Protein 7UNB (pdb70)

Secondary structure (DSSP, 8-state):
---EEEE-SEEEEETT--EEEEEEESS-BTB-EEEEEE-TTS--EEEEETTTEEPTT--TTEEEE--TTEEEEEESS--GGG-SEEEEEE-SSSSPEE---EEEEEE---BPPEEEEEPPPHHHHHTTEEEEEEEEEEEBSS-EEEEEEETTEE--SSEEEEEPPPPTTT--EEEEEEEEEEHHHHTT--EEEEEEEETTSSS-EEEEEETT--/--EEEEE--SEE-TTS-EEEEEEEESS-STT--SEEEEEEE-TTS--EEEEEE-TTS-EEE-GGGTT-EEEEEETTTTEEEEEE-S--GGG-EEEEEEEE---BTBSEEEE----SB---EEEEE-SSPPBPPEEEEE---GGGEETTEEEEEEEEEEEBSS--EEEEGGGTB-TTEEEPPPEE-TTS-EEEEEEEEEEGGGTTTS--EEEEEEGGGTEEEEEE------/--EEEEPPPEEE-TT--EEEEEEEESS-GGGSEEEEEEE-TT---EEEEEEETTT--EEE-GGGBTTEEEEEEGGGTEEEEEE-S--GGG-EEEEEEEE-SSSS-EEEEE---EEEEE-S---BPPEEEEE---GGGEETTEEEEEEEEEEEBSS--EEEEGGGT--TTEEEPPPEE-TTS-EEEEEEEEEEGGGTTT---EEEEEEGGGTEEEEEE----/---EEEE-SEEEE-TTS-EEEEEEESSPPGGG-EEEEEE-TTS--EEEEETTTEEPTT--TTEEEEEETTEEEEEESS--GGG-EEEEEEE-SSSSPEE---EEEEE----BPPEEEEEPPPHHHHTTTEEEEEEEEEEEBSS--EEEEEETTEE--SSEEEEEPPPPTTT--EEEEEEEEEEHHHHHH--EEEEEEE-TT-SS-EEEEEETT-/-EEEEEEE-SSS--SSEEEEEE--GGGS-TT-EEEEEEEE--SSEEEEEEEEESSEEESSTTTEEEPP-SS---GGGEEEHHHHHT-S--EEEEEEETTEEEEEEEEEE--SS-EEEEEEEEETTEEEEEEEEE----

Radius of gyration: 36.9 Å; Cα contacts (8 Å, |Δi|>4): 2786; chains: 5; bounding box: 65×94×110 Å

Sequence (1017 aa):
EIVLTQSPGTLSLSPGERVTLSCRASQSVRSMYLAWYQQKPGQAPRLLIHGASIRATGIPDRFSGSGSGTDFTLTISRLEREDFAVYYCHQYGSSPLTFGGGTKVESKRTVAAPSVFIFPPSDEQLKSGTASVVCLLNNFYPREAKVQWKVDNALQSGNSQESVTEQDSKDSTYSLSSTLTLSKADYEKHKVYACEVTHQGLSSPVTKSFNRGEKKVIHGCNFSSNVSSKYTFTDSLDISLVDDSAHISCNVHLSEPKYNHLVGLNCPGDIIPDCFFQVYQPESEELEPSNIVYLDSQINIGDIEYYEDAEGDDKIKLFLIVGSVPKTTSFTCICKKDKKSAYMTVTIDSAGDIQMTQSPATLSASVGDRVTITCRASQSISIWLAWYQQKPGEAPKLLIYKASSLQSGVPSRFSGSASGTKFSLTISSLQPDDFATFYCQQYHSYPYTFGQGTKLEIKRTVAAPSVFIFPPSDEQLKSGTASVVCLLNNFYPREAKVQWKVDNALQSGNSQESVTEQDSKDSTYSLSSTLTLSKADYEKHKVYACEVTHQGLSSPVTKSFNRGECQVQLVQSGAEVKKPGASVKLSCTASGYTFTNFGITWVRQAPGQGLEWMAWISVYSGDTDYAQRFQGRVTMTTDTSTRTAYMEMRSLSFDDTAVYYCVRGGRDSPILGGYWGQGTLVTVSSASTKGPSVFPLAPSSKSTSGGTAALGCLVKDYFPEPVTVSWNSGALTSGVHTFPAVLQSSGLYSLSSVVTVPSSSLGTQTYICNVNHKPSNTKVDKKVEPKQLQLQESGPGLVKPSETLSLTCTVSGGSISRSPYYWGWIRQPPGKGLEWFGSVYNNGSTYYNPSLKSRVTISVDTSKNQFSLKLSSVTAADTALYYCARHGGSTGMKVVVIAPPDYWGQGTLVTVSSASTKGPSVFPLAPSSKSTSGGTAALGCLVKDYFPEPVTVSWNSGALTSGVHTFPAVLQSSGLYSLSSVVTVPSSSLGTQTYICNVNHKPSNTKVDKKVEPKSC

B-factor: mean 33.19, std 12.35, range [6.15, 102.08]

CATH classification: 2.60.40.10 (+1 more: 2.60.40.10)

Structure (mmCIF, N/CA/C/O backbone):
data_7UNB
#
_entry.id   7UNB
#
_cell.length_a   73.669
_cell.length_b   127.160
_cell.length_c   132.706
_cell.angle_alpha   90.000
_cell.angle_beta   90.000
_cell.angle_gamma   90.000
#
_symmetry.space_group_name_H-M   'P 21 21 21'
#
loop_
_entity.id
_entity.type
_entity.pdbx_description
1 polymer 'RUPA-47 Fab kappa chain'
2 polymer 'Gametocyte surface protein P45/48'
3 polymer 'RUPA-117 Fab kappa chain'
4 polymer 'RUPA-47 Fab heavy chain'
5 polymer 'RUPA-117 Fab heavy chain'
6 non-polymer 2-acetamido-2-deoxy-beta-D-glucopyranose
7 water water
#
loop_
_atom_site.group_PDB
_atom_site.id
_atom_site.type_symbol
_atom_site.label_atom_id
_atom_site.label_alt_id
_atom_site.label_comp_id
_atom_site.label_asym_id
_atom_site.label_entity_id
_atom_site.label_seq_id
_atom_site.pdbx_PDB_ins_code
_atom_site.Cartn_x
_atom_site.Cartn_y
_atom_site.Cartn_z
_atom_site.occupancy
_atom_site.B_iso_or_equiv
_atom_site.auth_seq_id
_atom_site.auth_comp_id
_atom_site.auth_asym_id
_atom_site.auth_atom_id
_atom_site.pdbx_PDB_model_num
ATOM 1 N N . GLU A 1 1 ? 3.285 -0.201 29.374 1.00 39.31 1 GLU L N 1
ATOM 2 C CA . GLU A 1 1 ? 3.077 0.838 28.374 1.00 30.74 1 GLU L CA 1
ATOM 3 C C . GLU A 1 1 ? 4.307 0.973 27.481 1.00 33.59 1 GLU L C 1
ATOM 4 O O . GLU A 1 1 ? 5.438 0.968 27.965 1.00 33.45 1 GLU L O 1
ATOM 10 N N . ILE A 1 2 ? 4.091 1.091 26.175 1.00 23.32 2 ILE L N 1
ATOM 11 C CA . ILE A 1 2 ? 5.190 1.181 25.222 1.00 24.32 2 ILE L CA 1
ATOM 12 C C . ILE A 1 2 ? 5.545 2.651 25.046 1.00 24.11 2 ILE L C 1
ATOM 13 O O . ILE A 1 2 ? 4.818 3.406 24.396 1.00 27.15 2 ILE L O 1
ATOM 18 N N . VAL A 1 3 ? 6.659 3.058 25.639 1.00 22.62 3 VAL L N 1
ATOM 19 C CA . VAL A 1 3 ? 7.132 4.429 25.512 1.00 24.08 3 VAL L CA 1
ATOM 20 C C . VAL A 1 3 ? 7.902 4.562 24.205 1.00 24.23 3 VAL L C 1
ATOM 21 O O . VAL A 1 3 ? 8.794 3.758 23.909 1.00 21.85 3 VAL L O 1
ATOM 25 N N . LEU A 1 4 ? 7.543 5.566 23.413 1.00 21.05 4 LEU L N 1
ATOM 26 C CA . LEU A 1 4 ? 8.193 5.852 22.141 1.00 24.77 4 LEU L CA 1
ATOM 27 C C . LEU A 1 4 ? 9.070 7.086 22.315 1.00 28.94 4 LEU L C 1
ATOM 28 O O . LEU A 1 4 ? 8.579 8.149 22.713 1.00 27.61 4 LEU L O 1
ATOM 33 N N . THR A 1 5 ? 10.359 6.949 22.022 1.00 26.38 5 THR L N 1
ATOM 34 C CA . THR A 1 5 ? 11.312 8.043 22.154 1.00 21.24 5 THR L CA 1
ATOM 35 C C . THR A 1 5 ? 11.809 8.449 20.773 1.00 20.15 5 THR L C 1
ATOM 36 O O . THR A 1 5 ? 12.418 7.642 20.065 1.00 23.84 5 THR L O 1
ATOM 40 N N . GLN A 1 6 ? 11.552 9.694 20.395 1.00 23.49 6 GLN L N 1
ATOM 41 C CA . GLN A 1 6 ? 12.038 10.244 19.140 1.00 23.65 6 GLN L CA 1
ATOM 42 C C . GLN A 1 6 ? 13.243 11.133 19.411 1.00 27.68 6 GLN L C 1
ATOM 43 O O . GLN A 1 6 ? 13.166 12.057 20.226 1.00 28.31 6 GLN L O 1
ATOM 49 N N . SER A 1 7 ? 14.350 10.853 18.726 1.00 37.46 7 SER L N 1
ATOM 50 C CA . SER A 1 7 ? 15.572 11.627 18.865 1.00 42.76 7 SER L CA 1
ATOM 51 C C . SER A 1 7 ? 16.156 11.885 17.483 1.00 47.17 7 SER L C 1
ATOM 52 O O . SER A 1 7 ? 16.128 10.992 16.622 1.00 52.84 7 SER L O 1
ATOM 55 N N . PRO A 1 8 ? 16.671 13.099 17.232 1.00 47.26 8 PRO L N 1
ATOM 56 C CA . PRO A 1 8 ? 16.661 14.186 18.212 1.00 37.34 8 PRO L CA 1
ATOM 57 C C . PRO A 1 8 ? 15.350 14.955 18.179 1.00 33.24 8 PRO L C 1
ATOM 58 O O . PRO A 1 8 ? 14.491 14.661 17.344 1.00 27.95 8 PRO L O 1
ATOM 62 N N . GLY A 1 9 ? 15.198 15.923 19.086 1.00 28.11 9 GLY L N 1
ATOM 63 C CA . GLY A 1 9 ? 13.981 16.713 19.111 1.00 24.00 9 GLY L CA 1
ATOM 64 C C . GLY A 1 9 ? 13.857 17.654 17.930 1.00 26.83 9 GLY L C 1
ATOM 65 O O . GLY A 1 9 ? 12.744 17.995 17.520 1.00 23.55 9 GLY L O 1
ATOM 66 N N . THR A 1 10 ? 14.986 18.079 17.365 1.00 23.96 10 THR L N 1
ATOM 67 C CA . THR A 1 10 ? 14.989 19.024 16.256 1.00 24.62 10 THR L CA 1
ATOM 68 C C . THR A 1 10 ? 16.031 18.596 15.236 1.00 20.42 10 THR L C 1
ATOM 69 O O . THR A 1 10 ? 17.169 18.289 15.600 1.00 22.49 10 THR L O 1
ATOM 73 N N . LEU A 1 11 ? 15.637 18.571 13.967 1.00 21.98 11 LEU L N 1
ATOM 74 C CA . LEU A 1 11 ? 16.548 18.336 12.859 1.00 22.70 11 LEU L CA 1
ATOM 75 C C . LEU A 1 11 ? 16.503 19.539 11.933 1.00 28.98 11 LEU L C 1
ATOM 76 O O . LEU A 1 11 ? 15.427 20.085 11.667 1.00 23.33 11 LEU L O 1
ATOM 81 N N . SER A 1 12 ? 17.670 19.943 11.439 1.00 20.92 12 SER L N 1
ATOM 82 C CA . SER A 1 12 ? 17.802 21.140 10.619 1.00 30.17 12 SER L CA 1
ATOM 83 C C . SER A 1 12 ? 18.514 20.781 9.326 1.00 26.61 12 SER L C 1
ATOM 84 O O . SER A 1 12 ? 19.626 20.243 9.357 1.00 28.30 12 SER L O 1
ATOM 87 N N . LEU A 1 13 ? 17.886 21.090 8.195 1.00 26.71 13 LEU L N 1
ATOM 88 C CA . LEU A 1 13 ? 18.492 20.842 6.893 1.00 28.33 13 LEU L CA 1
ATOM 89 C C . LEU A 1 13 ? 17.839 21.755 5.862 1.00 31.85 13 LEU L C 1
ATOM 90 O O . LEU A 1 13 ? 16.899 22.497 6.160 1.00 24.06 13 LEU L O 1
ATOM 95 N N . SER A 1 14 ? 18.347 21.682 4.639 1.00 31.21 14 SER L N 1
ATOM 96 C CA . SER A 1 14 ? 17.903 22.489 3.519 1.00 30.16 14 SER L CA 1
ATOM 97 C C . SER A 1 14 ? 17.180 21.637 2.481 1.00 33.26 14 SER L C 1
ATOM 98 O O . SER A 1 14 ? 17.364 20.416 2.421 1.00 26.17 14 SER L O 1
ATOM 101 N N . PRO A 1 15 ? 16.342 22.255 1.647 1.00 32.75 15 PRO L N 1
ATOM 102 C CA . PRO A 1 15 ? 15.666 21.504 0.582 1.00 26.21 15 PRO L CA 1
ATOM 103 C C . PRO A 1 15 ? 16.650 20.719 -0.271 1.00 28.95 15 PRO L C 1
ATOM 104 O O . PRO A 1 15 ? 17.725 21.208 -0.629 1.00 28.03 15 PRO L O 1
ATOM 108 N N . GLY A 1 16 ? 16.273 19.483 -0.593 1.00 25.91 16 GLY L N 1
ATOM 109 C CA . GLY A 1 16 ? 17.106 18.601 -1.377 1.00 26.31 16 GLY L CA 1
ATOM 110 C C . GLY A 1 16 ? 17.926 17.622 -0.568 1.00 29.22 16 GLY L C 1
ATOM 111 O O . GLY A 1 16 ? 18.458 16.665 -1.144 1.00 27.59 16 GLY L O 1
ATOM 112 N N . GLU A 1 17 ? 18.036 17.825 0.742 1.00 30.38 17 GLU L N 1
ATOM 113 C CA . GLU A 1 17 ? 18.810 16.949 1.609 1.00 33.49 17 GLU L CA 1
ATOM 114 C C . GLU A 1 17 ? 17.954 15.798 2.127 1.00 30.40 17 GLU L C 1
ATOM 115 O O . GLU A 1 17 ? 16.723 15.864 2.157 1.00 30.04 17 GLU L O 1
ATOM 121 N N . ARG A 1 18 ? 18.633 14.737 2.555 1.00 29.34 18 ARG L N 1
ATOM 122 C CA . ARG A 1 18 ? 17.972 13.541 3.054 1.00 26.87 18 ARG L CA 1
ATOM 123 C C . ARG A 1 18 ? 17.679 13.684 4.543 1.00 29.81 18 ARG L C 1
ATOM 124 O O . ARG A 1 18 ? 18.528 14.140 5.316 1.00 29.06 18 ARG L O 1
ATOM 132 N N . VAL A 1 19 ? 16.463 13.308 4.931 1.00 30.26 19 VAL L N 1
ATOM 133 C CA . VAL A 1 19 ? 16.005 13.353 6.315 1.00 35.96 19 VAL L CA 1
ATOM 134 C C . VAL A 1 19 ? 15.864 11.922 6.814 1.00 31.24 19 VAL L C 1
ATOM 135 O O . VAL A 1 19 ? 15.318 11.062 6.114 1.00 25.67 19 VAL L O 1
ATOM 139 N N . THR A 1 20 ? 16.343 11.672 8.029 1.00 26.69 20 THR L N 1
ATOM 140 C CA . THR A 1 20 ? 16.195 10.376 8.685 1.00 27.82 20 THR L CA 1
ATOM 141 C C . THR A 1 20 ? 15.750 10.630 10.119 1.00 27.06 20 THR L C 1
ATOM 142 O O . THR A 1 20 ? 16.504 11.203 10.912 1.00 27.96 20 THR L O 1
ATOM 146 N N . LEU A 1 21 ? 14.522 10.230 10.446 1.00 22.94 21 LEU L N 1
ATOM 147 C CA . LEU A 1 21 ? 13.972 10.392 11.786 1.00 25.72 21 LEU L CA 1
ATOM 148 C C . LEU A 1 21 ? 13.901 9.041 12.485 1.00 30.53 21 LEU L C 1
ATOM 149 O O . LEU A 1 21 ? 13.596 8.022 11.859 1.00 35.83 21 LEU L O 1
ATOM 154 N N . SER A 1 22 ? 14.158 9.046 13.788 1.00 26.20 22 SER L N 1
ATOM 155 C CA . SER A 1 22 ? 14.247 7.831 14.578 1.00 24.13 22 SER L CA 1
ATOM 156 C C . SER A 1 22 ? 13.117 7.770 15.599 1.00 31.45 22 SER L C 1
ATOM 157 O O . SER A 1 22 ? 12.682 8.795 16.133 1.00 29.98 22 SER L O 1
ATOM 160 N N . CYS A 1 23 ? 12.639 6.551 15.853 1.00 26.08 23 CYS L N 1
ATOM 161 C CA . CYS A 1 23 ? 11.625 6.284 16.868 1.00 25.19 23 CYS L CA 1
ATOM 162 C C . CYS A 1 23 ? 11.989 4.969 17.538 1.00 30.51 23 CYS L C 1
ATOM 163 O O . CYS A 1 23 ? 11.999 3.925 16.878 1.00 28.47 23 CYS L O 1
ATOM 166 N N . ARG A 1 24 ? 12.311 5.018 18.829 1.00 26.82 24 ARG L N 1
ATOM 167 C CA . ARG A 1 24 ? 12.703 3.836 19.587 1.00 25.60 24 ARG L CA 1
ATOM 168 C C . ARG A 1 24 ? 11.659 3.532 20.653 1.00 26.44 24 ARG L C 1
ATOM 169 O O . ARG A 1 24 ? 11.255 4.424 21.407 1.00 24.68 24 ARG L O 1
ATOM 177 N N . ALA A 1 25 ? 11.240 2.274 20.722 1.00 22.26 25 ALA L N 1
ATOM 178 C CA . ALA A 1 25 ? 10.225 1.834 21.665 1.00 24.03 25 ALA L CA 1
ATOM 179 C C . ALA A 1 25 ? 10.871 1.137 22.855 1.00 26.49 25 ALA L C 1
ATOM 180 O O . ALA A 1 25 ? 11.940 0.535 22.739 1.00 28.87 25 ALA L O 1
ATOM 182 N N . SER A 1 26 ? 10.208 1.236 24.012 1.00 23.22 26 SER L N 1
ATOM 183 C CA . SER A 1 26 ? 10.696 0.586 25.224 1.00 24.40 26 SER L CA 1
ATOM 184 C C . SER A 1 26 ? 10.640 -0.934 25.124 1.00 31.00 26 SER L C 1
ATOM 185 O O . SER A 1 26 ? 11.335 -1.627 25.876 1.00 30.30 26 SER L O 1
ATOM 188 N N . GLN A 1 27 ? 9.828 -1.462 24.215 1.00 30.66 27 GLN L N 1
ATOM 189 C CA . GLN A 1 27 ? 9.775 -2.886 23.925 1.00 34.71 27 GLN L CA 1
ATOM 190 C C . GLN A 1 27 ? 9.260 -3.018 22.503 1.00 33.26 27 GLN L C 1
ATOM 191 O O . GLN A 1 27 ? 8.742 -2.060 21.929 1.00 26.13 27 GLN L O 1
ATOM 197 N N . SER A 1 28 A 9.402 -4.215 21.939 1.00 28.03 27 SER L N 1
ATOM 198 C CA . SER A 1 28 A 9.066 -4.402 20.534 1.00 25.48 27 SER L CA 1
ATOM 199 C C . SER A 1 28 A 7.601 -4.068 20.271 1.00 22.68 27 SER L C 1
ATOM 200 O O . SER A 1 28 A 6.716 -4.402 21.063 1.00 23.79 27 SER L O 1
ATOM 203 N N . VAL A 1 29 ? 7.351 -3.384 19.160 1.00 21.84 28 VAL L N 1
ATOM 204 C CA . VAL A 1 29 ? 5.989 -3.093 18.731 1.00 21.27 28 VAL L CA 1
ATOM 205 C C . VAL A 1 29 ? 5.450 -4.308 17.992 1.00 21.42 28 VAL L C 1
ATOM 206 O O . VAL A 1 29 ? 6.088 -4.811 17.060 1.00 22.51 28 VAL L O 1
ATOM 210 N N . ARG A 1 30 ? 4.277 -4.785 18.407 1.00 21.63 29 ARG L N 1
ATOM 211 C CA . ARG A 1 30 ? 3.713 -6.003 17.838 1.00 27.49 29 ARG L CA 1
ATOM 212 C C . ARG A 1 30 ? 3.438 -5.831 16.351 1.00 30.31 29 ARG L C 1
ATOM 213 O O . ARG A 1 30 ? 2.738 -4.896 15.946 1.00 26.11 29 ARG L O 1
ATOM 221 N N . SER A 1 31 ? 4.013 -6.725 15.541 1.00 21.57 30 SER L N 1
ATOM 222 C CA . SER A 1 31 ? 3.636 -6.879 14.135 1.00 25.88 30 SER L CA 1
ATOM 223 C C . SER A 1 31 ? 3.776 -5.574 13.348 1.00 20.59 30 SER L C 1
ATOM 224 O O . SER A 1 31 ? 2.980 -5.281 12.453 1.00 23.12 30 SER L O 1
ATOM 227 N N . MET A 1 32 ? 4.793 -4.780 13.688 1.00 25.61 31 MET L N 1
ATOM 228 C CA . MET A 1 32 ? 5.094 -3.526 12.990 1.00 19.86 31 MET L CA 1
ATOM 229 C C . MET A 1 32 ? 3.899 -2.575 12.977 1.00 22.30 31 MET L C 1
ATOM 230 O O . MET A 1 32 ? 3.715 -1.807 12.029 1.00 19.05 31 MET L O 1
ATOM 235 N N . TYR A 1 33 ? 3.071 -2.622 14.020 1.00 19.53 32 TYR L N 1
ATOM 236 C CA . TYR A 1 33 ? 1.940 -1.709 14.141 1.00 19.24 32 TYR L CA 1
ATOM 237 C C . TYR A 1 33 ? 2.428 -0.311 14.496 1.00 21.54 32 TYR L C 1
ATOM 238 O O . TYR A 1 33 ? 2.183 0.177 15.604 1.00 18.93 32 TYR L O 1
ATOM 247 N N . LEU A 1 34 ? 3.129 0.337 13.575 1.00 20.65 33 LEU L N 1
ATOM 248 C CA . LEU A 1 34 ? 3.712 1.643 13.832 1.00 20.59 33 LEU L CA 1
ATOM 249 C C . LEU A 1 34 ? 3.332 2.605 12.717 1.00 24.29 33 LEU L C 1
ATOM 250 O O . LEU A 1 34 ? 3.391 2.251 11.535 1.00 22.72 33 LEU L O 1
ATOM 255 N N . ALA A 1 35 ? 2.939 3.821 13.100 1.00 21.21 34 ALA L N 1
ATOM 256 C CA . ALA A 1 35 ? 2.523 4.843 12.152 1.00 24.28 34 ALA L CA 1
ATOM 257 C C . ALA A 1 35 ? 3.336 6.116 12.354 1.00 23.86 34 ALA L C 1
ATOM 258 O O . ALA A 1 35 ? 3.839 6.389 13.447 1.00 28.76 34 ALA L O 1
ATOM 260 N N . TRP A 1 36 ? 3.461 6.892 11.283 1.00 25.19 35 TRP L N 1
ATOM 261 C CA . TRP A 1 36 ? 4.144 8.177 11.312 1.00 23.40 35 TRP L CA 1
ATOM 262 C C . TRP A 1 36 ? 3.168 9.270 10.907 1.00 20.91 35 TRP L C 1
ATOM 263 O O . TRP A 1 36 ? 2.410 9.108 9.944 1.00 19.87 35 TRP L O 1
ATOM 274 N N . TYR A 1 37 ? 3.194 10.385 11.639 1.00 18.20 36 TYR L N 1
ATOM 275 C CA . TYR A 1 37 ? 2.318 11.518 11.378 1.00 16.95 36 TYR L CA 1
ATOM 276 C C . TYR A 1 37 ? 3.129 12.787 11.166 1.00 21.24 36 TYR L C 1
ATOM 277 O O . TYR A 1 37 ? 4.177 12.990 11.786 1.00 16.83 36 TYR L O 1
ATOM 286 N N . GLN A 1 38 ? 2.614 13.643 10.294 1.00 21.59 37 GLN L N 1
ATOM 287 C CA . GLN A 1 38 ? 3.149 14.974 10.061 1.00 23.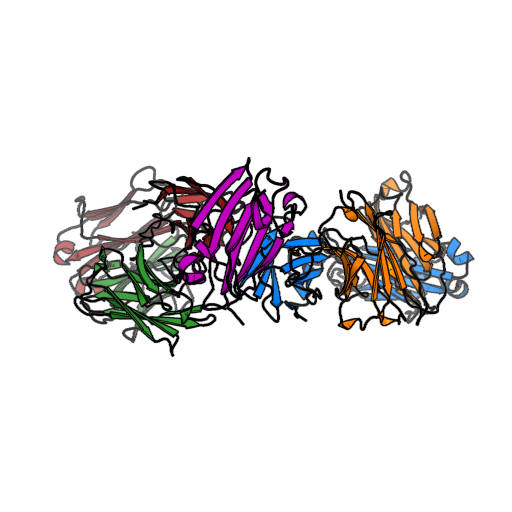02 37 GLN L CA 1
ATOM 288 C C . GLN A 1 38 ? 2.140 15.993 10.569 1.00 19.43 37 GLN L C 1
ATOM 289 O O . GLN A 1 38 ? 0.936 15.843 10.348 1.00 21.15 37 GLN L O 1
ATOM 295 N N . GLN A 1 39 ? 2.619 17.019 11.269 1.00 21.61 38 GLN L N 1
ATOM 296 C CA . GLN A 1 39 ? 1.727 18.078 11.729 1.00 24.25 38 GLN L CA 1
ATOM 297 C C . GLN A 1 39 ? 2.376 19.434 11.520 1.00 25.12 38 GLN L C 1
ATOM 298 O O . GLN A 1 39 ? 3.527 19.647 11.911 1.00 20.75 38 GLN L O 1
ATOM 304 N N . LYS A 1 40 ? 1.631 20.338 10.905 1.00 25.75 39 LYS L N 1
ATOM 305 C CA . LYS A 1 40 ? 2.001 21.730 10.757 1.00 28.77 39 LYS L CA 1
ATOM 306 C C . LYS A 1 40 ? 1.154 22.594 11.688 1.00 32.02 39 LYS L C 1
ATOM 307 O O . LYS A 1 40 ? 0.042 22.203 12.059 1.00 30.03 39 LYS L O 1
ATOM 313 N N . PRO A 1 41 ? 1.656 23.755 12.108 1.00 32.84 40 PRO L N 1
ATOM 314 C CA . PRO A 1 41 ? 0.934 24.549 13.114 1.00 29.36 40 PRO L CA 1
ATOM 315 C C . PRO A 1 41 ? -0.482 24.883 12.665 1.00 28.58 40 PRO L C 1
ATOM 316 O O . PRO A 1 41 ? -0.715 25.297 11.528 1.00 32.83 40 PRO L O 1
ATOM 320 N N . GLY A 1 42 ? -1.436 24.664 13.567 1.00 24.05 41 GLY L N 1
ATOM 321 C CA . GLY A 1 42 ? -2.827 24.947 13.287 1.00 29.76 41 GLY L CA 1
ATOM 322 C C . GLY A 1 42 ? -3.559 23.915 12.458 1.00 31.04 41 GLY L C 1
ATOM 323 O O . GLY A 1 42 ? -4.704 24.166 12.068 1.00 33.04 41 GLY L O 1
ATOM 324 N N . GLN A 1 43 ? -2.949 22.762 12.179 1.00 28.77 42 GLN L N 1
ATOM 325 C CA . GLN A 1 43 ? -3.577 21.728 11.370 1.00 24.67 42 GLN L CA 1
ATOM 326 C C . GLN A 1 43 ? -3.613 20.407 12.127 1.00 28.37 42 GLN L C 1
ATOM 327 O O . GLN A 1 43 ? -2.804 20.155 13.024 1.00 38.48 42 GLN L O 1
ATOM 333 N N . ALA A 1 44 ? -4.565 19.559 11.751 1.00 25.66 43 ALA L N 1
ATOM 334 C CA . ALA A 1 44 ? -4.617 18.215 12.296 1.00 28.90 43 ALA L CA 1
ATOM 335 C C . ALA A 1 44 ? -3.441 17.389 11.774 1.00 26.78 43 ALA L C 1
ATOM 336 O O . ALA A 1 44 ? -2.933 17.643 10.680 1.00 26.34 43 ALA L O 1
ATOM 338 N N . PRO A 1 45 ? -2.986 16.400 12.542 1.00 27.94 44 PRO L N 1
ATOM 339 C CA . PRO A 1 45 ? -1.930 15.513 12.044 1.00 23.31 44 PRO L CA 1
ATOM 340 C C . PRO A 1 45 ? -2.352 14.808 10.763 1.00 23.31 44 PRO L C 1
ATOM 341 O O . PRO A 1 45 ? -3.536 14.555 10.526 1.00 23.04 44 PRO L O 1
ATOM 345 N N . ARG A 1 46 ? -1.357 14.498 9.931 1.00 19.18 45 ARG L N 1
ATOM 346 C CA . ARG A 1 46 ? -1.557 13.847 8.640 1.00 24.41 45 ARG L CA 1
ATOM 347 C C . ARG A 1 46 ? -0.799 12.525 8.635 1.00 20.58 45 ARG L C 1
ATOM 348 O O . ARG A 1 46 ? 0.409 12.497 8.893 1.00 20.66 45 ARG L O 1
ATOM 356 N N . LEU A 1 47 ? -1.502 11.439 8.338 1.00 25.40 46 LEU L N 1
ATOM 357 C CA . LEU A 1 47 ? -0.875 10.122 8.317 1.00 23.78 46 LEU L CA 1
ATOM 358 C C . LEU A 1 47 ? 0.040 9.999 7.105 1.00 21.63 46 LEU L C 1
ATOM 359 O O . LEU A 1 47 ? -0.390 10.218 5.967 1.00 23.02 46 LEU L O 1
ATOM 364 N N . LEU A 1 48 ? 1.304 9.657 7.353 1.00 18.35 47 LEU L N 1
ATOM 365 C CA . LEU A 1 48 ? 2.287 9.434 6.300 1.00 17.79 47 LEU L CA 1
ATOM 366 C C . LEU A 1 48 ? 2.551 7.956 6.056 1.00 21.22 47 LEU L C 1
ATOM 367 O O . LEU A 1 48 ? 2.606 7.516 4.903 1.00 21.58 47 LEU L O 1
ATOM 372 N N . ILE A 1 49 ? 2.744 7.192 7.129 1.00 22.01 48 ILE L N 1
ATOM 373 C CA . ILE A 1 49 ? 3.128 5.787 7.067 1.00 21.39 48 ILE L CA 1
ATOM 374 C C . ILE A 1 49 ? 2.294 5.024 8.084 1.00 20.71 48 ILE L C 1
ATOM 375 O O . ILE A 1 49 ? 2.026 5.528 9.178 1.00 23.58 48 ILE L O 1
ATOM 380 N N . HIS A 1 50 ? 1.878 3.810 7.726 1.00 21.26 49 HIS L N 1
ATOM 381 C CA . HIS A 1 50 ? 1.332 2.876 8.702 1.00 25.89 49 HIS L CA 1
ATOM 382 C C . HIS A 1 50 ? 1.879 1.487 8.400 1.00 24.56 49 HIS L C 1
ATOM 383 O O . HIS A 1 50 ? 2.443 1.238 7.332 1.00 25.79 49 HIS L O 1
ATOM 390 N N . GLY A 1 51 ? 1.725 0.579 9.359 1.00 18.75 50 GLY L N 1
ATOM 391 C CA . GLY A 1 51 ? 2.371 -0.716 9.233 1.00 19.42 50 GLY L CA 1
ATOM 392 C C . GLY A 1 51 ? 3.869 -0.620 9.045 1.00 26.10 50 GLY L C 1
ATOM 393 O O . GLY A 1 51 ? 4.451 -1.446 8.333 1.00 26.57 50 GLY L O 1
ATOM 394 N N . ALA A 1 52 ? 4.501 0.402 9.635 1.00 26.13 51 ALA L N 1
ATOM 395 C CA . ALA A 1 52 ? 5.943 0.641 9.597 1.00 21.39 51 ALA L CA 1
ATOM 396 C C . ALA A 1 52 ? 6.444 1.090 8.226 1.00 21.59 51 ALA L C 1
ATOM 397 O O . ALA A 1 52 ? 7.316 1.960 8.147 1.00 26.18 51 ALA L O 1
ATOM 399 N N . SER A 1 53 ? 5.916 0.518 7.141 1.00 23.27 52 SER L N 1
ATOM 400 C CA . SER A 1 53 ? 6.470 0.793 5.821 1.00 20.14 52 SER L CA 1
ATOM 401 C C . SER A 1 53 ? 5.438 1.058 4.734 1.00 24.17 52 SER L C 1
ATOM 402 O O . SER A 1 53 ? 5.837 1.290 3.588 1.00 24.65 52 SER L O 1
ATOM 405 N N . ILE A 1 54 ? 4.143 1.031 5.035 1.00 26.06 53 ILE L N 1
ATOM 406 C CA . ILE A 1 54 ? 3.113 1.267 4.028 1.00 28.55 53 ILE L CA 1
ATOM 407 C C . ILE A 1 54 ? 2.844 2.763 3.934 1.00 27.31 53 ILE L C 1
ATOM 408 O O . ILE A 1 54 ? 2.363 3.378 4.893 1.00 23.67 53 ILE L O 1
ATOM 413 N N . ARG A 1 55 ? 3.142 3.345 2.775 1.00 29.18 54 ARG L N 1
ATOM 414 C CA . ARG A 1 55 ? 2.837 4.748 2.539 1.00 23.02 54 ARG L CA 1
ATOM 415 C C . ARG A 1 55 ? 1.329 4.956 2.504 1.00 23.52 54 ARG L C 1
ATOM 416 O O . ARG A 1 55 ? 0.609 4.245 1.795 1.00 23.31 54 ARG L O 1
ATOM 424 N N . ALA A 1 56 ? 0.853 5.936 3.268 1.00 24.49 55 ALA L N 1
ATOM 425 C CA . ALA A 1 56 ? -0.562 6.266 3.270 1.00 23.83 55 ALA L CA 1
ATOM 426 C C . ALA A 1 56 ? -0.981 6.842 1.920 1.00 26.41 55 ALA L C 1
ATOM 427 O O . ALA A 1 56 ? -0.155 7.284 1.117 1.00 35.56 55 ALA L O 1
ATOM 429 N N . THR A 1 57 ? -2.291 6.836 1.683 1.00 28.89 56 THR L N 1
ATOM 430 C CA . THR A 1 57 ? -2.840 7.312 0.419 1.00 37.66 56 THR L CA 1
ATOM 431 C C . THR A 1 57 ? -2.536 8.792 0.211 1.00 43.28 56 THR L C 1
ATOM 432 O O . THR A 1 57 ? -2.670 9.609 1.127 1.00 36.12 56 THR L O 1
ATOM 436 N N . GLY A 1 58 ? -2.119 9.131 -1.008 1.00 52.91 57 GLY L N 1
ATOM 437 C CA . GLY A 1 58 ? -1.873 10.517 -1.354 1.00 53.00 57 GLY L CA 1
ATOM 438 C C . GLY A 1 58 ? -0.610 11.116 -0.782 1.00 48.45 57 GLY L C 1
ATOM 439 O O . GLY A 1 58 ? -0.477 12.344 -0.754 1.00 51.53 57 GLY L O 1
ATOM 440 N N . ILE A 1 59 ? 0.319 10.292 -0.320 1.00 34.29 58 ILE L N 1
ATOM 441 C CA . ILE A 1 59 ? 1.585 10.757 0.241 1.00 27.78 58 ILE L CA 1
ATOM 442 C C . ILE A 1 59 ? 2.671 10.548 -0.807 1.00 27.72 58 ILE L C 1
ATOM 443 O O . ILE A 1 59 ? 2.766 9.446 -1.366 1.00 22.59 58 ILE L O 1
ATOM 448 N N . PRO A 1 60 ? 3.488 11.558 -1.105 1.00 34.20 59 PRO L N 1
ATOM 449 C CA . PRO A 1 60 ? 4.450 11.430 -2.204 1.00 30.55 59 PRO L CA 1
ATOM 450 C C . PRO A 1 60 ? 5.533 10.401 -1.921 1.00 28.60 59 PRO L C 1
ATOM 451 O O . PRO A 1 60 ? 5.866 10.111 -0.770 1.00 26.97 59 PRO L O 1
ATOM 455 N N . ASP A 1 61 ? 6.095 9.879 -3.016 1.00 39.42 60 ASP L N 1
ATOM 456 C CA . ASP A 1 61 ? 7.106 8.822 -2.990 1.00 39.75 60 ASP L CA 1
ATOM 457 C C . ASP A 1 61 ? 8.258 9.102 -2.033 1.00 35.33 60 ASP L C 1
ATOM 458 O O . ASP A 1 61 ? 8.831 8.164 -1.466 1.00 27.76 60 ASP L O 1
ATOM 463 N N . ARG A 1 62 ? 8.633 10.373 -1.859 1.00 29.22 61 ARG L N 1
ATOM 464 C CA . ARG A 1 62 ? 9.855 10.696 -1.126 1.00 32.17 61 ARG L CA 1
ATOM 465 C C . ARG A 1 62 ? 9.783 10.335 0.354 1.00 30.17 61 ARG L C 1
ATOM 466 O O . ARG A 1 62 ? 10.824 10.334 1.023 1.00 27.73 61 ARG L O 1
ATOM 474 N N . PHE A 1 63 ? 8.597 10.024 0.875 1.00 24.66 62 PHE L N 1
ATOM 475 C CA . PHE A 1 63 ? 8.445 9.529 2.237 1.00 25.45 62 PHE L CA 1
ATOM 476 C C . PHE A 1 63 ? 8.468 8.005 2.227 1.00 27.22 62 PHE L C 1
ATOM 477 O O . PHE A 1 63 ? 7.755 7.377 1.438 1.00 23.98 62 PHE L O 1
ATOM 485 N N . SER A 1 64 ? 9.279 7.417 3.105 1.00 22.36 63 SER L N 1
ATOM 486 C CA . SER A 1 64 ? 9.288 5.974 3.292 1.00 26.62 63 SER L CA 1
ATOM 487 C C . SER A 1 64 ? 9.538 5.668 4.762 1.00 26.07 63 SER L C 1
ATOM 488 O O . SER A 1 64 ? 10.190 6.442 5.470 1.00 24.03 63 SER L O 1
ATOM 491 N N . GLY A 1 65 ? 9.005 4.536 5.214 1.00 19.92 64 GLY L N 1
ATOM 492 C CA . GLY A 1 65 ? 9.210 4.073 6.573 1.00 21.43 64 GLY L CA 1
ATOM 493 C C . GLY A 1 65 ? 9.840 2.693 6.590 1.00 25.32 64 GLY L C 1
ATOM 494 O O . GLY A 1 65 ? 9.654 1.897 5.669 1.00 27.61 64 GLY L O 1
ATOM 495 N N . SER A 1 66 ? 10.588 2.411 7.656 1.00 26.25 65 SER L N 1
ATOM 496 C CA . SER A 1 66 ? 11.274 1.134 7.807 1.00 27.67 65 SER L CA 1
ATOM 497 C C . SER A 1 66 ? 11.401 0.799 9.288 1.00 27.19 65 SER L C 1
ATOM 498 O O . SER A 1 66 ? 11.070 1.604 10.163 1.00 25.69 65 SER L O 1
ATOM 501 N N . GLY A 1 67 ? 11.874 -0.409 9.558 1.00 24.77 66 GLY L N 1
ATOM 502 C CA . GLY A 1 67 ? 12.214 -0.834 10.901 1.00 20.74 66 GLY L CA 1
ATOM 503 C C . GLY A 1 67 ? 11.278 -1.910 11.424 1.00 24.90 66 GLY L C 1
ATOM 504 O O . GLY A 1 67 ? 10.246 -2.234 10.835 1.00 29.41 66 GLY L O 1
ATOM 505 N N . SER A 1 68 ? 11.672 -2.463 12.569 1.00 25.75 67 SER L N 1
ATOM 506 C CA . SER A 1 68 ? 10.888 -3.482 13.253 1.00 30.23 67 SER L CA 1
ATOM 507 C C . SER A 1 68 ? 11.353 -3.559 14.701 1.00 28.82 67 SER L C 1
ATOM 508 O O . SER A 1 68 ? 12.391 -3.007 15.070 1.00 32.00 67 SER L O 1
ATOM 511 N N . GLY A 1 69 ? 10.574 -4.267 15.515 1.00 25.09 68 GLY L N 1
ATOM 512 C CA . GLY A 1 69 ? 10.920 -4.452 16.911 1.00 23.89 68 GLY L CA 1
ATOM 513 C C . GLY A 1 69 ? 10.852 -3.173 17.719 1.00 28.46 68 GLY L C 1
ATOM 514 O O . GLY A 1 69 ? 9.763 -2.646 17.964 1.00 28.30 68 GLY L O 1
ATOM 515 N N . THR A 1 70 ? 12.009 -2.659 18.133 1.00 22.75 69 THR L N 1
ATOM 516 C CA . THR A 1 70 ? 12.083 -1.437 18.923 1.00 26.17 69 THR L CA 1
ATOM 517 C C . THR A 1 70 ? 12.615 -0.235 18.152 1.00 28.61 69 THR L C 1
ATOM 518 O O . THR A 1 70 ? 12.715 0.850 18.732 1.00 26.40 69 THR L O 1
ATOM 522 N N . ASP A 1 71 ? 12.976 -0.387 16.878 1.00 27.12 70 ASP L N 1
ATOM 523 C CA . ASP A 1 71 ? 13.662 0.670 16.140 1.00 29.33 70 ASP L CA 1
ATOM 524 C C . ASP A 1 71 ? 12.979 0.893 14.801 1.00 26.19 70 ASP L C 1
ATOM 525 O O . ASP A 1 71 ? 12.923 -0.019 13.969 1.00 30.46 70 ASP L O 1
ATOM 530 N N . PHE A 1 72 ? 12.486 2.108 14.585 1.00 20.27 71 PHE L N 1
ATOM 531 C CA . PHE A 1 72 ? 11.787 2.460 13.360 1.00 21.60 71 PHE L CA 1
ATOM 532 C C . PHE A 1 72 ? 12.336 3.777 12.830 1.00 21.31 71 PHE L C 1
ATOM 533 O O . PHE A 1 72 ? 12.887 4.590 13.576 1.00 23.83 71 PHE L O 1
ATOM 541 N N . THR A 1 73 ? 12.186 3.975 11.524 1.00 25.20 72 THR L N 1
ATOM 542 C CA . THR A 1 73 ? 12.801 5.106 10.847 1.00 22.11 72 THR L CA 1
ATOM 543 C C . THR A 1 73 ? 11.849 5.652 9.795 1.00 24.54 72 THR L C 1
ATOM 544 O O . THR A 1 73 ? 11.257 4.885 9.030 1.00 27.04 72 THR L O 1
ATOM 548 N N . LEU A 1 74 ? 11.696 6.972 9.770 1.00 23.14 73 LEU L N 1
ATOM 549 C CA . LEU A 1 74 ? 11.012 7.668 8.690 1.00 23.32 73 LEU L CA 1
ATOM 550 C C . LEU A 1 74 ? 12.067 8.405 7.878 1.00 26.05 73 LEU L C 1
ATOM 551 O O . LEU A 1 74 ? 12.842 9.192 8.430 1.00 23.87 73 LEU L O 1
ATOM 556 N N . THR A 1 75 ? 12.110 8.135 6.579 1.00 23.96 74 THR L N 1
ATOM 557 C CA . THR A 1 75 ? 13.080 8.754 5.691 1.00 24.19 74 THR L CA 1
ATOM 558 C C . THR A 1 75 ? 12.368 9.657 4.694 1.00 25.88 74 THR L C 1
ATOM 559 O O . THR A 1 75 ? 11.315 9.299 4.156 1.00 21.37 74 THR L O 1
ATOM 563 N N . ILE A 1 76 ? 12.929 10.844 4.491 1.00 26.31 75 ILE L N 1
ATOM 564 C CA . ILE A 1 76 ? 12.571 11.725 3.387 1.00 24.49 75 ILE L CA 1
ATOM 565 C C . ILE A 1 76 ? 13.797 11.805 2.492 1.00 22.38 75 ILE L C 1
ATOM 566 O O . ILE A 1 76 ? 14.823 12.373 2.885 1.00 26.33 75 ILE L O 1
ATOM 571 N N . SER A 1 77 ? 13.697 11.228 1.292 1.00 21.48 76 SER L N 1
ATOM 572 C CA . SER A 1 77 ? 14.871 11.077 0.437 1.00 28.08 76 SER L CA 1
ATOM 573 C C . SER A 1 77 ? 15.414 12.428 -0.011 1.00 28.04 76 SER L C 1
ATOM 574 O O . SER A 1 77 ? 16.629 12.654 0.010 1.00 36.56 76 SER L O 1
ATOM 577 N N . ARG A 1 78 ? 14.533 13.334 -0.440 1.00 28.33 77 ARG L N 1
ATOM 578 C CA . ARG A 1 78 ? 14.921 14.695 -0.828 1.00 23.25 77 ARG L CA 1
ATOM 579 C C . ARG A 1 78 ? 13.862 15.638 -0.264 1.00 25.78 77 ARG L C 1
ATOM 580 O O . ARG A 1 78 ? 12.749 15.720 -0.792 1.00 30.63 77 ARG L O 1
ATOM 588 N N . LEU A 1 79 ? 14.207 16.341 0.809 1.00 22.18 78 LEU L N 1
ATOM 589 C CA . LEU A 1 79 ? 13.230 17.175 1.489 1.00 26.49 78 LEU L CA 1
ATOM 590 C C . LEU A 1 79 ? 12.814 18.347 0.608 1.00 30.91 78 LEU L C 1
ATOM 591 O O . LEU A 1 79 ? 13.642 18.957 -0.074 1.00 28.60 78 LEU L O 1
ATOM 596 N N . GLU A 1 80 ? 11.520 18.653 0.625 1.00 23.29 79 GLU L N 1
ATOM 597 C CA . GLU A 1 80 ? 10.973 19.836 -0.019 1.00 30.76 79 GLU L CA 1
ATOM 598 C C . GLU A 1 80 ? 10.453 20.795 1.046 1.00 26.81 79 GLU L C 1
ATOM 599 O O . GLU A 1 80 ? 10.172 20.398 2.180 1.00 27.19 79 GLU L O 1
ATOM 605 N N . ARG A 1 81 ? 10.331 22.072 0.670 1.00 26.89 80 ARG L N 1
ATOM 606 C CA . ARG A 1 81 ? 10.044 23.112 1.658 1.00 26.86 80 ARG L CA 1
ATOM 607 C C . ARG A 1 81 ? 8.736 22.842 2.397 1.00 27.73 80 ARG L C 1
ATOM 608 O O . ARG A 1 81 ? 8.627 23.107 3.601 1.00 31.05 80 ARG L O 1
ATOM 616 N N . GLU A 1 82 ? 7.740 22.287 1.705 1.00 23.04 81 GLU L N 1
ATOM 617 C CA . GLU A 1 82 ? 6.488 21.929 2.364 1.00 24.61 81 GLU L CA 1
ATOM 618 C C . GLU A 1 82 ? 6.644 20.803 3.388 1.00 27.19 81 GLU L C 1
ATOM 619 O O . GLU A 1 82 ? 5.669 20.493 4.080 1.00 26.05 81 GLU L O 1
ATOM 625 N N . ASP A 1 83 ? 7.824 20.194 3.520 1.00 24.89 82 ASP L N 1
ATOM 626 C CA . ASP A 1 83 ? 8.017 19.098 4.464 1.00 24.66 82 ASP L CA 1
ATOM 627 C C . ASP A 1 83 ? 8.462 19.557 5.847 1.00 26.14 82 ASP L C 1
ATOM 628 O O . ASP A 1 83 ? 8.439 18.750 6.783 1.00 27.62 82 ASP L O 1
ATOM 633 N N . PHE A 1 84 ? 8.868 20.815 6.003 1.00 25.68 83 PHE L N 1
ATOM 634 C CA . PHE A 1 84 ? 9.221 21.328 7.321 1.00 18.89 83 PHE L CA 1
ATOM 635 C C . PHE A 1 84 ? 8.003 21.283 8.235 1.00 23.14 83 PHE L C 1
ATOM 636 O O . PHE A 1 84 ? 6.983 21.924 7.958 1.00 23.20 83 PHE L O 1
ATOM 644 N N . ALA A 1 85 ? 8.106 20.515 9.315 1.00 18.78 84 ALA L N 1
ATOM 645 C CA . ALA A 1 85 ? 6.956 20.215 10.163 1.00 22.51 84 ALA L CA 1
ATOM 646 C C . ALA A 1 85 ? 7.445 19.448 11.383 1.00 20.67 84 ALA L C 1
ATOM 647 O O . ALA A 1 85 ? 8.641 19.188 11.544 1.00 23.00 84 ALA L O 1
ATOM 649 N N . VAL A 1 86 ? 6.502 19.091 12.243 1.00 17.88 85 VAL L N 1
ATOM 650 C CA . VAL A 1 86 ? 6.747 18.179 13.352 1.00 22.20 85 VAL L CA 1
ATOM 651 C C . VAL A 1 86 ? 6.288 16.792 12.926 1.00 22.27 85 VAL L C 1
ATOM 652 O O . VAL A 1 86 ? 5.255 16.643 12.258 1.00 23.16 85 VAL L O 1
ATOM 656 N N . TYR A 1 87 ? 7.055 15.773 13.300 1.00 23.14 86 TYR L N 1
ATOM 657 C CA . TYR A 1 87 ? 6.752 14.397 12.931 1.00 24.38 86 TYR L CA 1
ATOM 658 C C . TYR A 1 87 ? 6.630 13.547 14.187 1.00 28.97 86 TYR L C 1
ATOM 659 O O . TYR A 1 87 ? 7.516 13.567 15.049 1.00 25.27 86 TYR L O 1
ATOM 668 N N . TYR A 1 88 ? 5.521 12.820 14.291 1.00 16.87 87 TYR L N 1
ATOM 669 C CA . TYR A 1 88 ? 5.240 11.948 15.421 1.00 16.98 87 TYR L CA 1
ATOM 670 C C . TYR A 1 88 ? 5.217 10.501 14.959 1.00 21.36 87 TYR L C 1
ATOM 671 O O . TYR A 1 88 ? 4.641 10.180 13.915 1.00 21.27 87 TYR L O 1
ATOM 680 N N . CYS A 1 89 ? 5.833 9.631 15.743 1.00 18.52 88 CYS L N 1
ATOM 681 C CA . CYS A 1 89 ? 5.603 8.209 15.570 1.00 20.72 88 CYS L CA 1
ATOM 682 C C . CYS A 1 89 ? 4.504 7.755 16.529 1.00 24.15 88 CYS L C 1
ATOM 683 O O . CYS A 1 89 ? 4.121 8.470 17.459 1.00 20.75 88 CYS L O 1
ATOM 686 N N . HIS A 1 90 ? 3.972 6.564 16.266 1.00 21.67 89 HIS L N 1
ATOM 687 C CA . HIS A 1 90 ? 2.767 6.112 16.950 1.00 20.47 89 HIS L CA 1
ATOM 688 C C . HIS A 1 90 ? 2.684 4.598 16.835 1.00 19.01 89 HIS L C 1
ATOM 689 O O . HIS A 1 90 ? 2.871 4.054 15.744 1.00 17.97 89 HIS L O 1
ATOM 696 N N . GLN A 1 91 ? 2.413 3.925 17.950 1.00 20.60 90 GLN L N 1
ATOM 697 C CA . GLN A 1 91 ? 2.225 2.480 17.953 1.00 24.33 90 GLN L CA 1
ATOM 698 C C . GLN A 1 91 ? 0.793 2.141 18.346 1.00 28.83 90 GLN L C 1
ATOM 699 O O . GLN A 1 91 ? 0.208 2.780 19.228 1.00 21.28 90 GLN L O 1
ATOM 705 N N . TYR A 1 92 ? 0.233 1.133 17.676 1.00 24.68 91 TYR L N 1
ATOM 706 C CA . TYR A 1 92 ? -1.114 0.653 17.959 1.00 22.59 91 TYR L CA 1
ATOM 707 C C . TYR A 1 92 ? -1.126 -0.864 18.103 1.00 22.54 91 TYR L C 1
ATOM 708 O O . TYR A 1 92 ? -2.117 -1.519 17.772 1.00 25.97 91 TYR L O 1
ATOM 717 N N . GLY A 1 93 ? -0.027 -1.432 18.595 1.00 25.99 92 GLY L N 1
ATOM 718 C CA . GLY A 1 93 ? 0.060 -2.860 18.824 1.00 27.36 92 GLY L CA 1
ATOM 719 C C . GLY A 1 93 ? -0.326 -3.259 20.234 1.00 28.57 92 GLY L C 1
ATOM 720 O O . GLY A 1 93 ? -0.830 -4.363 20.453 1.00 33.29 92 GLY L O 1
ATOM 721 N N . SER A 1 94 ? -0.103 -2.370 21.201 1.00 32.23 93 SER L N 1
ATOM 722 C CA . SER A 1 94 ? -0.427 -2.638 22.595 1.00 32.42 93 SER L CA 1
ATOM 723 C C . SER A 1 94 ? -1.212 -1.475 23.181 1.00 33.86 93 SER L C 1
ATOM 724 O O . SER A 1 94 ? -0.922 -0.309 22.895 1.00 26.63 93 SER L O 1
ATOM 727 N N . SER A 1 95 ? -2.205 -1.802 24.005 1.00 34.97 94 SER L N 1
ATOM 728 C CA . SER A 1 95 ? -2.882 -0.728 24.721 1.00 35.78 94 SER L CA 1
ATOM 729 C C . SER A 1 95 ? -2.126 -0.403 26.008 1.00 35.61 94 SER L C 1
ATOM 730 O O . SER A 1 95 ? -1.603 -1.310 26.664 1.00 29.10 94 SER L O 1
ATOM 733 N N . PRO A 1 96 ? -2.054 0.879 26.401 1.00 28.02 95 PRO L N 1
ATOM 734 C CA . PRO A 1 96 ? -2.705 2.002 25.713 1.00 23.33 95 PRO L CA 1
ATOM 735 C C . PRO A 1 96 ? -1.977 2.462 24.454 1.00 26.05 95 PRO L C 1
ATOM 736 O O . PRO A 1 96 ? -0.762 2.281 24.345 1.00 26.82 95 PRO L O 1
ATOM 740 N N . LEU A 1 97 ? -2.727 3.027 23.507 1.00 28.68 96 LEU L N 1
ATOM 741 C CA . LEU A 1 97 ? -2.109 3.695 22.368 1.00 26.56 96 LEU L CA 1
ATOM 742 C C . LEU A 1 97 ? -1.154 4.774 22.862 1.00 20.84 96 LEU L C 1
ATOM 743 O O . LEU A 1 97 ? -1.444 5.481 23.832 1.00 21.08 96 LEU L O 1
ATOM 748 N N . THR A 1 98 ? -0.004 4.893 22.201 1.00 20.13 97 THR L N 1
ATOM 749 C CA . THR A 1 98 ? 1.002 5.861 22.610 1.00 24.39 97 THR L CA 1
ATOM 750 C C . THR A 1 98 ? 1.542 6.593 21.390 1.00 30.24 97 THR L C 1
ATOM 751 O O . THR A 1 98 ? 1.435 6.125 20.252 1.00 22.38 97 THR L O 1
ATOM 755 N N . PHE A 1 99 ? 2.121 7.763 21.647 1.00 28.98 98 PHE L N 1
ATOM 756 C CA . PHE A 1 99 ? 2.767 8.568 20.623 1.00 28.93 98 PHE L CA 1
ATOM 757 C C . PHE A 1 99 ? 4.179 8.914 21.068 1.00 26.26 98 PHE L C 1
ATOM 758 O O . PHE A 1 99 ? 4.465 9.017 22.265 1.00 20.26 98 PHE L O 1
ATOM 766 N N . GLY A 1 100 ? 5.062 9.095 20.093 1.00 20.81 99 GLY L N 1
ATOM 767 C CA . GLY A 1 100 ? 6.346 9.691 20.378 1.00 28.77 99 GLY L CA 1
ATOM 768 C C . GLY A 1 100 ? 6.217 11.167 20.706 1.00 27.17 99 GLY L C 1
ATOM 769 O O . GLY A 1 100 ? 5.197 11.808 20.452 1.00 23.74 99 GLY L O 1
ATOM 770 N N . GLY A 1 101 ? 7.281 11.719 21.291 1.00 25.54 100 GLY L N 1
ATOM 771 C CA . GLY A 1 101 ? 7.266 13.119 21.682 1.00 24.81 100 GLY L CA 1
ATOM 772 C C . GLY A 1 101 ? 7.402 14.101 20.536 1.00 32.04 100 GLY L C 1
ATOM 773 O O . GLY A 1 101 ? 7.231 15.305 20.756 1.00 27.97 100 GLY L O 1
ATOM 774 N N . GLY A 1 102 ? 7.707 13.628 19.337 1.00 31.02 101 GLY L N 1
ATOM 775 C CA . GLY A 1 102 ? 7.795 14.493 18.178 1.00 18.55 101 GLY L CA 1
ATOM 776 C C . GLY A 1 102 ? 9.220 14.909 17.863 1.00 26.28 101 GLY L C 1
ATOM 777 O O . GLY A 1 102 ? 10.066 15.072 18.752 1.00 21.98 101 GLY L O 1
ATOM 778 N N . THR A 1 103 ? 9.496 15.070 16.570 1.00 22.56 102 THR L N 1
ATOM 779 C CA . THR A 1 103 ? 10.737 15.659 16.086 1.00 26.45 102 THR L CA 1
ATOM 780 C C . THR A 1 103 ? 10.381 16.797 15.143 1.00 24.64 102 THR L C 1
ATOM 781 O O . THR A 1 103 ? 9.625 16.600 14.186 1.00 21.54 102 THR L O 1
ATOM 785 N N . LYS A 1 104 ? 10.912 17.982 15.415 1.00 23.06 103 LYS L N 1
ATOM 786 C CA . LYS A 1 104 ? 10.713 19.131 14.542 1.00 22.41 103 LYS L CA 1
ATOM 787 C C . LYS A 1 104 ? 11.763 19.101 13.440 1.00 21.23 103 LYS L C 1
ATOM 788 O O . LYS A 1 104 ? 12.967 19.116 13.724 1.00 27.11 103 LYS L O 1
ATOM 794 N N . VAL A 1 105 ? 11.314 19.041 12.191 1.00 22.71 104 VAL L N 1
ATOM 795 C CA . VAL A 1 105 ? 12.198 19.170 11.038 1.00 19.97 104 VAL L CA 1
ATOM 796 C C . VAL A 1 105 ? 12.117 20.616 10.571 1.00 24.70 104 VAL L C 1
ATOM 797 O O . VAL A 1 105 ? 11.039 21.107 10.213 1.00 29.72 104 VAL L O 1
ATOM 801 N N . GLU A 1 106 ? 13.262 21.293 10.580 1.00 26.03 105 GLU L N 1
ATOM 802 C CA . GLU A 1 106 ? 13.341 22.743 10.517 1.00 29.26 105 GLU L CA 1
ATOM 803 C C . GLU A 1 106 ? 14.347 23.159 9.450 1.00 25.45 105 GLU L C 1
ATOM 804 O O . GLU A 1 106 ? 15.264 22.406 9.115 1.00 23.06 105 GLU L O 1
ATOM 810 N N . SER A 1 107 ? 14.163 24.364 8.912 1.00 26.70 106 SER L N 1
ATOM 811 C CA . SER A 1 107 ? 15.017 24.868 7.843 1.00 28.51 106 SER L CA 1
ATOM 812 C C . SER A 1 107 ? 16.337 25.394 8.399 1.00 30.37 106 SER L C 1
ATOM 813 O O . SER A 1 107 ? 16.349 26.246 9.293 1.00 32.08 106 SER L O 1
ATOM 816 N N . LYS A 1 108 ? 17.448 24.903 7.854 1.00 30.04 107 LYS L N 1
ATOM 817 C CA . LYS A 1 108 ? 18.772 25.299 8.315 1.00 28.52 107 LYS L CA 1
ATOM 818 C C . LYS A 1 108 ? 19.313 26.466 7.496 1.00 28.00 107 LYS L C 1
ATOM 819 O O . LYS A 1 108 ? 19.191 26.491 6.269 1.00 27.49 107 LYS L O 1
ATOM 825 N N . ARG A 1 109 ? 19.924 27.428 8.190 1.00 27.76 108 ARG L N 1
ATOM 826 C CA . ARG A 1 109 ? 20.581 28.572 7.567 1.00 28.13 108 ARG L CA 1
ATOM 827 C C . ARG A 1 109 ? 21.813 28.932 8.391 1.00 29.24 108 ARG L C 1
ATOM 828 O O . ARG A 1 109 ? 22.092 28.321 9.427 1.00 35.74 108 ARG L O 1
ATOM 836 N N . THR A 1 110 ? 22.556 29.939 7.932 1.00 29.94 109 THR L N 1
ATOM 837 C CA . THR A 1 110 ? 23.720 30.397 8.678 1.00 29.49 109 THR L CA 1
ATOM 838 C C . THR A 1 110 ? 23.291 31.051 9.985 1.00 30.55 109 THR L C 1
ATOM 839 O O . THR A 1 110 ? 22.195 31.608 10.097 1.00 35.20 109 THR L O 1
ATOM 843 N N . VAL A 1 111 ? 24.172 30.972 10.984 1.00 32.90 110 VAL L N 1
ATOM 844 C CA . VAL A 1 111 ? 23.869 31.537 12.294 1.00 33.24 110 VAL L CA 1
ATOM 845 C C . VAL A 1 111 ? 23.645 33.037 12.160 1.00 29.62 110 VAL L C 1
ATOM 846 O O . VAL A 1 111 ? 24.414 33.741 11.494 1.00 28.76 110 VAL L O 1
ATOM 850 N N . ALA A 1 112 ? 22.572 33.530 12.778 1.00 27.10 111 ALA L N 1
ATOM 851 C CA . ALA A 1 112 ? 22.218 34.943 12.742 1.00 30.10 111 ALA L CA 1
ATOM 852 C C . ALA A 1 112 ? 21.938 35.417 14.159 1.00 27.26 111 ALA L C 1
ATOM 853 O O . ALA A 1 112 ? 21.001 34.935 14.802 1.00 27.08 111 ALA L O 1
ATOM 855 N N . ALA A 1 113 ? 22.751 36.350 14.642 1.00 28.18 112 ALA L N 1
ATOM 856 C CA . ALA A 1 113 ? 22.523 36.938 15.950 1.00 34.53 112 ALA L CA 1
ATOM 857 C C . ALA A 1 113 ? 21.252 37.788 15.934 1.00 34.20 112 ALA L C 1
ATOM 858 O O . ALA A 1 113 ? 20.921 38.408 14.920 1.00 27.88 112 ALA L O 1
ATOM 860 N N . PRO A 1 114 ? 20.521 37.833 17.046 1.00 31.86 113 PRO L N 1
ATOM 861 C CA . PRO A 1 114 ? 19.288 38.627 17.074 1.00 35.08 113 PRO L CA 1
ATOM 862 C C . PRO A 1 114 ? 19.584 40.116 17.116 1.00 35.52 113 PRO L C 1
ATOM 863 O O . PRO A 1 114 ? 20.554 40.561 17.733 1.00 36.45 113 PRO L O 1
ATOM 867 N N . SER A 1 115 ? 18.739 40.883 16.437 1.00 30.60 114 SER L N 1
ATOM 868 C CA . SER A 1 115 ? 18.656 42.320 16.662 1.00 30.86 114 SER L CA 1
ATOM 869 C C . SER A 1 115 ? 17.808 42.559 17.906 1.00 35.74 114 SER L C 1
ATOM 870 O O . SER A 1 115 ? 16.650 42.128 17.961 1.00 36.11 114 SER L O 1
ATOM 873 N N . VAL A 1 116 ? 18.373 43.233 18.903 1.00 34.76 115 VAL L N 1
ATOM 874 C CA . VAL A 1 116 ? 17.739 43.376 20.210 1.00 32.90 115 VAL L CA 1
ATOM 875 C C . VAL A 1 116 ? 17.258 44.812 20.374 1.00 35.21 115 VAL L C 1
ATOM 876 O O . VAL A 1 116 ? 18.048 45.759 20.268 1.00 38.01 115 VAL L O 1
ATOM 880 N N . PHE A 1 117 ? 15.963 44.966 20.651 1.00 31.31 116 PHE L N 1
ATOM 881 C CA . PHE A 1 117 ? 15.334 46.259 20.883 1.00 30.44 116 PHE L CA 1
ATOM 882 C C . PHE A 1 117 ? 14.576 46.206 22.202 1.00 29.89 116 PHE L C 1
ATOM 883 O O . PHE A 1 117 ? 13.997 45.172 22.550 1.00 29.15 116 PHE L O 1
ATOM 891 N N . ILE A 1 118 ? 14.577 47.315 22.939 1.00 33.09 117 ILE L N 1
ATOM 892 C CA . ILE A 1 118 ? 13.860 47.404 24.205 1.00 34.18 117 ILE L CA 1
ATOM 893 C C . ILE A 1 118 ? 12.894 48.581 24.149 1.00 37.16 117 ILE L C 1
ATOM 894 O O . ILE A 1 118 ? 13.219 49.643 23.606 1.00 33.02 117 ILE L O 1
ATOM 899 N N . PHE A 1 119 ? 11.694 48.376 24.693 1.00 38.05 118 PHE L N 1
ATOM 900 C CA . PHE A 1 119 ? 10.660 49.405 24.752 1.00 37.82 118 PHE L CA 1
ATOM 901 C C . PHE A 1 119 ? 10.254 49.626 26.201 1.00 44.88 118 PHE L C 1
ATOM 902 O O . PHE A 1 119 ? 9.784 48.679 26.856 1.00 43.29 118 PHE L O 1
ATOM 910 N N . PRO A 1 120 ? 10.405 50.830 26.744 1.00 41.24 119 PRO L N 1
ATOM 911 C CA . PRO A 1 120 ? 9.849 51.124 28.066 1.00 39.96 119 PRO L CA 1
ATOM 912 C C . PRO A 1 120 ? 8.333 51.163 28.006 1.00 41.86 119 PRO L C 1
ATOM 913 O O . PRO A 1 120 ? 7.754 51.265 26.914 1.00 39.92 119 PRO L O 1
ATOM 917 N N . PRO A 1 121 ? 7.651 51.075 29.150 1.00 41.78 120 PRO L N 1
ATOM 918 C CA . PRO A 1 121 ? 6.185 51.139 29.132 1.00 45.70 120 PRO L CA 1
ATOM 919 C C . PRO A 1 121 ? 5.696 52.484 28.616 1.00 42.99 120 PRO L C 1
ATOM 920 O O . PRO A 1 121 ? 6.391 53.498 28.700 1.00 46.10 120 PRO L O 1
ATOM 924 N N . SER A 1 122 ? 4.487 52.478 28.063 1.00 41.01 121 SER L N 1
ATOM 925 C CA . SER A 1 122 ? 3.915 53.688 27.501 1.00 45.58 121 SER L CA 1
ATOM 926 C C . SER A 1 122 ? 3.312 54.552 28.603 1.00 46.30 121 SER L C 1
ATOM 927 O O . SER A 1 122 ? 2.932 54.068 29.673 1.00 45.83 121 SER L O 1
ATOM 930 N N . ASP A 1 123 ? 3.228 55.856 28.329 1.00 43.93 122 ASP L N 1
ATOM 931 C CA . ASP A 1 123 ? 2.593 56.755 29.284 1.00 46.05 122 ASP L CA 1
ATOM 932 C C . ASP A 1 123 ? 1.135 56.381 29.516 1.00 50.31 122 ASP L C 1
ATOM 933 O O . ASP A 1 123 ? 0.637 56.505 30.641 1.00 47.39 122 ASP L O 1
ATOM 938 N N . GLU A 1 124 ? 0.442 55.902 28.481 1.00 50.56 123 GLU L N 1
ATOM 939 C CA . GLU A 1 124 ? -0.968 55.562 28.643 1.00 57.27 123 GLU L CA 1
ATOM 940 C C . GLU A 1 124 ? -1.151 54.346 29.546 1.00 56.35 123 GLU L C 1
ATOM 941 O O . GLU A 1 124 ? -2.103 54.293 30.333 1.00 60.54 123 GLU L O 1
ATOM 947 N N . GLN A 1 125 ? -0.253 53.360 29.453 1.00 49.68 124 GLN L N 1
ATOM 948 C CA . GLN A 1 125 ? -0.364 52.196 30.329 1.00 49.78 124 GLN L CA 1
ATOM 949 C C . GLN A 1 125 ? -0.042 52.556 31.773 1.00 49.69 124 GLN L C 1
ATOM 950 O O . GLN A 1 125 ? -0.709 52.080 32.699 1.00 53.89 124 GLN L O 1
ATOM 956 N N . LEU A 1 126 ? 0.981 53.388 31.986 1.00 50.11 125 LEU L N 1
ATOM 957 C CA . LEU A 1 126 ? 1.368 53.749 33.346 1.00 55.61 125 LEU L CA 1
ATOM 958 C C . LEU A 1 126 ? 0.227 54.426 34.093 1.00 59.60 125 LEU L C 1
ATOM 959 O O . LEU A 1 126 ? 0.068 54.213 35.301 1.00 62.84 125 LEU L O 1
ATOM 964 N N . LYS A 1 127 ? -0.589 55.222 33.394 1.00 57.84 126 LYS L N 1
ATOM 965 C CA . LYS A 1 127 ? -1.762 55.820 34.023 1.00 62.05 126 LYS L CA 1
ATOM 966 C C . LYS A 1 127 ? -2.711 54.773 34.592 1.00 60.37 126 LYS L C 1
ATOM 967 O O . LYS A 1 127 ? -3.472 55.079 35.516 1.00 60.68 126 LYS L O 1
ATOM 973 N N . SER A 1 128 ? -2.681 53.548 34.072 1.00 57.22 127 SER L N 1
ATOM 974 C CA . SER A 1 128 ? -3.569 52.494 34.542 1.00 60.90 127 SER L CA 1
ATOM 975 C C . SER A 1 128 ? -3.027 51.741 35.751 1.00 61.68 127 SER L C 1
ATOM 976 O O . SER A 1 128 ? -3.768 50.957 36.352 1.00 65.23 127 SER L O 1
ATOM 979 N N . GLY A 1 129 ? -1.764 51.950 36.119 1.00 54.90 128 GLY L N 1
ATOM 980 C CA . GLY A 1 129 ? -1.201 51.331 37.301 1.00 52.01 128 GLY L CA 1
ATOM 981 C C . GLY A 1 129 ? -0.300 50.139 37.056 1.00 56.22 128 GLY L C 1
ATOM 982 O O . GLY A 1 129 ? 0.245 49.591 38.022 1.00 56.64 128 GLY L O 1
ATOM 983 N N . THR A 1 130 ? -0.130 49.714 35.807 1.00 56.18 129 THR L N 1
ATOM 984 C CA . THR A 1 130 ? 0.769 48.622 35.473 1.00 54.76 129 THR L CA 1
ATOM 985 C C . THR A 1 130 ? 1.831 49.106 34.493 1.00 47.05 129 THR L C 1
ATOM 986 O O . THR A 1 130 ? 1.615 50.055 33.732 1.00 40.38 129 THR L O 1
ATOM 990 N N . ALA A 1 131 ? 2.988 48.446 34.529 1.00 46.21 130 ALA L N 1
ATOM 991 C CA . ALA A 1 131 ? 4.097 48.739 33.630 1.00 43.33 130 ALA L CA 1
ATOM 992 C C . ALA A 1 131 ? 4.535 47.448 32.963 1.00 43.29 130 ALA L C 1
ATOM 993 O O . ALA A 1 131 ? 4.903 46.486 33.647 1.00 49.04 130 ALA L O 1
ATOM 995 N N . SER A 1 132 ? 4.484 47.425 31.637 1.00 39.52 131 SER L N 1
ATOM 996 C CA . SER A 1 132 ? 4.992 46.313 30.843 1.00 39.58 131 SER L CA 1
ATOM 997 C C . SER A 1 132 ? 6.192 46.799 30.041 1.00 40.90 131 SER L C 1
ATOM 998 O O . SER A 1 132 ? 6.073 47.743 29.249 1.00 37.70 131 SER L O 1
ATOM 1001 N N . VAL A 1 133 ? 7.345 46.174 30.268 1.00 38.00 132 VAL L N 1
ATOM 1002 C CA . VAL A 1 133 ? 8.571 46.468 29.532 1.00 37.24 132 VAL L CA 1
ATOM 1003 C C . VAL A 1 133 ? 8.786 45.354 28.522 1.00 35.16 132 VAL L C 1
ATOM 1004 O O . VAL A 1 133 ? 8.754 44.169 28.875 1.00 32.02 132 VAL L O 1
ATOM 1008 N N . VAL A 1 134 ? 8.996 45.728 27.264 1.00 31.77 133 VAL L N 1
ATOM 1009 C CA . VAL A 1 134 ? 9.058 44.773 26.168 1.00 32.73 133 VAL L CA 1
ATOM 1010 C C . VAL A 1 134 ? 10.461 44.782 25.582 1.00 36.59 133 VAL L C 1
ATOM 1011 O O . VAL A 1 134 ? 11.038 45.850 25.342 1.00 42.41 133 VAL L O 1
ATOM 1015 N N . CYS A 1 135 ? 11.008 43.589 25.368 1.00 33.38 134 CYS L N 1
ATOM 1016 C CA . CYS A 1 135 ? 12.312 43.404 24.754 1.00 38.95 134 CYS L CA 1
ATOM 1017 C C . CYS A 1 135 ? 12.142 42.467 23.568 1.00 37.78 134 CYS L C 1
ATOM 1018 O O . CYS A 1 135 ? 11.548 41.392 23.705 1.00 30.78 134 CYS L O 1
ATOM 1021 N N . LEU A 1 136 ? 12.659 42.872 22.412 1.00 32.21 135 LEU L N 1
ATOM 1022 C CA . LEU A 1 136 ? 12.431 42.167 21.160 1.00 28.24 135 LEU L CA 1
ATOM 1023 C C . LEU A 1 136 ? 13.745 41.618 20.623 1.00 34.67 135 LEU L C 1
ATOM 1024 O O . LEU A 1 136 ? 14.720 42.362 20.480 1.00 36.94 135 LEU L O 1
ATOM 1029 N N . LEU A 1 137 ? 13.765 40.316 20.342 1.00 33.32 136 LEU L N 1
ATOM 1030 C CA . LEU A 1 137 ? 14.865 39.652 19.653 1.00 36.14 136 LEU L CA 1
ATOM 1031 C C . LEU A 1 137 ? 14.373 39.316 18.254 1.00 36.16 136 LEU L C 1
ATOM 1032 O O . LEU A 1 137 ? 13.434 38.529 18.103 1.00 32.02 136 LEU L O 1
ATOM 1037 N N . ASN A 1 138 ? 14.988 39.915 17.238 1.00 35.00 137 ASN L N 1
ATOM 1038 C CA . ASN A 1 138 ? 14.426 39.906 15.894 1.00 32.99 137 ASN L CA 1
ATOM 1039 C C . ASN A 1 138 ? 15.324 39.161 14.917 1.00 25.59 137 ASN L C 1
ATOM 1040 O O . ASN A 1 138 ? 16.528 39.430 14.841 1.00 27.67 137 ASN L O 1
ATOM 1045 N N . ASN A 1 139 ? 14.724 38.228 14.173 1.00 27.97 138 ASN L N 1
ATOM 1046 C CA . ASN A 1 139 ? 15.331 37.592 12.999 1.00 25.00 138 ASN L CA 1
ATOM 1047 C C . ASN A 1 139 ? 16.667 36.923 13.332 1.00 29.49 138 ASN L C 1
ATOM 1048 O O . ASN A 1 139 ? 17.719 37.261 12.786 1.00 27.46 138 ASN L O 1
ATOM 1053 N N . PHE A 1 140 ? 16.606 35.940 14.223 1.00 28.76 139 PHE L N 1
ATOM 1054 C CA . PHE A 1 140 ? 17.795 35.202 14.613 1.00 29.41 139 PHE L CA 1
ATOM 1055 C C . PHE A 1 140 ? 17.653 33.730 14.247 1.00 30.45 139 PHE L C 1
ATOM 1056 O O . PHE A 1 140 ? 16.557 33.229 13.979 1.00 26.41 139 PHE L O 1
ATOM 1064 N N . TYR A 1 141 ? 18.798 33.044 14.227 1.00 32.83 140 TYR L N 1
ATOM 1065 C CA . TYR A 1 141 ? 18.870 31.610 14.001 1.00 23.96 140 TYR L CA 1
ATOM 1066 C C . TYR A 1 141 ? 20.153 31.111 14.643 1.00 32.85 140 TYR L C 1
ATOM 1067 O O . TYR A 1 141 ? 21.200 31.751 14.469 1.00 33.57 140 TYR L O 1
ATOM 1076 N N . PRO A 1 142 ? 20.128 29.976 15.366 1.00 27.26 141 PRO L N 1
ATOM 1077 C CA . PRO A 1 142 ? 18.940 29.135 15.532 1.00 31.69 141 PRO L CA 1
ATOM 1078 C C . PRO A 1 142 ? 17.972 29.619 16.612 1.00 33.46 141 PRO L C 1
ATOM 1079 O O . PRO A 1 142 ? 18.179 30.662 17.237 1.00 27.50 141 PRO L O 1
ATOM 1083 N N . ARG A 1 143 ? 16.915 28.831 16.812 1.00 29.78 142 ARG L N 1
ATOM 1084 C CA . ARG A 1 143 ? 15.801 29.239 17.659 1.00 29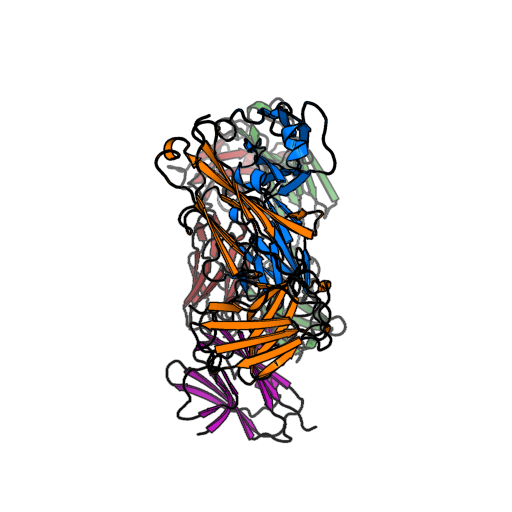.71 142 ARG L CA 1
ATOM 1085 C C . ARG A 1 143 ? 16.197 29.331 19.127 1.00 25.58 142 ARG L C 1
ATOM 1086 O O . ARG A 1 143 ? 15.595 30.104 19.879 1.00 24.98 142 ARG L O 1
ATOM 1094 N N . GLU A 1 144 ? 17.192 28.557 19.553 1.00 32.05 143 GLU L N 1
ATOM 1095 C CA . GLU A 1 144 ? 17.563 28.523 20.962 1.00 32.28 143 GLU L CA 1
ATOM 1096 C C . GLU A 1 144 ? 18.092 29.882 21.397 1.00 33.88 143 GLU L C 1
ATOM 1097 O O . GLU A 1 144 ? 19.076 30.382 20.845 1.00 35.79 143 GLU L O 1
ATOM 1103 N N . ALA A 1 145 ? 17.425 30.484 22.381 1.00 34.41 144 ALA L N 1
ATOM 1104 C CA . ALA A 1 145 ? 17.784 31.808 22.865 1.00 30.14 144 ALA L CA 1
ATOM 1105 C C . ALA A 1 145 ? 17.302 31.959 24.299 1.00 33.16 144 ALA L C 1
ATOM 1106 O O . ALA A 1 145 ? 16.268 31.405 24.682 1.00 34.54 144 ALA L O 1
ATOM 1108 N N . LYS A 1 146 ? 18.055 32.723 25.087 1.00 29.05 145 LYS L N 1
ATOM 1109 C CA . LYS A 1 146 ? 17.750 32.927 26.496 1.00 39.45 145 LYS L CA 1
ATOM 1110 C C . LYS A 1 146 ? 17.697 34.420 26.787 1.00 40.20 145 LYS L C 1
ATOM 1111 O O . LYS A 1 146 ? 18.588 35.170 26.375 1.00 38.31 145 LYS L O 1
ATOM 1117 N N . VAL A 1 147 ? 16.650 34.845 27.488 1.00 37.50 146 VAL L N 1
ATOM 1118 C CA . VAL A 1 147 ? 16.425 36.246 27.822 1.00 40.96 146 VAL L CA 1
ATOM 1119 C C . VAL A 1 147 ? 16.363 36.368 29.338 1.00 45.90 146 VAL L C 1
ATOM 1120 O O . VAL A 1 147 ? 15.643 35.609 29.997 1.00 45.08 146 VAL L O 1
ATOM 1124 N N . GLN A 1 148 ? 17.124 37.315 29.886 1.00 43.19 147 GLN L N 1
ATOM 1125 C CA . GLN A 1 148 ? 17.128 37.599 31.315 1.00 48.35 147 GLN L CA 1
ATOM 1126 C C . GLN A 1 148 ? 16.827 39.073 31.532 1.00 48.22 147 GLN L C 1
ATOM 1127 O O . GLN A 1 148 ? 17.398 39.933 30.853 1.00 51.32 147 GLN L O 1
ATOM 1133 N N . TRP A 1 149 ? 15.940 39.363 32.478 1.00 43.08 148 TRP L N 1
ATOM 1134 C CA . TRP A 1 149 ? 15.617 40.732 32.855 1.00 41.84 148 TRP L CA 1
ATOM 1135 C C . TRP A 1 149 ? 16.393 41.110 34.110 1.00 46.44 148 TRP L C 1
ATOM 1136 O O . TRP A 1 149 ? 16.417 40.350 35.084 1.00 50.06 148 TRP L O 1
ATOM 1147 N N . LYS A 1 150 ? 17.028 42.280 34.083 1.00 42.62 149 LYS L N 1
ATOM 1148 C CA . LYS A 1 150 ? 17.757 42.804 35.231 1.00 44.62 149 LYS L CA 1
ATOM 1149 C C . LYS A 1 150 ? 17.249 44.205 35.523 1.00 52.24 149 LYS L C 1
ATOM 1150 O O . LYS A 1 150 ? 17.317 45.085 34.659 1.00 57.16 149 LYS L O 1
ATOM 1156 N N . VAL A 1 151 ? 16.734 44.404 36.731 1.00 49.72 150 VAL L N 1
ATOM 1157 C CA . VAL A 1 151 ? 16.268 45.702 37.201 1.00 51.20 150 VAL L CA 1
ATOM 1158 C C . VAL A 1 151 ? 17.286 46.197 38.219 1.00 48.66 150 VAL L C 1
ATOM 1159 O O . VAL A 1 151 ? 17.450 45.593 39.287 1.00 46.75 150 VAL L O 1
ATOM 1163 N N . ASP A 1 152 ? 17.978 47.288 37.887 1.00 53.35 151 ASP L N 1
ATOM 1164 C CA . ASP A 1 152 ? 19.081 47.798 38.706 1.00 56.75 151 ASP L CA 1
ATOM 1165 C C . ASP A 1 152 ? 20.121 46.706 38.953 1.00 58.47 151 ASP L C 1
ATOM 1166 O O . ASP A 1 152 ? 20.651 46.558 40.056 1.00 62.37 151 ASP L O 1
ATOM 1171 N N . ASN A 1 153 ? 20.400 45.925 37.906 1.00 53.25 152 ASN L N 1
ATOM 1172 C CA . ASN A 1 153 ? 21.337 44.801 37.959 1.00 60.26 152 ASN L CA 1
ATOM 1173 C C . ASN A 1 153 ? 20.897 43.733 38.962 1.00 64.17 152 ASN L C 1
ATOM 1174 O O . ASN A 1 153 ? 21.722 42.992 39.501 1.00 64.49 152 ASN L O 1
ATOM 1179 N N . ALA A 1 154 ? 19.595 43.635 39.216 1.00 68.88 153 ALA L N 1
ATOM 1180 C CA . ALA A 1 154 ? 19.027 42.565 40.029 1.00 63.41 153 ALA L CA 1
ATOM 1181 C C . ALA A 1 154 ? 18.219 41.651 39.118 1.00 60.00 153 ALA L C 1
ATOM 1182 O O . ALA A 1 154 ? 17.217 42.081 38.537 1.00 62.67 153 ALA L O 1
ATOM 1184 N N . LEU A 1 155 ? 18.657 40.400 38.994 1.00 56.45 154 LEU L N 1
ATOM 1185 C CA . LEU A 1 155 ? 18.015 39.468 38.075 1.00 56.46 154 LEU L CA 1
ATOM 1186 C C . LEU A 1 155 ? 16.566 39.222 38.480 1.00 54.82 154 LEU L C 1
ATOM 1187 O O . LEU A 1 155 ? 16.275 38.904 39.636 1.00 47.80 154 LEU L O 1
ATOM 1192 N N . GLN A 1 156 ? 15.658 39.375 37.520 1.00 56.93 155 GLN L N 1
ATOM 1193 C CA . GLN A 1 156 ? 14.235 39.184 37.755 1.00 52.52 155 GLN L CA 1
ATOM 1194 C C . GLN A 1 156 ? 13.844 37.729 37.527 1.00 49.42 155 GLN L C 1
ATOM 1195 O O . GLN A 1 156 ? 14.497 36.988 36.790 1.00 47.66 155 GLN L O 1
ATOM 1201 N N . SER A 1 157 ? 12.748 37.331 38.168 1.00 47.34 156 SER L N 1
ATOM 1202 C CA . SER A 1 157 ? 12.293 35.949 38.107 1.00 43.21 156 SER L CA 1
ATOM 1203 C C . SER A 1 157 ? 10.797 35.914 38.374 1.00 44.05 156 SER L C 1
ATOM 1204 O O . SER A 1 157 ? 10.320 36.547 39.320 1.00 47.42 156 SER L O 1
ATOM 1207 N N . GLY A 1 158 ? 10.064 35.188 37.531 1.00 41.10 157 GLY L N 1
ATOM 1208 C CA . GLY A 1 158 ? 8.648 34.966 37.731 1.00 47.28 157 GLY L CA 1
ATOM 1209 C C . GLY A 1 158 ? 7.733 36.107 37.339 1.00 50.38 157 GLY L C 1
ATOM 1210 O O . GLY A 1 158 ? 6.517 35.994 37.545 1.00 46.92 157 GLY L O 1
ATOM 1211 N N . ASN A 1 159 ? 8.263 37.201 36.785 1.00 45.47 158 ASN L N 1
ATOM 1212 C CA . ASN A 1 159 ? 7.442 38.343 36.395 1.00 37.31 158 ASN L CA 1
ATOM 1213 C C . ASN A 1 159 ? 7.569 38.671 34.910 1.00 37.74 158 ASN L C 1
ATOM 1214 O O . ASN A 1 159 ? 7.253 39.792 34.496 1.00 37.14 158 ASN L O 1
ATOM 1219 N N . SER A 1 160 ? 8.014 37.717 34.096 1.00 37.29 159 SER L N 1
ATOM 1220 C CA . SER A 1 160 ? 8.129 37.932 32.662 1.00 40.50 159 SER L CA 1
ATOM 1221 C C . SER A 1 160 ? 7.597 36.718 31.916 1.00 42.86 159 SER L C 1
ATOM 1222 O O . SER A 1 160 ? 7.598 35.598 32.434 1.00 43.34 159 SER L O 1
ATOM 1225 N N . GLN A 1 161 ? 7.128 36.960 30.694 1.00 41.95 160 GLN L N 1
ATOM 1226 C CA . GLN A 1 161 ? 6.667 35.912 29.797 1.00 38.09 160 GLN L CA 1
ATOM 1227 C C . GLN A 1 161 ? 7.217 36.192 28.408 1.00 38.56 160 GLN L C 1
ATOM 1228 O O . GLN A 1 161 ? 7.503 37.342 28.062 1.00 32.77 160 GLN L O 1
ATOM 1234 N N . GLU A 1 162 ? 7.365 35.136 27.612 1.00 24.92 161 GLU L N 1
ATOM 1235 C CA . GLU A 1 162 ? 7.904 35.287 26.271 1.00 28.34 161 GLU L CA 1
ATOM 1236 C C . GLU A 1 162 ? 7.098 34.452 25.286 1.00 30.34 161 GLU L C 1
ATOM 1237 O O . GLU A 1 162 ? 6.337 33.559 25.664 1.00 33.09 161 GLU L O 1
ATOM 1243 N N . SER A 1 163 ? 7.279 34.769 24.007 1.00 28.67 162 SER L N 1
ATOM 1244 C CA . SER A 1 163 ? 6.585 34.098 22.919 1.00 28.74 162 SER L CA 1
ATOM 1245 C C . SER A 1 163 ? 7.464 34.182 21.680 1.00 29.33 162 SER L C 1
ATOM 1246 O O . SER A 1 163 ? 8.174 35.170 21.479 1.00 39.05 162 SER L O 1
ATOM 1249 N N . VAL A 1 164 ? 7.426 33.136 20.859 1.00 25.94 163 VAL L N 1
ATOM 1250 C CA . VAL A 1 164 ? 8.323 32.998 19.716 1.00 23.30 163 VAL L CA 1
ATOM 1251 C C . VAL A 1 164 ? 7.493 32.778 18.460 1.00 26.69 163 VAL L C 1
ATOM 1252 O O . VAL A 1 164 ? 6.509 32.033 18.479 1.00 25.72 163 VAL L O 1
ATOM 1256 N N . THR A 1 165 ? 7.891 33.425 17.368 1.00 28.44 164 THR L N 1
ATOM 1257 C CA . THR A 1 165 ? 7.213 33.227 16.097 1.00 28.62 164 THR L CA 1
ATOM 1258 C C . THR A 1 165 ? 7.605 31.886 15.484 1.00 24.94 164 THR L C 1
ATOM 1259 O O . THR A 1 165 ? 8.634 31.295 15.820 1.00 30.07 164 THR L O 1
ATOM 1263 N N . GLU A 1 166 ? 6.767 31.406 14.571 1.00 25.33 165 GLU L N 1
ATOM 1264 C CA . GLU A 1 166 ? 7.174 30.282 13.745 1.00 26.71 165 GLU L CA 1
ATOM 1265 C C . GLU A 1 166 ? 8.284 30.720 12.795 1.00 34.42 165 GLU L C 1
ATOM 1266 O O . GLU A 1 166 ? 8.459 31.909 12.507 1.00 37.62 165 GLU L O 1
ATOM 1272 N N . GLN A 1 167 ? 9.049 29.744 12.315 1.00 31.33 166 GLN L N 1
ATOM 1273 C CA . GLN A 1 167 ? 10.169 30.054 11.437 1.00 27.00 166 GLN L CA 1
ATOM 1274 C C . GLN A 1 167 ? 9.683 30.788 10.194 1.00 29.90 166 GLN L C 1
ATOM 1275 O O . GLN A 1 167 ? 8.714 30.375 9.552 1.00 34.01 166 GLN L O 1
ATOM 1281 N N . ASP A 1 168 ? 10.348 31.896 9.872 1.00 30.10 167 ASP L N 1
ATOM 1282 C CA . ASP A 1 168 ? 9.967 32.682 8.706 1.00 29.39 167 ASP L CA 1
ATOM 1283 C C . ASP A 1 168 ? 10.219 31.882 7.434 1.00 33.73 167 ASP L C 1
ATOM 1284 O O . ASP A 1 168 ? 11.281 31.275 7.268 1.00 35.26 167 ASP L O 1
ATOM 1289 N N . SER A 1 169 ? 9.232 31.875 6.536 1.00 31.41 168 SER L N 1
ATOM 1290 C CA . SER A 1 169 ? 9.336 31.075 5.323 1.00 36.79 168 SER L CA 1
ATOM 1291 C C . SER A 1 169 ? 10.345 31.640 4.335 1.00 39.84 168 SER L C 1
ATOM 1292 O O . SER A 1 169 ? 10.805 30.905 3.456 1.00 41.86 168 SER L O 1
ATOM 1295 N N . LYS A 1 170 ? 10.701 32.919 4.459 1.00 41.39 169 LYS L N 1
ATOM 1296 C CA . LYS A 1 170 ? 11.579 33.567 3.491 1.00 46.06 169 LYS L CA 1
ATOM 1297 C C . LYS A 1 170 ? 13.049 33.515 3.905 1.00 42.45 169 LYS L C 1
ATOM 1298 O O . LYS A 1 170 ? 13.908 33.178 3.085 1.00 39.99 169 LYS L O 1
ATOM 1304 N N . ASP A 1 171 ? 13.361 33.844 5.161 1.00 38.27 170 ASP L N 1
ATOM 1305 C CA . ASP A 1 171 ? 14.745 33.888 5.619 1.00 38.17 170 ASP L CA 1
ATOM 1306 C C . ASP A 1 171 ? 15.072 32.863 6.701 1.00 35.41 170 ASP L C 1
ATOM 1307 O O . ASP A 1 171 ? 16.198 32.866 7.208 1.00 29.42 170 ASP L O 1
ATOM 1312 N N . SER A 1 172 ? 14.120 32.002 7.074 1.00 30.14 171 SER L N 1
ATOM 1313 C CA . SER A 1 172 ? 14.340 30.901 8.023 1.00 26.70 171 SER L CA 1
ATOM 1314 C C . SER A 1 172 ? 14.810 31.376 9.397 1.00 30.77 171 SER L C 1
ATOM 1315 O O . SER A 1 172 ? 15.455 30.620 10.130 1.00 23.87 171 SER L O 1
ATOM 1318 N N . THR A 1 173 ? 14.483 32.607 9.780 1.00 23.06 172 THR L N 1
ATOM 1319 C CA . THR A 1 173 ? 14.835 33.112 11.099 1.00 25.69 172 THR L CA 1
ATOM 1320 C C . THR A 1 173 ? 13.637 33.045 12.043 1.00 27.93 172 THR L C 1
ATOM 1321 O O . THR A 1 173 ? 12.498 32.789 11.643 1.00 24.80 172 THR L O 1
ATOM 1325 N N . TYR A 1 174 ? 13.918 33.299 13.319 1.00 26.86 173 TYR L N 1
ATOM 1326 C CA . TYR A 1 174 ? 12.922 33.382 14.372 1.00 22.36 173 TYR L CA 1
ATOM 1327 C C . TYR A 1 174 ? 12.981 34.755 15.027 1.00 22.74 173 TYR L C 1
ATOM 1328 O O . TYR A 1 174 ? 13.988 35.464 14.942 1.00 27.26 173 TYR L O 1
ATOM 1337 N N . SER A 1 175 ? 11.890 35.118 15.697 1.00 22.62 174 SER L N 1
ATOM 1338 C CA . SER A 1 175 ? 11.853 36.317 16.522 1.00 28.26 174 SER L CA 1
ATOM 1339 C C . SER A 1 175 ? 11.159 36.000 17.838 1.00 25.99 174 SER L C 1
ATOM 1340 O O . SER A 1 175 ? 10.283 35.134 17.902 1.00 27.13 174 SER L O 1
ATOM 1343 N N . LEU A 1 176 ? 11.567 36.716 18.889 1.00 26.72 175 LEU L N 1
ATOM 1344 C CA . LEU A 1 176 ? 11.119 36.472 20.253 1.00 29.33 175 LEU L CA 1
ATOM 1345 C C . LEU A 1 176 ? 10.721 37.788 20.911 1.00 32.54 175 LEU L C 1
ATOM 1346 O O . LEU A 1 176 ? 11.421 38.798 20.776 1.00 29.91 175 LEU L O 1
ATOM 1351 N N . SER A 1 177 ? 9.604 37.765 21.634 1.00 29.15 176 SER L N 1
ATOM 1352 C CA . SER A 1 177 ? 9.111 38.915 22.380 1.00 33.39 176 SER L CA 1
ATOM 1353 C C . SER A 1 177 ? 8.968 38.527 23.843 1.00 35.82 176 SER L C 1
ATOM 1354 O O . SER A 1 177 ? 8.328 37.520 24.157 1.00 35.06 176 SER L O 1
ATOM 1357 N N . SER A 1 178 ? 9.553 39.327 24.733 1.00 37.18 177 SER L N 1
ATOM 1358 C CA . SER A 1 178 ? 9.544 39.045 26.165 1.00 35.12 177 SER L CA 1
ATOM 1359 C C . SER A 1 178 ? 9.066 40.281 26.912 1.00 37.42 177 SER L C 1
ATOM 1360 O O . SER A 1 178 ? 9.708 41.335 26.849 1.00 37.48 177 SER L O 1
ATOM 1363 N N . THR A 1 179 ? 7.946 40.150 27.620 1.00 41.92 178 THR L N 1
ATOM 1364 C CA . THR A 1 179 ? 7.340 41.249 28.362 1.00 38.22 178 THR L CA 1
ATOM 1365 C C . THR A 1 179 ? 7.623 41.092 29.851 1.00 35.36 178 THR L C 1
ATOM 1366 O O . THR A 1 179 ? 7.386 40.023 30.422 1.00 34.53 178 THR L O 1
ATOM 1370 N N . LEU A 1 180 ? 8.124 42.157 30.472 1.00 34.90 179 LEU L N 1
ATOM 1371 C CA . LEU A 1 180 ? 8.302 42.218 31.919 1.00 37.67 179 LEU L CA 1
ATOM 1372 C C . LEU A 1 180 ? 7.212 43.106 32.505 1.00 39.03 179 LEU L C 1
ATOM 1373 O O . LEU A 1 180 ? 7.125 44.292 32.169 1.00 37.01 179 LEU L O 1
ATOM 1378 N N . THR A 1 181 ? 6.389 42.539 33.381 1.00 40.21 180 THR L N 1
ATOM 1379 C CA . THR A 1 181 ? 5.221 43.225 33.919 1.00 41.29 180 THR L CA 1
ATOM 1380 C C . THR A 1 181 ? 5.440 43.518 35.397 1.00 41.13 180 THR L C 1
ATOM 1381 O O . THR A 1 181 ? 5.604 42.595 36.202 1.00 39.63 180 THR L O 1
ATOM 1385 N N . LEU A 1 182 ? 5.438 44.801 35.747 1.00 45.41 181 LEU L N 1
ATOM 1386 C CA . LEU A 1 182 ? 5.611 45.244 37.121 1.00 43.91 181 LEU L CA 1
ATOM 1387 C C . LEU A 1 182 ? 4.460 46.160 37.506 1.00 43.12 181 LEU L C 1
ATOM 1388 O O . LEU A 1 182 ? 3.780 46.732 36.650 1.00 43.70 181 LEU L O 1
ATOM 1393 N N . SER A 1 183 ? 4.247 46.291 38.811 1.00 48.35 182 SER L N 1
ATOM 1394 C CA . SER A 1 183 ? 3.415 47.370 39.306 1.00 39.71 182 SER L CA 1
ATOM 1395 C C . SER A 1 183 ? 4.062 48.708 38.963 1.00 51.54 182 SER L C 1
ATOM 1396 O O . SER A 1 183 ? 5.270 48.801 38.728 1.00 46.99 182 SER L O 1
ATOM 1399 N N . LYS A 1 184 ? 3.241 49.758 38.928 1.00 51.95 183 LYS L N 1
ATOM 1400 C CA . LYS A 1 184 ? 3.788 51.077 38.627 1.00 52.63 183 LYS L CA 1
ATOM 1401 C C . LYS A 1 184 ? 4.657 51.585 39.768 1.00 58.50 183 LYS L C 1
ATOM 1402 O O . LYS A 1 184 ? 5.712 52.186 39.531 1.00 58.50 183 LYS L O 1
ATOM 1408 N N . ALA A 1 185 ? 4.232 51.348 41.011 1.00 56.96 184 ALA L N 1
ATOM 1409 C CA . ALA A 1 185 ? 5.043 51.741 42.158 1.00 51.71 184 ALA L CA 1
ATOM 1410 C C . ALA A 1 185 ? 6.412 51.071 42.114 1.00 54.93 184 ALA L C 1
ATOM 1411 O O . ALA A 1 185 ? 7.443 51.718 42.337 1.00 48.73 184 ALA L O 1
ATOM 1413 N N . ASP A 1 186 ? 6.441 49.769 41.814 1.00 58.59 185 ASP L N 1
ATOM 1414 C CA . ASP A 1 186 ? 7.716 49.074 41.674 1.00 65.81 185 ASP L CA 1
ATOM 1415 C C . ASP A 1 186 ? 8.517 49.606 40.493 1.00 66.56 185 ASP L C 1
ATOM 1416 O O . ASP A 1 186 ? 9.752 49.556 40.509 1.00 69.94 185 ASP L O 1
ATOM 1421 N N . TYR A 1 187 ? 7.838 50.124 39.465 1.00 59.90 186 TYR L N 1
ATOM 1422 C CA . TYR A 1 187 ? 8.550 50.657 38.308 1.00 54.24 186 TYR L CA 1
ATOM 1423 C C . TYR A 1 187 ? 9.206 51.996 38.628 1.00 58.08 186 TYR L C 1
ATOM 1424 O O . TYR A 1 187 ? 10.319 52.271 38.165 1.00 60.86 186 TYR L O 1
ATOM 1433 N N . GLU A 1 188 ? 8.539 52.842 39.418 1.00 63.90 187 GLU L N 1
ATOM 1434 C CA . GLU A 1 188 ? 9.139 54.112 39.813 1.00 67.29 187 GLU L CA 1
ATOM 1435 C C . GLU A 1 188 ? 10.270 53.939 40.811 1.00 64.54 187 GLU L C 1
ATOM 1436 O O . GLU A 1 188 ? 11.127 54.822 40.915 1.00 65.68 187 GLU L O 1
ATOM 1442 N N . LYS A 1 189 ? 10.278 52.836 41.557 1.00 64.20 188 LYS L N 1
ATOM 1443 C CA . LYS A 1 189 ? 11.308 52.633 42.567 1.00 66.79 188 LYS L CA 1
ATOM 1444 C C . LYS A 1 189 ? 12.688 52.476 41.946 1.00 68.97 188 LYS L C 1
ATOM 1445 O O . LYS A 1 189 ? 13.692 52.821 42.577 1.00 67.01 188 LYS L O 1
ATOM 1451 N N . HIS A 1 190 ? 12.759 51.965 40.722 1.00 71.26 189 HIS L N 1
ATOM 1452 C CA . HIS A 1 190 ? 14.019 51.562 40.122 1.00 67.37 189 HIS L CA 1
ATOM 1453 C C . HIS A 1 190 ? 14.315 52.390 38.879 1.00 63.13 189 HIS L C 1
ATOM 1454 O O . HIS A 1 190 ? 13.476 53.148 38.385 1.00 60.15 189 HIS L O 1
ATOM 1461 N N . LYS A 1 191 ? 15.538 52.226 38.373 1.00 60.61 190 LYS L N 1
ATOM 1462 C CA . LYS A 1 191 ? 16.083 53.104 37.345 1.00 57.52 190 LYS L CA 1
ATOM 1463 C C . LYS A 1 191 ? 16.477 52.351 36.081 1.00 52.29 190 LYS L C 1
ATOM 1464 O O . LYS A 1 191 ? 15.976 52.676 35.000 1.00 51.19 190 LYS L O 1
ATOM 1470 N N . VAL A 1 192 ? 17.354 51.355 36.179 1.00 50.66 191 VAL L N 1
ATOM 1471 C CA . VAL A 1 192 ? 17.925 50.682 35.015 1.00 52.37 191 VAL L CA 1
ATOM 1472 C C . VAL A 1 192 ? 17.115 49.427 34.721 1.00 50.30 191 VAL L C 1
ATOM 1473 O O . VAL A 1 192 ? 17.021 48.525 35.564 1.00 54.59 191 VAL L O 1
ATOM 1477 N N . TYR A 1 193 ? 16.542 49.360 33.522 1.00 41.40 192 TYR L N 1
ATOM 1478 C CA . TYR A 1 193 ? 15.803 48.189 33.062 1.00 45.72 192 TYR L CA 1
ATOM 1479 C C . TYR A 1 193 ? 16.570 47.579 31.898 1.00 42.19 192 TYR L C 1
ATOM 1480 O O . TYR A 1 193 ? 16.716 48.205 30.843 1.00 44.48 192 TYR L O 1
ATOM 1489 N N . ALA A 1 194 ? 17.069 46.365 32.101 1.00 37.94 193 ALA L N 1
ATOM 1490 C CA . ALA A 1 194 ? 18.010 45.741 31.186 1.00 41.10 193 ALA L CA 1
ATOM 1491 C C . ALA A 1 194 ? 17.475 44.402 30.705 1.00 42.52 193 ALA L C 1
ATOM 1492 O O . ALA A 1 194 ? 16.900 43.632 31.482 1.00 45.82 193 ALA L O 1
ATOM 1494 N N . CYS A 1 195 ? 17.673 44.141 29.419 1.00 42.70 194 CYS L N 1
ATOM 1495 C CA . CYS A 1 195 ? 17.316 42.879 28.784 1.00 40.85 194 CYS L CA 1
ATOM 1496 C C . CYS A 1 195 ? 18.616 42.216 28.343 1.00 40.79 194 CYS L C 1
ATOM 1497 O O . CYS A 1 195 ? 19.299 42.717 27.442 1.00 43.92 194 CYS L O 1
ATOM 1500 N N . GLU A 1 196 ? 18.964 41.103 28.983 1.00 40.84 195 GLU L N 1
ATOM 1501 C CA . GLU A 1 196 ? 20.207 40.391 28.708 1.00 41.38 195 GLU L CA 1
ATOM 1502 C C . GLU A 1 196 ? 19.910 39.187 27.821 1.00 38.32 195 GLU L C 1
ATOM 1503 O O . GLU A 1 196 ? 19.084 38.339 28.173 1.00 44.00 195 GLU L O 1
ATOM 1509 N N . VAL A 1 197 ? 20.594 39.110 26.682 1.00 34.14 196 VAL L N 1
ATOM 1510 C CA . VAL A 1 197 ? 20.316 38.118 25.651 1.00 31.49 196 VAL L CA 1
ATOM 1511 C C . VAL A 1 197 ? 21.556 37.263 25.439 1.00 34.52 196 VAL L C 1
ATOM 1512 O O . VAL A 1 197 ? 22.658 37.791 25.249 1.00 40.14 196 VAL L O 1
ATOM 1516 N N . THR A 1 198 ? 21.377 35.946 25.464 1.00 29.04 197 THR L N 1
ATOM 1517 C CA . THR A 1 198 ? 22.439 35.009 25.128 1.00 40.33 197 THR L CA 1
ATOM 1518 C C . THR A 1 198 ? 22.015 34.227 23.894 1.00 36.85 197 THR L C 1
ATOM 1519 O O . THR A 1 198 ? 20.907 33.683 23.849 1.00 42.99 197 THR L O 1
ATOM 1523 N N . HIS A 1 199 ? 22.891 34.184 22.892 1.00 37.24 198 HIS L N 1
ATOM 1524 C CA . HIS A 1 199 ? 22.601 33.501 21.641 1.00 33.59 198 HIS L CA 1
ATOM 1525 C C . HIS A 1 199 ? 23.908 33.025 21.023 1.00 30.47 198 HIS L C 1
ATOM 1526 O O . HIS A 1 199 ? 24.965 33.621 21.239 1.00 36.41 198 HIS L O 1
ATOM 1533 N N . GLN A 1 200 ? 23.818 31.938 20.249 1.00 27.92 199 GLN L N 1
ATOM 1534 C CA . GLN A 1 200 ? 25.000 31.370 19.606 1.00 34.65 199 GLN L CA 1
ATOM 1535 C C . GLN A 1 200 ? 25.683 32.378 18.691 1.00 37.03 199 GLN L C 1
ATOM 1536 O O . GLN A 1 200 ? 26.913 32.370 18.567 1.00 41.39 199 GLN L O 1
ATOM 1542 N N . GLY A 1 201 ? 24.908 33.254 18.048 1.00 33.85 200 GLY L N 1
ATOM 1543 C CA . GLY A 1 201 ? 25.486 34.272 17.192 1.00 33.87 200 GLY L CA 1
ATOM 1544 C C . GLY A 1 201 ? 26.261 35.334 17.938 1.00 36.79 200 GLY L C 1
ATOM 1545 O O . GLY A 1 201 ? 27.088 36.023 17.332 1.00 33.41 200 GLY L O 1
ATOM 1546 N N . LEU A 1 202 ? 26.013 35.483 19.235 1.00 37.76 201 LEU L N 1
ATOM 1547 C CA . LEU A 1 202 ? 26.676 36.488 20.052 1.00 39.62 201 LEU L CA 1
ATOM 1548 C C . LEU A 1 202 ? 27.838 35.856 20.804 1.00 44.49 201 LEU L C 1
ATOM 1549 O O . LEU A 1 202 ? 27.662 34.853 21.504 1.00 48.12 201 LEU L O 1
ATOM 1554 N N . SER A 1 203 ? 29.021 36.450 20.650 1.00 50.19 202 SER L N 1
ATOM 1555 C CA . SER A 1 203 ? 30.209 35.968 21.345 1.00 58.06 202 SER L CA 1
ATOM 1556 C C . SER A 1 203 ? 30.018 36.045 22.852 1.00 61.44 202 SER L C 1
ATOM 1557 O O . SER A 1 203 ? 30.426 35.140 23.592 1.00 55.29 202 SER L O 1
ATOM 1560 N N . SER A 1 204 ? 29.408 37.128 23.319 1.00 65.14 203 SER L N 1
ATOM 1561 C CA . SER A 1 204 ? 29.137 37.427 24.712 1.00 65.52 203 SER L CA 1
ATOM 1562 C C . SER A 1 204 ? 27.663 37.756 24.883 1.00 62.12 203 SER L C 1
ATOM 1563 O O . SER A 1 204 ? 27.027 38.267 23.954 1.00 60.53 203 SER L O 1
ATOM 1566 N N . PRO A 1 205 ? 27.088 37.459 26.047 1.00 60.85 204 PRO L N 1
ATOM 1567 C CA . PRO A 1 205 ? 25.727 37.930 26.329 1.00 57.34 204 PRO L CA 1
ATOM 1568 C C . PRO A 1 205 ? 25.632 39.443 26.184 1.00 49.49 204 PRO L C 1
ATOM 1569 O O . PRO A 1 205 ? 26.472 40.189 26.691 1.00 51.79 204 PRO L O 1
ATOM 1573 N N . VAL A 1 206 ? 24.606 39.889 25.466 1.00 44.39 205 VAL L N 1
ATOM 1574 C CA . VAL A 1 206 ? 24.421 41.293 25.120 1.00 46.76 205 VAL L CA 1
ATOM 1575 C C . VAL A 1 206 ? 23.288 41.859 25.964 1.00 45.78 205 VAL L C 1
ATOM 1576 O O . VAL A 1 206 ? 22.256 41.205 26.154 1.00 50.65 205 VAL L O 1
ATOM 1580 N N . THR A 1 207 ? 23.486 43.071 26.476 1.00 45.48 206 THR L N 1
ATOM 1581 C CA . THR A 1 207 ? 22.508 43.753 27.312 1.00 38.60 206 THR L CA 1
ATOM 1582 C C . THR A 1 207 ? 22.028 45.014 26.608 1.00 37.89 206 THR L C 1
ATOM 1583 O O . THR A 1 207 ? 22.841 45.852 26.205 1.00 41.06 206 THR L O 1
ATOM 1587 N N . LYS A 1 208 ? 20.713 45.139 26.449 1.00 38.34 207 LYS L N 1
ATOM 1588 C CA . LYS A 1 208 ? 20.083 46.379 26.014 1.00 38.96 207 LYS L CA 1
ATOM 1589 C C . LYS A 1 208 ? 19.313 46.963 27.190 1.00 42.13 207 LYS L C 1
ATOM 1590 O O . LYS A 1 208 ? 18.466 46.285 27.780 1.00 47.16 207 LYS L O 1
ATOM 1596 N N . SER A 1 209 ? 19.610 48.212 27.531 1.00 46.12 208 SER L N 1
ATOM 1597 C CA . SER A 1 209 ? 19.083 48.811 28.746 1.00 41.42 208 SER L CA 1
ATOM 1598 C C . SER A 1 209 ? 18.594 50.221 28.463 1.00 42.27 208 SER L C 1
ATOM 1599 O O . SER A 1 209 ? 18.976 50.852 27.475 1.00 48.68 208 SER L O 1
ATOM 1602 N N . PHE A 1 210 ? 17.732 50.707 29.352 1.00 47.47 209 PHE L N 1
ATOM 1603 C CA . PHE A 1 210 ? 17.325 52.103 29.359 1.00 47.40 209 PHE L CA 1
ATOM 1604 C C . PHE A 1 210 ? 17.186 52.564 30.802 1.00 47.08 209 PHE L C 1
ATOM 1605 O O . PHE A 1 210 ? 17.009 51.759 31.721 1.00 44.53 209 PHE L O 1
ATOM 1613 N N . ASN A 1 211 ? 17.276 53.874 30.990 1.00 43.13 210 ASN L N 1
ATOM 1614 C CA . ASN A 1 211 ? 17.005 54.501 32.276 1.00 54.04 210 ASN L CA 1
ATOM 1615 C C . ASN A 1 211 ? 15.597 55.077 32.253 1.00 53.82 210 ASN L C 1
ATOM 1616 O O . ASN A 1 211 ? 15.238 55.810 31.324 1.00 49.23 210 ASN L O 1
ATOM 1621 N N . ARG A 1 212 ? 14.802 54.730 33.265 1.00 50.68 211 ARG L N 1
ATOM 1622 C CA . ARG A 1 212 ? 13.420 55.191 33.339 1.00 51.45 211 ARG L CA 1
ATOM 1623 C C . ARG A 1 212 ? 13.362 56.712 33.309 1.00 51.41 211 ARG L C 1
ATOM 1624 O O . ARG A 1 212 ? 13.915 57.382 34.186 1.00 52.82 211 ARG L O 1
ATOM 1632 N N . GLY A 1 213 ? 12.695 57.256 32.292 1.00 55.90 212 GLY L N 1
ATOM 1633 C CA . GLY A 1 213 ? 12.580 58.688 32.125 1.00 58.19 212 GLY L CA 1
ATOM 1634 C C . GLY A 1 213 ? 13.611 59.312 31.210 1.00 65.23 212 GLY L C 1
ATOM 1635 O O . GLY A 1 213 ? 13.463 60.486 30.847 1.00 66.61 212 GLY L O 1
ATOM 1636 N N . GLU A 1 214 ? 14.651 58.576 30.831 1.00 66.71 213 GLU L N 1
ATOM 1637 C CA . GLU A 1 214 ? 15.631 59.093 29.891 1.00 69.49 213 GLU L CA 1
ATOM 1638 C C . GLU A 1 214 ? 15.267 58.699 28.468 1.00 66.71 213 GLU L C 1
ATOM 1639 O O . GLU A 1 214 ? 14.114 58.821 28.063 1.00 67.58 213 GLU L O 1
ATOM 1645 N N . LYS B 2 2 ? 0.318 -33.792 2.699 1.00 47.89 292 LYS R N 1
ATOM 1646 C CA . LYS B 2 2 ? 0.331 -32.332 2.770 1.00 49.18 292 LYS R CA 1
ATOM 1647 C C . LYS B 2 2 ? -1.024 -31.779 3.198 1.00 47.02 292 LYS R C 1
ATOM 1648 O O . LYS B 2 2 ? -2.064 -32.191 2.679 1.00 49.13 292 LYS R O 1
ATOM 1654 N N . LYS B 2 3 ? -1.007 -30.844 4.144 1.00 33.46 293 LYS R N 1
ATOM 1655 C CA . LYS B 2 3 ? -2.231 -30.164 4.539 1.00 38.39 293 LYS R CA 1
ATOM 1656 C C . LYS B 2 3 ? -2.658 -29.185 3.451 1.00 28.76 293 LYS R C 1
ATOM 1657 O O . LYS B 2 3 ? -1.832 -28.467 2.882 1.00 28.39 293 LYS R O 1
ATOM 1663 N N . VAL B 2 4 ? -3.954 -29.167 3.162 1.00 26.11 294 VAL R N 1
ATOM 1664 C CA . VAL B 2 4 ? -4.518 -28.294 2.139 1.00 27.21 294 VAL R CA 1
ATOM 1665 C C . VAL B 2 4 ? -4.893 -26.970 2.790 1.00 28.70 294 VAL R C 1
ATOM 1666 O O . VAL B 2 4 ? -5.680 -26.940 3.742 1.00 24.97 294 VAL R O 1
ATOM 1670 N N . ILE B 2 5 ? -4.334 -25.876 2.278 1.00 25.28 295 ILE R N 1
ATOM 1671 C CA . ILE B 2 5 ? -4.634 -24.532 2.764 1.00 23.06 295 ILE R CA 1
ATOM 1672 C C . ILE B 2 5 ? -5.456 -23.813 1.703 1.00 31.40 295 ILE R C 1
ATOM 1673 O O . ILE B 2 5 ? -4.995 -23.626 0.569 1.00 23.91 295 ILE R O 1
ATOM 1678 N N . HIS B 2 6 ? -6.666 -23.402 2.074 1.00 23.26 296 HIS R N 1
ATOM 1679 C CA . HIS B 2 6 ? -7.510 -22.607 1.190 1.00 21.02 296 HIS R CA 1
ATOM 1680 C C . HIS B 2 6 ? -7.066 -21.160 1.335 1.00 24.89 296 HIS R C 1
ATOM 1681 O O . HIS B 2 6 ? -7.408 -20.479 2.305 1.00 21.03 296 HIS R O 1
ATOM 1688 N N . GLY B 2 7 ? -6.274 -20.696 0.377 1.00 19.08 297 GLY R N 1
ATOM 1689 C CA . GLY B 2 7 ? -5.635 -19.406 0.518 1.00 20.05 297 GLY R CA 1
ATOM 1690 C C . GLY B 2 7 ? -4.596 -19.216 -0.563 1.00 23.02 297 GLY R C 1
ATOM 1691 O O . GLY B 2 7 ? -4.574 -19.943 -1.558 1.00 23.77 297 GLY R O 1
ATOM 1692 N N . CYS B 2 8 ? -3.722 -18.246 -0.336 1.00 20.03 298 CYS R N 1
ATOM 1693 C CA . CYS B 2 8 ? -2.860 -17.721 -1.381 1.00 23.20 298 CYS R CA 1
ATOM 1694 C C . CYS B 2 8 ? -1.403 -17.951 -1.018 1.00 24.87 298 CYS R C 1
ATOM 1695 O O . CYS B 2 8 ? -0.978 -17.634 0.099 1.00 21.37 298 CYS R O 1
ATOM 1698 N N . ASN B 2 9 ? -0.649 -18.498 -1.967 1.00 22.80 299 ASN R N 1
ATOM 1699 C CA . ASN B 2 9 ? 0.779 -18.743 -1.823 1.00 25.40 299 ASN R CA 1
ATOM 1700 C C . ASN B 2 9 ? 1.506 -17.787 -2.760 1.00 29.30 299 ASN R C 1
ATOM 1701 O O . ASN B 2 9 ? 1.443 -17.943 -3.984 1.00 27.08 299 ASN R O 1
ATOM 1706 N N . PHE B 2 10 ? 2.191 -16.800 -2.186 1.00 22.65 300 PHE R N 1
ATOM 1707 C CA . PHE B 2 10 ? 2.878 -15.773 -2.954 1.00 23.51 300 PHE R CA 1
ATOM 1708 C C . PHE B 2 10 ? 4.375 -16.010 -3.042 1.00 24.74 300 PHE R C 1
ATOM 1709 O O . PHE B 2 10 ? 5.093 -15.173 -3.601 1.00 31.53 300 PHE R O 1
ATOM 1717 N N . SER B 2 11 ? 4.860 -17.123 -2.505 1.00 22.51 301 SER R N 1
ATOM 1718 C CA . SER B 2 11 ? 6.282 -17.418 -2.476 1.00 27.88 301 SER R CA 1
ATOM 1719 C C . SER B 2 11 ? 6.698 -18.194 -3.722 1.00 33.97 301 SER R C 1
ATOM 1720 O O . SER B 2 11 ? 5.868 -18.617 -4.531 1.00 31.16 301 SER R O 1
ATOM 1723 N N . SER B 2 12 ? 8.017 -18.375 -3.867 1.00 40.14 302 SER R N 1
ATOM 1724 C CA . SER B 2 12 ? 8.577 -19.100 -5.003 1.00 46.22 302 SER R CA 1
ATOM 1725 C C . SER B 2 12 ? 8.680 -20.595 -4.771 1.00 46.65 302 SER R C 1
ATOM 1726 O O . SER B 2 12 ? 8.917 -21.333 -5.728 1.00 50.33 302 SER R O 1
ATOM 1729 N N . ASN B 2 13 ? 8.527 -21.054 -3.544 1.00 47.21 303 ASN R N 1
ATOM 1730 C CA . ASN B 2 13 ? 8.676 -22.462 -3.226 1.00 60.30 303 ASN R CA 1
ATOM 1731 C C . ASN B 2 13 ? 7.359 -23.043 -2.734 1.00 68.32 303 ASN R C 1
ATOM 1732 O O . ASN B 2 13 ? 6.613 -22.390 -1.993 1.00 62.22 303 ASN R O 1
ATOM 1737 N N . VAL B 2 14 ? 7.074 -24.270 -3.163 1.00 73.76 304 VAL R N 1
ATOM 1738 C CA . VAL B 2 14 ? 5.960 -25.033 -2.617 1.00 72.66 304 VAL R CA 1
ATOM 1739 C C . VAL B 2 14 ? 6.410 -25.685 -1.317 1.00 71.97 304 VAL R C 1
ATOM 1740 O O . VAL B 2 14 ? 7.514 -26.239 -1.224 1.00 76.65 304 VAL R O 1
ATOM 1744 N N . SER B 2 15 ? 5.558 -25.603 -0.303 1.00 66.09 305 SER R N 1
ATOM 1745 C CA . SER B 2 15 ? 5.917 -26.085 1.020 1.00 55.43 305 SER R CA 1
ATOM 1746 C C . SER B 2 15 ? 5.977 -27.607 1.050 1.00 66.62 305 SER R C 1
ATOM 1747 O O . SER B 2 15 ? 5.207 -28.299 0.379 1.00 63.91 305 SER R O 1
ATOM 1750 N N . SER B 2 16 ? 6.911 -28.129 1.843 1.00 78.20 306 SER R N 1
ATOM 1751 C CA . SER B 2 16 ? 6.931 -29.562 2.095 1.00 91.51 306 SER R CA 1
ATOM 1752 C C . SER B 2 16 ? 5.770 -30.006 2.971 1.00 85.49 306 SER R C 1
ATOM 1753 O O . SER B 2 16 ? 5.489 -31.208 3.036 1.00 93.11 306 SER R O 1
ATOM 1756 N N . LYS B 2 17 ? 5.087 -29.070 3.630 1.00 65.02 307 LYS R N 1
ATOM 1757 C CA . LYS B 2 17 ? 3.990 -29.387 4.533 1.00 51.64 307 LYS R CA 1
ATOM 1758 C C . LYS B 2 17 ? 2.619 -29.011 3.996 1.00 46.66 307 LYS R C 1
ATOM 1759 O O . LYS B 2 17 ? 1.646 -29.705 4.297 1.00 52.75 307 LYS R O 1
ATOM 1765 N N . TYR B 2 18 ? 2.512 -27.939 3.214 1.00 34.29 308 TYR R N 1
ATOM 1766 C CA . TYR B 2 18 ? 1.224 -27.407 2.795 1.00 29.35 308 TYR R CA 1
ATOM 1767 C C . TYR B 2 18 ? 1.120 -27.347 1.277 1.00 31.22 308 TYR R C 1
ATOM 1768 O O . TYR B 2 18 ? 2.124 -27.219 0.568 1.00 25.52 308 TYR R O 1
ATOM 1777 N N . THR B 2 19 ? -0.113 -27.439 0.788 1.00 22.78 309 THR R N 1
ATOM 1778 C CA . THR B 2 19 ? -0.442 -27.122 -0.593 1.00 22.42 309 THR R CA 1
ATOM 1779 C C . THR B 2 19 ? -1.541 -26.068 -0.579 1.00 26.19 309 THR R C 1
ATOM 1780 O O . THR B 2 19 ? -2.537 -26.212 0.139 1.00 29.31 309 THR R O 1
ATOM 1784 N N . PHE B 2 20 ? -1.341 -24.996 -1.338 1.00 21.40 310 PHE R N 1
ATOM 1785 C CA . PHE B 2 20 ? -2.267 -23.874 -1.362 1.00 20.86 310 PHE R CA 1
ATOM 1786 C C . PHE B 2 20 ? -3.152 -23.950 -2.597 1.00 25.38 310 PHE R C 1
ATOM 1787 O O . PHE B 2 20 ? -2.706 -24.366 -3.670 1.00 25.75 310 PHE R O 1
ATOM 1795 N N . THR B 2 21 ? -4.415 -23.543 -2.440 1.00 25.98 311 THR R N 1
ATOM 1796 C CA . THR B 2 21 ? -5.345 -23.591 -3.563 1.00 24.21 311 THR R CA 1
ATOM 1797 C C . THR B 2 21 ? -5.003 -22.561 -4.636 1.00 21.81 311 THR R C 1
ATOM 1798 O O . THR B 2 21 ? -5.182 -22.833 -5.828 1.00 23.24 311 THR R O 1
ATOM 1802 N N . ASP B 2 22 ? -4.507 -21.386 -4.244 1.00 20.82 312 ASP R N 1
ATOM 1803 C CA . ASP B 2 22 ? -4.241 -20.297 -5.178 1.00 21.20 312 ASP R CA 1
ATOM 1804 C C . ASP B 2 22 ? -2.809 -19.811 -5.011 1.00 22.62 312 ASP R C 1
ATOM 1805 O O . ASP B 2 22 ? -2.334 -19.628 -3.886 1.00 26.44 312 ASP R O 1
ATOM 1810 N N . SER B 2 23 ? -2.132 -19.580 -6.136 1.00 25.24 313 SER R N 1
ATOM 1811 C CA . SER B 2 23 ? -0.698 -19.313 -6.147 1.00 22.38 313 SER R CA 1
ATOM 1812 C C . SER B 2 23 ? -0.362 -18.235 -7.165 1.00 23.39 313 SER R C 1
ATOM 1813 O O . SER B 2 23 ? -0.822 -18.296 -8.309 1.00 23.65 313 SER R O 1
ATOM 1816 N N . LEU B 2 24 ? 0.452 -17.262 -6.755 1.00 28.21 314 LEU R N 1
ATOM 1817 C CA . LEU B 2 24 ? 1.077 -16.338 -7.702 1.00 25.95 314 LEU R CA 1
ATOM 1818 C C . LEU B 2 24 ? 2.420 -15.916 -7.123 1.00 24.88 314 LEU R C 1
ATOM 1819 O O . LEU B 2 24 ? 2.467 -15.175 -6.137 1.00 32.02 314 LEU R O 1
ATOM 1824 N N . ASP B 2 25 ? 3.504 -16.384 -7.740 1.00 26.28 315 ASP R N 1
ATOM 1825 C CA . ASP B 2 25 ? 4.860 -16.035 -7.337 1.00 27.49 315 ASP R CA 1
ATOM 1826 C C . ASP B 2 25 ? 5.096 -14.531 -7.468 1.00 29.08 315 ASP R C 1
ATOM 1827 O O . ASP B 2 25 ? 5.193 -14.005 -8.582 1.00 26.74 315 ASP R O 1
ATOM 1832 N N . ILE B 2 26 ? 5.199 -13.828 -6.336 1.00 21.01 316 ILE R N 1
ATOM 1833 C CA . ILE B 2 26 ? 5.373 -12.381 -6.383 1.00 26.45 316 ILE R CA 1
ATOM 1834 C C . ILE B 2 26 ? 6.743 -11.995 -6.930 1.00 28.10 316 ILE R C 1
ATOM 1835 O O . ILE B 2 26 ? 6.928 -10.858 -7.381 1.00 23.55 316 ILE R O 1
ATOM 1840 N N . SER B 2 27 ? 7.709 -12.916 -6.924 1.00 24.27 317 SER R N 1
ATOM 1841 C CA . SER B 2 27 ? 8.992 -12.639 -7.556 1.00 26.33 317 SER R CA 1
ATOM 1842 C C . SER B 2 27 ? 8.891 -12.534 -9.074 1.00 27.79 317 SER R C 1
ATOM 1843 O O . SER B 2 27 ? 9.852 -12.091 -9.710 1.00 24.59 317 SER R O 1
ATOM 1846 N N . LEU B 2 28 ? 7.762 -12.919 -9.667 1.00 27.72 318 LEU R N 1
ATOM 1847 C CA . LEU B 2 28 ? 7.607 -12.886 -11.115 1.00 30.95 318 LEU R CA 1
ATOM 1848 C C . LEU B 2 28 ? 7.080 -11.557 -11.640 1.00 28.05 318 LEU R C 1
ATOM 1849 O O . LEU B 2 28 ? 7.006 -11.380 -12.861 1.00 30.91 318 LEU R O 1
ATOM 1854 N N . VAL B 2 29 ? 6.717 -10.625 -10.763 1.00 26.78 319 VAL R N 1
ATOM 1855 C CA . VAL B 2 29 ? 6.176 -9.339 -11.177 1.00 23.13 319 VAL R CA 1
ATOM 1856 C C . VAL B 2 29 ? 7.134 -8.236 -10.747 1.00 29.26 319 VAL R C 1
ATOM 1857 O O . VAL B 2 29 ? 7.928 -8.394 -9.815 1.00 22.98 319 VAL R O 1
ATOM 1861 N N . ASP B 2 30 ? 7.050 -7.106 -11.449 1.00 24.40 320 ASP R N 1
ATOM 1862 C CA . ASP B 2 30 ? 7.907 -5.960 -11.193 1.00 24.47 320 ASP R CA 1
ATOM 1863 C C . ASP B 2 30 ? 7.292 -5.067 -10.120 1.00 23.60 320 ASP R C 1
ATOM 1864 O O . ASP B 2 30 ? 6.177 -5.299 -9.643 1.00 23.59 320 ASP R O 1
ATOM 1869 N N . ASP B 2 31 ? 8.033 -4.021 -9.742 1.00 24.50 321 ASP R N 1
ATOM 1870 C CA . ASP B 2 31 ? 7.605 -3.159 -8.641 1.00 31.97 321 ASP R CA 1
ATOM 1871 C C . ASP B 2 31 ? 6.295 -2.441 -8.948 1.00 28.14 321 ASP R C 1
ATOM 1872 O O . ASP B 2 31 ? 5.512 -2.166 -8.032 1.00 27.31 321 ASP R O 1
ATOM 1877 N N . SER B 2 32 ? 6.041 -2.120 -10.218 1.00 25.70 322 SER R N 1
ATOM 1878 C CA . SER B 2 32 ? 4.803 -1.443 -10.585 1.00 28.53 322 SER R CA 1
ATOM 1879 C C . SER B 2 32 ? 3.585 -2.351 -10.521 1.00 27.93 322 SER R C 1
ATOM 1880 O O . SER B 2 32 ? 2.468 -1.873 -10.752 1.00 28.16 322 SER R O 1
ATOM 1883 N N . ALA B 2 33 ? 3.765 -3.630 -10.214 1.00 27.48 323 ALA R N 1
ATOM 1884 C CA . ALA B 2 33 ? 2.680 -4.596 -10.225 1.00 27.22 323 ALA R CA 1
ATOM 1885 C C . ALA B 2 33 ? 2.133 -4.833 -8.822 1.00 28.64 323 ALA R C 1
ATOM 1886 O O . ALA B 2 33 ? 2.832 -4.670 -7.817 1.00 26.51 323 ALA R O 1
ATOM 1888 N N . HIS B 2 34 ? 0.866 -5.227 -8.776 1.00 26.69 324 HIS R N 1
ATOM 1889 C CA . HIS B 2 34 ? 0.166 -5.579 -7.552 1.00 29.78 324 HIS R CA 1
ATOM 1890 C C . HIS B 2 34 ? -0.577 -6.885 -7.804 1.00 22.13 324 HIS R C 1
ATOM 1891 O O . HIS B 2 34 ? -1.039 -7.130 -8.922 1.00 24.89 324 HIS R O 1
ATOM 1898 N N . ILE B 2 35 ? -0.664 -7.734 -6.781 1.00 23.22 325 ILE R N 1
ATOM 1899 C CA . ILE B 2 35 ? -1.334 -9.030 -6.879 1.00 30.21 325 ILE R CA 1
ATOM 1900 C C . ILE B 2 35 ? -2.646 -8.965 -6.112 1.00 25.45 325 ILE R C 1
ATOM 1901 O O . ILE B 2 35 ? -2.683 -8.498 -4.967 1.00 28.02 325 ILE R O 1
ATOM 1906 N N . SER B 2 36 ? -3.718 -9.444 -6.738 1.00 20.73 326 SER R N 1
ATOM 1907 C CA . SER B 2 36 ? -5.000 -9.637 -6.070 1.00 19.56 326 SER R CA 1
ATOM 1908 C C . SER B 2 36 ? -5.360 -11.114 -6.147 1.00 20.43 326 SER R C 1
ATOM 1909 O O . SER B 2 36 ? -5.475 -11.676 -7.244 1.00 17.00 326 SER R O 1
ATOM 1912 N N . CYS B 2 37 ? -5.537 -11.736 -4.987 1.00 25.31 327 CYS R N 1
ATOM 1913 C CA . CYS B 2 37 ? -5.797 -13.166 -4.880 1.00 27.08 327 CYS R CA 1
ATOM 1914 C C . CYS B 2 37 ? -7.038 -13.359 -4.022 1.00 22.24 327 CYS R C 1
ATOM 1915 O O . CYS B 2 37 ? -7.046 -12.983 -2.846 1.00 23.59 327 CYS R O 1
ATOM 1918 N N . ASN B 2 38 ? -8.079 -13.944 -4.605 1.00 15.29 328 ASN R N 1
ATOM 1919 C CA . ASN B 2 38 ? -9.403 -13.974 -3.998 1.00 20.32 328 ASN R CA 1
ATOM 1920 C C . ASN B 2 38 ? -9.881 -15.407 -3.819 1.00 25.19 328 ASN R C 1
ATOM 1921 O O . ASN B 2 38 ? -9.872 -16.195 -4.770 1.00 24.54 328 ASN R O 1
ATOM 1926 N N . VAL B 2 39 ? -10.308 -15.732 -2.602 1.00 26.50 329 VAL R N 1
ATOM 1927 C CA . VAL B 2 39 ? -10.734 -17.074 -2.228 1.00 26.57 329 VAL R CA 1
ATOM 1928 C C . VAL B 2 39 ? -12.176 -17.001 -1.752 1.00 27.34 329 VAL R C 1
ATOM 1929 O O . VAL B 2 39 ? -12.553 -16.080 -1.019 1.00 29.46 329 VAL R O 1
ATOM 1933 N N . HIS B 2 40 ? -12.986 -17.964 -2.181 1.00 29.29 330 HIS R N 1
ATOM 1934 C CA . HIS B 2 40 ? -14.407 -17.992 -1.855 1.00 29.07 330 HIS R CA 1
ATOM 1935 C C . HIS B 2 40 ? -14.745 -19.359 -1.281 1.00 31.48 330 HIS R C 1
ATOM 1936 O O . HIS B 2 40 ? -14.662 -20.369 -1.988 1.00 31.61 330 HIS R O 1
ATOM 1943 N N . LEU B 2 41 ? -15.116 -19.389 -0.003 1.00 30.59 331 LEU R N 1
ATOM 1944 C CA . LEU B 2 41 ? -15.615 -20.592 0.650 1.00 31.30 331 LEU R CA 1
ATOM 1945 C C . LEU B 2 41 ? -17.136 -20.524 0.704 1.00 32.91 331 LEU R C 1
ATOM 1946 O O . LEU B 2 41 ? -17.698 -19.506 1.124 1.00 37.68 331 LEU R O 1
ATOM 1951 N N . SER B 2 42 ? -17.803 -21.603 0.280 1.00 32.26 332 SER R N 1
ATOM 1952 C CA . SER B 2 42 ? -19.269 -21.632 0.204 1.00 30.44 332 SER R CA 1
ATOM 1953 C C . SER B 2 42 ? -19.761 -23.038 0.548 1.00 31.45 332 SER R C 1
ATOM 1954 O O . SER B 2 42 ? -19.880 -23.896 -0.329 1.00 26.99 332 SER R O 1
ATOM 1957 N N . GLU B 2 43 ? -20.058 -23.260 1.821 1.00 32.60 333 GLU R N 1
ATOM 1958 C CA . GLU B 2 43 ? -20.558 -24.534 2.311 1.00 35.63 333 GLU R CA 1
ATOM 1959 C C . GLU B 2 43 ? -21.570 -24.269 3.419 1.00 38.81 333 GLU R C 1
ATOM 1960 O O . GLU B 2 43 ? -21.567 -23.195 4.022 1.00 38.60 333 GLU R O 1
ATOM 1966 N N . PRO B 2 44 ? -22.452 -25.234 3.692 1.00 34.19 334 PRO R N 1
ATOM 1967 C CA . PRO B 2 44 ? -23.314 -25.094 4.883 1.00 36.15 334 PRO R CA 1
ATOM 1968 C C . PRO B 2 44 ? -22.523 -25.099 6.179 1.00 37.68 334 PRO R C 1
ATOM 1969 O O . PRO B 2 44 ? -22.748 -24.250 7.051 1.00 43.27 334 PRO R O 1
ATOM 1973 N N . LYS B 2 45 ? -21.606 -26.050 6.334 1.00 44.05 335 LYS R N 1
ATOM 1974 C CA . LYS B 2 45 ? -20.685 -26.095 7.458 1.00 39.30 335 LYS R CA 1
ATOM 1975 C C . LYS B 2 45 ? -19.272 -26.261 6.921 1.00 40.01 335 LYS R C 1
ATOM 1976 O O . LYS B 2 45 ? -19.054 -26.913 5.897 1.00 41.76 335 LYS R O 1
ATOM 1982 N N . TYR B 2 46 ? -18.315 -25.662 7.618 1.00 32.93 336 TYR R N 1
ATOM 1983 C CA . TYR B 2 46 ? -16.928 -25.678 7.189 1.00 31.66 336 TYR R CA 1
ATOM 1984 C C . TYR B 2 46 ? -16.092 -26.588 8.078 1.00 34.80 336 TYR R C 1
ATOM 1985 O O . TYR B 2 46 ? -16.465 -26.925 9.207 1.00 34.29 336 TYR R O 1
ATOM 1994 N N . ASN B 2 47 ? -14.958 -26.999 7.523 1.00 28.04 337 ASN R N 1
ATOM 1995 C CA . ASN B 2 47 ? -13.909 -27.719 8.229 1.00 33.81 337 ASN R CA 1
ATOM 1996 C C . ASN B 2 47 ? -12.629 -27.450 7.454 1.00 26.06 337 ASN R C 1
ATOM 1997 O O . ASN B 2 47 ? -12.009 -28.368 6.909 1.00 27.52 337 ASN R O 1
ATOM 2002 N N . HIS B 2 48 ? -12.253 -26.177 7.375 1.00 26.71 338 HIS R N 1
ATOM 2003 C CA . HIS B 2 48 ? -11.301 -25.699 6.386 1.00 21.49 338 HIS R CA 1
ATOM 2004 C C . HIS B 2 48 ? -10.118 -25.023 7.058 1.00 24.50 338 HIS R C 1
ATOM 2005 O O . HIS B 2 48 ? -10.277 -24.319 8.060 1.00 26.92 338 HIS R O 1
ATOM 2012 N N . LEU B 2 49 ? -8.936 -25.245 6.494 1.00 20.36 339 LEU R N 1
ATOM 2013 C CA . LEU B 2 49 ? -7.758 -24.457 6.819 1.00 22.61 339 LEU R CA 1
ATOM 2014 C C . LEU B 2 49 ? -7.663 -23.298 5.834 1.00 18.37 339 LEU R C 1
ATOM 2015 O O . LEU B 2 49 ? -7.680 -23.506 4.618 1.00 20.26 339 LEU R O 1
ATOM 2020 N N . VAL B 2 50 ? -7.585 -22.082 6.363 1.00 21.86 340 VAL R N 1
ATOM 2021 C CA . VAL B 2 50 ? -7.484 -20.869 5.561 1.00 22.25 340 VAL R CA 1
ATOM 2022 C C . VAL B 2 50 ? -6.208 -20.155 5.969 1.00 24.86 340 VAL R C 1
ATOM 2023 O O . VAL B 2 50 ? -5.941 -19.995 7.165 1.00 28.02 340 VAL R O 1
ATOM 2027 N N . GLY B 2 51 ? -5.421 -19.731 4.992 1.00 25.95 341 GLY R N 1
ATOM 2028 C CA . GLY B 2 51 ? -4.164 -19.120 5.356 1.00 28.48 341 GLY R CA 1
ATOM 2029 C C . GLY B 2 51 ? -3.426 -18.534 4.178 1.00 26.93 341 GLY R C 1
ATOM 2030 O O . GLY B 2 51 ? -3.932 -18.480 3.055 1.00 24.81 341 GLY R O 1
ATOM 2031 N N . LEU B 2 52 ? -2.193 -18.125 4.462 1.00 30.34 342 LEU R N 1
ATOM 2032 C CA . LEU B 2 52 ? -1.386 -17.323 3.560 1.00 30.32 342 LEU R CA 1
ATOM 2033 C C . LEU B 2 52 ? 0.070 -17.748 3.685 1.00 22.62 342 LEU R C 1
ATOM 2034 O O . LEU B 2 52 ? 0.527 -18.094 4.777 1.00 20.89 342 LEU R O 1
ATOM 2039 N N . ASN B 2 53 ? 0.787 -17.741 2.559 1.00 22.43 343 ASN R N 1
ATOM 2040 C CA . ASN B 2 53 ? 2.226 -17.990 2.513 1.00 21.00 343 ASN R CA 1
ATOM 2041 C C . ASN B 2 53 ? 2.886 -16.768 1.885 1.00 23.08 343 ASN R C 1
ATOM 2042 O O . ASN B 2 53 ? 2.734 -16.519 0.684 1.00 19.56 343 ASN R O 1
ATOM 2047 N N . CYS B 2 54 ? 3.620 -16.010 2.694 1.00 26.46 344 CYS R N 1
ATOM 2048 C CA . CYS B 2 54 ? 4.142 -14.714 2.279 1.00 23.02 344 CYS R CA 1
ATOM 2049 C C . CYS B 2 54 ? 5.655 -14.685 2.438 1.00 22.66 344 CYS R C 1
ATOM 2050 O O . CYS B 2 54 ? 6.160 -14.929 3.550 1.00 23.07 344 CYS R O 1
ATOM 2053 N N . PRO B 2 55 ? 6.416 -14.383 1.389 1.00 23.11 345 PRO R N 1
ATOM 2054 C CA . PRO B 2 55 ? 7.869 -14.261 1.530 1.00 24.11 345 PRO R CA 1
ATOM 2055 C C . PRO B 2 55 ? 8.331 -12.926 2.094 1.00 30.86 345 PRO R C 1
ATOM 2056 O O . PRO B 2 55 ? 9.536 -12.660 2.092 1.00 36.66 345 PRO R O 1
ATOM 2060 N N . GLY B 2 56 ? 7.413 -12.091 2.575 1.00 25.10 346 GLY R N 1
ATOM 2061 C CA . GLY B 2 56 ? 7.775 -10.807 3.138 1.00 28.08 346 GLY R CA 1
ATOM 2062 C C . GLY B 2 56 ? 7.059 -10.503 4.436 1.00 25.84 346 GLY R C 1
ATOM 2063 O O . GLY B 2 56 ? 6.984 -11.352 5.327 1.00 29.60 346 GLY R O 1
ATOM 2064 N N . ASP B 2 57 ? 6.531 -9.291 4.556 1.00 25.61 347 ASP R N 1
ATOM 2065 C CA . ASP B 2 57 ? 5.819 -8.864 5.750 1.00 22.92 347 ASP R CA 1
ATOM 2066 C C . ASP B 2 57 ? 4.320 -9.051 5.556 1.00 26.62 347 ASP R C 1
ATOM 2067 O O . ASP B 2 57 ? 3.791 -8.884 4.454 1.00 26.25 347 ASP R O 1
ATOM 2072 N N . ILE B 2 58 ? 3.638 -9.392 6.645 1.00 25.47 348 ILE R N 1
ATOM 2073 C CA . ILE B 2 58 ? 2.208 -9.666 6.629 1.00 25.54 348 ILE R CA 1
ATOM 2074 C C . ILE B 2 58 ? 1.488 -8.550 7.376 1.00 25.98 348 ILE R C 1
ATOM 2075 O O . ILE B 2 58 ? 1.839 -8.230 8.519 1.00 23.70 348 ILE R O 1
ATOM 2080 N N . ILE B 2 59 ? 0.494 -7.952 6.723 1.00 22.89 349 ILE R N 1
ATOM 2081 C CA . ILE B 2 59 ? -0.254 -6.828 7.284 1.00 22.94 349 ILE R CA 1
ATOM 2082 C C . ILE B 2 59 ? -1.745 -7.116 7.162 1.00 21.49 349 ILE R C 1
ATOM 2083 O O . ILE B 2 59 ? -2.215 -7.476 6.074 1.00 23.04 349 ILE R O 1
ATOM 2088 N N . PRO B 2 60 ? -2.527 -6.991 8.246 1.00 20.47 350 PRO R N 1
ATOM 2089 C CA . PRO B 2 60 ? -2.021 -6.723 9.595 1.00 17.03 350 PRO R CA 1
ATOM 2090 C C . PRO B 2 60 ? -1.544 -8.006 10.276 1.00 22.45 350 PRO R C 1
ATOM 2091 O O . PRO B 2 60 ? -0.978 -8.869 9.608 1.00 23.54 350 PRO R O 1
ATOM 2095 N N . ASP B 2 61 ? -1.779 -8.135 11.581 1.00 22.65 351 ASP R N 1
ATOM 2096 C CA . ASP B 2 61 ? -1.332 -9.306 12.328 1.00 23.78 351 ASP R CA 1
ATOM 2097 C C . ASP B 2 61 ? -2.233 -10.512 12.065 1.00 26.50 351 ASP R C 1
ATOM 2098 O O . ASP B 2 61 ? -2.916 -10.998 12.976 1.00 26.32 351 ASP R O 1
ATOM 2103 N N . CYS B 2 62 ? -2.224 -11.007 10.827 1.00 24.70 352 CYS R N 1
ATOM 2104 C CA . CYS B 2 62 ? -3.087 -12.119 10.444 1.00 27.58 352 CYS R CA 1
ATOM 2105 C C . CYS B 2 62 ? -2.615 -13.435 11.059 1.00 25.92 352 CYS R C 1
ATOM 2106 O O . CYS B 2 62 ? -1.412 -13.673 11.201 1.00 24.65 352 CYS R O 1
ATOM 2109 N N . PHE B 2 63 ? -3.567 -14.301 11.411 1.00 23.93 353 PHE R N 1
ATOM 2110 C CA . PHE B 2 63 ? -4.993 -14.035 11.215 1.00 20.78 353 PHE R CA 1
ATOM 2111 C C . PHE B 2 63 ? -5.705 -13.678 12.520 1.00 25.66 353 PHE R C 1
ATOM 2112 O O . PHE B 2 63 ? -6.933 -13.673 12.582 1.00 32.15 353 PHE R O 1
ATOM 2120 N N . PHE B 2 64 ? -4.922 -13.392 13.563 1.00 23.65 354 PHE R N 1
ATOM 2121 C CA . PHE B 2 64 ? -5.473 -12.765 14.761 1.00 28.47 354 PHE R CA 1
ATOM 2122 C C . PHE B 2 64 ? -6.292 -11.533 14.387 1.00 30.26 354 PHE R C 1
ATOM 2123 O O . PHE B 2 64 ? -7.446 -11.383 14.808 1.00 25.40 354 PHE R O 1
ATOM 2131 N N . GLN B 2 65 ? -5.717 -10.658 13.563 1.00 23.11 355 GLN R N 1
ATOM 2132 C CA . GLN B 2 65 ? -6.412 -9.496 13.032 1.00 26.99 355 GLN R CA 1
ATOM 2133 C C . GLN B 2 65 ? -6.313 -9.493 11.513 1.00 25.22 355 GLN R C 1
ATOM 2134 O O . GLN B 2 65 ? -5.332 -9.972 10.937 1.00 27.40 355 GLN R O 1
ATOM 2140 N N . VAL B 2 66 ? -7.355 -8.968 10.869 1.00 19.94 356 VAL R N 1
ATOM 2141 C CA . VAL B 2 66 ? -7.422 -8.815 9.422 1.00 19.61 356 VAL R CA 1
ATOM 2142 C C . VAL B 2 66 ? -8.034 -7.453 9.114 1.00 17.10 356 VAL R C 1
ATOM 2143 O O . VAL B 2 66 ? -8.438 -6.714 10.013 1.00 22.16 356 VAL R O 1
ATOM 2147 N N . TYR B 2 67 ? -8.104 -7.126 7.825 1.00 16.87 357 TYR R N 1
ATOM 2148 C CA . TYR B 2 67 ? -8.769 -5.919 7.351 1.00 18.04 357 TYR R CA 1
ATOM 2149 C C . TYR B 2 67 ? -10.228 -6.221 7.020 1.00 23.70 357 TYR R C 1
ATOM 2150 O O . TYR B 2 67 ? -10.522 -7.206 6.333 1.00 20.90 357 TYR R O 1
ATOM 2159 N N . GLN B 2 68 ? -11.135 -5.366 7.481 1.00 23.30 358 GLN R N 1
ATOM 2160 C CA . GLN B 2 68 ? -12.484 -5.419 6.927 1.00 21.35 358 GLN R CA 1
ATOM 2161 C C . GLN B 2 68 ? -12.507 -4.673 5.595 1.00 21.77 358 GLN R C 1
ATOM 2162 O O . GLN B 2 68 ? -12.050 -3.527 5.524 1.00 25.01 358 GLN R O 1
ATOM 2168 N N . PRO B 2 69 ? -12.974 -5.301 4.520 1.00 29.83 359 PRO R N 1
ATOM 2169 C CA . PRO B 2 69 ? -12.906 -4.660 3.203 1.00 24.82 359 PRO R CA 1
ATOM 2170 C C . PRO B 2 69 ? -13.825 -3.453 3.107 1.00 22.91 359 PRO R C 1
ATOM 2171 O O . PRO B 2 69 ? -14.832 -3.334 3.807 1.00 23.37 359 PRO R O 1
ATOM 2175 N N . GLU B 2 70 ? -13.459 -2.552 2.200 1.00 23.41 360 GLU R N 1
ATOM 2176 C CA . GLU B 2 70 ? -14.149 -1.279 2.057 1.00 29.03 360 GLU R CA 1
ATOM 2177 C C . GLU B 2 70 ? -13.790 -0.693 0.699 1.00 27.21 360 GLU R C 1
ATOM 2178 O O . GLU B 2 70 ? -12.742 -1.003 0.130 1.00 28.12 360 GLU R O 1
ATOM 2184 N N . SER B 2 71 ? -14.675 0.165 0.190 1.00 32.00 361 SER R N 1
ATOM 2185 C CA . SER B 2 71 ? -14.437 0.903 -1.050 1.00 36.43 361 SER R CA 1
ATOM 2186 C C . SER B 2 71 ? -13.372 1.978 -0.905 1.00 41.04 361 SER R C 1
ATOM 2187 O O . SER B 2 71 ? -13.224 2.807 -1.811 1.00 52.98 361 SER R O 1
ATOM 2190 N N . GLU B 2 72 ? -12.644 1.988 0.206 1.00 41.74 362 GLU R N 1
ATOM 2191 C CA . GLU B 2 72 ? -11.555 2.919 0.456 1.00 38.23 362 GLU R CA 1
ATOM 2192 C C . GLU B 2 72 ? -10.252 2.143 0.611 1.00 37.52 362 GLU R C 1
ATOM 2193 O O . GLU B 2 72 ? -10.245 0.921 0.784 1.00 36.49 362 GLU R O 1
ATOM 2199 N N . GLU B 2 73 ? -9.138 2.870 0.543 1.00 30.84 363 GLU R N 1
ATOM 2200 C CA . GLU B 2 73 ? -7.832 2.249 0.730 1.00 31.54 363 GLU R CA 1
ATOM 2201 C C . GLU B 2 73 ? -7.691 1.719 2.151 1.00 30.22 363 GLU R C 1
ATOM 2202 O O . GLU B 2 73 ? -7.984 2.425 3.121 1.00 36.71 363 GLU R O 1
ATOM 2208 N N . LEU B 2 74 ? -7.245 0.470 2.271 1.00 23.39 364 LEU R N 1
ATOM 2209 C CA . LEU B 2 74 ? -7.158 -0.169 3.578 1.00 26.68 364 LEU R CA 1
ATOM 2210 C C . LEU B 2 74 ? -6.154 0.557 4.469 1.00 31.62 364 LEU R C 1
ATOM 2211 O O . LEU B 2 74 ? -5.022 0.837 4.064 1.00 33.02 364 LEU R O 1
ATOM 2216 N N . GLU B 2 75 ? -6.582 0.839 5.691 1.00 25.74 365 GLU R N 1
ATOM 2217 C CA . GLU B 2 75 ? -5.991 1.799 6.608 1.00 24.45 365 GLU R CA 1
ATOM 2218 C C . GLU B 2 75 ? -6.043 1.181 7.995 1.00 25.25 365 GLU R C 1
ATOM 2219 O O . GLU B 2 75 ? -6.772 0.204 8.210 1.00 24.67 365 GLU R O 1
ATOM 2225 N N . PRO B 2 76 ? -5.254 1.689 8.957 1.00 25.61 366 PRO R N 1
ATOM 2226 C CA . PRO B 2 76 ? -5.321 1.125 10.316 1.00 21.78 366 PRO R CA 1
ATOM 2227 C C . PRO B 2 76 ? -6.728 0.961 10.880 1.00 30.51 366 PRO R C 1
ATOM 2228 O O . PRO B 2 76 ? -6.991 -0.055 11.535 1.00 22.36 366 PRO R O 1
ATOM 2232 N N . SER B 2 77 ? -7.6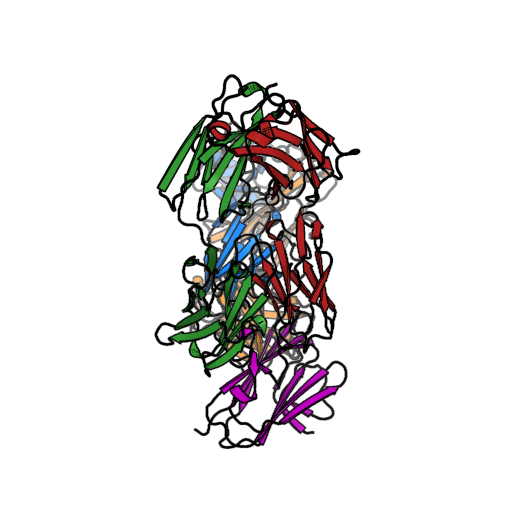44 1.907 10.643 1.00 22.79 367 SER R N 1
ATOM 2233 C CA . SER B 2 77 ? -8.985 1.755 11.206 1.00 23.21 367 SER R CA 1
ATOM 2234 C C . SER B 2 77 ? -9.782 0.638 10.538 1.00 24.10 367 SER R C 1
ATOM 2235 O O . SER B 2 77 ? -10.869 0.304 11.022 1.00 23.49 367 SER R O 1
ATOM 2238 N N . ASN B 2 78 ? -9.268 0.047 9.459 1.00 20.81 368 ASN R N 1
ATOM 2239 C CA . ASN B 2 78 ? -9.892 -1.127 8.861 1.00 27.99 368 ASN R CA 1
ATOM 2240 C C . ASN B 2 78 ? -9.502 -2.425 9.555 1.00 23.78 368 ASN R C 1
ATOM 2241 O O . ASN B 2 78 ? -10.041 -3.479 9.202 1.00 23.28 368 ASN R O 1
ATOM 2246 N N . ILE B 2 79 ? -8.584 -2.377 10.520 1.00 21.19 369 ILE R N 1
ATOM 2247 C CA . ILE B 2 79 ? -8.177 -3.582 11.230 1.00 21.98 369 ILE R CA 1
ATOM 2248 C C . ILE B 2 79 ? -9.315 -4.041 12.131 1.00 27.06 369 ILE R C 1
ATOM 2249 O O . ILE B 2 79 ? -9.928 -3.237 12.846 1.00 23.72 369 ILE R O 1
ATOM 2254 N N . VAL B 2 80 ? -9.614 -5.340 12.086 1.00 26.05 370 VAL R N 1
ATOM 2255 C CA . VAL B 2 80 ? -10.612 -5.958 12.947 1.00 26.68 370 VAL R CA 1
ATOM 2256 C C . VAL B 2 80 ? -10.032 -7.256 13.486 1.00 25.33 370 VAL R C 1
ATOM 2257 O O . VAL B 2 80 ? -9.058 -7.792 12.957 1.00 19.66 370 VAL R O 1
ATOM 2261 N N . TYR B 2 81 ? -10.646 -7.758 14.555 1.00 21.27 371 TYR R N 1
ATOM 2262 C CA . TYR B 2 81 ? -10.370 -9.112 15.016 1.00 19.83 371 TYR R CA 1
ATOM 2263 C C . TYR B 2 81 ? -11.081 -10.099 14.100 1.00 23.95 371 TYR R C 1
ATOM 2264 O O . TYR B 2 81 ? -12.255 -9.904 13.766 1.00 23.88 371 TYR R O 1
ATOM 2273 N N . LEU B 2 82 ? -10.382 -11.163 13.696 1.00 23.22 372 LEU R N 1
ATOM 2274 C CA . LEU B 2 82 ? -11.028 -12.169 12.857 1.00 20.11 372 LEU R CA 1
ATOM 2275 C C . LEU B 2 82 ? -12.197 -12.821 13.587 1.00 23.23 372 LEU R C 1
ATOM 2276 O O . LEU B 2 82 ? -13.235 -13.110 12.977 1.00 24.29 372 LEU R O 1
ATOM 2281 N N . ASP B 2 83 ? -12.042 -13.058 14.894 1.00 26.71 373 ASP R N 1
ATOM 2282 C CA . ASP B 2 83 ? -13.135 -13.540 15.735 1.00 28.54 373 ASP R CA 1
ATOM 2283 C C . ASP B 2 83 ? -14.417 -12.757 15.485 1.00 27.60 373 ASP R C 1
ATOM 2284 O O . ASP B 2 83 ? -15.473 -13.329 15.192 1.00 29.46 373 ASP R O 1
ATOM 2289 N N . SER B 2 84 ? -14.336 -11.433 15.623 1.00 22.78 374 SER R N 1
ATOM 2290 C CA . SER B 2 84 ? -15.517 -10.594 15.479 1.00 22.88 374 SER R CA 1
ATOM 2291 C C . SER B 2 84 ? -16.007 -10.553 14.039 1.00 23.66 374 SER R C 1
ATOM 2292 O O . SER B 2 84 ? -17.207 -10.383 13.801 1.00 32.92 374 SER R O 1
ATOM 2295 N N . GLN B 2 85 ? -15.101 -10.705 13.071 1.00 22.59 375 GLN R N 1
ATOM 2296 C CA . GLN B 2 85 ? -15.494 -10.584 11.670 1.00 26.75 375 GLN R CA 1
ATOM 2297 C C . GLN B 2 85 ? -16.302 -11.794 11.210 1.00 30.31 375 GLN R C 1
ATOM 2298 O O . GLN B 2 85 ? -17.311 -11.641 10.513 1.00 28.58 375 GLN R O 1
ATOM 2304 N N . ILE B 2 86 ? -15.868 -13.001 11.578 1.00 28.77 376 ILE R N 1
ATOM 2305 C CA . ILE B 2 86 ? -16.607 -14.207 11.215 1.00 31.87 376 ILE R CA 1
ATOM 2306 C C . ILE B 2 86 ? -17.736 -14.465 12.206 1.00 33.54 376 ILE R C 1
ATOM 2307 O O . ILE B 2 86 ? -18.737 -15.104 11.862 1.00 35.14 376 ILE R O 1
ATOM 2312 N N . ASN B 2 87 ? -17.590 -13.974 13.437 1.00 34.72 377 ASN R N 1
ATOM 2313 C CA . ASN B 2 87 ? -18.599 -14.104 14.490 1.00 32.96 377 ASN R CA 1
ATOM 2314 C C . ASN B 2 87 ? -18.861 -15.569 14.842 1.00 32.30 377 ASN R C 1
ATOM 2315 O O . ASN B 2 87 ? -20.004 -16.025 14.917 1.00 26.03 377 ASN R O 1
ATOM 2320 N N . ILE B 2 88 ? -17.776 -16.310 15.048 1.00 34.98 378 ILE R N 1
ATOM 2321 C CA . ILE B 2 88 ? -17.791 -17.592 15.741 1.00 42.69 378 ILE R CA 1
ATOM 2322 C C . ILE B 2 88 ? -16.642 -17.565 16.739 1.00 50.42 378 ILE R C 1
ATOM 2323 O O . ILE B 2 88 ? -15.589 -16.974 16.470 1.00 57.36 378 ILE R O 1
ATOM 2328 N N . GLY B 2 89 ? -16.846 -18.182 17.897 1.00 48.09 379 GLY R N 1
ATOM 2329 C CA . GLY B 2 89 ? -15.890 -18.040 18.979 1.00 57.51 379 GLY R CA 1
ATOM 2330 C C . GLY B 2 89 ? -14.735 -19.020 18.966 1.00 66.37 379 GLY R C 1
ATOM 2331 O O . GLY B 2 89 ? -13.726 -18.801 19.644 1.00 59.36 379 GLY R O 1
ATOM 2332 N N . ASP B 2 90 ? -14.859 -20.100 18.193 1.00 73.32 380 ASP R N 1
ATOM 2333 C CA . ASP B 2 90 ? -13.889 -21.188 18.253 1.00 80.33 380 ASP R CA 1
ATOM 2334 C C . ASP B 2 90 ? -12.956 -21.215 17.047 1.00 75.00 380 ASP R C 1
ATOM 2335 O O . ASP B 2 90 ? -12.967 -22.178 16.273 1.00 82.72 380 ASP R O 1
ATOM 2340 N N . ILE B 2 91 ? -12.131 -20.186 16.882 1.00 58.99 381 ILE R N 1
ATOM 2341 C CA . ILE B 2 91 ? -11.172 -20.134 15.783 1.00 46.95 381 ILE R CA 1
ATOM 2342 C C . ILE B 2 91 ? -9.788 -20.464 16.327 1.00 41.17 381 ILE R C 1
ATOM 2343 O O . ILE B 2 91 ? -9.296 -19.798 17.247 1.00 44.21 381 ILE R O 1
ATOM 2348 N N . GLU B 2 92 ? -9.166 -21.494 15.760 1.00 32.85 382 GLU R N 1
ATOM 2349 C CA . GLU B 2 92 ? -7.801 -21.869 16.095 1.00 28.95 382 GLU R CA 1
ATOM 2350 C C . GLU B 2 92 ? -6.843 -21.215 15.107 1.00 30.42 382 GLU R C 1
ATOM 2351 O O . GLU B 2 92 ? -7.077 -21.248 13.895 1.00 33.61 382 GLU R O 1
ATOM 2357 N N . TYR B 2 93 ? -5.765 -20.633 15.624 1.00 28.15 383 TYR R N 1
ATOM 2358 C CA . TYR B 2 93 ? -4.765 -19.962 14.807 1.00 30.29 383 TYR R CA 1
ATOM 2359 C C . TYR B 2 93 ? -3.464 -20.753 14.811 1.00 27.88 383 TYR R C 1
ATOM 2360 O O . TYR B 2 93 ? -3.091 -21.364 15.816 1.00 26.57 383 TYR R O 1
ATOM 2369 N N . TYR B 2 94 ? -2.772 -20.726 13.674 1.00 25.85 384 TYR R N 1
ATOM 2370 C CA . TYR B 2 94 ? -1.527 -21.458 13.493 1.00 26.44 384 TYR R CA 1
ATOM 2371 C C . TYR B 2 94 ? -0.544 -20.602 12.708 1.00 27.47 384 TYR R C 1
ATOM 2372 O O . TYR B 2 94 ? -0.940 -19.858 11.805 1.00 25.95 384 TYR R O 1
ATOM 2381 N N . GLU B 2 95 ? 0.737 -20.716 13.048 1.00 31.43 385 GLU R N 1
ATOM 2382 C CA . GLU B 2 95 ? 1.796 -20.010 12.344 1.00 37.18 385 GLU R CA 1
ATOM 2383 C C . GLU B 2 95 ? 2.947 -20.968 12.077 1.00 34.45 385 GLU R C 1
ATOM 2384 O O . GLU B 2 95 ? 3.202 -21.891 12.856 1.00 38.58 385 GLU R O 1
ATOM 2390 N N . ASP B 2 96 ? 3.633 -20.742 10.960 1.00 29.56 386 ASP R N 1
ATOM 2391 C CA . ASP B 2 96 ? 4.772 -21.558 10.568 1.00 31.64 386 ASP R CA 1
ATOM 2392 C C . ASP B 2 96 ? 5.741 -20.690 9.779 1.00 28.95 386 ASP R C 1
ATOM 2393 O O . ASP B 2 96 ? 5.411 -19.579 9.356 1.00 30.24 386 ASP R O 1
ATOM 2398 N N . ALA B 2 97 ? 6.947 -21.213 9.580 1.00 30.06 387 ALA R N 1
ATOM 2399 C CA . ALA B 2 97 ? 7.973 -20.502 8.831 1.00 36.97 387 ALA R CA 1
ATOM 2400 C C . ALA B 2 97 ? 8.847 -21.516 8.114 1.00 37.55 387 ALA R C 1
ATOM 2401 O O . ALA B 2 97 ? 9.269 -22.507 8.717 1.00 40.54 387 ALA R O 1
ATOM 2403 N N . GLU B 2 98 ? 9.106 -21.268 6.831 1.00 33.55 388 GLU R N 1
ATOM 2404 C CA . GLU B 2 98 ? 9.961 -22.119 6.002 1.00 36.72 388 GLU R CA 1
ATOM 2405 C C . GLU B 2 98 ? 10.888 -21.191 5.224 1.00 37.00 388 GLU R C 1
ATOM 2406 O O . GLU B 2 98 ? 10.537 -20.720 4.140 1.00 40.30 388 GLU R O 1
ATOM 2412 N N . GLY B 2 99 ? 12.071 -20.935 5.776 1.00 43.46 389 GLY R N 1
ATOM 2413 C CA . GLY B 2 99 ? 12.938 -19.934 5.179 1.00 45.45 389 GLY R CA 1
ATOM 2414 C C . GLY B 2 99 ? 12.410 -18.541 5.461 1.00 49.97 389 GLY R C 1
ATOM 2415 O O . GLY B 2 99 ? 11.901 -18.251 6.549 1.00 48.29 389 GLY R O 1
ATOM 2416 N N . ASP B 2 100 ? 12.519 -17.660 4.470 1.00 60.98 390 ASP R N 1
ATOM 2417 C CA . ASP B 2 100 ? 11.921 -16.337 4.596 1.00 67.56 390 ASP R CA 1
ATOM 2418 C C . ASP B 2 100 ? 10.437 -16.331 4.238 1.00 52.66 390 ASP R C 1
ATOM 2419 O O . ASP B 2 100 ? 9.831 -15.256 4.177 1.00 54.42 390 ASP R O 1
ATOM 2424 N N . ASP B 2 101 ? 9.844 -17.502 4.009 1.00 41.61 391 ASP R N 1
ATOM 2425 C CA . ASP B 2 101 ? 8.402 -17.604 3.834 1.00 36.71 391 ASP R CA 1
ATOM 2426 C C . ASP B 2 101 ? 7.724 -17.679 5.195 1.00 31.71 391 ASP R C 1
ATOM 2427 O O . ASP B 2 101 ? 8.093 -18.503 6.039 1.00 36.02 391 ASP R O 1
ATOM 2432 N N . LYS B 2 102 ? 6.739 -16.814 5.407 1.00 28.74 392 LYS R N 1
ATOM 2433 C CA . LYS B 2 102 ? 5.950 -16.789 6.630 1.00 33.37 392 LYS R CA 1
ATOM 2434 C C . LYS B 2 102 ? 4.556 -17.320 6.326 1.00 30.80 392 LYS R C 1
ATOM 2435 O O . LYS B 2 102 ? 3.891 -16.840 5.400 1.00 26.12 392 LYS R O 1
ATOM 2441 N N . ILE B 2 103 ? 4.119 -18.308 7.100 1.00 30.60 393 ILE R N 1
ATOM 2442 C CA . ILE B 2 103 ? 2.839 -18.971 6.884 1.00 26.36 393 ILE R CA 1
ATOM 2443 C C . ILE B 2 103 ? 1.944 -18.680 8.079 1.00 25.62 393 ILE R C 1
ATOM 2444 O O . ILE B 2 103 ? 2.316 -18.959 9.226 1.00 28.52 393 ILE R O 1
ATOM 2449 N N . LYS B 2 104 ? 0.772 -18.113 7.813 1.00 19.17 394 LYS R N 1
ATOM 2450 C CA . LYS B 2 104 ? -0.244 -17.881 8.830 1.00 23.73 394 LYS R CA 1
ATOM 2451 C C . LYS B 2 104 ? -1.521 -18.585 8.406 1.00 22.14 394 LYS R C 1
ATOM 2452 O O . LYS B 2 104 ? -1.914 -18.512 7.240 1.00 20.08 394 LYS R O 1
ATOM 2458 N N . LEU B 2 105 ? -2.157 -19.278 9.352 1.00 24.61 395 LEU R N 1
ATOM 2459 C CA . LEU B 2 105 ? -3.352 -20.065 9.076 1.00 27.44 395 LEU R CA 1
ATOM 2460 C C . LEU B 2 105 ? -4.353 -19.908 10.209 1.00 30.81 395 LEU R C 1
ATOM 2461 O O . LEU B 2 105 ? -3.997 -19.563 11.339 1.00 26.16 395 LEU R O 1
ATOM 2466 N N . PHE B 2 106 ? -5.614 -20.199 9.896 1.00 25.93 396 PHE R N 1
ATOM 2467 C CA . PHE B 2 106 ? -6.616 -20.462 10.916 1.00 31.84 396 PHE R CA 1
ATOM 2468 C C . PHE B 2 106 ? -7.507 -21.604 10.449 1.00 21.22 396 PHE R C 1
ATOM 2469 O O . PHE B 2 106 ? -7.561 -21.937 9.263 1.00 22.83 396 PHE R O 1
ATOM 2477 N N . LEU B 2 107 ? -8.184 -22.223 11.407 1.00 23.59 397 LEU R N 1
ATOM 2478 C CA . LEU B 2 107 ? -9.111 -23.314 11.147 1.00 29.87 397 LEU R CA 1
ATOM 2479 C C . LEU B 2 107 ? -10.521 -22.853 11.485 1.00 24.26 397 LEU R C 1
ATOM 2480 O O . LEU B 2 107 ? -10.756 -22.309 12.569 1.00 26.08 397 LEU R O 1
ATOM 2485 N N . ILE B 2 108 ? -11.452 -23.064 10.558 1.00 22.56 398 ILE R N 1
ATOM 2486 C CA . ILE B 2 108 ? -12.855 -22.718 10.757 1.00 28.01 398 ILE R CA 1
ATOM 2487 C C . ILE B 2 108 ? -13.683 -23.993 10.645 1.00 27.35 398 ILE R C 1
ATOM 2488 O O . ILE B 2 108 ? -13.627 -24.694 9.626 1.00 27.27 398 ILE R O 1
ATOM 2493 N N . VAL B 2 109 ? -14.441 -24.295 11.698 1.00 33.21 399 VAL R N 1
ATOM 2494 C CA . VAL B 2 109 ? -15.284 -25.482 11.768 1.00 30.44 399 VAL R CA 1
ATOM 2495 C C . VAL B 2 109 ? -16.700 -25.044 12.113 1.00 36.43 399 VAL R C 1
ATOM 2496 O O . VAL B 2 109 ? -16.899 -24.191 12.985 1.00 35.53 399 VAL R O 1
ATOM 2500 N N . GLY B 2 110 ? -17.682 -25.623 11.427 1.00 33.84 400 GLY R N 1
ATOM 2501 C CA . GLY B 2 110 ? -19.066 -25.257 11.642 1.00 29.56 400 GLY R CA 1
ATOM 2502 C C . GLY B 2 110 ? -19.538 -24.194 10.672 1.00 31.02 400 GLY R C 1
ATOM 2503 O O . GLY B 2 110 ? -18.848 -23.802 9.725 1.00 33.60 400 GLY R O 1
ATOM 2504 N N . SER B 2 111 ? -20.748 -23.711 10.929 1.00 34.70 401 SER R N 1
ATOM 2505 C CA . SER B 2 111 ? -21.398 -22.762 10.040 1.00 28.14 401 SER R CA 1
ATOM 2506 C C . SER B 2 111 ? -21.061 -21.323 10.420 1.00 42.11 401 SER R C 1
ATOM 2507 O O . SER B 2 111 ? -20.626 -21.026 11.536 1.00 45.35 401 SER R O 1
ATOM 2510 N N . VAL B 2 112 ? -21.280 -20.431 9.469 1.00 35.67 402 VAL R N 1
ATOM 2511 C CA . VAL B 2 112 ? -21.052 -18.999 9.632 1.00 34.49 402 VAL R CA 1
ATOM 2512 C C . VAL B 2 112 ? -22.410 -18.310 9.641 1.00 36.51 402 VAL R C 1
ATOM 2513 O O . VAL B 2 112 ? -23.222 -18.560 8.743 1.00 37.29 402 VAL R O 1
ATOM 2517 N N . PRO B 2 113 ? -22.705 -17.455 10.626 1.00 40.89 403 PRO R N 1
ATOM 2518 C CA . PRO B 2 113 ? -24.055 -16.870 10.694 1.00 41.60 403 PRO R CA 1
ATOM 2519 C C . PRO B 2 113 ? -24.357 -15.904 9.562 1.00 37.21 403 PRO R C 1
ATOM 2520 O O . PRO B 2 113 ? -25.508 -15.845 9.110 1.00 35.17 403 PRO R O 1
ATOM 2524 N N . LYS B 2 114 ? -23.369 -15.149 9.086 1.00 28.51 404 LYS R N 1
ATOM 2525 C CA . LYS B 2 114 ? -23.598 -14.157 8.043 1.00 29.84 404 LYS R CA 1
ATOM 2526 C C . LYS B 2 114 ? -22.390 -14.118 7.123 1.00 34.09 404 LYS R C 1
ATOM 2527 O O . LYS B 2 114 ? -21.249 -14.119 7.595 1.00 29.50 404 LYS R O 1
ATOM 2533 N N . THR B 2 115 ? -22.647 -14.074 5.817 1.00 25.33 405 THR R N 1
ATOM 2534 C CA . THR B 2 115 ? -21.577 -14.007 4.832 1.00 23.88 405 THR R CA 1
ATOM 2535 C C . THR B 2 115 ? -20.663 -12.820 5.108 1.00 30.84 405 THR R C 1
ATOM 2536 O O . THR B 2 115 ? -21.124 -11.694 5.310 1.00 27.23 405 THR R O 1
ATOM 2540 N N . THR B 2 116 ? -19.360 -13.083 5.127 1.00 27.54 406 THR R N 1
ATOM 2541 C CA . THR B 2 116 ? -18.384 -12.067 5.485 1.00 26.73 406 THR R CA 1
ATOM 2542 C C . THR B 2 116 ? -17.135 -12.240 4.637 1.00 30.25 406 THR R C 1
ATOM 2543 O O . THR B 2 116 ? -16.868 -13.314 4.091 1.00 31.62 406 THR R O 1
ATOM 2547 N N . SER B 2 117 ? -16.370 -11.159 4.531 1.00 25.95 407 SER R N 1
ATOM 2548 C CA . SER B 2 117 ? -15.110 -11.181 3.810 1.00 29.18 407 SER R CA 1
ATOM 2549 C C . SER B 2 117 ? -14.068 -10.420 4.613 1.00 27.27 407 SER R C 1
ATOM 2550 O O . SER B 2 117 ? -14.392 -9.613 5.487 1.00 29.71 407 SER R O 1
ATOM 2553 N N . PHE B 2 118 ? -12.803 -10.701 4.316 1.00 21.98 408 PHE R N 1
ATOM 2554 C CA . PHE B 2 118 ? -11.700 -10.051 5.002 1.00 18.16 408 PHE R CA 1
ATOM 2555 C C . PHE B 2 118 ? -10.463 -10.158 4.127 1.00 22.71 408 PHE R C 1
ATOM 2556 O O . PHE B 2 118 ? -10.363 -11.034 3.262 1.00 16.67 408 PHE R O 1
ATOM 2564 N N . THR B 2 119 ? -9.527 -9.240 4.357 1.00 18.27 409 THR R N 1
ATOM 2565 C CA . THR B 2 119 ? -8.332 -9.133 3.539 1.00 18.40 409 THR R CA 1
ATOM 2566 C C . THR B 2 119 ? -7.093 -9.162 4.423 1.00 23.87 409 THR R C 1
ATOM 2567 O O . THR B 2 119 ? -7.107 -8.671 5.556 1.00 26.18 409 THR R O 1
ATOM 2571 N N . CYS B 2 120 ? -6.037 -9.782 3.910 1.00 22.29 410 CYS R N 1
ATOM 2572 C CA . CYS B 2 120 ? -4.718 -9.749 4.515 1.00 23.65 410 CYS R CA 1
ATOM 2573 C C . CYS B 2 120 ? -3.714 -9.417 3.421 1.00 23.20 410 CYS R C 1
ATOM 2574 O O . CYS B 2 120 ? -3.911 -9.777 2.256 1.00 25.21 410 CYS R O 1
ATOM 2577 N N . ILE B 2 121 ? -2.649 -8.706 3.786 1.00 18.34 411 ILE R N 1
ATOM 2578 C CA . ILE B 2 121 ? -1.695 -8.181 2.814 1.00 23.83 411 ILE R CA 1
ATOM 2579 C C . ILE B 2 121 ? -0.348 -8.862 2.993 1.00 22.14 411 ILE R C 1
ATOM 2580 O O . ILE B 2 121 ? 0.119 -9.058 4.122 1.00 25.89 411 ILE R O 1
ATOM 2585 N N . CYS B 2 122 ? 0.273 -9.216 1.871 1.00 21.94 412 CYS R N 1
ATOM 2586 C CA . CYS B 2 122 ? 1.654 -9.682 1.822 1.00 20.42 412 CYS R CA 1
ATOM 2587 C C . CYS B 2 122 ? 2.483 -8.623 1.101 1.00 24.00 412 CYS R C 1
ATOM 2588 O O . CYS B 2 122 ? 2.322 -8.419 -0.107 1.00 24.21 412 CYS R O 1
ATOM 2591 N N . LYS B 2 123 ? 3.368 -7.956 1.833 1.00 25.52 413 LYS R N 1
ATOM 2592 C CA . LYS B 2 123 ? 4.218 -6.910 1.276 1.00 26.99 413 LYS R CA 1
ATOM 2593 C C . LYS B 2 123 ? 5.646 -7.427 1.173 1.00 30.62 413 LYS R C 1
ATOM 2594 O O . LYS B 2 123 ? 6.267 -7.751 2.191 1.00 32.08 413 LYS R O 1
ATOM 2600 N N . LYS B 2 124 ? 6.165 -7.493 -0.050 1.00 25.28 414 LYS R N 1
ATOM 2601 C CA . LYS B 2 124 ? 7.540 -7.919 -0.302 1.00 29.70 414 LYS R CA 1
ATOM 2602 C C . LYS B 2 124 ? 8.280 -6.738 -0.921 1.00 34.12 414 LYS R C 1
ATOM 2603 O O . LYS B 2 124 ? 8.112 -6.444 -2.109 1.00 26.96 414 LYS R O 1
ATOM 2609 N N . ASP B 2 125 ? 9.095 -6.066 -0.107 1.00 39.05 415 ASP R N 1
ATOM 2610 C CA . ASP B 2 125 ? 9.807 -4.863 -0.524 1.00 40.41 415 ASP R CA 1
ATOM 2611 C C . ASP B 2 125 ? 8.831 -3.818 -1.055 1.00 34.14 415 ASP R C 1
ATOM 2612 O O . ASP B 2 125 ? 8.009 -3.294 -0.297 1.00 40.84 415 ASP R O 1
ATOM 2617 N N . LYS B 2 126 ? 8.899 -3.515 -2.349 1.00 34.47 416 LYS R N 1
ATOM 2618 C CA . LYS B 2 126 ? 8.018 -2.515 -2.941 1.00 33.91 416 LYS R CA 1
ATOM 2619 C C . LYS B 2 126 ? 6.715 -3.097 -3.480 1.00 37.15 416 LYS R C 1
ATOM 2620 O O . LYS B 2 126 ? 5.816 -2.330 -3.842 1.00 40.03 416 LYS R O 1
ATOM 2626 N N . LYS B 2 127 ? 6.584 -4.419 -3.535 1.00 29.81 417 LYS R N 1
ATOM 2627 C CA . LYS B 2 127 ? 5.416 -5.070 -4.108 1.00 24.90 417 LYS R CA 1
ATOM 2628 C C . LYS B 2 127 ? 4.462 -5.527 -3.011 1.00 24.93 417 LYS R C 1
ATOM 2629 O O . LYS B 2 127 ? 4.882 -5.887 -1.910 1.00 30.73 417 LYS R O 1
ATOM 2635 N N . SER B 2 128 ? 3.166 -5.516 -3.326 1.00 25.02 418 SER R N 1
ATOM 2636 C CA . SER B 2 128 ? 2.132 -5.936 -2.390 1.00 27.12 418 SER R CA 1
ATOM 2637 C C . SER B 2 128 ? 1.180 -6.916 -3.062 1.00 26.65 418 SER R C 1
ATOM 2638 O O . SER B 2 128 ? 0.876 -6.786 -4.251 1.00 26.47 418 SER R O 1
ATOM 2641 N N . ALA B 2 129 ? 0.718 -7.901 -2.292 1.00 23.13 419 ALA R N 1
ATOM 2642 C CA . ALA B 2 129 ? -0.250 -8.890 -2.747 1.00 21.75 419 ALA R CA 1
ATOM 2643 C C . ALA B 2 129 ? -1.384 -8.960 -1.736 1.00 28.29 419 ALA R C 1
ATOM 2644 O O . ALA B 2 129 ? -1.138 -9.144 -0.539 1.00 25.75 419 ALA R O 1
ATOM 2646 N N . TYR B 2 130 ? -2.615 -8.798 -2.211 1.00 23.83 420 TYR R N 1
ATOM 2647 C CA . TYR B 2 130 ? -3.793 -8.840 -1.353 1.00 29.30 420 TYR R CA 1
ATOM 2648 C C . TYR B 2 130 ? -4.430 -10.221 -1.435 1.00 28.77 420 TYR R C 1
ATOM 2649 O O . TYR B 2 130 ? -4.684 -10.731 -2.532 1.00 26.90 420 TYR R O 1
ATOM 2658 N N . MET B 2 131 ? -4.677 -10.823 -0.278 1.00 20.34 421 MET R N 1
ATOM 2659 C CA . MET B 2 131 ? -5.496 -12.020 -0.177 1.00 15.41 421 MET R CA 1
ATOM 2660 C C . MET B 2 131 ? -6.829 -11.621 0.438 1.00 23.81 421 MET R C 1
ATOM 2661 O O . MET B 2 131 ? -6.861 -11.069 1.544 1.00 20.68 421 MET R O 1
ATOM 2666 N N . THR B 2 132 ? -7.918 -11.881 -0.283 1.00 19.95 422 THR R N 1
ATOM 2667 C CA . THR B 2 132 ? -9.266 -11.597 0.191 1.00 17.79 422 THR R CA 1
ATOM 2668 C C . THR B 2 132 ? -10.058 -12.897 0.218 1.00 25.54 422 THR R C 1
ATOM 2669 O O . THR B 2 132 ? -10.162 -13.587 -0.801 1.00 21.83 422 THR R O 1
ATOM 2673 N N . VAL B 2 133 ? -10.606 -13.232 1.383 1.00 25.41 423 VAL R N 1
ATOM 2674 C CA . VAL B 2 133 ? -11.403 -14.437 1.573 1.00 20.78 423 VAL R CA 1
ATOM 2675 C C . VAL B 2 133 ? -12.844 -14.023 1.812 1.00 23.44 423 VAL R C 1
ATOM 2676 O O . VAL B 2 133 ? -13.108 -13.112 2.604 1.00 27.29 423 VAL R O 1
ATOM 2680 N N . THR B 2 134 ? -13.771 -14.688 1.129 1.00 18.15 424 THR R N 1
ATOM 2681 C CA . THR B 2 134 ? -15.196 -14.553 1.390 1.00 24.40 424 THR R CA 1
ATOM 2682 C C . THR B 2 134 ? -15.724 -15.895 1.876 1.00 23.57 424 THR R C 1
ATOM 2683 O O . THR B 2 134 ? -15.435 -16.935 1.274 1.00 24.44 424 THR R O 1
ATOM 2687 N N . ILE B 2 135 ? -16.478 -15.876 2.972 1.00 24.22 425 ILE R N 1
ATOM 2688 C CA . ILE B 2 135 ? -17.042 -17.084 3.565 1.00 21.51 425 ILE R CA 1
ATOM 2689 C C . ILE B 2 135 ? -18.551 -16.909 3.641 1.00 21.02 425 ILE R C 1
ATOM 2690 O O . ILE B 2 135 ? -19.041 -15.957 4.261 1.00 27.37 425 ILE R O 1
ATOM 2695 N N . ASP B 2 136 ? -19.281 -17.830 3.017 1.00 23.31 426 ASP R N 1
ATOM 2696 C CA . ASP B 2 136 ? -20.727 -17.750 2.880 1.00 28.22 426 ASP R CA 1
ATOM 2697 C C . ASP B 2 136 ? -21.442 -18.338 4.089 1.00 37.31 426 ASP R C 1
ATOM 2698 O O . ASP B 2 136 ? -20.994 -19.318 4.692 1.00 30.01 426 ASP R O 1
ATOM 2703 N N . SER B 2 137 ? -22.576 -17.734 4.426 1.00 32.63 427 SER R N 1
ATOM 2704 C CA . SER B 2 137 ? -23.537 -18.393 5.289 1.00 32.18 427 SER R CA 1
ATOM 2705 C C . SER B 2 137 ? -24.332 -19.412 4.477 1.00 40.13 427 SER R C 1
ATOM 2706 O O . SER B 2 137 ? -24.340 -19.389 3.242 1.00 36.37 427 SER R O 1
ATOM 2709 N N . ALA B 2 138 ? -25.002 -20.317 5.185 1.00 38.40 428 ALA R N 1
ATOM 2710 C CA . ALA B 2 138 ? -25.820 -21.326 4.524 1.00 43.42 428 ALA R CA 1
ATOM 2711 C C . ALA B 2 138 ? -26.946 -20.660 3.741 1.00 59.60 428 ALA R C 1
ATOM 2712 O O . ALA B 2 138 ? -27.824 -20.015 4.323 1.00 61.39 428 ALA R O 1
ATOM 2714 N N . GLY B 2 139 ? -26.911 -20.807 2.420 1.00 69.92 429 GLY R N 1
ATOM 2715 C CA . GLY B 2 139 ? -27.897 -20.185 1.554 1.00 78.32 429 GLY R CA 1
ATOM 2716 C C . GLY B 2 139 ? -27.334 -19.046 0.725 1.00 79.71 429 GLY R C 1
ATOM 2717 O O . GLY B 2 139 ? -26.235 -19.146 0.176 1.00 78.47 429 GLY R O 1
ATOM 2718 N N . ASP C 3 1 ? -18.067 1.435 -17.960 1.00 52.46 1 ASP E N 1
ATOM 2719 C CA . ASP C 3 1 ? -16.667 1.839 -18.026 1.00 48.51 1 ASP E CA 1
ATOM 2720 C C . ASP C 3 1 ? -16.364 2.941 -17.016 1.00 37.22 1 ASP E C 1
ATOM 2721 O O . ASP C 3 1 ? -17.246 3.706 -16.629 1.00 30.68 1 ASP E O 1
ATOM 2726 N N . ILE C 3 2 ? -15.111 3.017 -16.585 1.00 33.57 2 ILE E N 1
ATOM 2727 C CA . ILE C 3 2 ? -14.668 4.061 -15.672 1.00 30.89 2 ILE E CA 1
ATOM 2728 C C . ILE C 3 2 ? -14.097 5.201 -16.502 1.00 38.01 2 ILE E C 1
ATOM 2729 O O . ILE C 3 2 ? -13.151 5.008 -17.271 1.00 37.29 2 ILE E O 1
ATOM 2734 N N . GLN C 3 3 ? -14.667 6.389 -16.356 1.00 26.68 3 GLN E N 1
ATOM 2735 C CA . GLN C 3 3 ? -14.201 7.530 -17.127 1.00 40.57 3 GLN E CA 1
ATOM 2736 C C . GLN C 3 3 ? -13.177 8.328 -16.328 1.00 25.81 3 GLN E C 1
ATOM 2737 O O . GLN C 3 3 ? -13.310 8.500 -15.112 1.00 28.34 3 GLN E O 1
ATOM 2743 N N . MET C 3 4 ? -12.142 8.796 -17.020 1.00 25.17 4 MET E N 1
ATOM 2744 C CA . MET C 3 4 ? -11.061 9.571 -16.426 1.00 30.00 4 MET E CA 1
ATOM 2745 C C . MET C 3 4 ? -11.137 10.995 -16.953 1.00 28.75 4 MET E C 1
ATOM 2746 O O . MET C 3 4 ? -11.017 11.220 -18.163 1.00 27.31 4 MET E O 1
ATOM 2751 N N . THR C 3 5 ? -11.335 11.948 -16.049 1.00 28.37 5 THR E N 1
ATOM 2752 C CA . THR C 3 5 ? -11.388 13.365 -16.395 1.00 29.05 5 THR E CA 1
ATOM 2753 C C . THR C 3 5 ? -10.057 14.006 -16.022 1.00 28.68 5 THR E C 1
ATOM 2754 O O . THR C 3 5 ? -9.774 14.217 -14.838 1.00 27.10 5 THR E O 1
ATOM 2758 N N . GLN C 3 6 ? -9.247 14.315 -17.029 1.00 28.01 6 GLN E N 1
ATOM 2759 C CA . GLN C 3 6 ? -7.940 14.924 -16.831 1.00 27.16 6 GLN E CA 1
ATOM 2760 C C . GLN C 3 6 ? -8.011 16.419 -17.114 1.00 34.05 6 GLN E C 1
ATOM 2761 O O . GLN C 3 6 ? -8.683 16.856 -18.054 1.00 31.59 6 GLN E O 1
ATOM 2767 N N . SER C 3 7 ? -7.305 17.200 -16.298 1.00 35.87 7 SER E N 1
ATOM 2768 C CA . SER C 3 7 ? -7.316 18.650 -16.378 1.00 34.61 7 SER E CA 1
ATOM 2769 C C . SER C 3 7 ? -5.918 19.180 -16.083 1.00 31.04 7 SER E C 1
ATOM 2770 O O . SER C 3 7 ? -5.222 18.635 -15.213 1.00 25.11 7 SER E O 1
ATOM 2773 N N . PRO C 3 8 ? -5.466 20.223 -16.799 1.00 28.08 8 PRO E N 1
ATOM 2774 C CA . PRO C 3 8 ? -6.152 20.885 -17.913 1.00 29.71 8 PRO E CA 1
ATOM 2775 C C . PRO C 3 8 ? -5.777 20.277 -19.264 1.00 26.68 8 PRO E C 1
ATOM 2776 O O . PRO C 3 8 ? -4.840 19.480 -19.328 1.00 28.97 8 PRO E O 1
ATOM 2780 N N . ALA C 3 9 ? -6.489 20.654 -20.330 1.00 27.99 9 ALA E N 1
ATOM 2781 C CA . ALA C 3 9 ? -6.179 20.105 -21.648 1.00 30.64 9 ALA E CA 1
ATOM 2782 C C . ALA C 3 9 ? -4.821 20.589 -22.141 1.00 33.17 9 ALA E C 1
ATOM 2783 O O . ALA C 3 9 ? -4.041 19.808 -22.702 1.00 30.56 9 ALA E O 1
ATOM 2785 N N . THR C 3 10 ? -4.524 21.872 -21.954 1.00 32.28 10 THR E N 1
ATOM 2786 C CA . THR C 3 10 ? -3.212 22.414 -22.259 1.00 34.47 10 THR E CA 1
ATOM 2787 C C . THR C 3 10 ? -2.691 23.170 -21.046 1.00 38.27 10 THR E C 1
ATOM 2788 O O . THR C 3 10 ? -3.462 23.700 -20.239 1.00 30.00 10 THR E O 1
ATOM 2792 N N . LEU C 3 11 ? -1.368 23.202 -20.927 1.00 35.43 11 LEU E N 1
ATOM 2793 C CA . LEU C 3 11 ? -0.694 23.832 -19.801 1.00 29.99 11 LEU E CA 1
ATOM 2794 C C . LEU C 3 11 ? 0.496 24.603 -20.345 1.00 29.22 11 LEU E C 1
ATOM 2795 O O . LEU C 3 11 ? 1.357 24.023 -21.011 1.00 38.21 11 LEU E O 1
ATOM 2800 N N . SER C 3 12 ? 0.537 25.902 -20.074 1.00 31.56 12 SER E N 1
ATOM 2801 C CA . SER C 3 12 ? 1.649 26.756 -20.467 1.00 30.64 12 SER E CA 1
ATOM 2802 C C . SER C 3 12 ? 2.376 27.220 -19.215 1.00 30.64 12 SER E C 1
ATOM 2803 O O . SER C 3 12 ? 1.747 27.731 -18.284 1.00 34.05 12 SER E O 1
ATOM 2806 N N . ALA C 3 13 ? 3.693 27.033 -19.192 1.00 26.96 13 ALA E N 1
ATOM 2807 C CA . ALA C 3 13 ? 4.480 27.383 -18.019 1.00 31.20 13 ALA E CA 1
ATOM 2808 C C . ALA C 3 13 ? 5.927 27.599 -18.433 1.00 37.59 13 ALA E C 1
ATOM 2809 O O . ALA C 3 13 ? 6.378 27.111 -19.473 1.00 37.58 13 ALA E O 1
ATOM 2811 N N . SER C 3 14 ? 6.646 28.340 -17.600 1.00 28.57 14 SER E N 1
ATOM 2812 C CA . SER C 3 14 ? 8.044 28.656 -17.842 1.00 36.28 14 SER E CA 1
ATOM 2813 C C . SER C 3 14 ? 8.948 27.682 -17.094 1.00 35.30 14 SER E C 1
ATOM 2814 O O . SER C 3 14 ? 8.518 26.949 -16.200 1.00 35.46 14 SER E O 1
ATOM 2817 N N . VAL C 3 15 ? 10.225 27.687 -17.476 1.00 32.60 15 VAL E N 1
ATOM 2818 C CA . VAL C 3 15 ? 11.201 26.835 -16.813 1.00 28.32 15 VAL E CA 1
ATOM 2819 C C . VAL C 3 15 ? 11.316 27.242 -15.351 1.00 30.40 15 VAL E C 1
ATOM 2820 O O . VAL C 3 15 ? 11.360 28.433 -15.016 1.00 33.15 15 VAL E O 1
ATOM 2824 N N . GLY C 3 16 ? 11.337 26.247 -14.466 1.00 34.19 16 GLY E N 1
ATOM 2825 C CA . GLY C 3 16 ? 11.397 26.490 -13.042 1.00 30.36 16 GLY E CA 1
ATOM 2826 C C . GLY C 3 16 ? 10.055 26.646 -12.365 1.00 31.99 16 GLY E C 1
ATOM 2827 O O . GLY C 3 16 ? 10.015 26.808 -11.139 1.00 31.50 16 GLY E O 1
ATOM 2828 N N . ASP C 3 17 ? 8.959 26.607 -13.120 1.00 31.77 17 ASP E N 1
ATOM 2829 C CA . ASP C 3 17 ? 7.625 26.706 -12.552 1.00 39.07 17 ASP E CA 1
ATOM 2830 C C . ASP C 3 17 ? 7.193 25.372 -11.948 1.00 41.88 17 ASP E C 1
ATOM 2831 O O . ASP C 3 17 ? 7.666 24.299 -12.330 1.00 28.27 17 ASP E O 1
ATOM 2836 N N . ARG C 3 18 ? 6.266 25.453 -11.001 1.00 41.61 18 ARG E N 1
ATOM 2837 C CA . ARG C 3 18 ? 5.595 24.277 -10.467 1.00 38.45 18 ARG E CA 1
ATOM 2838 C C . ARG C 3 18 ? 4.301 24.057 -11.241 1.00 32.30 18 ARG E C 1
ATOM 2839 O O . ARG C 3 18 ? 3.485 24.975 -11.365 1.00 41.54 18 ARG E O 1
ATOM 2847 N N . VAL C 3 19 ? 4.121 22.855 -11.778 1.00 27.80 19 VAL E N 1
ATOM 2848 C CA . VAL C 3 19 ? 2.929 22.538 -12.556 1.00 34.23 19 VAL E CA 1
ATOM 2849 C C . VAL C 3 19 ? 2.240 21.321 -11.956 1.00 33.08 19 VAL E C 1
ATOM 2850 O O . VAL C 3 19 ? 2.884 20.403 -11.439 1.00 27.34 19 VAL E O 1
ATOM 2854 N N . THR C 3 20 ? 0.912 21.323 -12.031 1.00 29.44 20 THR E N 1
ATOM 2855 C CA . THR C 3 20 ? 0.089 20.260 -11.473 1.00 29.78 20 THR E CA 1
ATOM 2856 C C . THR C 3 20 ? -0.961 19.851 -12.494 1.00 26.09 20 THR E C 1
ATOM 2857 O O . THR C 3 20 ? -1.655 20.705 -13.056 1.00 34.15 20 THR E O 1
ATOM 2861 N N . ILE C 3 21 ? -1.065 18.549 -12.734 1.00 24.56 21 ILE E N 1
ATOM 2862 C CA . ILE C 3 21 ? -2.062 17.966 -13.619 1.00 27.76 21 ILE E CA 1
ATOM 2863 C C . ILE C 3 21 ? -2.950 17.066 -12.773 1.00 30.21 21 ILE E C 1
ATOM 2864 O O . ILE C 3 21 ? -2.447 16.251 -11.991 1.00 29.46 21 ILE E O 1
ATOM 2869 N N . THR C 3 22 ? -4.261 17.223 -12.906 1.00 29.22 22 THR E N 1
ATOM 2870 C CA . THR C 3 22 ? -5.190 16.431 -12.118 1.00 27.14 22 THR E CA 1
ATOM 2871 C C . THR C 3 22 ? -5.961 15.460 -12.998 1.00 24.39 22 THR E C 1
ATOM 2872 O O . THR C 3 22 ? -6.138 15.663 -14.204 1.00 24.26 22 THR E O 1
ATOM 2876 N N . CYS C 3 23 ? -6.423 14.393 -12.359 1.00 25.79 23 CYS E N 1
ATOM 2877 C CA . CYS C 3 23 ? -7.223 13.368 -13.005 1.00 27.12 23 CYS E CA 1
ATOM 2878 C C . CYS C 3 23 ? -8.252 12.895 -11.990 1.00 30.98 23 CYS E C 1
ATOM 2879 O O . CYS C 3 23 ? -7.891 12.574 -10.855 1.00 35.52 23 CYS E O 1
ATOM 2882 N N . ARG C 3 24 ? -9.519 12.848 -12.393 1.00 27.86 24 ARG E N 1
ATOM 2883 C CA . ARG C 3 24 ? -10.603 12.379 -11.542 1.00 30.42 24 ARG E CA 1
ATOM 2884 C C . ARG C 3 24 ? -11.316 11.223 -12.230 1.00 37.22 24 ARG E C 1
ATOM 2885 O O . ARG C 3 24 ? -11.560 11.265 -13.441 1.00 29.92 24 ARG E O 1
ATOM 2893 N N . ALA C 3 25 ? -11.641 10.190 -11.458 1.00 30.94 25 ALA E N 1
ATOM 2894 C CA . ALA C 3 25 ? -12.283 8.995 -11.985 1.00 29.65 25 ALA E CA 1
ATOM 2895 C C . ALA C 3 25 ? -13.768 8.991 -11.646 1.00 35.31 25 ALA E C 1
ATOM 2896 O O . ALA C 3 25 ? -14.196 9.559 -10.637 1.00 37.49 25 ALA E O 1
ATOM 2898 N N . SER C 3 26 ? -14.553 8.337 -12.503 1.00 33.26 26 SER E N 1
ATOM 2899 C CA . SER C 3 26 ? -15.997 8.285 -12.314 1.00 32.14 26 SER E CA 1
ATOM 2900 C C . SER C 3 26 ? -16.420 7.286 -11.247 1.00 33.29 26 SER E C 1
ATOM 2901 O O . SER C 3 26 ? -17.598 7.252 -10.886 1.00 33.03 26 SER E O 1
ATOM 2904 N N . GLN C 3 27 ? -15.500 6.477 -10.736 1.00 30.47 27 GLN E N 1
ATOM 2905 C CA . GLN C 3 27 ? -15.797 5.598 -9.614 1.00 34.89 27 GLN E CA 1
ATOM 2906 C C . GLN C 3 27 ? -14.476 5.178 -8.991 1.00 33.02 27 GLN E C 1
ATOM 2907 O O . GLN C 3 27 ? -13.398 5.559 -9.457 1.00 36.27 27 GLN E O 1
ATOM 2913 N N . SER C 3 28 ? -14.571 4.391 -7.926 1.00 33.11 28 SER E N 1
ATOM 2914 C CA . SER C 3 28 ? -13.377 3.935 -7.230 1.00 30.35 28 SER E CA 1
ATOM 2915 C C . SER C 3 28 ? -12.481 3.145 -8.175 1.00 31.12 28 SER E C 1
ATOM 2916 O O . SER C 3 28 ? -12.918 2.174 -8.805 1.00 28.21 28 SER E O 1
ATOM 2919 N N . ILE C 3 29 ? -11.236 3.588 -8.296 1.00 25.23 29 ILE E N 1
ATOM 2920 C CA . ILE C 3 29 ? -10.196 2.833 -8.972 1.00 26.39 29 ILE E CA 1
ATOM 2921 C C . ILE C 3 29 ? -9.101 2.433 -7.991 1.00 28.20 29 ILE E C 1
ATOM 2922 O O . ILE C 3 29 ? -8.005 2.060 -8.400 1.00 23.17 29 ILE E O 1
ATOM 2927 N N . SER C 3 30 ? -9.405 2.506 -6.695 1.00 28.90 30 SER E N 1
ATOM 2928 C CA . SER C 3 30 ? -8.403 2.362 -5.652 1.00 32.50 30 SER E CA 1
ATOM 2929 C C . SER C 3 30 ? -7.283 3.352 -5.945 1.00 34.25 30 SER E C 1
ATOM 2930 O O . SER C 3 30 ? -7.553 4.499 -6.317 1.00 29.79 30 SER E O 1
ATOM 2933 N N . ILE C 3 31 ? -6.033 2.923 -5.816 1.00 23.12 31 ILE E N 1
ATOM 2934 C CA . ILE C 3 31 ? -4.902 3.763 -6.169 1.00 26.58 31 ILE E CA 1
ATOM 2935 C C . ILE C 3 31 ? -4.267 3.322 -7.486 1.00 24.34 31 ILE E C 1
ATOM 2936 O O . ILE C 3 31 ? -3.162 3.743 -7.805 1.00 28.20 31 ILE E O 1
ATOM 2941 N N . TRP C 3 32 ? -4.952 2.488 -8.268 1.00 23.49 32 TRP E N 1
ATOM 2942 C CA . TRP C 3 32 ? -4.371 1.956 -9.503 1.00 22.69 32 TRP E CA 1
ATOM 2943 C C . TRP C 3 32 ? -4.515 2.990 -10.619 1.00 23.36 32 TRP E C 1
ATOM 2944 O O . TRP C 3 32 ? -5.281 2.843 -11.572 1.00 25.90 32 TRP E O 1
ATOM 2955 N N . LEU C 3 33 ? -3.738 4.058 -10.482 1.00 25.21 33 LEU E N 1
ATOM 2956 C CA . LEU C 3 33 ? -3.672 5.119 -11.472 1.00 21.47 33 LEU E CA 1
ATOM 2957 C C . LEU C 3 33 ? -2.227 5.310 -11.899 1.00 22.32 33 LEU E C 1
ATOM 2958 O O . LEU C 3 33 ? -1.336 5.431 -11.052 1.00 24.22 33 LEU E O 1
ATOM 2963 N N . ALA C 3 34 ? -2.001 5.336 -13.208 1.00 29.14 34 ALA E N 1
ATOM 2964 C CA . ALA C 3 34 ? -0.680 5.556 -13.770 1.00 22.23 34 ALA E CA 1
ATOM 2965 C C . ALA C 3 34 ? -0.630 6.906 -14.470 1.00 28.23 34 ALA E C 1
ATOM 2966 O O . ALA C 3 34 ? -1.642 7.406 -14.971 1.00 20.60 34 ALA E O 1
ATOM 2968 N N . TRP C 3 35 ? 0.562 7.497 -14.487 1.00 23.08 35 TRP E N 1
ATOM 2969 C CA . TRP C 3 35 ? 0.829 8.717 -15.234 1.00 27.35 35 TRP E CA 1
ATOM 2970 C C . TRP C 3 35 ? 1.855 8.399 -16.310 1.00 23.43 35 TRP E C 1
ATOM 2971 O O . TRP C 3 35 ? 2.885 7.778 -16.028 1.00 23.71 35 TRP E O 1
ATOM 2982 N N . TYR C 3 36 ? 1.563 8.808 -17.537 1.00 25.97 36 TYR E N 1
ATOM 2983 C CA . TYR C 3 36 ? 2.453 8.601 -18.665 1.00 24.95 36 TYR E CA 1
ATOM 2984 C C . TYR C 3 36 ? 2.898 9.942 -19.227 1.00 25.61 36 TYR E C 1
ATOM 2985 O O . TYR C 3 36 ? 2.144 10.919 -19.217 1.00 23.60 36 TYR E O 1
ATOM 2994 N N . GLN C 3 37 ? 4.137 9.973 -19.710 1.00 20.42 37 GLN E N 1
ATOM 2995 C CA . GLN C 3 37 ? 4.691 11.106 -20.437 1.00 22.35 37 GLN E CA 1
ATOM 2996 C C . GLN C 3 37 ? 4.978 10.649 -21.860 1.00 21.88 37 GLN E C 1
ATOM 2997 O O . GLN C 3 37 ? 5.718 9.681 -22.062 1.00 21.43 37 GLN E O 1
ATOM 3003 N N . GLN C 3 38 ? 4.386 11.326 -22.842 1.00 23.67 38 GLN E N 1
ATOM 3004 C CA . GLN C 3 38 ? 4.596 10.993 -24.249 1.00 21.72 38 GLN E CA 1
ATOM 3005 C C . GLN C 3 38 ? 5.317 12.146 -24.940 1.00 23.01 38 GLN E C 1
ATOM 3006 O O . GLN C 3 38 ? 4.711 13.174 -25.255 1.00 28.57 38 GLN E O 1
ATOM 3012 N N . LYS C 3 39 ? 6.607 11.966 -25.181 1.00 26.90 39 LYS E N 1
ATOM 3013 C CA . LYS C 3 39 ? 7.385 12.914 -25.955 1.00 28.77 39 LYS E CA 1
ATOM 3014 C C . LYS C 3 39 ? 7.166 12.665 -27.446 1.00 30.42 39 LYS E C 1
ATOM 3015 O O . LYS C 3 39 ? 6.723 11.584 -27.842 1.00 25.82 39 LYS E O 1
ATOM 3021 N N . PRO C 3 40 ? 7.453 13.656 -28.296 1.00 35.53 40 PRO E N 1
ATOM 3022 C CA . PRO C 3 40 ? 7.148 13.507 -29.727 1.00 36.95 40 PRO E CA 1
ATOM 3023 C C . PRO C 3 40 ? 7.855 12.309 -30.346 1.00 33.80 40 PRO E C 1
ATOM 3024 O O . PRO C 3 40 ? 9.016 12.020 -30.048 1.00 38.42 40 PRO E O 1
ATOM 3028 N N . GLY C 3 41 ? 7.132 11.608 -31.217 1.00 25.37 41 GLY E N 1
ATOM 3029 C CA . GLY C 3 41 ? 7.670 10.441 -31.888 1.00 28.30 41 GLY E CA 1
ATOM 3030 C C . GLY C 3 41 ? 7.978 9.258 -30.998 1.00 32.52 41 GLY E C 1
ATOM 3031 O O . GLY C 3 41 ? 8.679 8.343 -31.438 1.00 33.05 41 GLY E O 1
ATOM 3032 N N . GLU C 3 42 ? 7.479 9.240 -29.764 1.00 30.10 42 GLU E N 1
ATOM 3033 C CA . GLU C 3 42 ? 7.766 8.166 -28.825 1.00 29.71 42 GLU E CA 1
ATOM 3034 C C . GLU C 3 42 ? 6.472 7.576 -28.281 1.00 22.87 42 GLU E C 1
ATOM 3035 O O . GLU C 3 42 ? 5.429 8.233 -28.241 1.00 25.77 42 GLU E O 1
ATOM 3041 N N . ALA C 3 43 ? 6.561 6.315 -27.858 1.00 25.56 43 ALA E N 1
ATOM 3042 C CA . ALA C 3 43 ? 5.493 5.690 -27.105 1.00 24.18 43 ALA E CA 1
ATOM 3043 C C . ALA C 3 43 ? 5.333 6.388 -25.755 1.00 26.09 43 ALA E C 1
ATOM 3044 O O . ALA C 3 43 ? 6.262 7.036 -25.268 1.00 30.28 43 ALA E O 1
ATOM 3046 N N . PRO C 3 44 ? 4.160 6.284 -25.134 1.00 29.09 44 PRO E N 1
ATOM 3047 C CA . PRO C 3 44 ? 4.019 6.808 -23.771 1.00 29.50 44 PRO E CA 1
ATOM 3048 C C . PRO C 3 44 ? 4.937 6.061 -22.816 1.00 25.45 44 PRO E C 1
ATOM 3049 O O . PRO C 3 44 ? 5.135 4.849 -22.930 1.00 28.06 44 PRO E O 1
ATOM 3053 N N . LYS C 3 45 ? 5.515 6.803 -21.879 1.00 24.93 45 LYS E N 1
ATOM 3054 C CA . LYS C 3 45 ? 6.480 6.270 -20.929 1.00 25.21 45 LYS E CA 1
ATOM 3055 C C . LYS C 3 45 ? 5.894 6.341 -19.526 1.00 29.56 45 LYS E C 1
ATOM 3056 O O . LYS C 3 45 ? 5.424 7.400 -19.097 1.00 27.42 45 LYS E O 1
ATOM 3062 N N . LEU C 3 46 ? 5.920 5.215 -18.820 1.00 26.04 46 LEU E N 1
ATOM 3063 C CA . LEU C 3 46 ? 5.354 5.148 -17.479 1.00 25.56 46 LEU E CA 1
ATOM 3064 C C . LEU C 3 46 ? 6.212 5.952 -16.508 1.00 24.84 46 LEU E C 1
ATOM 3065 O O . LEU C 3 46 ? 7.407 5.683 -16.360 1.00 24.83 46 LEU E O 1
ATOM 3070 N N . LEU C 3 47 ? 5.607 6.943 -15.851 1.00 24.90 47 LEU E N 1
ATOM 3071 C CA . LEU C 3 47 ? 6.298 7.753 -14.852 1.00 24.34 47 LEU E CA 1
ATOM 3072 C C . LEU C 3 47 ? 5.940 7.346 -13.429 1.00 23.02 47 LEU E C 1
ATOM 3073 O O . LEU C 3 47 ? 6.826 7.145 -12.592 1.00 22.20 47 LEU E O 1
ATOM 3078 N N . ILE C 3 48 ? 4.648 7.231 -13.138 1.00 25.53 48 ILE E N 1
ATOM 3079 C CA . ILE C 3 48 ? 4.157 6.991 -11.789 1.00 23.87 48 ILE E CA 1
ATOM 3080 C C . ILE C 3 48 ? 3.153 5.849 -11.833 1.00 26.73 48 ILE E C 1
ATOM 3081 O O . ILE C 3 48 ? 2.329 5.769 -12.751 1.00 20.67 48 ILE E O 1
ATOM 3086 N N . TYR C 3 49 ? 3.235 4.960 -10.848 1.00 25.65 49 TYR E N 1
ATOM 3087 C CA . TYR C 3 49 ? 2.258 3.902 -10.653 1.00 22.33 49 TYR E CA 1
ATOM 3088 C C . TYR C 3 49 ? 1.752 3.974 -9.220 1.00 25.73 49 TYR E C 1
ATOM 3089 O O . TYR C 3 49 ? 2.323 4.670 -8.377 1.00 21.87 49 TYR E O 1
ATOM 3098 N N . LYS C 3 50 ? 0.673 3.231 -8.957 1.00 25.58 50 LYS E N 1
ATOM 3099 C CA . LYS C 3 50 ? -0.078 3.266 -7.702 1.00 26.80 50 LYS E CA 1
ATOM 3100 C C . LYS C 3 50 ? -0.264 4.702 -7.211 1.00 28.02 50 LYS E C 1
ATOM 3101 O O . LYS C 3 50 ? -0.193 4.977 -6.007 1.00 23.21 50 LYS E O 1
ATOM 3107 N N . ALA C 3 51 ? -0.508 5.616 -8.158 1.00 21.90 51 ALA E N 1
ATOM 3108 C CA . ALA C 3 51 ? -0.822 7.026 -7.925 1.00 22.15 51 ALA E CA 1
ATOM 3109 C C . ALA C 3 51 ? 0.356 7.860 -7.429 1.00 22.42 51 ALA E C 1
ATOM 3110 O O . ALA C 3 51 ? 0.391 9.070 -7.677 1.00 30.20 51 ALA E O 1
ATOM 3112 N N . SER C 3 52 ? 1.328 7.254 -6.738 1.00 22.60 52 SER E N 1
ATOM 3113 C CA . SER C 3 52 ? 2.375 8.058 -6.119 1.00 24.78 52 SER E CA 1
ATOM 3114 C C . SER C 3 52 ? 3.778 7.461 -6.154 1.00 27.86 52 SER E C 1
ATOM 3115 O O . SER C 3 52 ? 4.707 8.119 -5.676 1.00 25.19 52 SER E O 1
ATOM 3118 N N . SER C 3 53 ? 3.975 6.260 -6.690 1.00 22.79 53 SER E N 1
ATOM 3119 C CA . SER C 3 53 ? 5.308 5.670 -6.745 1.00 23.00 53 SER E CA 1
ATOM 3120 C C . SER C 3 53 ? 5.970 5.993 -8.076 1.00 27.04 53 SER E C 1
ATOM 3121 O O . SER C 3 53 ? 5.383 5.773 -9.140 1.00 29.01 53 SER E O 1
ATOM 3124 N N . LEU C 3 54 ? 7.197 6.501 -8.011 1.00 28.76 54 LEU E N 1
ATOM 3125 C CA . LEU C 3 54 ? 7.944 6.832 -9.213 1.00 24.24 54 LEU E CA 1
ATOM 3126 C C . LEU C 3 54 ? 8.521 5.576 -9.849 1.00 26.75 54 LEU E C 1
ATOM 3127 O O . LEU C 3 54 ? 9.052 4.699 -9.162 1.00 23.18 54 LEU E O 1
ATOM 3132 N N . GLN C 3 55 ? 8.413 5.495 -11.171 1.00 23.76 55 GLN E N 1
ATOM 3133 C CA . GLN C 3 55 ? 9.129 4.468 -11.908 1.00 25.05 55 GLN E CA 1
ATOM 3134 C C . GLN C 3 55 ? 10.631 4.691 -11.770 1.00 32.45 55 GLN E C 1
ATOM 3135 O O . GLN C 3 55 ? 11.102 5.820 -11.610 1.00 32.96 55 GLN E O 1
ATOM 3141 N N . SER C 3 56 ? 11.382 3.592 -11.803 1.00 42.30 56 SER E N 1
ATOM 3142 C CA . SER C 3 56 ? 12.833 3.655 -11.691 1.00 40.31 56 SER E CA 1
ATOM 3143 C C . SER C 3 56 ? 13.420 4.602 -12.732 1.00 38.12 56 SER E C 1
ATOM 3144 O O . SER C 3 56 ? 13.108 4.509 -13.921 1.00 36.47 56 SER E O 1
ATOM 3147 N N . GLY C 3 57 ? 14.256 5.531 -12.271 1.00 31.28 57 GLY E N 1
ATOM 3148 C CA . GLY C 3 57 ? 14.924 6.467 -13.147 1.00 33.12 57 GLY E CA 1
ATOM 3149 C C . GLY C 3 57 ? 14.193 7.768 -13.407 1.00 32.69 57 GLY E C 1
ATOM 3150 O O . GLY C 3 57 ? 14.736 8.631 -14.107 1.00 35.60 57 GLY E O 1
ATOM 3151 N N . VAL C 3 58 ? 12.990 7.941 -12.879 1.00 33.34 58 VAL E N 1
ATOM 3152 C CA . VAL C 3 58 ? 12.236 9.179 -13.094 1.00 23.83 58 VAL E CA 1
ATOM 3153 C C . VAL C 3 58 ? 12.785 10.258 -12.164 1.00 23.97 58 VAL E C 1
ATOM 3154 O O . VAL C 3 58 ? 13.012 9.982 -10.975 1.00 27.73 58 VAL E O 1
ATOM 3158 N N . PRO C 3 59 ? 13.028 11.474 -12.661 1.00 29.70 59 PRO E N 1
ATOM 3159 C CA . PRO C 3 59 ? 13.597 12.528 -11.808 1.00 29.42 59 PRO E CA 1
ATOM 3160 C C . PRO C 3 59 ? 12.734 12.826 -10.588 1.00 32.01 59 PRO E C 1
ATOM 3161 O O . PRO C 3 59 ? 11.509 12.685 -10.608 1.00 29.99 59 PRO E O 1
ATOM 3165 N N . SER C 3 60 ? 13.403 13.260 -9.516 1.00 26.05 60 SER E N 1
ATOM 3166 C CA . SER C 3 60 ? 12.735 13.511 -8.243 1.00 33.54 60 SER E CA 1
ATOM 3167 C C . SER C 3 60 ? 11.763 14.683 -8.300 1.00 30.11 60 SER E C 1
ATOM 3168 O O . SER C 3 60 ? 10.905 14.798 -7.418 1.00 31.17 60 SER E O 1
ATOM 3171 N N . ARG C 3 61 ? 11.879 15.561 -9.297 1.00 29.68 61 ARG E N 1
ATOM 3172 C CA . ARG C 3 61 ? 10.938 16.671 -9.395 1.00 34.05 61 ARG E CA 1
ATOM 3173 C C . ARG C 3 61 ? 9.536 16.211 -9.775 1.00 38.81 61 ARG E C 1
ATOM 3174 O O . ARG C 3 61 ? 8.594 17.003 -9.668 1.00 25.51 61 ARG E O 1
ATOM 3182 N N . PHE C 3 62 ? 9.381 14.958 -10.201 1.00 24.58 62 PHE E N 1
ATOM 3183 C CA . PHE C 3 62 ? 8.075 14.371 -10.452 1.00 25.71 62 PHE E CA 1
ATOM 3184 C C . PHE C 3 62 ? 7.534 13.738 -9.179 1.00 30.88 62 PHE E C 1
ATOM 3185 O O . PHE C 3 62 ? 8.258 13.049 -8.454 1.00 34.53 62 PHE E O 1
ATOM 3193 N N . SER C 3 63 ? 6.253 13.969 -8.913 1.00 25.55 63 SER E N 1
ATOM 3194 C CA . SER C 3 63 ? 5.603 13.359 -7.765 1.00 30.19 63 SER E CA 1
ATOM 3195 C C . SER C 3 63 ? 4.119 13.227 -8.056 1.00 26.95 63 SER E C 1
ATOM 3196 O O . SER C 3 63 ? 3.553 13.998 -8.835 1.00 27.24 63 SER E O 1
ATOM 3199 N N . GLY C 3 64 ? 3.501 12.234 -7.431 1.00 27.77 64 GLY E N 1
ATOM 3200 C CA . GLY C 3 64 ? 2.073 12.033 -7.552 1.00 23.49 64 GLY E CA 1
ATOM 3201 C C . GLY C 3 64 ? 1.429 11.922 -6.187 1.00 29.35 64 GLY E C 1
ATOM 3202 O O . GLY C 3 64 ? 2.051 11.496 -5.214 1.00 36.23 64 GLY E O 1
ATOM 3203 N N . SER C 3 65 ? 0.164 12.328 -6.128 1.00 30.20 65 SER E N 1
ATOM 3204 C CA . SER C 3 65 ? -0.619 12.221 -4.908 1.00 41.40 65 SER E CA 1
ATOM 3205 C C . SER C 3 65 ? -2.070 11.966 -5.282 1.00 45.34 65 SER E C 1
ATOM 3206 O O . SER C 3 65 ? -2.485 12.184 -6.422 1.00 40.63 65 SER E O 1
ATOM 3209 N N . ALA C 3 66 ? -2.838 11.495 -4.304 1.00 57.65 66 ALA E N 1
ATOM 3210 C CA . ALA C 3 66 ? -4.228 11.115 -4.502 1.00 57.42 66 ALA E CA 1
ATOM 3211 C C . ALA C 3 66 ? -5.092 11.748 -3.418 1.00 66.72 66 ALA E C 1
ATOM 3212 O O . ALA C 3 66 ? -4.599 12.406 -2.496 1.00 72.11 66 ALA E O 1
ATOM 3214 N N . SER C 3 67 ? -6.401 11.541 -3.544 1.00 71.03 67 SER E N 1
ATOM 3215 C CA . SER C 3 67 ? -7.373 12.025 -2.572 1.00 72.23 67 SER E CA 1
ATOM 3216 C C . SER C 3 67 ? -8.688 11.277 -2.747 1.00 70.99 67 SER E C 1
ATOM 3217 O O . SER C 3 67 ? -9.747 11.895 -2.908 1.00 70.45 67 SER E O 1
ATOM 3220 N N . GLY C 3 68 ? -8.627 9.947 -2.715 1.00 64.21 68 GLY E N 1
ATOM 3221 C CA . GLY C 3 68 ? -9.785 9.124 -2.993 1.00 60.64 68 GLY E CA 1
ATOM 3222 C C . GLY C 3 68 ? -10.018 8.954 -4.480 1.00 64.47 68 GLY E C 1
ATOM 3223 O O . GLY C 3 68 ? -9.571 7.971 -5.079 1.00 61.24 68 GLY E O 1
ATOM 3224 N N . THR C 3 69 ? -10.713 9.914 -5.091 1.00 69.41 69 THR E N 1
ATOM 3225 C CA . THR C 3 69 ? -10.993 9.885 -6.519 1.00 64.52 69 THR E CA 1
ATOM 3226 C C . THR C 3 69 ? -10.248 10.954 -7.309 1.00 54.66 69 THR E C 1
ATOM 3227 O O . THR C 3 69 ? -10.281 10.915 -8.545 1.00 44.75 69 THR E O 1
ATOM 3231 N N . LYS C 3 70 ? -9.586 11.901 -6.641 1.00 54.73 70 LYS E N 1
ATOM 3232 C CA . LYS C 3 70 ? -8.883 13.000 -7.296 1.00 52.72 70 LYS E CA 1
ATOM 3233 C C . LYS C 3 70 ? -7.378 12.769 -7.208 1.00 45.14 70 LYS E C 1
ATOM 3234 O O . LYS C 3 70 ? -6.815 12.734 -6.108 1.00 40.00 70 LYS E O 1
ATOM 3240 N N . PHE C 3 71 ? -6.732 12.643 -8.363 1.00 34.44 71 PHE E N 1
ATOM 3241 C CA . PHE C 3 71 ? -5.314 12.326 -8.447 1.00 32.25 71 PHE E CA 1
ATOM 3242 C C . PHE C 3 71 ? -4.551 13.492 -9.062 1.00 33.53 71 PHE E C 1
ATOM 3243 O O . PHE C 3 71 ? -5.068 14.205 -9.926 1.00 26.26 71 PHE E O 1
ATOM 3251 N N . SER C 3 72 ? -3.313 13.680 -8.609 1.00 24.17 72 SER E N 1
ATOM 3252 C CA . SER C 3 72 ? -2.492 14.805 -9.032 1.00 34.58 72 SER E CA 1
ATOM 3253 C C . SER C 3 72 ? -1.122 14.327 -9.484 1.00 32.04 72 SER E C 1
ATOM 3254 O O . SER C 3 72 ? -0.539 13.416 -8.888 1.00 31.57 72 SER E O 1
ATOM 3257 N N . LEU C 3 73 ? -0.620 14.951 -10.544 1.00 29.31 73 LEU E N 1
ATOM 3258 C CA . LEU C 3 73 ? 0.767 14.828 -10.968 1.00 28.84 73 LEU E CA 1
ATOM 3259 C C . LEU C 3 73 ? 1.406 16.208 -10.881 1.00 30.39 73 LEU E C 1
ATOM 3260 O O . LEU C 3 73 ? 0.884 17.172 -11.454 1.00 24.04 73 LEU E O 1
ATOM 3265 N N . THR C 3 74 ? 2.522 16.305 -10.161 1.00 24.09 74 THR E N 1
ATOM 3266 C CA . THR C 3 74 ? 3.193 17.577 -9.920 1.00 27.59 74 THR E CA 1
ATOM 3267 C C . THR C 3 74 ? 4.639 17.507 -10.394 1.00 28.35 74 THR E C 1
ATOM 3268 O O . THR C 3 74 ? 5.376 16.588 -10.023 1.00 24.48 74 THR E O 1
ATOM 3272 N N . ILE C 3 75 ? 5.036 18.474 -11.217 1.00 27.80 75 ILE E N 1
ATOM 3273 C CA . ILE C 3 75 ? 6.437 18.710 -11.549 1.00 27.60 75 ILE E CA 1
ATOM 3274 C C . ILE C 3 75 ? 6.871 19.927 -10.750 1.00 29.62 75 ILE E C 1
ATOM 3275 O O . ILE C 3 75 ? 6.379 21.035 -10.984 1.00 33.29 75 ILE E O 1
ATOM 3280 N N . SER C 3 76 ? 7.791 19.730 -9.801 1.00 34.26 76 SER E N 1
ATOM 3281 C CA . SER C 3 76 ? 8.071 20.781 -8.826 1.00 37.37 76 SER E CA 1
ATOM 3282 C C . SER C 3 76 ? 8.796 21.967 -9.454 1.00 41.23 76 SER E C 1
ATOM 3283 O O . SER C 3 76 ? 8.625 23.104 -8.998 1.00 40.97 76 SER E O 1
ATOM 3286 N N . SER C 3 77 ? 9.605 21.731 -10.486 1.00 34.20 77 SER E N 1
ATOM 3287 C CA . SER C 3 77 ? 10.257 22.828 -11.201 1.00 41.81 77 SER E CA 1
ATOM 3288 C C . SER C 3 77 ? 10.485 22.384 -12.639 1.00 43.40 77 SER E C 1
ATOM 3289 O O . SER C 3 77 ? 11.359 21.552 -12.902 1.00 38.73 77 SER E O 1
ATOM 3292 N N . LEU C 3 78 ? 9.712 22.962 -13.558 1.00 38.60 78 LEU E N 1
ATOM 3293 C CA . LEU C 3 78 ? 9.703 22.529 -14.949 1.00 30.93 78 LEU E CA 1
ATOM 3294 C C . LEU C 3 78 ? 11.072 22.694 -15.598 1.00 35.78 78 LEU E C 1
ATOM 3295 O O . LEU C 3 78 ? 11.781 23.678 -15.360 1.00 35.78 78 LEU E O 1
ATOM 3300 N N . GLN C 3 79 ? 11.435 21.724 -16.427 1.00 27.83 79 GLN E N 1
ATOM 3301 C CA . GLN C 3 79 ? 12.630 21.765 -17.250 1.00 25.18 79 GLN E CA 1
ATOM 3302 C C . GLN C 3 79 ? 12.236 21.672 -18.720 1.00 33.78 79 GLN E C 1
ATOM 3303 O O . GLN C 3 79 ? 11.135 21.209 -19.046 1.00 28.97 79 GLN E O 1
ATOM 3309 N N . PRO C 3 80 ? 13.098 22.129 -19.637 1.00 30.56 80 PRO E N 1
ATOM 3310 C CA . PRO C 3 80 ? 12.707 22.120 -21.059 1.00 30.32 80 PRO E CA 1
ATOM 3311 C C . PRO C 3 80 ? 12.423 20.734 -21.615 1.00 26.64 80 PRO E C 1
ATOM 3312 O O . PRO C 3 80 ? 11.516 20.588 -22.444 1.00 27.27 80 PRO E O 1
ATOM 3316 N N . ASP C 3 81 ? 13.163 19.710 -21.191 1.00 25.18 81 ASP E N 1
ATOM 3317 C CA . ASP C 3 81 ? 12.925 18.371 -21.721 1.00 33.93 81 ASP E CA 1
ATOM 3318 C C . ASP C 3 81 ? 11.707 17.699 -21.101 1.00 31.15 81 ASP E C 1
ATOM 3319 O O . ASP C 3 81 ? 11.418 16.547 -21.436 1.00 30.55 81 ASP E O 1
ATOM 3324 N N . ASP C 3 82 ? 10.989 18.386 -20.211 1.00 27.78 82 ASP E N 1
ATOM 3325 C CA . ASP C 3 82 ? 9.703 17.893 -19.744 1.00 33.81 82 ASP E CA 1
ATOM 3326 C C . ASP C 3 82 ? 8.609 18.057 -20.786 1.00 33.94 82 ASP E C 1
ATOM 3327 O O . ASP C 3 82 ? 7.522 17.497 -20.604 1.00 28.31 82 ASP E O 1
ATOM 3332 N N . PHE C 3 83 ? 8.867 18.811 -21.856 1.00 28.52 83 PHE E N 1
ATOM 3333 C CA . PHE C 3 83 ? 7.880 19.005 -22.911 1.00 22.04 83 PHE E CA 1
ATOM 3334 C C . PHE C 3 83 ? 7.356 17.666 -23.408 1.00 22.97 83 PHE E C 1
ATOM 3335 O O . PHE C 3 83 ? 8.130 16.805 -23.842 1.00 23.93 83 PHE E O 1
ATOM 3343 N N . ALA C 3 84 ? 6.035 17.502 -23.341 1.00 24.88 84 ALA E N 1
ATOM 3344 C CA . ALA C 3 84 ? 5.372 16.271 -23.746 1.00 22.07 84 ALA E CA 1
ATOM 3345 C C . ALA C 3 84 ? 3.873 16.395 -23.537 1.00 26.95 84 ALA E C 1
ATOM 3346 O O . ALA C 3 84 ? 3.391 17.402 -23.005 1.00 20.63 84 ALA E O 1
ATOM 3348 N N . THR C 3 85 ? 3.135 15.379 -23.958 1.00 19.78 85 THR E N 1
ATOM 3349 C CA . THR C 3 85 ? 1.751 15.198 -23.556 1.00 20.65 85 THR E CA 1
ATOM 3350 C C . THR C 3 85 ? 1.714 14.188 -22.418 1.00 27.84 85 THR E C 1
ATOM 3351 O O . THR C 3 85 ? 2.332 13.121 -22.510 1.00 27.28 85 THR E O 1
ATOM 3355 N N . PHE C 3 86 ? 1.010 14.530 -21.344 1.00 20.28 86 PHE E N 1
ATOM 3356 C CA . PHE C 3 86 ? 0.879 13.658 -20.188 1.00 24.61 86 PHE E CA 1
ATOM 3357 C C . PHE C 3 86 ? -0.511 13.044 -20.171 1.00 24.18 86 PHE E C 1
ATOM 3358 O O . PHE C 3 86 ? -1.495 13.711 -20.495 1.00 26.35 86 PHE E O 1
ATOM 3366 N N . TYR C 3 87 ? -0.585 11.764 -19.814 1.00 25.90 87 TYR E N 1
ATOM 3367 C CA . TYR C 3 87 ? -1.840 11.027 -19.785 1.00 20.43 87 TYR E CA 1
ATOM 3368 C C . TYR C 3 87 ? -1.974 10.316 -18.446 1.00 23.21 87 TYR E C 1
ATOM 3369 O O . TYR C 3 87 ? -1.016 9.695 -17.974 1.00 23.80 87 TYR E O 1
ATOM 3378 N N . CYS C 3 88 ? -3.155 10.380 -17.840 1.00 22.90 88 CYS E N 1
ATOM 3379 C CA . CYS C 3 88 ? -3.421 9.456 -16.750 1.00 20.99 88 CYS E CA 1
ATOM 3380 C C . CYS C 3 88 ? -4.121 8.220 -17.316 1.00 23.93 88 CYS E C 1
ATOM 3381 O O . CYS C 3 88 ? -4.642 8.226 -18.436 1.00 22.31 88 CYS E O 1
ATOM 3384 N N . GLN C 3 89 ? -4.089 7.141 -16.540 1.00 21.00 89 GLN E N 1
ATOM 3385 C CA . GLN C 3 89 ? -4.740 5.894 -16.923 1.00 27.59 89 GLN E CA 1
ATOM 3386 C C . GLN C 3 89 ? -5.064 5.107 -15.667 1.00 21.35 89 GLN E C 1
ATOM 3387 O O . GLN C 3 89 ? -4.196 4.920 -14.808 1.00 32.24 89 GLN E O 1
ATOM 3393 N N . GLN C 3 90 ? -6.306 4.656 -15.560 1.00 24.32 90 GLN E N 1
ATOM 3394 C CA . GLN C 3 90 ? -6.671 3.706 -14.524 1.00 29.02 90 GLN E CA 1
ATOM 3395 C C . GLN C 3 90 ? -6.368 2.305 -15.039 1.00 22.01 90 GLN E C 1
ATOM 3396 O O . GLN C 3 90 ? -6.681 1.973 -16.189 1.00 22.17 90 GLN E O 1
ATOM 3402 N N . TYR C 3 91 ? -5.710 1.507 -14.209 1.00 21.92 91 TYR E N 1
ATOM 3403 C CA . TYR C 3 91 ? -5.460 0.109 -14.523 1.00 22.08 91 TYR E CA 1
ATOM 3404 C C . TYR C 3 91 ? -6.116 -0.782 -13.479 1.00 22.49 91 TYR E C 1
ATOM 3405 O O . TYR C 3 91 ? -5.686 -1.911 -13.237 1.00 29.97 91 TYR E O 1
ATOM 3414 N N . HIS C 3 92 ? -7.175 -0.259 -12.860 1.00 22.74 92 HIS E N 1
ATOM 3415 C CA . HIS C 3 92 ? -7.936 -1.015 -11.877 1.00 23.19 92 HIS E CA 1
ATOM 3416 C C . HIS C 3 92 ? -8.741 -2.121 -12.544 1.00 27.07 92 HIS E C 1
ATOM 3417 O O . HIS C 3 92 ? -8.788 -3.249 -12.041 1.00 24.06 92 HIS E O 1
ATOM 3424 N N . SER C 3 93 ? -9.360 -1.831 -13.687 1.00 24.93 93 SER E N 1
ATOM 3425 C CA . SER C 3 93 ? -10.220 -2.824 -14.316 1.00 31.88 93 SER E CA 1
ATOM 3426 C C . SER C 3 93 ? -10.319 -2.558 -15.811 1.00 29.95 93 SER E C 1
ATOM 3427 O O . SER C 3 93 ? -10.019 -1.463 -16.294 1.00 26.51 93 SER E O 1
ATOM 3430 N N . TYR C 3 94 ? -10.741 -3.597 -16.535 1.00 27.07 94 TYR E N 1
ATOM 3431 C CA . TYR C 3 94 ? -11.008 -3.543 -17.962 1.00 30.04 94 TYR E CA 1
ATOM 3432 C C . TYR C 3 94 ? -12.403 -2.967 -18.204 1.00 26.53 94 TYR E C 1
ATOM 3433 O O . TYR C 3 94 ? -13.320 -3.214 -17.418 1.00 27.05 94 TYR E O 1
ATOM 3442 N N . PRO C 3 95 ? -12.593 -2.185 -19.275 1.00 26.62 95 PRO E N 1
ATOM 3443 C CA . PRO C 3 95 ? -11.533 -1.739 -20.184 1.00 26.00 95 PRO E CA 1
ATOM 3444 C C . PRO C 3 95 ? -10.667 -0.638 -19.583 1.00 28.24 95 PRO E C 1
ATOM 3445 O O . PRO C 3 95 ? -11.184 0.235 -18.886 1.00 25.70 95 PRO E O 1
ATOM 3449 N N . TYR C 3 96 ? -9.361 -0.710 -19.833 1.00 24.34 96 TYR E N 1
ATOM 3450 C CA . TYR C 3 96 ? -8.473 0.391 -19.497 1.00 26.56 96 TYR E CA 1
ATOM 3451 C C . TYR C 3 96 ? -9.011 1.681 -20.095 1.00 26.82 96 TYR E C 1
ATOM 3452 O O . TYR C 3 96 ? -9.518 1.697 -21.219 1.00 29.63 96 TYR E O 1
ATOM 3461 N N . THR C 3 97 ? -8.906 2.767 -19.339 1.00 28.27 97 THR E N 1
ATOM 3462 C CA . THR C 3 97 ? -9.364 4.062 -19.811 1.00 24.72 97 THR E CA 1
ATOM 3463 C C . THR C 3 97 ? -8.332 5.121 -19.461 1.00 29.42 97 THR E C 1
ATOM 3464 O O . THR C 3 97 ? -7.749 5.097 -18.373 1.00 23.95 97 THR E O 1
ATOM 3468 N N . PHE C 3 98 ? -8.117 6.043 -20.394 1.00 22.67 98 PHE E N 1
ATOM 3469 C CA . PHE C 3 98 ? -7.095 7.072 -20.290 1.00 26.04 98 PHE E CA 1
ATOM 3470 C C . PHE C 3 98 ? -7.737 8.443 -20.140 1.00 26.05 98 PHE E C 1
ATOM 3471 O O . PHE C 3 98 ? -8.830 8.697 -20.655 1.00 23.16 98 PHE E O 1
ATOM 3479 N N . GLY C 3 99 ? -7.030 9.336 -19.454 1.00 28.09 99 GLY E N 1
ATOM 3480 C CA . GLY C 3 99 ? -7.392 10.735 -19.494 1.00 31.93 99 GLY E CA 1
ATOM 3481 C C . GLY C 3 99 ? -7.217 11.324 -20.880 1.00 30.34 99 GLY E C 1
ATOM 3482 O O . GLY C 3 99 ? -6.553 10.763 -21.748 1.00 23.56 99 GLY E O 1
ATOM 3483 N N . GLN C 3 100 ? -7.833 12.490 -21.082 1.00 32.34 100 GLN E N 1
ATOM 3484 C CA . GLN C 3 100 ? -7.838 13.135 -22.391 1.00 29.83 100 GLN E CA 1
ATOM 3485 C C . GLN C 3 100 ? -6.456 13.630 -22.800 1.00 26.89 100 GLN E C 1
ATOM 3486 O O . GLN C 3 100 ? -6.232 13.897 -23.986 1.00 28.10 100 GLN E O 1
ATOM 3492 N N . GLY C 3 101 ? -5.536 13.750 -21.859 1.00 27.95 101 GLY E N 1
ATOM 3493 C CA . GLY C 3 101 ? -4.200 14.237 -22.129 1.00 21.76 101 GLY E CA 1
ATOM 3494 C C . GLY C 3 101 ? -4.042 15.704 -21.766 1.00 31.76 101 GLY E C 1
ATOM 3495 O O . GLY C 3 101 ? -4.975 16.508 -21.871 1.00 24.64 101 GLY E O 1
ATOM 3496 N N . THR C 3 102 ? -2.840 16.056 -21.315 1.00 27.60 102 THR E N 1
ATOM 3497 C CA . THR C 3 102 ? -2.454 17.435 -21.048 1.00 27.27 102 THR E CA 1
ATOM 3498 C C . THR C 3 102 ? -1.222 17.735 -21.886 1.00 24.43 102 THR E C 1
ATOM 3499 O O . THR C 3 102 ? -0.181 17.099 -21.704 1.00 22.12 102 THR E O 1
ATOM 3503 N N . LYS C 3 103 ? -1.346 18.679 -22.817 1.00 23.64 103 LYS E N 1
ATOM 3504 C CA . LYS C 3 103 ? -0.220 19.085 -23.652 1.00 29.48 103 LYS E CA 1
ATOM 3505 C C . LYS C 3 103 ? 0.515 20.228 -22.963 1.00 32.17 103 LYS E C 1
ATOM 3506 O O . LYS C 3 103 ? -0.057 21.302 -22.750 1.00 31.81 103 LYS E O 1
ATOM 3512 N N . LEU C 3 104 ? 1.774 19.994 -22.614 1.00 30.82 104 LEU E N 1
ATOM 3513 C CA . LEU C 3 104 ? 2.562 20.954 -21.853 1.00 32.78 104 LEU E CA 1
ATOM 3514 C C . LEU C 3 104 ? 3.359 21.836 -22.808 1.00 35.47 104 LEU E C 1
ATOM 3515 O O . LEU C 3 104 ? 4.133 21.328 -23.625 1.00 42.59 104 LEU E O 1
ATOM 3520 N N . GLU C 3 105 ? 3.164 23.150 -22.706 1.00 30.43 105 GLU E N 1
ATOM 3521 C CA . GLU C 3 105 ? 3.895 24.136 -23.493 1.00 36.65 105 GLU E CA 1
ATOM 3522 C C . GLU C 3 105 ? 4.871 24.891 -22.600 1.00 34.79 105 GLU E C 1
ATOM 3523 O O . GLU C 3 105 ? 4.517 25.308 -21.493 1.00 35.57 105 GLU E O 1
ATOM 3529 N N . ILE C 3 106 ? 6.096 25.068 -23.084 1.00 33.26 106 ILE E N 1
ATOM 3530 C CA . ILE C 3 106 ? 7.141 25.765 -22.343 1.00 30.63 106 ILE E CA 1
ATOM 3531 C C . ILE C 3 106 ? 7.226 27.193 -22.860 1.00 31.96 106 ILE E C 1
ATOM 3532 O O . ILE C 3 106 ? 7.518 27.420 -24.041 1.00 27.70 106 ILE E O 1
ATOM 3537 N N . LYS C 3 107 ? 6.967 28.153 -21.979 1.00 30.37 107 LYS E N 1
ATOM 3538 C CA . LYS C 3 107 ? 7.184 29.555 -22.298 1.00 29.89 107 LYS E CA 1
ATOM 3539 C C . LYS C 3 107 ? 8.655 29.903 -22.119 1.00 31.36 107 LYS E C 1
ATOM 3540 O O . LYS C 3 107 ? 9.325 29.390 -21.218 1.00 36.73 107 LYS E O 1
ATOM 3546 N N . ARG C 3 108 ? 9.157 30.779 -22.986 1.00 31.89 108 ARG E N 1
ATOM 3547 C CA . ARG C 3 108 ? 10.550 31.202 -22.936 1.00 28.64 108 ARG E CA 1
ATOM 3548 C C . ARG C 3 108 ? 10.657 32.582 -23.572 1.00 30.06 108 ARG E C 1
ATOM 3549 O O . ARG C 3 108 ? 9.654 33.188 -23.957 1.00 37.15 108 ARG E O 1
ATOM 3557 N N . THR C 3 109 ? 11.887 33.083 -23.676 1.00 30.12 109 THR E N 1
ATOM 3558 C CA . THR C 3 109 ? 12.097 34.399 -24.262 1.00 35.00 109 THR E CA 1
ATOM 3559 C C . THR C 3 109 ? 11.939 34.351 -25.779 1.00 34.19 109 THR E C 1
ATOM 3560 O O . THR C 3 109 ? 12.030 33.294 -26.412 1.00 37.81 109 THR E O 1
ATOM 3564 N N . VAL C 3 110 ? 11.696 35.528 -26.361 1.00 31.15 110 VAL E N 1
ATOM 3565 C CA . VAL C 3 110 ? 11.620 35.648 -27.809 1.00 37.01 110 VAL E CA 1
ATOM 3566 C C . VAL C 3 110 ? 12.958 35.256 -28.430 1.00 37.05 110 VAL E C 1
ATOM 3567 O O . VAL C 3 110 ? 14.031 35.481 -27.854 1.00 38.44 110 VAL E O 1
ATOM 3571 N N . ALA C 3 111 ? 12.890 34.647 -29.613 1.00 30.33 111 ALA E N 1
ATOM 3572 C CA . ALA C 3 111 ? 14.079 34.256 -30.364 1.00 30.99 111 ALA E CA 1
ATOM 3573 C C . ALA C 3 111 ? 13.769 34.381 -31.846 1.00 35.51 111 ALA E C 1
ATOM 3574 O O . ALA C 3 111 ? 12.824 33.757 -32.337 1.00 30.79 111 ALA E O 1
ATOM 3576 N N . ALA C 3 112 ? 14.549 35.191 -32.551 1.00 28.58 112 ALA E N 1
ATOM 3577 C CA . ALA C 3 112 ? 14.331 35.360 -33.975 1.00 35.36 112 ALA E CA 1
ATOM 3578 C C . ALA C 3 112 ? 14.685 34.072 -34.719 1.00 36.55 112 ALA E C 1
ATOM 3579 O O . ALA C 3 112 ? 15.531 33.295 -34.267 1.00 36.43 112 ALA E O 1
ATOM 3581 N N . PRO C 3 113 ? 14.040 33.816 -35.857 1.00 36.90 113 PRO E N 1
ATOM 3582 C CA . PRO C 3 113 ? 14.410 32.652 -36.667 1.00 25.39 113 PRO E CA 1
ATOM 3583 C C . PRO C 3 113 ? 15.651 32.913 -37.506 1.00 30.51 113 PRO E C 1
ATOM 3584 O O . PRO C 3 113 ? 15.872 34.020 -38.004 1.00 27.25 113 PRO E O 1
ATOM 3588 N N . SER C 3 114 ? 16.465 31.873 -37.654 1.00 32.23 114 SER E N 1
ATOM 3589 C CA . SER C 3 114 ? 17.477 31.835 -38.700 1.00 24.97 114 SER E CA 1
ATOM 3590 C C . SER C 3 114 ? 16.780 31.476 -40.007 1.00 27.61 114 SER E C 1
ATOM 3591 O O . SER C 3 114 ? 16.118 30.438 -40.092 1.00 29.15 114 SER E O 1
ATOM 3594 N N . VAL C 3 115 ? 16.906 32.328 -41.019 1.00 31.05 115 VAL E N 1
ATOM 3595 C CA . VAL C 3 115 ? 16.180 32.152 -42.273 1.00 24.31 115 VAL E CA 1
ATOM 3596 C C . VAL C 3 115 ? 17.163 31.717 -43.350 1.00 31.58 115 VAL E C 1
ATOM 3597 O O . VAL C 3 115 ? 18.113 32.443 -43.671 1.00 25.99 115 VAL E O 1
ATOM 3601 N N . PHE C 3 116 ? 16.921 30.536 -43.915 1.00 23.38 116 PHE E N 1
ATOM 3602 C CA . PHE C 3 116 ? 17.740 29.972 -44.974 1.00 23.17 116 PHE E CA 1
ATOM 3603 C C . PHE C 3 116 ? 16.842 29.579 -46.138 1.00 25.28 116 PHE E C 1
ATOM 3604 O O . PHE C 3 116 ? 15.662 29.270 -45.950 1.00 25.35 116 PHE E O 1
ATOM 3612 N N . ILE C 3 117 ? 17.402 29.593 -47.347 1.00 22.98 117 ILE E N 1
ATOM 3613 C CA . ILE C 3 117 ? 16.650 29.260 -48.549 1.00 22.86 117 ILE E CA 1
ATOM 3614 C C . ILE C 3 117 ? 17.434 28.250 -49.378 1.00 30.62 117 ILE E C 1
ATOM 3615 O O . ILE C 3 117 ? 18.668 28.308 -49.452 1.00 22.79 117 ILE E O 1
ATOM 3620 N N . PHE C 3 118 ? 16.709 27.318 -49.995 1.00 22.39 118 PHE E N 1
ATOM 3621 C CA . PHE C 3 118 ? 17.299 26.244 -50.790 1.00 22.28 118 PHE E CA 1
ATOM 3622 C C . PHE C 3 118 ? 16.630 26.227 -52.157 1.00 28.63 118 PHE E C 1
ATOM 3623 O O . PHE C 3 118 ? 15.407 25.984 -52.241 1.00 23.77 118 PHE E O 1
ATOM 3631 N N . PRO C 3 119 ? 17.361 26.470 -53.241 1.00 22.80 119 PRO E N 1
ATOM 3632 C CA . PRO C 3 119 ? 16.790 26.289 -54.580 1.00 26.74 119 PRO E CA 1
ATOM 3633 C C . PRO C 3 119 ? 16.509 24.822 -54.850 1.00 30.14 119 PRO E C 1
ATOM 3634 O O . PRO C 3 119 ? 17.028 23.943 -54.145 1.00 35.83 119 PRO E O 1
ATOM 3638 N N . PRO C 3 120 ? 15.689 24.510 -55.852 1.00 30.08 120 PRO E N 1
ATOM 3639 C CA . PRO C 3 120 ? 15.472 23.102 -56.200 1.00 29.71 120 PRO E CA 1
ATOM 3640 C C . PRO C 3 120 ? 16.754 22.461 -56.705 1.00 26.28 120 PRO E C 1
ATOM 3641 O O . PRO C 3 120 ? 17.588 23.103 -57.346 1.00 27.62 120 PRO E O 1
ATOM 3645 N N . SER C 3 121 ? 16.908 21.179 -56.398 1.00 26.50 121 SER E N 1
ATOM 3646 C CA . SER C 3 121 ? 18.041 20.424 -56.909 1.00 30.13 121 SER E CA 1
ATOM 3647 C C . SER C 3 121 ? 17.904 20.213 -58.413 1.00 34.72 121 SER E C 1
ATOM 3648 O O . SER C 3 121 ? 16.803 20.227 -58.971 1.00 24.60 121 SER E O 1
ATOM 3651 N N . ASP C 3 122 ? 19.045 20.015 -59.071 1.00 34.84 122 ASP E N 1
ATOM 3652 C CA . ASP C 3 122 ? 19.024 19.723 -60.498 1.00 37.87 122 ASP E CA 1
ATOM 3653 C C . ASP C 3 122 ? 18.348 18.386 -60.771 1.00 34.62 122 ASP E C 1
ATOM 3654 O O . ASP C 3 122 ? 17.656 18.227 -61.783 1.00 40.22 122 ASP E O 1
ATOM 3659 N N . GLU C 3 123 ? 18.532 17.414 -59.873 1.00 36.83 123 GLU E N 1
ATOM 3660 C CA . GLU C 3 123 ? 17.904 16.108 -60.051 1.00 41.42 123 GLU E CA 1
ATOM 3661 C C . GLU C 3 123 ? 16.385 16.218 -60.030 1.00 36.60 123 GLU E C 1
ATOM 3662 O O . GLU C 3 123 ? 15.696 15.534 -60.797 1.00 33.86 123 GLU E O 1
ATOM 3668 N N . GLN C 3 124 ? 15.842 17.076 -59.163 1.00 28.01 124 GLN E N 1
ATOM 3669 C CA . GLN C 3 124 ? 14.396 17.256 -59.142 1.00 32.93 124 GLN E CA 1
ATOM 3670 C C . GLN C 3 124 ? 13.906 17.909 -60.428 1.00 27.52 124 GLN E C 1
ATOM 3671 O O . GLN C 3 124 ? 12.855 17.531 -60.960 1.00 28.01 124 GLN E O 1
ATOM 3677 N N . LEU C 3 125 ? 14.659 18.882 -60.949 1.00 31.15 125 LEU E N 1
ATOM 3678 C CA . LEU C 3 125 ? 14.269 19.537 -62.193 1.00 29.08 125 LEU E CA 1
ATOM 3679 C C . LEU C 3 125 ? 14.183 18.539 -63.344 1.00 34.57 125 LEU E C 1
ATOM 3680 O O . LEU C 3 125 ? 13.311 18.658 -64.212 1.00 38.43 125 LEU E O 1
ATOM 3685 N N . LYS C 3 126 ? 15.075 17.545 -63.365 1.00 44.05 126 LYS E N 1
ATOM 3686 C CA . LYS C 3 126 ? 15.027 16.532 -64.415 1.00 51.61 126 LYS E CA 1
ATOM 3687 C C . LYS C 3 126 ? 13.702 15.779 -64.396 1.00 51.56 126 LYS E C 1
ATOM 3688 O O . LYS C 3 126 ? 13.130 15.487 -65.452 1.00 55.26 126 LYS E O 1
ATOM 3694 N N . SER C 3 127 ? 13.192 15.467 -63.201 1.00 46.08 127 SER E N 1
ATOM 3695 C CA . SER C 3 127 ? 11.899 14.804 -63.076 1.00 42.32 127 SER E CA 1
ATOM 3696 C C . SER C 3 127 ? 10.728 15.711 -63.437 1.00 43.71 127 SER E C 1
ATOM 3697 O O . SER C 3 127 ? 9.585 15.241 -63.439 1.00 48.60 127 SER E O 1
ATOM 3700 N N . GLY C 3 128 ? 10.977 16.987 -63.724 1.00 43.20 128 GLY E N 1
ATOM 3701 C CA . GLY C 3 128 ? 9.952 17.892 -64.201 1.00 41.61 128 GLY E CA 1
ATOM 3702 C C . GLY C 3 128 ? 9.293 18.772 -63.160 1.00 42.38 128 GLY E C 1
ATOM 3703 O O . GLY C 3 128 ? 8.279 19.408 -63.471 1.00 39.47 128 GLY E O 1
ATOM 3704 N N . THR C 3 129 ? 9.841 18.847 -61.948 1.00 47.30 129 THR E N 1
ATOM 3705 C CA . THR C 3 129 ? 9.222 19.576 -60.849 1.00 42.89 129 THR E CA 1
ATOM 3706 C C . THR C 3 129 ? 10.282 20.424 -60.152 1.00 35.82 129 THR E C 1
ATOM 3707 O O . THR C 3 129 ? 11.477 20.119 -60.199 1.00 32.67 129 THR E O 1
ATOM 3711 N N . ALA C 3 130 ? 9.836 21.519 -59.530 1.00 30.66 130 ALA E N 1
ATOM 3712 C CA . ALA C 3 130 ? 10.720 22.430 -58.809 1.00 26.37 130 ALA E CA 1
ATOM 3713 C C . ALA C 3 130 ? 10.123 22.735 -57.444 1.00 30.06 130 ALA E C 1
ATOM 3714 O O . ALA C 3 130 ? 9.038 23.318 -57.354 1.00 35.16 130 ALA E O 1
ATOM 3716 N N . SER C 3 131 ? 10.834 22.348 -56.391 1.00 24.13 131 SER E N 1
ATOM 3717 C CA . SER C 3 131 ? 10.471 22.676 -55.019 1.00 23.66 131 SER E CA 1
ATOM 3718 C C . SER C 3 131 ? 11.522 23.614 -54.444 1.00 24.37 131 SER E C 1
ATOM 3719 O O . SER C 3 131 ? 12.717 23.296 -54.460 1.00 23.02 131 SER E O 1
ATOM 3722 N N . VAL C 3 132 ? 11.075 24.762 -53.940 1.00 23.32 132 VAL E N 1
ATOM 3723 C CA . VAL C 3 132 ? 11.932 25.732 -53.268 1.00 28.78 132 VAL E CA 1
ATOM 3724 C C . VAL C 3 132 ? 11.604 25.690 -51.785 1.00 27.39 132 VAL E C 1
ATOM 3725 O O . VAL C 3 132 ? 10.428 25.738 -51.402 1.00 23.46 132 VAL E O 1
ATOM 3729 N N . VAL C 3 133 ? 12.634 25.598 -50.950 1.00 22.32 133 VAL E N 1
ATOM 3730 C CA . VAL C 3 133 ? 12.450 25.396 -49.520 1.00 24.71 133 VAL E CA 1
ATOM 3731 C C . VAL C 3 133 ? 12.994 26.598 -48.769 1.00 25.20 133 VAL E C 1
ATOM 3732 O O . VAL C 3 133 ? 14.140 27.014 -48.985 1.00 22.16 133 VAL E O 1
ATOM 3736 N N . CYS C 3 134 ? 12.164 27.150 -47.893 1.00 22.21 134 CYS E N 1
ATOM 3737 C CA . CYS C 3 134 ? 12.542 28.217 -46.984 1.00 23.97 134 CYS E CA 1
ATOM 3738 C C . CYS C 3 134 ? 12.538 27.654 -45.571 1.00 27.54 134 CYS E C 1
ATOM 3739 O O . CYS C 3 134 ? 11.559 27.029 -45.151 1.00 26.19 134 CYS E O 1
ATOM 3742 N N . LEU C 3 135 ? 13.628 27.866 -44.843 1.00 22.05 135 LEU E N 1
ATOM 3743 C CA . LEU C 3 135 ? 13.797 27.301 -43.511 1.00 25.60 135 LEU E CA 1
ATOM 3744 C C . LEU C 3 135 ? 13.885 28.421 -42.484 1.00 29.03 135 LEU E C 1
ATOM 3745 O O . LEU C 3 135 ? 14.741 29.304 -42.596 1.00 25.03 135 LEU E O 1
ATOM 3750 N N . LEU C 3 136 ? 13.005 28.378 -41.488 1.00 26.49 136 LEU E N 1
ATOM 3751 C CA . LEU C 3 136 ? 13.090 29.222 -40.304 1.00 29.44 136 LEU E CA 1
ATOM 3752 C C . LEU C 3 136 ? 13.547 28.341 -39.150 1.00 31.02 136 LEU E C 1
ATOM 3753 O O . LEU C 3 136 ? 12.844 27.398 -38.777 1.00 29.79 136 LEU E O 1
ATOM 3758 N N . ASN C 3 137 ? 14.715 28.640 -38.590 1.00 22.67 137 ASN E N 1
ATOM 3759 C CA . ASN C 3 137 ? 15.347 27.763 -37.613 1.00 26.38 137 ASN E CA 1
ATOM 3760 C C . ASN C 3 137 ? 15.351 28.382 -36.220 1.00 25.07 137 ASN E C 1
ATOM 3761 O O . ASN C 3 137 ? 15.835 29.504 -36.033 1.00 28.18 137 ASN E O 1
ATOM 3766 N N . ASN C 3 138 ? 14.802 27.640 -35.255 1.00 25.46 138 ASN E N 1
ATOM 3767 C CA . ASN C 3 138 ? 14.987 27.881 -33.822 1.00 28.45 138 ASN E CA 1
ATOM 3768 C C . ASN C 3 138 ? 14.485 29.264 -33.398 1.00 28.69 138 ASN E C 1
ATOM 3769 O O . ASN C 3 138 ? 15.240 30.113 -32.922 1.00 24.73 138 ASN E O 1
ATOM 3774 N N . PHE C 3 139 ? 13.177 29.463 -33.541 1.00 24.96 139 PHE E N 1
ATOM 3775 C CA . PHE C 3 139 ? 12.538 30.715 -33.169 1.00 30.04 139 PHE E CA 1
ATOM 3776 C C . PHE C 3 139 ? 11.513 30.492 -32.063 1.00 27.25 139 PHE E C 1
ATOM 3777 O O . PHE C 3 139 ? 11.108 29.362 -31.780 1.00 24.12 139 PHE E O 1
ATOM 3785 N N . TYR C 3 140 ? 11.105 31.599 -31.428 1.00 25.79 140 TYR E N 1
ATOM 3786 C CA . TYR C 3 140 ? 10.031 31.608 -30.439 1.00 37.00 140 TYR E CA 1
ATOM 3787 C C . TYR C 3 140 ? 9.480 33.021 -30.360 1.00 31.69 140 TYR E C 1
ATOM 3788 O O . TYR C 3 140 ? 10.274 33.971 -30.333 1.00 36.88 140 TYR E O 1
ATOM 3797 N N . PRO C 3 141 ? 8.149 33.209 -30.301 1.00 29.81 141 PRO E N 1
ATOM 3798 C CA . PRO C 3 141 ? 7.087 32.199 -30.243 1.00 26.89 141 PRO E CA 1
ATOM 3799 C C . PRO C 3 141 ? 6.732 31.576 -31.589 1.00 37.19 141 PRO E C 1
ATOM 3800 O O . PRO C 3 141 ? 7.365 31.878 -32.599 1.00 41.17 141 PRO E O 1
ATOM 3804 N N . ARG C 3 142 ? 5.703 30.723 -31.587 1.00 34.50 142 ARG E N 1
ATOM 3805 C CA . ARG C 3 142 ? 5.388 29.924 -32.767 1.00 36.69 142 ARG E CA 1
ATOM 3806 C C . ARG C 3 142 ? 4.866 30.779 -33.914 1.00 32.60 142 ARG E C 1
ATOM 3807 O O . ARG C 3 142 ? 5.102 30.453 -35.083 1.00 32.72 142 ARG E O 1
ATOM 3815 N N . GLU C 3 143 ? 4.162 31.865 -33.611 1.00 26.96 143 GLU E N 1
ATOM 3816 C CA . GLU C 3 143 ? 3.511 32.648 -34.651 1.00 33.76 143 GLU E CA 1
ATOM 3817 C C . GLU C 3 143 ? 4.549 33.233 -35.600 1.00 38.55 143 GLU E C 1
ATOM 3818 O O . GLU C 3 143 ? 5.435 33.984 -35.183 1.00 41.53 143 GLU E O 1
ATOM 3824 N N . ALA C 3 144 ? 4.441 32.874 -36.877 1.00 34.51 144 ALA E N 1
ATOM 3825 C CA . ALA C 3 144 ? 5.349 33.358 -37.905 1.00 36.46 144 ALA E CA 1
ATOM 3826 C C . ALA C 3 144 ? 4.622 33.334 -39.239 1.00 41.52 144 ALA E C 1
ATOM 3827 O O . ALA C 3 144 ? 3.852 32.410 -39.516 1.00 45.63 144 ALA E O 1
ATOM 3829 N N . LYS C 3 145 ? 4.868 34.353 -40.058 1.00 30.21 145 LYS E N 1
ATOM 3830 C CA . LYS C 3 145 ? 4.256 34.478 -41.372 1.00 30.56 145 LYS E CA 1
ATOM 3831 C C . LYS C 3 145 ? 5.329 34.324 -42.439 1.00 33.71 145 LYS E C 1
ATOM 3832 O O . LYS C 3 145 ? 6.346 35.028 -42.410 1.00 31.08 145 LYS E O 1
ATOM 3838 N N . VAL C 3 146 ? 5.101 33.406 -43.374 1.00 28.85 146 VAL E N 1
ATOM 3839 C CA . VAL C 3 146 ? 6.045 33.105 -44.444 1.00 30.07 146 VAL E CA 1
ATOM 3840 C C . VAL C 3 146 ? 5.301 33.192 -45.769 1.00 37.44 146 VAL E C 1
ATOM 3841 O O . VAL C 3 146 ? 4.381 32.403 -46.021 1.00 47.94 146 VAL E O 1
ATOM 3845 N N . GLN C 3 147 ? 5.697 34.139 -46.612 1.00 31.79 147 GLN E N 1
ATOM 3846 C CA . GLN C 3 147 ? 5.104 34.318 -47.927 1.00 37.16 147 GLN E CA 1
ATOM 3847 C C . GLN C 3 147 ? 6.165 34.138 -49.005 1.00 39.52 147 GLN E C 1
ATOM 3848 O O . GLN C 3 147 ? 7.363 34.301 -48.762 1.00 33.51 147 GLN E O 1
ATOM 3854 N N . TRP C 3 148 ? 5.705 33.812 -50.210 1.00 31.84 148 TRP E N 1
ATOM 3855 C CA . TRP C 3 148 ? 6.574 33.638 -51.364 1.00 27.65 148 TRP E CA 1
ATOM 3856 C C . TRP C 3 148 ? 6.296 34.716 -52.403 1.00 31.18 148 TRP E C 1
ATOM 3857 O O . TRP C 3 148 ? 5.138 35.034 -52.697 1.00 29.92 148 TRP E O 1
ATOM 3868 N N . LYS C 3 149 ? 7.368 35.274 -52.955 1.00 28.37 149 LYS E N 1
ATOM 3869 C CA . LYS C 3 149 ? 7.296 36.156 -54.106 1.00 31.82 149 LYS E CA 1
ATOM 3870 C C . LYS C 3 149 ? 8.167 35.586 -55.216 1.00 33.79 149 LYS E C 1
ATOM 3871 O O . LYS C 3 149 ? 9.297 35.152 -54.972 1.00 31.95 149 LYS E O 1
ATOM 3877 N N . VAL C 3 150 ? 7.631 35.573 -56.432 1.00 35.52 150 VAL E N 1
ATOM 3878 C CA . VAL C 3 150 ? 8.350 35.106 -57.611 1.00 29.02 150 VAL E CA 1
ATOM 3879 C C . VAL C 3 150 ? 8.395 36.265 -58.597 1.00 36.94 150 VAL E C 1
ATOM 3880 O O . VAL C 3 150 ? 7.357 36.668 -59.138 1.00 33.89 150 VAL E O 1
ATOM 3884 N N . ASP C 3 151 ? 9.596 36.800 -58.833 1.00 36.72 151 ASP E N 1
ATOM 3885 C CA . ASP C 3 151 ? 9.778 37.991 -59.667 1.00 37.76 151 ASP E CA 1
ATOM 3886 C C . ASP C 3 151 ? 8.896 39.135 -59.173 1.00 36.85 151 ASP E C 1
ATOM 3887 O O . ASP C 3 151 ? 8.293 39.867 -59.960 1.00 50.43 151 ASP E O 1
ATOM 3892 N N . ASN C 3 152 ? 8.818 39.273 -57.848 1.00 39.56 152 ASN E N 1
ATOM 3893 C CA . ASN C 3 152 ? 8.023 40.282 -57.152 1.00 38.21 152 ASN E CA 1
ATOM 3894 C C . ASN C 3 152 ? 6.518 40.069 -57.302 1.00 41.42 152 ASN E C 1
ATOM 3895 O O . ASN C 3 152 ? 5.735 41.006 -57.119 1.00 48.60 152 ASN E O 1
ATOM 3900 N N . ALA C 3 153 ? 6.081 38.858 -57.619 1.00 36.32 153 ALA E N 1
ATOM 3901 C CA . ALA C 3 153 ? 4.661 38.536 -57.685 1.00 37.40 153 ALA E CA 1
ATOM 3902 C C . ALA C 3 153 ? 4.320 37.617 -56.519 1.00 33.42 153 ALA E C 1
ATOM 3903 O O . ALA C 3 153 ? 4.869 36.517 -56.415 1.00 32.43 153 ALA E O 1
ATOM 3905 N N . LEU C 3 154 ? 3.425 38.075 -55.646 1.00 35.74 154 LEU E N 1
ATOM 3906 C CA . LEU C 3 154 ? 3.034 37.301 -54.472 1.00 42.79 154 LEU E CA 1
ATOM 3907 C C . LEU C 3 154 ? 2.354 35.998 -54.886 1.00 38.58 154 LEU E C 1
ATOM 3908 O O . LEU C 3 154 ? 1.474 35.989 -55.752 1.00 33.32 154 LEU E O 1
ATOM 3913 N N . GLN C 3 155 ? 2.765 34.897 -54.262 1.00 36.44 155 GLN E N 1
ATOM 3914 C CA . GLN C 3 155 ? 2.249 33.574 -54.585 1.00 42.53 155 GLN E CA 1
ATOM 3915 C C . GLN C 3 155 ? 1.083 33.201 -53.677 1.00 40.50 155 GLN E C 1
ATOM 3916 O O . GLN C 3 155 ? 0.977 33.670 -52.540 1.00 41.49 155 GLN E O 1
ATOM 3922 N N . SER C 3 156 ? 0.208 32.337 -54.191 1.00 35.90 156 SER E N 1
ATOM 3923 C CA . SER C 3 156 ? -0.934 31.853 -53.426 1.00 41.95 156 SER E CA 1
ATOM 3924 C C . SER C 3 156 ? -1.295 30.453 -53.893 1.00 43.92 156 SER E C 1
ATOM 3925 O O . SER C 3 156 ? -1.391 30.207 -55.099 1.00 42.16 156 SER E O 1
ATOM 3928 N N . GLY C 3 157 ? -1.490 29.545 -52.937 1.00 43.88 157 GLY E N 1
ATOM 3929 C CA . GLY C 3 157 ? -1.977 28.211 -53.221 1.00 32.83 157 GLY E CA 1
ATOM 3930 C C . GLY C 3 157 ? -0.951 27.225 -53.734 1.00 39.57 157 GLY E C 1
ATOM 3931 O O . GLY C 3 157 ? -1.326 26.097 -54.080 1.00 47.76 157 GLY E O 1
ATOM 3932 N N . ASN C 3 158 ? 0.327 27.599 -53.801 1.00 31.08 158 ASN E N 1
ATOM 3933 C CA . ASN C 3 158 ? 1.366 26.702 -54.297 1.00 33.04 158 ASN E CA 1
ATOM 3934 C C . ASN C 3 158 ? 2.491 26.505 -53.285 1.00 28.01 158 ASN E C 1
ATOM 3935 O O . ASN C 3 158 ? 3.608 26.144 -53.666 1.00 31.23 158 ASN E O 1
ATOM 3940 N N . SER C 3 159 ? 2.221 26.736 -52.003 1.00 26.84 159 SER E N 1
ATOM 3941 C CA . SER C 3 159 ? 3.205 26.529 -50.953 1.00 29.77 159 SER E CA 1
ATOM 3942 C C . SER C 3 159 ? 2.540 25.811 -49.791 1.00 25.57 159 SER E C 1
ATOM 3943 O O . SER C 3 159 ? 1.328 25.909 -49.598 1.00 26.26 159 SER E O 1
ATOM 3946 N N . GLN C 3 160 ? 3.344 25.088 -49.015 1.00 24.67 160 GLN E N 1
ATOM 3947 C CA . GLN C 3 160 ? 2.847 24.385 -47.843 1.00 25.75 160 GLN E CA 1
ATOM 3948 C C . GLN C 3 160 ? 3.851 24.518 -46.708 1.00 26.56 160 GLN E C 1
ATOM 3949 O O . GLN C 3 160 ? 5.064 24.564 -46.931 1.00 33.02 160 GLN E O 1
ATOM 3955 N N . GLU C 3 161 ? 3.328 24.572 -45.487 1.00 30.05 161 GLU E N 1
ATOM 3956 C CA . GLU C 3 161 ? 4.116 24.817 -44.290 1.00 29.96 161 GLU E CA 1
ATOM 3957 C C . GLU C 3 161 ? 4.049 23.621 -43.354 1.00 29.40 161 GLU E C 1
ATOM 3958 O O . GLU C 3 161 ? 3.053 22.896 -43.317 1.00 22.67 161 GLU E O 1
ATOM 3964 N N . SER C 3 162 ? 5.115 23.436 -42.579 1.00 21.87 162 SER E N 1
ATOM 3965 C CA . SER C 3 162 ? 5.136 22.426 -41.535 1.00 22.32 162 SER E CA 1
ATOM 3966 C C . SER C 3 162 ? 6.064 22.915 -40.431 1.00 23.93 162 SER E C 1
ATOM 3967 O O . SER C 3 162 ? 7.072 23.574 -40.706 1.00 21.10 162 SER E O 1
ATOM 3970 N N . VAL C 3 163 ? 5.705 22.614 -39.184 1.00 25.12 163 VAL E N 1
ATOM 3971 C CA . VAL C 3 163 ? 6.401 23.134 -38.012 1.00 28.48 163 VAL E CA 1
ATOM 3972 C C . VAL C 3 163 ? 6.706 21.984 -37.066 1.00 29.50 163 VAL E C 1
ATOM 3973 O O . VAL C 3 163 ? 5.889 21.071 -36.897 1.00 29.33 163 VAL E O 1
ATOM 3977 N N . THR C 3 164 ? 7.881 22.032 -36.448 1.00 25.34 164 THR E N 1
ATOM 3978 C CA . THR C 3 164 ? 8.277 21.031 -35.475 1.00 31.65 164 THR E CA 1
ATOM 3979 C C . THR C 3 164 ? 7.626 21.306 -34.123 1.00 32.57 164 THR E C 1
ATOM 3980 O O . THR C 3 164 ? 7.152 22.408 -33.840 1.00 35.05 164 THR E O 1
ATOM 3984 N N . GLU C 3 165 ? 7.606 20.275 -33.285 1.00 31.38 165 GLU E N 1
ATOM 3985 C CA . GLU C 3 165 ? 7.268 20.457 -31.886 1.00 25.75 165 GLU E CA 1
ATOM 3986 C C . GLU C 3 165 ? 8.399 21.195 -31.181 1.00 23.72 165 GLU E C 1
ATOM 3987 O O . GLU C 3 165 ? 9.531 21.248 -31.667 1.00 21.90 165 GLU E O 1
ATOM 3993 N N . GLN C 3 166 ? 8.082 21.769 -30.021 1.00 23.00 166 GLN E N 1
ATOM 3994 C CA . GLN C 3 166 ? 9.079 22.521 -29.270 1.00 27.71 166 GLN E CA 1
ATOM 3995 C C . GLN C 3 166 ? 10.306 21.659 -29.000 1.00 30.60 166 GLN E C 1
ATOM 3996 O O . GLN C 3 166 ? 10.197 20.480 -28.655 1.00 28.44 166 GLN E O 1
ATOM 4002 N N . ASP C 3 167 ? 11.480 22.252 -29.187 1.00 26.04 167 ASP E N 1
ATOM 4003 C CA . ASP C 3 167 ? 12.722 21.534 -28.955 1.00 24.88 167 ASP E CA 1
ATOM 4004 C C . ASP C 3 167 ? 12.874 21.210 -27.474 1.00 31.05 167 ASP E C 1
ATOM 4005 O O . ASP C 3 167 ? 12.485 21.997 -26.606 1.00 31.06 167 ASP E O 1
ATOM 4010 N N . SER C 3 168 ? 13.432 20.035 -27.183 1.00 27.90 168 SER E N 1
ATOM 4011 C CA . SER C 3 168 ? 13.552 19.590 -25.801 1.00 22.81 168 SER E CA 1
ATOM 4012 C C . SER C 3 168 ? 14.675 20.287 -25.043 1.00 26.28 168 SER E C 1
ATOM 4013 O O . SER C 3 168 ? 14.727 20.172 -23.811 1.00 25.89 168 SER E O 1
ATOM 4016 N N . LYS C 3 169 ? 15.561 21.009 -25.735 1.00 22.42 169 LYS E N 1
ATOM 4017 C CA . LYS C 3 169 ? 16.681 21.696 -25.100 1.00 28.63 169 LYS E CA 1
ATOM 4018 C C . LYS C 3 169 ? 16.448 23.196 -24.948 1.00 34.01 169 LYS E C 1
ATOM 4019 O O . LYS C 3 169 ? 16.700 23.747 -23.873 1.00 31.10 169 LYS E O 1
ATOM 4025 N N . ASP C 3 170 ? 15.977 23.874 -26.001 1.00 26.61 170 ASP E N 1
ATOM 4026 C CA . ASP C 3 170 ? 15.795 25.320 -25.955 1.00 31.02 170 ASP E CA 1
ATOM 4027 C C . ASP C 3 170 ? 14.357 25.774 -26.191 1.00 36.88 170 ASP E C 1
ATOM 4028 O O . ASP C 3 170 ? 14.103 26.986 -26.203 1.00 35.55 170 ASP E O 1
ATOM 4033 N N . SER C 3 171 ? 13.421 24.843 -26.396 1.00 23.27 171 SER E N 1
ATOM 4034 C CA . SER C 3 171 ? 11.987 25.121 -26.490 1.00 24.23 171 SER E CA 1
ATOM 4035 C C . SER C 3 171 ? 11.622 25.979 -27.697 1.00 25.32 171 SER E C 1
ATOM 4036 O O . SER C 3 171 ? 10.565 26.616 -27.709 1.00 28.46 171 SER E O 1
ATOM 4039 N N . THR C 3 172 ? 12.466 26.010 -28.722 1.00 27.03 172 THR E N 1
ATOM 4040 C CA . THR C 3 172 ? 12.160 26.770 -29.922 1.00 23.07 172 THR E CA 1
ATOM 4041 C C . THR C 3 172 ? 11.437 25.897 -30.944 1.00 24.82 172 THR E C 1
ATOM 4042 O O . THR C 3 172 ? 11.408 24.667 -30.853 1.00 21.69 172 THR E O 1
ATOM 4046 N N . TYR C 3 173 ? 10.844 26.558 -31.926 1.00 22.40 173 TYR E N 1
ATOM 4047 C CA . TYR C 3 173 ? 10.258 25.903 -33.081 1.00 21.86 173 TYR E CA 1
ATOM 4048 C C . TYR C 3 173 ? 11.165 26.084 -34.290 1.00 24.83 173 TYR E C 1
ATOM 4049 O O . TYR C 3 173 ? 12.008 26.981 -34.340 1.00 24.32 173 TYR E O 1
ATOM 4058 N N . SER C 3 174 ? 10.970 25.221 -35.275 1.00 23.23 174 SER E N 1
ATOM 4059 C CA . SER C 3 174 ? 11.489 25.443 -36.612 1.00 21.23 174 SER E CA 1
ATOM 4060 C C . SER C 3 174 ? 10.354 25.223 -37.598 1.00 23.88 174 SER E C 1
ATOM 4061 O O . SER C 3 174 ? 9.418 24.462 -37.334 1.00 24.81 174 SER E O 1
ATOM 4064 N N . LEU C 3 175 ? 10.435 25.907 -38.730 1.00 23.15 175 LEU E N 1
ATOM 4065 C CA . LEU C 3 175 ? 9.395 25.856 -39.743 1.00 22.47 175 LEU E CA 1
ATOM 4066 C C . LEU C 3 175 ? 10.045 25.685 -41.104 1.00 26.42 175 LEU E C 1
ATOM 4067 O O . LEU C 3 175 ? 11.124 26.228 -41.360 1.00 28.42 175 LEU E O 1
ATOM 4072 N N . SER C 3 176 ? 9.384 24.933 -41.976 1.00 22.19 176 SER E N 1
ATOM 4073 C CA . SER C 3 176 ? 9.799 24.818 -43.365 1.00 21.22 176 SER E CA 1
ATOM 4074 C C . SER C 3 176 ? 8.615 25.151 -44.258 1.00 28.13 176 SER E C 1
ATOM 4075 O O . SER C 3 176 ? 7.511 24.636 -44.051 1.00 29.62 176 SER E O 1
ATOM 4078 N N . SER C 3 177 ? 8.848 26.014 -45.241 1.00 26.09 177 SER E N 1
ATOM 4079 C CA . SER C 3 177 ? 7.859 26.355 -46.252 1.00 29.35 177 SER E CA 1
ATOM 4080 C C . SER C 3 177 ? 8.391 25.901 -47.602 1.00 30.87 177 SER E C 1
ATOM 4081 O O . SER C 3 177 ? 9.528 26.222 -47.962 1.00 33.57 177 SER E O 1
ATOM 4084 N N . THR C 3 178 ? 7.580 25.142 -48.336 1.00 24.76 178 THR E N 1
ATOM 4085 C CA . THR C 3 178 ? 7.978 24.592 -49.626 1.00 26.38 178 THR E CA 1
ATOM 4086 C C . THR C 3 178 ? 7.095 25.184 -50.713 1.00 23.56 178 THR E C 1
ATOM 4087 O O . THR C 3 178 ? 5.876 24.991 -50.698 1.00 29.04 178 THR E O 1
ATOM 4091 N N . LEU C 3 179 ? 7.712 25.890 -51.656 1.00 25.64 179 LEU E N 1
ATOM 4092 C CA . LEU C 3 179 ? 7.039 26.390 -52.846 1.00 24.57 179 LEU E CA 1
ATOM 4093 C C . LEU C 3 179 ? 7.268 25.400 -53.981 1.00 29.43 179 LEU E C 1
ATOM 4094 O O . LEU C 3 179 ? 8.418 25.085 -54.310 1.00 26.86 179 LEU E O 1
ATOM 4099 N N . THR C 3 180 ? 6.184 24.909 -54.578 1.00 29.68 180 THR E N 1
ATOM 4100 C CA . THR C 3 180 ? 6.267 23.891 -55.619 1.00 37.93 180 THR E CA 1
ATOM 4101 C C . THR C 3 180 ? 5.699 24.439 -56.921 1.00 40.67 180 THR E C 1
ATOM 4102 O O . THR C 3 180 ? 4.551 24.896 -56.959 1.00 41.05 180 THR E O 1
ATOM 4106 N N . LEU C 3 181 ? 6.505 24.396 -57.979 1.00 34.60 181 LEU E N 1
ATOM 4107 C CA . LEU C 3 181 ? 6.073 24.737 -59.324 1.00 32.50 181 LEU E CA 1
ATOM 4108 C C . LEU C 3 181 ? 6.475 23.623 -60.278 1.00 36.89 181 LEU E C 1
ATOM 4109 O O . LEU C 3 181 ? 7.309 22.772 -59.959 1.00 36.13 181 LEU E O 1
ATOM 4114 N N . SER C 3 182 ? 5.877 23.646 -61.464 1.00 39.09 182 SER E N 1
ATOM 4115 C CA . SER C 3 182 ? 6.384 22.822 -62.545 1.00 36.27 182 SER E CA 1
ATOM 4116 C C . SER C 3 182 ? 7.764 23.318 -62.961 1.00 33.65 182 SER E C 1
ATOM 4117 O O . SER C 3 182 ? 8.135 24.470 -62.719 1.00 31.67 182 SER E O 1
ATOM 4120 N N . LYS C 3 183 ? 8.535 22.426 -63.586 1.00 38.19 183 LYS E N 1
ATOM 4121 C CA . LYS C 3 183 ? 9.831 22.833 -64.118 1.00 41.17 183 LYS E CA 1
ATOM 4122 C C . LYS C 3 183 ? 9.677 23.989 -65.099 1.00 40.02 183 LYS E C 1
ATOM 4123 O O . LYS C 3 183 ? 10.464 24.941 -65.075 1.00 38.26 183 LYS E O 1
ATOM 4129 N N . ALA C 3 184 ? 8.647 23.934 -65.948 1.00 40.82 184 ALA E N 1
ATOM 4130 C CA . ALA C 3 184 ? 8.443 24.974 -66.953 1.00 40.29 184 ALA E CA 1
ATOM 4131 C C . ALA C 3 184 ? 8.210 26.334 -66.306 1.00 41.91 184 ALA E C 1
ATOM 4132 O O . ALA C 3 184 ? 8.827 27.334 -66.694 1.00 43.54 184 ALA E O 1
ATOM 4134 N N . ASP C 3 185 ? 7.308 26.393 -65.322 1.00 40.19 185 ASP E N 1
ATOM 4135 C CA . ASP C 3 185 ? 7.043 27.654 -64.636 1.00 40.14 185 ASP E CA 1
ATOM 4136 C C . ASP C 3 185 ? 8.289 28.167 -63.932 1.00 36.43 185 ASP E C 1
ATOM 4137 O O . ASP C 3 185 ? 8.562 29.373 -63.932 1.00 38.81 185 ASP E O 1
ATOM 4142 N N . TYR C 3 186 ? 9.057 27.259 -63.323 1.00 42.96 186 TYR E N 1
ATOM 4143 C CA . TYR C 3 186 ? 10.248 27.660 -62.584 1.00 35.01 186 TYR E CA 1
ATOM 4144 C C . TYR C 3 186 ? 11.246 28.380 -63.483 1.00 34.29 186 TYR E C 1
ATOM 4145 O O . TYR C 3 186 ? 11.795 29.420 -63.105 1.00 30.30 186 TYR E O 1
ATOM 4154 N N . GLU C 3 187 ? 11.479 27.853 -64.683 1.00 35.58 187 GLU E N 1
ATOM 4155 C CA . GLU C 3 187 ? 12.493 28.401 -65.574 1.00 38.94 187 GLU E CA 1
ATOM 4156 C C . GLU C 3 187 ? 12.045 29.666 -66.296 1.00 35.20 187 GLU E C 1
ATOM 4157 O O . GLU C 3 187 ? 12.835 30.228 -67.063 1.00 33.08 187 GLU E O 1
ATOM 4163 N N . LYS C 3 188 ? 10.814 30.130 -66.073 1.00 31.90 188 LYS E N 1
ATOM 4164 C CA . LYS C 3 188 ? 10.338 31.385 -66.647 1.00 32.41 188 LYS E CA 1
ATOM 4165 C C . LYS C 3 188 ? 10.529 32.582 -65.719 1.00 30.23 188 LYS E C 1
ATOM 4166 O O . LYS C 3 188 ? 10.119 33.691 -66.072 1.00 36.98 188 LYS E O 1
ATOM 4172 N N . HIS C 3 189 ? 11.135 32.389 -64.550 1.00 29.34 189 HIS E N 1
ATOM 4173 C CA . HIS C 3 189 ? 11.272 33.445 -63.558 1.00 29.47 189 HIS E CA 1
ATOM 4174 C C . HIS C 3 189 ? 12.676 33.407 -62.972 1.00 31.33 189 HIS E C 1
ATOM 4175 O O . HIS C 3 189 ? 13.348 32.373 -62.984 1.00 32.29 189 HIS E O 1
ATOM 4182 N N . LYS C 3 190 ? 13.112 34.552 -62.447 1.00 28.51 190 LYS E N 1
ATOM 4183 C CA . LYS C 3 190 ? 14.474 34.700 -61.949 1.00 30.92 190 LYS E CA 1
ATOM 4184 C C . LYS C 3 190 ? 14.541 34.753 -60.428 1.00 27.84 190 LYS E C 1
ATOM 4185 O O . LYS C 3 190 ? 15.266 33.963 -59.819 1.00 28.24 190 LYS E O 1
ATOM 4191 N N . VAL C 3 191 ? 13.816 35.671 -59.795 1.00 27.96 191 VAL E N 1
ATOM 4192 C CA . VAL C 3 191 ? 13.971 35.920 -58.366 1.00 32.78 191 VAL E CA 1
ATOM 4193 C C . VAL C 3 191 ? 12.957 35.090 -57.594 1.00 31.79 191 VAL E C 1
ATOM 4194 O O . VAL C 3 191 ? 11.748 35.163 -57.849 1.00 32.75 191 VAL E O 1
ATOM 4198 N N . TYR C 3 192 ? 13.452 34.298 -56.649 1.00 29.44 192 TYR E N 1
ATOM 4199 C CA . TYR C 3 192 ? 12.614 33.494 -55.769 1.00 29.30 192 TYR E CA 1
ATOM 4200 C C . TYR C 3 192 ? 12.857 33.960 -54.345 1.00 29.85 192 TYR E C 1
ATOM 4201 O O . TYR C 3 192 ? 13.975 33.849 -53.834 1.00 30.92 192 TYR E O 1
ATOM 4210 N N . ALA C 3 193 ? 11.817 34.502 -53.719 1.00 29.57 193 ALA E N 1
ATOM 4211 C CA . ALA C 3 193 ? 11.967 35.243 -52.477 1.00 32.65 193 ALA E CA 1
ATOM 4212 C C . ALA C 3 193 ? 11.033 34.688 -51.420 1.00 32.62 193 ALA E C 1
ATOM 4213 O O . ALA C 3 193 ? 9.826 34.550 -51.651 1.00 26.72 193 ALA E O 1
ATOM 4215 N N . CYS C 3 194 ? 11.605 34.373 -50.268 1.00 25.94 194 CYS E N 1
ATOM 4216 C CA . CYS C 3 194 ? 10.856 33.969 -49.089 1.00 27.68 194 CYS E CA 1
ATOM 4217 C C . CYS C 3 194 ? 10.741 35.176 -48.163 1.00 34.55 194 CYS E C 1
ATOM 4218 O O . CYS C 3 194 ? 11.762 35.748 -47.761 1.00 26.62 194 CYS E O 1
ATOM 4221 N N . GLU C 3 195 ? 9.509 35.571 -47.844 1.00 31.20 195 GLU E N 1
ATOM 4222 C CA . GLU C 3 195 ? 9.233 36.723 -46.991 1.00 29.76 195 GLU E CA 1
ATOM 4223 C C . GLU C 3 195 ? 8.814 36.242 -45.610 1.00 32.16 195 GLU E C 1
ATOM 4224 O O . GLU C 3 195 ? 7.880 35.444 -45.489 1.00 34.65 195 GLU E O 1
ATOM 4230 N N . VAL C 3 196 ? 9.488 36.737 -44.572 1.00 29.40 196 VAL E N 1
ATOM 4231 C CA . VAL C 3 196 ? 9.337 36.202 -43.223 1.00 27.57 196 VAL E CA 1
ATOM 4232 C C . VAL C 3 196 ? 9.029 37.332 -42.251 1.00 31.31 196 VAL E C 1
ATOM 4233 O O . VAL C 3 196 ? 9.780 38.308 -42.167 1.00 31.12 196 VAL E O 1
ATOM 4237 N N . THR C 3 197 ? 7.943 37.177 -41.496 1.00 32.67 197 THR E N 1
ATOM 4238 C CA . THR C 3 197 ? 7.571 38.086 -40.421 1.00 35.23 197 THR E CA 1
ATOM 4239 C C . THR C 3 197 ? 7.569 37.319 -39.107 1.00 36.41 197 THR E C 1
ATOM 4240 O O . THR C 3 197 ? 6.925 36.270 -39.000 1.00 33.64 197 THR E O 1
ATOM 4244 N N . HIS C 3 198 ? 8.289 37.837 -38.112 1.00 29.84 198 HIS E N 1
ATOM 4245 C CA . HIS C 3 198 ? 8.334 37.202 -36.803 1.00 32.59 198 HIS E CA 1
ATOM 4246 C C . HIS C 3 198 ? 8.626 38.249 -35.741 1.00 30.68 198 HIS E C 1
ATOM 4247 O O . HIS C 3 198 ? 9.364 39.210 -35.978 1.00 31.44 198 HIS E O 1
ATOM 4254 N N . GLN C 3 199 ? 8.047 38.035 -34.556 1.00 30.89 199 GLN E N 1
ATOM 4255 C CA . GLN C 3 199 ? 8.180 38.989 -33.457 1.00 37.24 199 GLN E CA 1
ATOM 4256 C C . GLN C 3 199 ? 9.638 39.253 -33.097 1.00 40.67 199 GLN E C 1
ATOM 4257 O O . GLN C 3 199 ? 9.982 40.364 -32.676 1.00 36.29 199 GLN E O 1
ATOM 4263 N N . GLY C 3 200 ? 10.507 38.253 -33.259 1.00 37.94 200 GLY E N 1
ATOM 4264 C CA . GLY C 3 200 ? 11.918 38.407 -32.955 1.00 38.35 200 GLY E CA 1
ATOM 4265 C C . GLY C 3 200 ? 12.721 39.190 -33.970 1.00 36.59 200 GLY E C 1
ATOM 4266 O O . GLY C 3 200 ? 13.882 39.513 -33.703 1.00 41.79 200 GLY E O 1
ATOM 4267 N N . LEU C 3 201 ? 12.144 39.493 -35.127 1.00 40.91 201 LEU E N 1
ATOM 4268 C CA . LEU C 3 201 ? 12.803 40.305 -36.141 1.00 43.48 201 LEU E CA 1
ATOM 4269 C C . LEU C 3 201 ? 12.354 41.752 -35.998 1.00 47.72 201 LEU E C 1
ATOM 4270 O O . LEU C 3 201 ? 11.154 42.026 -35.897 1.00 49.44 201 LEU E O 1
ATOM 4275 N N . SER C 3 202 ? 13.322 42.672 -35.991 1.00 56.45 202 SER E N 1
ATOM 4276 C CA . SER C 3 202 ? 13.003 44.094 -35.926 1.00 66.00 202 SER E CA 1
ATOM 4277 C C . SER C 3 202 ? 12.284 44.582 -37.177 1.00 65.92 202 SER E C 1
ATOM 4278 O O . SER C 3 202 ? 11.625 45.627 -37.134 1.00 65.28 202 SER E O 1
ATOM 4281 N N . SER C 3 203 ? 12.402 43.855 -38.284 1.00 63.91 203 SER E N 1
ATOM 4282 C CA . SER C 3 203 ? 11.716 44.170 -39.527 1.00 61.04 203 SER E CA 1
ATOM 4283 C C . SER C 3 203 ? 11.500 42.870 -40.281 1.00 50.72 203 SER E C 1
ATOM 4284 O O . SER C 3 203 ? 12.308 41.943 -40.151 1.00 45.75 203 SER E O 1
ATOM 4287 N N . PRO C 3 204 ? 10.416 42.756 -41.049 1.00 48.19 204 PRO E N 1
ATOM 4288 C CA . PRO C 3 204 ? 10.244 41.570 -41.895 1.00 38.95 204 PRO E CA 1
ATOM 4289 C C . PRO C 3 204 ? 11.408 41.443 -42.866 1.00 33.57 204 PRO E C 1
ATOM 4290 O O . PRO C 3 204 ? 11.891 42.434 -43.417 1.00 34.75 204 PRO E O 1
ATOM 4294 N N . VAL C 3 205 ? 11.876 40.213 -43.058 1.00 30.54 205 VAL E N 1
ATOM 4295 C CA . VAL C 3 205 ? 13.103 39.981 -43.807 1.00 40.21 205 VAL E CA 1
ATOM 4296 C C . VAL C 3 205 ? 12.803 39.184 -45.068 1.00 41.19 205 VAL E C 1
ATOM 4297 O O . VAL C 3 205 ? 11.866 38.379 -45.125 1.00 37.80 205 VAL E O 1
ATOM 4301 N N . THR C 3 206 ? 13.622 39.422 -46.086 1.00 41.19 206 THR E N 1
ATOM 4302 C CA . THR C 3 206 ? 13.581 38.688 -47.340 1.00 34.22 206 THR E CA 1
ATOM 4303 C C . THR C 3 206 ? 14.836 37.836 -47.459 1.00 34.91 206 THR E C 1
ATOM 4304 O O . THR C 3 206 ? 15.954 38.335 -47.277 1.00 30.66 206 THR E O 1
ATOM 4308 N N . LYS C 3 207 ? 14.646 36.554 -47.748 1.00 32.78 207 LYS E N 1
ATOM 4309 C CA . LYS C 3 207 ? 15.719 35.668 -48.176 1.00 26.13 207 LYS E CA 1
ATOM 4310 C C . LYS C 3 207 ? 15.381 35.206 -49.584 1.00 30.15 207 LYS E C 1
ATOM 4311 O O . LYS C 3 207 ? 14.300 34.650 -49.810 1.00 25.62 207 LYS E O 1
ATOM 4317 N N . SER C 3 208 ? 16.291 35.443 -50.528 1.00 32.38 208 SER E N 1
ATOM 4318 C CA . SER C 3 208 ? 15.979 35.230 -51.933 1.00 31.60 208 SER E CA 1
ATOM 4319 C C . SER C 3 208 ? 17.215 34.749 -52.678 1.00 30.03 208 SER E C 1
ATOM 4320 O O . SER C 3 208 ? 18.335 34.801 -52.168 1.00 27.78 208 SER E O 1
ATOM 4323 N N . PHE C 3 209 ? 16.994 34.285 -53.907 1.00 26.62 209 PHE E N 1
ATOM 4324 C CA . PHE C 3 209 ? 18.085 33.912 -54.797 1.00 27.63 209 PHE E CA 1
ATOM 4325 C C . PHE C 3 209 ? 17.641 34.121 -56.238 1.00 33.73 209 PHE E C 1
ATOM 4326 O O . PHE C 3 209 ? 16.445 34.199 -56.535 1.00 26.01 209 PHE E O 1
ATOM 4334 N N . ASN C 3 210 ? 18.628 34.208 -57.130 1.00 29.33 210 ASN E N 1
ATOM 4335 C CA . ASN C 3 210 ? 18.400 34.247 -58.569 1.00 28.96 210 ASN E CA 1
ATOM 4336 C C . ASN C 3 210 ? 18.602 32.845 -59.134 1.00 32.62 210 ASN E C 1
ATOM 4337 O O . ASN C 3 210 ? 19.636 32.215 -58.886 1.00 29.93 210 ASN E O 1
ATOM 4342 N N . ARG C 3 211 ? 17.619 32.368 -59.895 1.00 25.98 211 ARG E N 1
ATOM 4343 C CA . ARG C 3 211 ? 17.659 31.011 -60.428 1.00 25.97 211 ARG E CA 1
ATOM 4344 C C . ARG C 3 211 ? 18.905 30.782 -61.277 1.00 32.19 211 ARG E C 1
ATOM 4345 O O . ARG C 3 211 ? 19.178 31.530 -62.219 1.00 34.80 211 ARG E O 1
ATOM 4353 N N . GLY C 3 212 ? 19.664 29.739 -60.937 1.00 44.31 212 GLY E N 1
ATOM 4354 C CA . GLY C 3 212 ? 20.818 29.338 -61.712 1.00 44.84 212 GLY E CA 1
ATOM 4355 C C . GLY C 3 212 ? 22.142 29.932 -61.277 1.00 46.40 212 GLY E C 1
ATOM 4356 O O . GLY C 3 212 ? 23.190 29.483 -61.760 1.00 49.01 212 GLY E O 1
ATOM 4357 N N . GLU C 3 213 ? 22.138 30.918 -60.379 1.00 46.28 213 GLU E N 1
ATOM 4358 C CA . GLU C 3 213 ? 23.383 31.551 -59.951 1.00 50.86 213 GLU E CA 1
ATOM 4359 C C . GLU C 3 213 ? 24.230 30.698 -59.003 1.00 48.35 213 GLU E C 1
ATOM 4360 O O . GLU C 3 213 ? 25.391 31.060 -58.771 1.00 53.48 213 GLU E O 1
ATOM 4366 N N . CYS C 3 214 ? 23.694 29.597 -58.474 1.00 49.28 214 CYS E N 1
ATOM 4367 C CA . CYS C 3 214 ? 24.331 28.820 -57.425 1.00 48.96 214 CYS E CA 1
ATOM 4368 C C . CYS C 3 214 ? 23.595 27.488 -57.203 1.00 47.10 214 CYS E C 1
ATOM 4369 O O . CYS C 3 214 ? 22.741 27.402 -56.316 1.00 44.82 214 CYS E O 1
ATOM 4372 N N . GLN D 4 1 ? -15.336 9.685 -0.128 1.00 60.31 1 GLN H N 1
ATOM 4373 C CA . GLN D 4 1 ? -14.521 10.588 0.673 1.00 48.88 1 GLN H CA 1
ATOM 4374 C C . GLN D 4 1 ? -14.915 10.509 2.153 1.00 39.84 1 GLN H C 1
ATOM 4375 O O . GLN D 4 1 ? -15.942 11.044 2.570 1.00 36.70 1 GLN H O 1
ATOM 4381 N N . VAL D 4 2 ? -14.091 9.810 2.936 1.00 32.61 2 VAL H N 1
ATOM 4382 C CA . VAL D 4 2 ? -14.290 9.742 4.377 1.00 25.46 2 VAL H CA 1
ATOM 4383 C C . VAL D 4 2 ? -14.009 11.107 4.991 1.00 23.71 2 VAL H C 1
ATOM 4384 O O . VAL D 4 2 ? -13.029 11.776 4.640 1.00 23.96 2 VAL H O 1
ATOM 4388 N N . GLN D 4 3 ? -14.865 11.529 5.921 1.00 29.46 3 GLN H N 1
ATOM 4389 C CA . GLN D 4 3 ? -14.774 12.883 6.451 1.00 31.12 3 GLN H CA 1
ATOM 4390 C C . GLN D 4 3 ? -15.382 12.946 7.845 1.00 26.23 3 GLN H C 1
ATOM 4391 O O . GLN D 4 3 ? -16.481 12.431 8.071 1.00 25.84 3 GLN H O 1
ATOM 4397 N N . LEU D 4 4 ? -14.658 13.577 8.770 1.00 27.54 4 LEU H N 1
ATOM 4398 C CA . LEU D 4 4 ? -15.126 13.839 10.124 1.00 25.34 4 LEU H CA 1
ATOM 4399 C C . LEU D 4 4 ? -15.106 15.342 10.362 1.00 25.38 4 LEU H C 1
ATOM 4400 O O . LEU D 4 4 ? -14.067 15.984 10.189 1.00 25.08 4 LEU H O 1
ATOM 4405 N N . VAL D 4 5 ? -16.248 15.901 10.758 1.00 24.42 5 VAL H N 1
ATOM 4406 C CA . VAL D 4 5 ? -16.381 17.336 11.001 1.00 25.86 5 VAL H CA 1
ATOM 4407 C C . VAL D 4 5 ? -16.743 17.535 12.466 1.00 25.85 5 VAL H C 1
ATOM 4408 O O . VAL D 4 5 ? -17.742 16.983 12.945 1.00 24.36 5 VAL H O 1
ATOM 4412 N N . GLN D 4 6 ? -15.940 18.321 13.171 1.00 24.41 6 GLN H N 1
ATOM 4413 C CA . GLN D 4 6 ? -16.104 18.509 14.604 1.00 27.75 6 GLN H CA 1
ATOM 4414 C C . GLN D 4 6 ? -16.800 19.829 14.916 1.00 25.51 6 GLN H C 1
ATOM 4415 O O . GLN D 4 6 ? -16.823 20.760 14.107 1.00 25.19 6 GLN H O 1
ATOM 4421 N N . SER D 4 7 ? -17.375 19.892 16.113 1.00 24.77 7 SER H N 1
ATOM 4422 C CA . SER D 4 7 ? -18.094 21.077 16.555 1.00 26.03 7 SER H CA 1
ATOM 4423 C C . SER D 4 7 ? -17.120 22.232 16.812 1.00 22.42 7 SER H C 1
ATOM 4424 O O . SER D 4 7 ? -15.898 22.063 16.851 1.00 21.87 7 SER H O 1
ATOM 4427 N N . GLY D 4 8 ? -17.685 23.425 16.996 1.00 25.52 8 GLY H N 1
ATOM 4428 C CA . GLY D 4 8 ? -16.885 24.629 17.096 1.00 21.66 8 GLY H CA 1
ATOM 4429 C C . GLY D 4 8 ? -16.180 24.776 18.434 1.00 29.15 8 GLY H C 1
ATOM 4430 O O . GLY D 4 8 ? -16.388 24.016 19.381 1.00 30.45 8 GLY H O 1
ATOM 4431 N N . ALA D 4 9 ? -15.330 25.801 18.501 1.00 33.30 9 ALA H N 1
ATOM 4432 C CA . ALA D 4 9 ? -14.531 26.057 19.692 1.00 28.30 9 ALA H CA 1
ATOM 4433 C C . ALA D 4 9 ? -15.419 26.355 20.895 1.00 28.61 9 ALA H C 1
ATOM 4434 O O . ALA D 4 9 ? -16.503 26.930 20.774 1.00 27.31 9 ALA H O 1
ATOM 4436 N N . GLU D 4 10 ? -14.944 25.953 22.071 1.00 27.63 10 GLU H N 1
ATOM 4437 C CA . GLU D 4 10 ? -15.705 26.084 23.303 1.00 24.26 10 GLU H CA 1
ATOM 4438 C C . GLU D 4 10 ? -14.890 26.834 24.340 1.00 26.32 10 GLU H C 1
ATOM 4439 O O . GLU D 4 10 ? -13.678 26.632 24.457 1.00 24.87 10 GLU H O 1
ATOM 4445 N N . VAL D 4 11 ? -15.572 27.695 25.090 1.00 23.27 11 VAL H N 1
ATOM 4446 C CA . VAL D 4 11 ? -15.025 28.355 26.265 1.00 23.80 11 VAL H CA 1
ATOM 4447 C C . VAL D 4 11 ? -15.869 27.930 27.458 1.00 30.84 11 VAL H C 1
ATOM 4448 O O . VAL D 4 11 ? -17.099 28.059 27.431 1.00 31.97 11 VAL H O 1
ATOM 4452 N N . LYS D 4 12 ? -15.214 27.408 28.492 1.00 24.59 12 LYS H N 1
ATOM 4453 C CA . LYS D 4 12 ? -15.915 26.813 29.618 1.00 28.51 12 LYS H CA 1
ATOM 4454 C C . LYS D 4 12 ? -15.278 27.256 30.926 1.00 26.43 12 LYS H C 1
ATOM 4455 O O . LYS D 4 12 ? -14.064 27.452 31.011 1.00 26.72 12 LYS H O 1
ATOM 4461 N N . LYS D 4 13 ? -16.112 27.415 31.941 1.00 28.93 13 LYS H N 1
ATOM 4462 C CA . LYS D 4 13 ? -15.615 27.753 33.260 1.00 29.83 13 LYS H CA 1
ATOM 4463 C C . LYS D 4 13 ? -15.092 26.501 33.965 1.00 35.25 13 LYS H C 1
ATOM 4464 O O . LYS D 4 13 ? -15.563 25.391 33.702 1.00 30.70 13 LYS H O 1
ATOM 4470 N N . PRO D 4 14 ? -14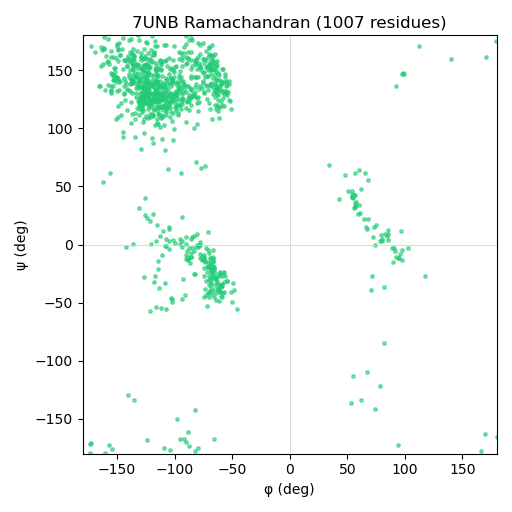.109 26.655 34.852 1.00 36.90 14 PRO H N 1
ATOM 4471 C CA . PRO D 4 14 ? -13.654 25.511 35.654 1.00 29.68 14 PRO H CA 1
ATOM 4472 C C . PRO D 4 14 ? -14.813 24.866 36.400 1.00 29.87 14 PRO H C 1
ATOM 4473 O O . PRO D 4 14 ? -15.673 25.547 36.963 1.00 34.02 14 PRO H O 1
ATOM 4477 N N . GLY D 4 15 ? -14.837 23.535 36.394 1.00 29.36 15 GLY H N 1
ATOM 4478 C CA . GLY D 4 15 ? -15.895 22.785 37.022 1.00 30.10 15 GLY H CA 1
ATOM 4479 C C . GLY D 4 15 ? -17.075 22.481 36.125 1.00 29.45 15 GLY H C 1
ATOM 4480 O O . GLY D 4 15 ? -17.890 21.618 36.468 1.00 40.23 15 GLY H O 1
ATOM 4481 N N . ALA D 4 16 ? -17.188 23.159 34.987 1.00 30.33 16 ALA H N 1
ATOM 4482 C CA . ALA D 4 16 ? -18.293 22.926 34.074 1.00 36.79 16 ALA H CA 1
ATOM 4483 C C . ALA D 4 16 ? -18.034 21.682 33.227 1.00 38.63 16 ALA H C 1
ATOM 4484 O O . ALA D 4 16 ? -16.961 21.073 33.269 1.00 36.44 16 ALA H O 1
ATOM 4486 N N . SER D 4 17 ? -19.043 21.303 32.452 1.00 37.86 17 SER H N 1
ATOM 4487 C CA . SER D 4 17 ? -18.941 20.202 31.509 1.00 34.67 17 SER H CA 1
ATOM 4488 C C . SER D 4 17 ? -18.910 20.740 30.086 1.00 36.51 17 SER H C 1
ATOM 4489 O O . SER D 4 17 ? -19.359 21.856 29.811 1.00 33.78 17 SER H O 1
ATOM 4492 N N . VAL D 4 18 ? -18.365 19.931 29.179 1.00 29.21 18 VAL H N 1
ATOM 4493 C CA . VAL D 4 18 ? -18.408 20.228 27.752 1.00 23.60 18 VAL H CA 1
ATOM 4494 C C . VAL D 4 18 ? -18.732 18.942 27.003 1.00 29.28 18 VAL H C 1
ATOM 4495 O O . VAL D 4 18 ? -18.291 17.853 27.388 1.00 23.74 18 VAL H O 1
ATOM 4499 N N . LYS D 4 19 ? -19.535 19.069 25.949 1.00 30.18 19 LYS H N 1
ATOM 4500 C CA . LYS D 4 19 ? -19.916 17.951 25.093 1.00 31.30 19 LYS H CA 1
ATOM 4501 C C . LYS D 4 19 ? -19.410 18.244 23.687 1.00 23.65 19 LYS H C 1
ATOM 4502 O O . LYS D 4 19 ? -19.901 19.164 23.026 1.00 26.70 19 LYS H O 1
ATOM 4508 N N . LEU D 4 20 ? -18.425 17.475 23.237 1.00 25.85 20 LEU H N 1
ATOM 4509 C CA . LEU D 4 20 ? -17.840 17.643 21.914 1.00 27.06 20 LEU H CA 1
ATOM 4510 C C . LEU D 4 20 ? -18.489 16.669 20.945 1.00 26.32 20 LEU H C 1
ATOM 4511 O O . LEU D 4 20 ? -18.801 15.533 21.310 1.00 25.30 20 LEU H O 1
ATOM 4516 N N . SER D 4 21 ? -18.684 17.111 19.708 1.00 21.30 21 SER H N 1
ATOM 4517 C CA . SER D 4 21 ? -19.338 16.286 18.709 1.00 20.63 21 SER H CA 1
ATOM 4518 C C . SER D 4 21 ? -18.436 16.111 17.494 1.00 24.12 21 SER H C 1
ATOM 4519 O O . SER D 4 21 ? -17.572 16.946 17.206 1.00 20.59 21 SER H O 1
ATOM 4522 N N . CYS D 4 22 ? -18.646 14.997 16.796 1.00 25.41 22 CYS H N 1
ATOM 4523 C CA . CYS D 4 22 ? -17.825 14.605 15.655 1.00 24.34 22 CYS H CA 1
ATOM 4524 C C . CYS D 4 22 ? -18.755 13.897 14.681 1.00 25.48 22 CYS H C 1
ATOM 4525 O O . CYS D 4 22 ? -19.263 12.814 14.991 1.00 25.33 22 CYS H O 1
ATOM 4528 N N . THR D 4 23 ? -19.007 14.513 13.530 1.00 23.38 23 THR H N 1
ATOM 4529 C CA . THR D 4 23 ? -20.003 14.032 12.582 1.00 26.74 23 THR H CA 1
ATOM 4530 C C . THR D 4 23 ? -19.312 13.419 11.372 1.00 29.21 23 THR H C 1
ATOM 4531 O O . THR D 4 23 ? -18.465 14.064 10.741 1.00 24.47 23 THR H O 1
ATOM 4535 N N . ALA D 4 24 ? -19.692 12.185 11.047 1.00 25.60 24 ALA H N 1
ATOM 4536 C CA . ALA D 4 24 ? -19.031 11.391 10.024 1.00 21.29 24 ALA H CA 1
ATOM 4537 C C . ALA D 4 24 ? -19.844 11.348 8.736 1.00 25.26 24 ALA H C 1
ATOM 4538 O O . ALA D 4 24 ? -21.076 11.434 8.747 1.00 22.99 24 ALA H O 1
ATOM 4540 N N . SER D 4 25 ? -19.132 11.205 7.620 1.00 23.75 25 SER H N 1
ATOM 4541 C CA . SER D 4 25 ? -19.751 11.031 6.315 1.00 24.15 25 SER H CA 1
ATOM 4542 C C . SER D 4 25 ? -18.788 10.266 5.418 1.00 24.42 25 SER H C 1
ATOM 4543 O O . SER D 4 25 ? -17.587 10.187 5.687 1.00 29.81 25 SER H O 1
ATOM 4546 N N . GLY D 4 26 ? -19.330 9.695 4.347 1.00 25.51 26 GLY H N 1
ATOM 4547 C CA . GLY D 4 26 ? -18.507 9.031 3.357 1.00 29.60 26 GLY H CA 1
ATOM 4548 C C . GLY D 4 26 ? -18.153 7.597 3.665 1.00 32.72 26 GLY H C 1
ATOM 4549 O O . GLY D 4 26 ? -17.343 7.007 2.941 1.00 26.01 26 GLY H O 1
ATOM 4550 N N . TYR D 4 27 ? -18.730 7.018 4.713 1.00 31.49 27 TYR H N 1
ATOM 4551 C CA . TYR D 4 27 ? -18.496 5.625 5.063 1.00 31.20 27 TYR H CA 1
ATOM 4552 C C . TYR D 4 27 ? -19.620 5.187 5.989 1.00 28.05 27 TYR H C 1
ATOM 4553 O O . TYR D 4 27 ? -20.400 6.007 6.476 1.00 34.90 27 TYR H O 1
ATOM 4562 N N . THR D 4 28 ? -19.694 3.882 6.229 1.00 28.47 28 THR H N 1
ATOM 4563 C CA . THR D 4 28 ? -20.741 3.327 7.086 1.00 28.90 28 THR H CA 1
ATOM 4564 C C . THR D 4 28 ? -20.333 3.532 8.541 1.00 29.44 28 THR H C 1
ATOM 4565 O O . THR D 4 28 ? -19.483 2.814 9.073 1.00 22.71 28 THR H O 1
ATOM 4569 N N . PHE D 4 29 ? -20.964 4.527 9.177 1.00 29.49 29 PHE H N 1
ATOM 4570 C CA . PHE D 4 29 ? -20.631 4.940 10.541 1.00 26.51 29 PHE H CA 1
ATOM 4571 C C . PHE D 4 29 ? -20.606 3.764 11.509 1.00 27.88 29 PHE H C 1
ATOM 4572 O O . PHE D 4 29 ? -19.716 3.672 12.363 1.00 23.85 29 PHE H O 1
ATOM 4580 N N . THR D 4 30 ? -21.566 2.850 11.384 1.00 24.99 30 THR H N 1
ATOM 4581 C CA . THR D 4 30 ? -21.738 1.769 12.347 1.00 19.87 30 THR H CA 1
ATOM 4582 C C . THR D 4 30 ? -20.754 0.619 12.159 1.00 19.66 30 THR H C 1
ATOM 4583 O O . THR D 4 30 ? -20.796 -0.337 12.938 1.00 25.57 30 THR H O 1
ATOM 4587 N N . ASN D 4 31 ? -19.881 0.673 11.158 1.00 21.94 31 ASN H N 1
ATOM 4588 C CA . ASN D 4 31 ? -18.911 -0.388 10.926 1.00 23.59 31 ASN H CA 1
ATOM 4589 C C . ASN D 4 31 ? -17.553 -0.104 11.559 1.00 27.56 31 ASN H C 1
ATOM 4590 O O . ASN D 4 31 ? -16.634 -0.920 11.421 1.00 23.17 31 ASN H O 1
ATOM 4595 N N . PHE D 4 32 ? -17.400 1.025 12.245 1.00 26.92 32 PHE H N 1
ATOM 4596 C CA . PHE D 4 32 ? -16.096 1.452 12.725 1.00 25.61 32 PHE H CA 1
ATOM 4597 C C . PHE D 4 32 ? -16.235 2.040 14.122 1.00 23.58 32 PHE H C 1
ATOM 4598 O O . PHE D 4 32 ? -17.336 2.164 14.670 1.00 20.76 32 PHE H O 1
ATOM 4606 N N . GLY D 4 33 ? -15.091 2.395 14.702 1.00 20.23 33 GLY H N 1
ATOM 4607 C CA . GLY D 4 33 ? -15.051 3.115 15.950 1.00 21.20 33 GLY H CA 1
ATOM 4608 C C . GLY D 4 33 ? -14.721 4.586 15.734 1.00 26.27 33 GLY H C 1
ATOM 4609 O O . GLY D 4 33 ? -14.579 5.075 14.616 1.00 19.96 33 GLY H O 1
ATOM 4610 N N . ILE D 4 34 ? -14.610 5.294 16.851 1.00 25.26 34 ILE H N 1
ATOM 4611 C CA . ILE D 4 34 ? -14.167 6.681 16.873 1.00 22.02 34 ILE H CA 1
ATOM 4612 C C . ILE D 4 34 ? -13.136 6.805 17.982 1.00 20.27 34 ILE H C 1
ATOM 4613 O O . ILE D 4 34 ? -13.395 6.402 19.121 1.00 21.19 34 ILE H O 1
ATOM 4618 N N . THR D 4 35 ? -11.966 7.330 17.648 1.00 17.17 35 THR H N 1
ATOM 4619 C CA . THR D 4 35 ? -10.880 7.491 18.600 1.00 20.14 35 THR H CA 1
ATOM 4620 C C . THR D 4 35 ? -10.626 8.972 18.840 1.00 26.69 35 THR H C 1
ATOM 4621 O O . THR D 4 35 ? -10.624 9.772 17.898 1.00 22.66 35 THR H O 1
ATOM 4625 N N . TRP D 4 36 ? -10.423 9.333 20.104 1.00 20.20 36 TRP H N 1
ATOM 4626 C CA . TRP D 4 36 ? -10.207 10.714 20.504 1.00 18.01 36 TRP H CA 1
ATOM 4627 C C . TRP D 4 36 ? -8.764 10.906 20.949 1.00 25.76 36 TRP H C 1
ATOM 4628 O O . TRP D 4 36 ? -8.244 10.125 21.757 1.00 20.40 36 TRP H O 1
ATOM 4639 N N . VAL D 4 37 ? -8.125 11.938 20.401 1.00 27.24 37 VAL H N 1
ATOM 4640 C CA . VAL D 4 37 ? -6.756 12.326 20.716 1.00 17.95 37 VAL H CA 1
ATOM 4641 C C . VAL D 4 37 ? -6.785 13.785 21.141 1.00 25.06 37 VAL H C 1
ATOM 4642 O O . VAL D 4 37 ? -7.533 14.588 20.574 1.00 21.85 37 VAL H O 1
ATOM 4646 N N . ARG D 4 38 ? -5.982 14.134 22.136 1.00 25.42 38 ARG H N 1
ATOM 4647 C CA . ARG D 4 38 ? -5.941 15.509 22.601 1.00 30.98 38 ARG H CA 1
ATOM 4648 C C . ARG D 4 38 ? -4.522 16.050 22.520 1.00 22.34 38 ARG H C 1
ATOM 4649 O O . ARG D 4 38 ? -3.543 15.306 22.638 1.00 23.30 38 ARG H O 1
ATOM 4657 N N . GLN D 4 39 ? -4.428 17.357 22.282 1.00 21.40 39 GLN H N 1
ATOM 4658 C CA . GLN D 4 39 ? -3.156 18.058 22.156 1.00 20.78 39 GLN H CA 1
ATOM 4659 C C . GLN D 4 39 ? -3.238 19.340 22.973 1.00 28.30 39 GLN H C 1
ATOM 4660 O O . GLN D 4 39 ? -3.955 20.274 22.596 1.00 24.23 39 GLN H O 1
ATOM 4666 N N . ALA D 4 40 ? -2.528 19.376 24.096 1.00 25.79 40 ALA H N 1
ATOM 4667 C CA . ALA D 4 40 ? -2.443 20.601 24.871 1.00 29.82 40 ALA H CA 1
ATOM 4668 C C . ALA D 4 40 ? -1.592 21.622 24.117 1.00 29.81 40 ALA H C 1
ATOM 4669 O O . ALA D 4 40 ? -0.743 21.248 23.302 1.00 24.32 40 ALA H O 1
ATOM 4671 N N . PRO D 4 41 ? -1.814 22.926 24.357 1.00 34.10 41 PRO H N 1
ATOM 4672 C CA . PRO D 4 41 ? -1.080 23.954 23.601 1.00 31.80 41 PRO H CA 1
ATOM 4673 C C . PRO D 4 41 ? 0.428 23.763 23.646 1.00 29.54 41 PRO H C 1
ATOM 4674 O O . PRO D 4 41 ? 1.025 23.665 24.723 1.00 33.26 41 PRO H O 1
ATOM 4678 N N . GLY D 4 42 ? 1.043 23.677 22.469 1.00 30.56 42 GLY H N 1
ATOM 4679 C CA . GLY D 4 42 ? 2.474 23.485 22.367 1.00 31.89 42 GLY H CA 1
ATOM 4680 C C . GLY D 4 42 ? 2.984 22.109 22.732 1.00 32.31 42 GLY H C 1
ATOM 4681 O O . GLY D 4 42 ? 4.200 21.914 22.773 1.00 31.87 42 GLY H O 1
ATOM 4682 N N . GLN D 4 43 ? 2.106 21.145 22.993 1.00 31.11 43 GLN H N 1
ATOM 4683 C CA . GLN D 4 43 ? 2.515 19.820 23.441 1.00 22.25 43 GLN H CA 1
ATOM 4684 C C . GLN D 4 43 ? 2.290 18.794 22.333 1.00 27.88 43 GLN H C 1
ATOM 4685 O O . GLN D 4 43 ? 1.895 19.123 21.210 1.00 29.60 43 GLN H O 1
ATOM 4691 N N . GLY D 4 44 ? 2.542 17.529 22.670 1.00 24.72 44 GLY H N 1
ATOM 4692 C CA . GLY D 4 44 ? 2.400 16.435 21.735 1.00 26.31 44 GLY H CA 1
ATOM 4693 C C . GLY D 4 44 ? 1.008 15.828 21.745 1.00 23.51 44 GLY H C 1
ATOM 4694 O O . GLY D 4 44 ? 0.066 16.346 22.347 1.00 27.65 44 GLY H O 1
ATOM 4695 N N . LEU D 4 45 ? 0.890 14.697 21.054 1.00 26.94 45 LEU H N 1
ATOM 4696 C CA . LEU D 4 45 ? -0.379 13.997 20.908 1.00 23.35 45 LEU H CA 1
ATOM 4697 C C . LEU D 4 45 ? -0.546 12.959 22.007 1.00 24.47 45 LEU H C 1
ATOM 4698 O O . LEU D 4 45 ? 0.392 12.227 22.340 1.00 22.54 45 LEU H O 1
ATOM 4703 N N . GLU D 4 46 ? -1.757 12.886 22.549 1.00 25.78 46 GLU H N 1
ATOM 4704 C CA . GLU D 4 46 ? -2.077 12.004 23.662 1.00 27.43 46 GLU H CA 1
ATOM 4705 C C . GLU D 4 46 ? -3.359 11.254 23.332 1.00 25.51 46 GLU H C 1
ATOM 4706 O O . GLU D 4 46 ? -4.383 11.882 23.043 1.00 29.14 46 GLU H O 1
ATOM 4712 N N . TRP D 4 47 ? -3.308 9.921 23.362 1.00 21.27 47 TRP H N 1
ATOM 4713 C CA . TRP D 4 47 ? -4.535 9.158 23.172 1.00 21.14 47 TRP H CA 1
ATOM 4714 C C . TRP D 4 47 ? -5.450 9.338 24.374 1.00 21.14 47 TRP H C 1
ATOM 4715 O O . TRP D 4 47 ? -5.009 9.305 25.525 1.00 20.94 47 TRP H O 1
ATOM 4726 N N . MET D 4 48 ? -6.739 9.503 24.097 1.00 20.97 48 MET H N 1
ATOM 4727 C CA . MET D 4 48 ? -7.710 9.834 25.127 1.00 18.80 48 MET H CA 1
ATOM 4728 C C . MET D 4 48 ? -8.757 8.752 25.331 1.00 18.98 48 MET H C 1
ATOM 4729 O O . MET D 4 48 ? -8.950 8.292 26.461 1.00 19.08 48 MET H O 1
ATOM 4734 N N . ALA D 4 49 ? -9.444 8.333 24.272 1.00 18.25 49 ALA H N 1
ATOM 4735 C CA . ALA D 4 49 ? -10.564 7.415 24.416 1.00 21.75 49 ALA H CA 1
ATOM 4736 C C . ALA D 4 49 ? -10.895 6.805 23.063 1.00 19.43 49 ALA H C 1
ATOM 4737 O O . ALA D 4 49 ? -10.397 7.238 22.020 1.00 18.65 49 ALA H O 1
ATOM 4739 N N . TRP D 4 50 ? -11.763 5.796 23.103 1.00 21.29 50 TRP H N 1
ATOM 4740 C CA . TRP D 4 50 ? -12.193 5.068 21.919 1.00 20.25 50 TRP H CA 1
ATOM 4741 C C . TRP D 4 50 ? -13.585 4.514 22.177 1.00 20.92 50 TRP H C 1
ATOM 4742 O O . TRP D 4 50 ? -13.890 4.084 23.291 1.00 24.80 50 TRP H O 1
ATOM 4753 N N . ILE D 4 51 ? -14.424 4.531 21.149 1.00 19.62 51 ILE H N 1
ATOM 4754 C CA . ILE D 4 51 ? -15.755 3.940 21.221 1.00 20.53 51 ILE H CA 1
ATOM 4755 C C . ILE D 4 51 ? -16.001 3.188 19.926 1.00 22.88 51 ILE H C 1
ATOM 4756 O O . ILE D 4 51 ? -15.624 3.652 18.846 1.00 24.43 51 ILE H O 1
ATOM 4761 N N . SER D 4 52 ? -16.611 2.014 20.033 1.00 19.14 52 SER H N 1
ATOM 4762 C CA . SER D 4 52 ? -17.018 1.241 18.869 1.00 21.28 52 SER H CA 1
ATOM 4763 C C . SER D 4 52 ? -18.475 1.565 18.562 1.00 18.60 52 SER H C 1
ATOM 4764 O O . SER D 4 52 ? -19.358 1.298 19.383 1.00 25.28 52 SER H O 1
ATOM 4767 N N . VAL D 4 53 A -18.728 2.158 17.392 1.00 17.54 52 VAL H N 1
ATOM 4768 C CA . VAL D 4 53 A -20.108 2.400 16.997 1.00 26.51 52 VAL H CA 1
ATOM 4769 C C . VAL D 4 53 A -20.819 1.085 16.702 1.00 29.32 52 VAL H C 1
ATOM 4770 O O . VAL D 4 53 A -22.052 1.009 16.786 1.00 24.18 52 VAL H O 1
ATOM 4774 N N . TYR D 4 54 ? -20.057 0.036 16.393 1.00 29.87 53 TYR H N 1
ATOM 4775 C CA . TYR D 4 54 ? -20.644 -1.251 16.040 1.00 27.24 53 TYR H CA 1
ATOM 4776 C C . TYR D 4 54 ? -21.193 -1.965 17.268 1.00 22.71 53 TYR H C 1
ATOM 4777 O O . TYR D 4 54 ? -22.313 -2.489 17.243 1.00 24.49 53 TYR H O 1
ATOM 4786 N N . SER D 4 55 ? -20.421 -1.988 18.359 1.00 27.33 54 SER H N 1
ATOM 4787 C CA . SER D 4 55 ? -20.765 -2.775 19.536 1.00 22.24 54 SER H CA 1
ATOM 4788 C C . SER D 4 55 ? -21.073 -1.945 20.770 1.00 19.64 54 SER H C 1
ATOM 4789 O O . SER D 4 55 ? -21.733 -2.451 21.682 1.00 24.09 54 SER H O 1
ATOM 4792 N N . GLY D 4 56 ? -20.616 -0.699 20.827 1.00 22.01 55 GLY H N 1
ATOM 4793 C CA . GLY D 4 56 ? -20.761 0.107 22.018 1.00 22.33 55 GLY H CA 1
ATOM 4794 C C . GLY D 4 56 ? -19.682 -0.090 23.058 1.00 17.81 55 GLY H C 1
ATOM 4795 O O . GLY D 4 56 ? -19.783 0.488 24.148 1.00 19.77 55 GLY H O 1
ATOM 4796 N N . ASP D 4 57 ? -18.665 -0.898 22.770 1.00 20.74 56 ASP H N 1
ATOM 4797 C CA . ASP D 4 57 ? -17.534 -1.020 23.675 1.00 20.15 56 ASP H CA 1
ATOM 4798 C C . ASP D 4 57 ? -16.742 0.281 23.694 1.00 19.67 56 ASP H C 1
ATOM 4799 O O . ASP D 4 57 ? -16.735 1.046 22.726 1.00 18.75 56 ASP H O 1
ATOM 4804 N N . THR D 4 58 ? -16.081 0.535 24.816 1.00 20.19 57 THR H N 1
ATOM 4805 C CA . THR D 4 58 ? -15.292 1.744 24.980 1.00 25.27 57 THR H CA 1
ATOM 4806 C C . THR D 4 58 ? -13.969 1.399 25.642 1.00 25.31 57 THR H C 1
ATOM 4807 O O . THR D 4 58 ? -13.795 0.324 26.219 1.00 21.98 57 THR H O 1
ATOM 4811 N N . ASP D 4 59 ? -13.040 2.343 25.553 1.00 22.82 58 ASP H N 1
ATOM 4812 C CA . ASP D 4 59 ? -11.786 2.290 26.284 1.00 25.77 58 ASP H CA 1
ATOM 4813 C C . ASP D 4 59 ? -11.340 3.725 26.528 1.00 23.97 58 ASP H C 1
ATOM 4814 O O . ASP D 4 59 ? -11.489 4.585 25.655 1.00 25.30 58 ASP H O 1
ATOM 4819 N N . TYR D 4 60 ? -10.821 3.979 27.723 1.00 19.95 59 TYR H N 1
ATOM 4820 C CA . TYR D 4 60 ? -10.381 5.307 28.126 1.00 20.09 59 TYR H CA 1
ATOM 4821 C C . TYR D 4 60 ? -8.979 5.210 28.708 1.00 26.36 59 TYR H C 1
ATOM 4822 O O . TYR D 4 60 ? -8.672 4.267 29.442 1.00 27.08 59 TYR H O 1
ATOM 4831 N N . ALA D 4 61 ? -8.129 6.183 28.381 1.00 24.29 60 ALA H N 1
ATOM 4832 C CA . ALA D 4 61 ? -6.858 6.300 29.083 1.00 28.16 60 ALA H CA 1
ATOM 4833 C C . ALA D 4 61 ? -7.125 6.515 30.566 1.00 24.17 60 ALA H C 1
ATOM 4834 O O . ALA D 4 61 ? -8.054 7.235 30.942 1.00 28.84 60 ALA H O 1
ATOM 4836 N N . GLN D 4 62 ? -6.301 5.883 31.409 1.00 23.09 61 GLN H N 1
ATOM 4837 C CA . GLN D 4 62 ? -6.582 5.818 32.842 1.00 35.62 61 GLN H CA 1
ATOM 4838 C C . GLN D 4 62 ? -6.802 7.195 33.456 1.00 35.88 61 GLN H C 1
ATOM 4839 O O . GLN D 4 62 ? -7.579 7.336 34.408 1.00 37.03 61 GLN H O 1
ATOM 4845 N N . ARG D 4 63 ? -6.139 8.220 32.918 1.00 32.41 62 ARG H N 1
ATOM 4846 C CA . ARG D 4 63 ? -6.264 9.571 33.455 1.00 41.06 62 ARG H CA 1
ATOM 4847 C C . ARG D 4 63 ? -7.680 10.120 33.294 1.00 41.64 62 ARG H C 1
ATOM 4848 O O . ARG D 4 63 ? -8.133 10.921 34.121 1.00 39.47 62 ARG H O 1
ATOM 4856 N N . PHE D 4 64 ? -8.399 9.692 32.257 1.00 33.81 63 PHE H N 1
ATOM 4857 C CA . PHE D 4 64 ? -9.724 10.216 31.951 1.00 37.22 63 PHE H CA 1
ATOM 4858 C C . PHE D 4 64 ? -10.853 9.265 32.322 1.00 39.03 63 PHE H C 1
ATOM 4859 O O . PHE D 4 64 ? -12.016 9.576 32.044 1.00 36.65 63 PHE H O 1
ATOM 4867 N N . GLN D 4 65 ? -10.546 8.121 32.932 1.00 39.30 64 GLN H N 1
ATOM 4868 C CA . GLN D 4 65 ? -11.583 7.162 33.288 1.00 33.19 64 GLN H CA 1
ATOM 4869 C C . GLN D 4 65 ? -12.549 7.773 34.297 1.00 30.96 64 GLN H C 1
ATOM 4870 O O . GLN D 4 65 ? -12.132 8.383 35.286 1.00 27.54 64 GLN H O 1
ATOM 4876 N N . GLY D 4 66 ? -13.843 7.618 34.033 1.00 32.30 65 GLY H N 1
ATOM 4877 C CA . GLY D 4 66 ? -14.906 8.168 34.865 1.00 31.00 65 GLY H CA 1
ATOM 4878 C C . GLY D 4 66 ? -15.231 9.631 34.619 1.00 35.68 65 GLY H C 1
ATOM 4879 O O . GLY D 4 66 ? -16.395 10.030 34.689 1.00 36.54 65 GLY H O 1
ATOM 4880 N N . ARG D 4 67 ? -14.213 10.441 34.330 1.00 27.73 66 ARG H N 1
ATOM 4881 C CA . ARG D 4 67 ? -14.436 11.863 34.100 1.00 26.00 66 ARG H CA 1
ATOM 4882 C C . ARG D 4 67 ? -14.904 12.140 32.678 1.00 28.06 66 ARG H C 1
ATOM 4883 O O . ARG D 4 67 ? -15.568 13.152 32.430 1.00 36.43 66 ARG H O 1
ATOM 4891 N N . VAL D 4 68 ? -14.572 11.259 31.744 1.00 25.64 67 VAL H N 1
ATOM 4892 C CA . VAL D 4 68 ? -14.917 11.405 30.338 1.00 22.73 67 VAL H CA 1
ATOM 4893 C C . VAL D 4 68 ? -15.815 10.238 29.949 1.00 28.00 67 VAL H C 1
ATOM 4894 O O . VAL D 4 68 ? -15.570 9.096 30.356 1.00 24.04 67 VAL H O 1
ATOM 4898 N N . THR D 4 69 ? -16.868 10.528 29.187 1.00 21.95 68 THR H N 1
ATOM 4899 C CA . THR D 4 69 ? -17.766 9.492 28.694 1.00 31.07 68 THR H CA 1
ATOM 4900 C C . THR D 4 69 ? -18.072 9.756 27.228 1.00 30.92 68 THR H C 1
ATOM 4901 O O . THR D 4 69 ? -17.925 10.875 26.734 1.00 28.70 68 THR H O 1
ATOM 4905 N N . MET D 4 70 ? -18.505 8.705 26.535 1.00 32.37 69 MET H N 1
ATOM 4906 C CA . MET D 4 70 ? -18.799 8.787 25.115 1.00 30.16 69 MET H CA 1
ATOM 4907 C C . MET D 4 70 ? -20.130 8.123 24.800 1.00 30.29 69 MET H C 1
ATOM 4908 O O . MET D 4 70 ? -20.597 7.231 25.515 1.00 24.01 69 MET H O 1
ATOM 4913 N N . THR D 4 71 ? -20.723 8.573 23.700 1.00 21.34 70 THR H N 1
ATOM 4914 C CA . THR D 4 71 ? -21.960 8.013 23.175 1.00 21.61 70 THR H CA 1
ATOM 4915 C C . THR D 4 71 ? -22.092 8.486 21.735 1.00 25.24 70 THR H C 1
ATOM 4916 O O . THR D 4 71 ? -21.361 9.371 21.286 1.00 29.74 70 THR H O 1
ATOM 4920 N N . THR D 4 72 ? -23.022 7.879 21.004 1.00 19.39 71 THR H N 1
ATOM 4921 C CA . THR D 4 72 ? -23.249 8.263 19.620 1.00 25.77 71 THR H CA 1
ATOM 4922 C C . THR D 4 72 ? -24.735 8.447 19.359 1.00 21.90 71 THR H C 1
ATOM 4923 O O . THR D 4 72 ? -25.593 8.057 20.157 1.00 26.77 71 THR H O 1
ATOM 4927 N N . ASP D 4 73 ? -25.019 9.060 18.213 1.00 20.80 72 ASP H N 1
ATOM 4928 C CA . ASP D 4 73 ? -26.344 9.079 17.604 1.00 24.41 72 ASP H CA 1
ATOM 4929 C C . ASP D 4 73 ? -26.149 8.600 16.172 1.00 30.00 72 ASP H C 1
ATOM 4930 O O . ASP D 4 73 ? -25.621 9.342 15.335 1.00 27.56 72 ASP H O 1
ATOM 4935 N N . THR D 4 74 ? -26.557 7.358 15.892 1.00 24.13 73 THR H N 1
ATOM 4936 C CA . THR D 4 74 ? -26.224 6.764 14.601 1.00 22.23 73 THR H CA 1
ATOM 4937 C C . THR D 4 74 ? -27.063 7.345 13.470 1.00 25.25 73 THR H C 1
ATOM 4938 O O . THR D 4 74 ? -26.612 7.360 12.320 1.00 30.04 73 THR H O 1
ATOM 4942 N N . SER D 4 75 ? -28.270 7.834 13.765 1.00 27.53 74 SER H N 1
ATOM 4943 C CA . SER D 4 75 ? -29.099 8.388 12.698 1.00 30.61 74 SER H CA 1
ATOM 4944 C C . SER D 4 75 ? -28.501 9.669 12.126 1.00 25.88 74 SER H C 1
ATOM 4945 O O . SER D 4 75 ? -28.754 10.000 10.964 1.00 37.75 74 SER H O 1
ATOM 4948 N N . THR D 4 76 ? -27.704 10.395 12.910 1.00 33.11 75 THR H N 1
ATOM 4949 C CA . THR D 4 76 ? -27.005 11.580 12.427 1.00 24.58 75 THR H CA 1
ATOM 4950 C C . THR D 4 76 ? -25.508 11.345 12.260 1.00 27.51 75 THR H C 1
ATOM 4951 O O . THR D 4 76 ? -24.770 12.291 11.955 1.00 32.19 75 THR H O 1
ATOM 4955 N N . ARG D 4 77 ? -25.045 10.111 12.465 1.00 29.06 76 ARG H N 1
ATOM 4956 C CA . ARG D 4 77 ? -23.638 9.739 12.283 1.00 23.01 76 ARG H CA 1
ATOM 4957 C C . ARG D 4 77 ? -22.711 10.629 13.105 1.00 23.14 76 ARG H C 1
ATOM 4958 O O . ARG D 4 77 ? -21.635 11.025 12.647 1.00 23.19 76 ARG H O 1
ATOM 4966 N N . THR D 4 78 ? -23.125 10.946 14.330 1.00 21.07 77 THR H N 1
ATOM 4967 C CA . THR D 4 78 ? -22.368 11.832 15.203 1.00 20.61 77 THR H CA 1
ATOM 4968 C C . THR D 4 78 ? -21.912 11.075 16.442 1.00 26.63 77 THR H C 1
ATOM 4969 O O . THR D 4 78 ? -22.716 10.412 17.107 1.00 23.89 77 THR H O 1
ATOM 4973 N N . ALA D 4 79 ? -20.621 11.170 16.740 1.00 19.26 78 ALA H N 1
ATOM 4974 C CA . ALA D 4 79 ? -20.061 10.657 17.978 1.00 22.28 78 ALA H CA 1
ATOM 4975 C C . ALA D 4 79 ? -19.826 11.815 18.939 1.00 24.18 78 ALA H C 1
ATOM 4976 O O . ALA D 4 79 ? -19.442 12.913 18.523 1.00 22.73 78 ALA H O 1
ATOM 4978 N N . TYR D 4 80 ? -20.068 11.572 20.224 1.00 21.30 79 TYR H N 1
ATOM 4979 C CA . TYR D 4 80 ? -19.927 12.596 21.246 1.00 19.08 79 TYR H CA 1
ATOM 4980 C C . TYR D 4 80 ? -18.908 12.169 22.293 1.00 27.12 79 TYR H C 1
ATOM 4981 O O . TYR D 4 80 ? -18.777 10.984 22.616 1.00 26.55 79 TYR H O 1
ATOM 4990 N N . MET D 4 81 ? -18.182 13.154 22.817 1.00 23.59 80 MET H N 1
ATOM 4991 C CA . MET D 4 81 ? -17.341 12.972 23.992 1.00 20.56 80 MET H CA 1
ATOM 4992 C C . MET D 4 81 ? -17.697 14.051 25.002 1.00 24.86 80 MET H C 1
ATOM 4993 O O . MET D 4 81 ? -17.640 15.244 24.686 1.00 22.03 80 MET H O 1
ATOM 4998 N N . GLU D 4 82 ? -18.066 13.633 26.208 1.00 22.86 81 GLU H N 1
ATOM 4999 C CA . GLU D 4 82 ? -18.419 14.542 27.287 1.00 22.69 81 GLU H CA 1
ATOM 5000 C C . GLU D 4 82 ? -17.328 14.509 28.347 1.00 30.82 81 GLU H C 1
ATOM 5001 O O . GLU D 4 82 ? -16.925 13.429 28.792 1.00 28.93 81 GLU H O 1
ATOM 5007 N N . MET D 4 83 ? -16.844 15.687 28.734 1.00 30.93 82 MET H N 1
ATOM 5008 C CA . MET D 4 83 ? -15.861 15.838 29.801 1.00 28.91 82 MET H CA 1
ATOM 5009 C C . MET D 4 83 ? -16.509 16.570 30.969 1.00 23.92 82 MET H C 1
ATOM 5010 O O . MET D 4 83 ? -17.036 17.672 30.793 1.00 30.92 82 MET H O 1
ATOM 5015 N N . ARG D 4 84 A -16.469 15.962 32.151 1.00 30.54 82 ARG H N 1
ATOM 5016 C CA . ARG D 4 84 A -16.968 16.579 33.371 1.00 35.90 82 ARG H CA 1
ATOM 5017 C C . ARG D 4 84 A -15.833 17.240 34.144 1.00 33.74 82 ARG H C 1
ATOM 5018 O O . ARG D 4 84 A -14.656 16.917 33.963 1.00 34.55 82 ARG H O 1
ATOM 5026 N N . SER D 4 85 B -16.214 18.165 35.026 1.00 27.45 82 SER H N 1
ATOM 5027 C CA . SER D 4 85 B -15.307 18.806 35.981 1.00 35.42 82 SER H CA 1
ATOM 5028 C C . SER D 4 85 B -14.030 19.298 35.300 1.00 35.43 82 SER H C 1
ATOM 5029 O O . SER D 4 85 B -12.914 18.891 35.629 1.00 34.56 82 SER H O 1
ATOM 5032 N N . LEU D 4 86 C -14.218 20.189 34.330 1.00 32.98 82 LEU H N 1
ATOM 5033 C CA . LEU D 4 86 C -13.086 20.719 33.587 1.00 28.20 82 LEU H CA 1
ATOM 5034 C C . LEU D 4 86 C -12.167 21.511 34.508 1.00 31.76 82 LEU H C 1
ATOM 5035 O O . LEU D 4 86 C -12.619 22.277 35.366 1.00 29.43 82 LEU H O 1
ATOM 5040 N N . SER D 4 87 ? -10.871 21.303 34.342 1.00 29.91 83 SER H N 1
ATOM 5041 C CA . SER D 4 87 ? -9.855 22.090 35.017 1.00 34.77 83 SER H CA 1
ATOM 5042 C C . SER D 4 87 ? -9.034 22.826 33.968 1.00 31.58 83 SER H C 1
ATOM 5043 O O . SER D 4 87 ? -9.205 22.632 32.760 1.00 30.59 83 SER H O 1
ATOM 5046 N N . PHE D 4 88 ? -8.125 23.674 34.442 1.00 26.86 84 PHE H N 1
ATOM 5047 C CA . PHE D 4 88 ? -7.358 24.516 33.536 1.00 30.35 84 PHE H CA 1
ATOM 5048 C C . PHE D 4 88 ? -6.397 23.721 32.658 1.00 33.07 84 PHE H C 1
ATOM 5049 O O . PHE D 4 88 ? -6.039 24.197 31.576 1.00 44.17 84 PHE H O 1
ATOM 5057 N N . ASP D 4 89 ? -5.977 22.528 33.075 1.00 25.17 85 ASP H N 1
ATOM 5058 C CA . ASP D 4 89 ? -5.126 21.710 32.220 1.00 35.88 85 ASP H CA 1
ATOM 5059 C C . ASP D 4 89 ? -5.924 20.853 31.243 1.00 33.81 85 ASP H C 1
ATOM 5060 O O . ASP D 4 89 ? -5.333 20.040 30.523 1.00 29.60 85 ASP H O 1
ATOM 5065 N N . ASP D 4 90 ? -7.249 21.015 31.200 1.00 24.22 86 ASP H N 1
ATOM 5066 C CA . ASP D 4 90 ? -8.045 20.462 30.113 1.00 22.23 86 ASP H CA 1
ATOM 5067 C C . ASP D 4 90 ? -8.084 21.378 28.896 1.00 25.17 86 ASP H C 1
ATOM 5068 O O . ASP D 4 90 ? -8.675 21.006 27.877 1.00 28.19 86 ASP H O 1
ATOM 5073 N N . THR D 4 91 ? -7.478 22.561 28.974 1.00 26.47 87 THR H N 1
ATOM 5074 C CA . THR D 4 91 ? -7.357 23.413 27.799 1.00 23.97 87 THR H CA 1
ATOM 5075 C C . THR D 4 91 ? -6.494 22.716 26.756 1.00 27.35 87 THR H C 1
ATOM 5076 O O . THR D 4 91 ? -5.312 22.453 26.994 1.00 23.46 87 THR H O 1
ATOM 5080 N N . ALA D 4 92 ? -7.088 22.409 25.607 1.00 29.37 88 ALA H N 1
ATOM 5081 C CA . ALA D 4 92 ? -6.407 21.637 24.575 1.00 20.96 88 ALA H CA 1
ATOM 5082 C C . ALA D 4 92 ? -7.282 21.610 23.332 1.00 20.54 88 ALA H C 1
ATOM 5083 O O . ALA D 4 92 ? -8.440 22.032 23.352 1.00 30.43 88 ALA H O 1
ATOM 5085 N N . VAL D 4 93 ? -6.707 21.106 22.245 1.00 24.48 89 VAL H N 1
ATOM 5086 C CA . VAL D 4 93 ? -7.465 20.747 21.052 1.00 24.62 89 VAL H CA 1
ATOM 5087 C C . VAL D 4 93 ? -7.765 19.254 21.119 1.00 24.07 89 VAL H C 1
ATOM 5088 O O . VAL D 4 93 ? -6.876 18.445 21.414 1.00 28.30 89 VAL H O 1
ATOM 5092 N N . TYR D 4 94 ? -9.016 18.892 20.860 1.00 26.96 90 TYR H N 1
ATOM 5093 C CA . TYR D 4 94 ? -9.470 17.510 20.919 1.00 20.14 90 TYR H CA 1
ATOM 5094 C C . TYR D 4 94 ? -9.828 17.055 19.512 1.00 22.81 90 TYR H C 1
ATOM 5095 O O . TYR D 4 94 ? -10.657 17.685 18.845 1.00 19.32 90 TYR H O 1
ATOM 5104 N N . TYR D 4 95 ? -9.193 15.970 19.067 1.00 19.48 91 TYR H N 1
ATOM 5105 C CA . TYR D 4 95 ? -9.366 15.429 17.726 1.00 22.57 91 TYR H CA 1
ATOM 5106 C C . TYR D 4 95 ? -10.131 14.117 17.779 1.00 27.37 91 TYR H C 1
ATOM 5107 O O . TYR D 4 95 ? -9.859 13.262 18.628 1.00 19.34 91 TYR H O 1
ATOM 5116 N N . CYS D 4 96 ? -11.062 13.947 16.848 1.00 28.79 92 CYS H N 1
ATOM 5117 C CA . CYS D 4 96 ? -11.663 12.646 16.600 1.00 28.46 92 CYS H CA 1
ATOM 5118 C C . CYS D 4 96 ? -11.063 12.056 15.329 1.00 24.26 92 CYS H C 1
ATOM 5119 O O . CYS D 4 96 ? -10.726 12.781 14.388 1.00 20.82 92 CYS H O 1
ATOM 5122 N N . VAL D 4 97 ? -10.873 10.742 15.340 1.00 22.07 93 VAL H N 1
ATOM 5123 C CA . VAL D 4 97 ? -10.271 10.007 14.235 1.00 18.02 93 VAL H CA 1
ATOM 5124 C C . VAL D 4 97 ? -11.097 8.748 14.034 1.00 22.58 93 VAL H C 1
ATOM 5125 O O . VAL D 4 97 ? -11.560 8.144 15.008 1.00 23.69 93 VAL H O 1
ATOM 5129 N N . ARG D 4 98 ? -11.295 8.351 12.779 1.00 21.49 94 ARG H N 1
ATOM 5130 C CA . ARG D 4 98 ? -11.983 7.090 12.547 1.00 25.00 94 ARG H CA 1
ATOM 5131 C C . ARG D 4 98 ? -11.150 5.959 13.130 1.00 23.82 94 ARG H C 1
ATOM 5132 O O . ARG D 4 98 ? -9.944 5.863 12.879 1.00 23.21 94 ARG H O 1
ATOM 5140 N N . GLY D 4 99 ? -11.793 5.116 13.940 1.00 22.64 95 GLY H N 1
ATOM 5141 C CA . GLY D 4 99 ? -11.102 4.111 14.711 1.00 30.00 95 GLY H CA 1
ATOM 5142 C C . GLY D 4 99 ? -11.474 2.694 14.301 1.00 27.34 95 GLY H C 1
ATOM 5143 O O . GLY D 4 99 ? -12.406 2.462 13.521 1.00 27.65 95 GLY H O 1
ATOM 5144 N N . GLY D 4 100 ? -10.727 1.741 14.853 1.00 24.78 96 GLY H N 1
ATOM 5145 C CA . GLY D 4 100 ? -11.037 0.342 14.627 1.00 23.82 96 GLY H CA 1
ATOM 5146 C C . GLY D 4 100 ? -12.367 -0.054 15.240 1.00 21.23 96 GLY H C 1
ATOM 5147 O O . GLY D 4 100 ? -12.811 0.498 16.248 1.00 17.78 96 GLY H O 1
ATOM 5148 N N . ARG D 4 101 ? -13.011 -1.040 14.613 1.00 26.54 97 ARG H N 1
ATOM 5149 C CA . ARG D 4 101 ? -14.338 -1.467 15.050 1.00 24.03 97 ARG H CA 1
ATOM 5150 C C . ARG D 4 101 ? -14.291 -2.253 16.358 1.00 17.90 97 ARG H C 1
ATOM 5151 O O . ARG D 4 101 ? -15.237 -2.187 17.154 1.00 24.37 97 ARG H O 1
ATOM 5159 N N . ASP D 4 102 ? -13.206 -2.986 16.608 1.00 18.98 98 ASP H N 1
ATOM 5160 C CA . ASP D 4 102 ? -13.164 -3.974 17.679 1.00 26.99 98 ASP H CA 1
ATOM 5161 C C . ASP D 4 102 ? -12.185 -3.651 18.799 1.00 23.86 98 ASP H C 1
ATOM 5162 O O . ASP D 4 102 ? -12.261 -4.281 19.859 1.00 22.89 98 ASP H O 1
ATOM 5167 N N . SER D 4 103 ? -11.276 -2.705 18.603 1.00 18.79 99 SER H N 1
ATOM 5168 C CA . SER D 4 103 ? -10.282 -2.373 19.610 1.00 19.68 99 SER H CA 1
ATOM 5169 C C . SER D 4 103 ? -9.752 -0.981 19.306 1.00 20.68 99 SER H C 1
ATOM 5170 O O . SER D 4 103 ? -9.938 -0.478 18.192 1.00 22.03 99 SER H O 1
ATOM 5173 N N . PRO D 4 104 ? -9.113 -0.320 20.280 1.00 23.56 100 PRO H N 1
ATOM 5174 C CA . PRO D 4 104 ? -8.656 1.058 20.043 1.00 19.93 100 PRO H CA 1
ATOM 5175 C C . PRO D 4 104 ? -7.536 1.149 19.017 1.00 20.94 100 PRO H C 1
ATOM 5176 O O . PRO D 4 104 ? -6.397 0.735 19.268 1.00 21.33 100 PRO H O 1
ATOM 5180 N N . ILE D 4 105 A -7.877 1.674 17.839 1.00 26.55 100 ILE H N 1
ATOM 5181 C CA . ILE D 4 105 A -6.935 1.972 16.767 1.00 19.02 100 ILE H CA 1
ATOM 5182 C C . ILE D 4 105 A -7.386 3.282 16.137 1.00 28.20 100 ILE H C 1
ATOM 5183 O O . ILE D 4 105 A -8.565 3.642 16.195 1.00 25.32 100 ILE H O 1
ATOM 5188 N N . LEU D 4 106 B -6.443 4.013 15.552 1.00 19.07 100 LEU H N 1
ATOM 5189 C CA . LEU D 4 106 B -6.767 5.196 14.769 1.00 27.48 100 LEU H CA 1
ATOM 5190 C C . LEU D 4 106 B -5.928 5.166 13.503 1.00 34.65 100 LEU H C 1
ATOM 5191 O O . LEU D 4 106 B -4.994 4.371 13.375 1.00 52.74 100 LEU H O 1
ATOM 5196 N N . GLY D 4 107 C -6.268 6.035 12.557 1.00 30.23 100 GLY H N 1
ATOM 5197 C CA . GLY D 4 107 C -5.556 6.067 11.294 1.00 20.59 100 GLY H CA 1
ATOM 5198 C C . GLY D 4 107 C -5.328 7.464 10.762 1.00 25.35 100 GLY H C 1
ATOM 5199 O O . GLY D 4 107 C -4.832 8.337 11.484 1.00 22.89 100 GLY H O 1
ATOM 5200 N N . GLY D 4 108 ? -5.689 7.688 9.498 1.00 21.29 101 GLY H N 1
ATOM 5201 C CA . GLY D 4 108 ? -5.492 8.966 8.847 1.00 28.07 101 GLY H CA 1
ATOM 5202 C C . GLY D 4 108 ? -6.740 9.768 8.548 1.00 26.04 101 GLY H C 1
ATOM 5203 O O . GLY D 4 108 ? -6.654 10.756 7.809 1.00 25.57 101 GLY H O 1
ATOM 5204 N N . TYR D 4 109 ? -7.898 9.386 9.085 1.00 22.63 102 TYR H N 1
ATOM 5205 C CA . TYR D 4 109 ? -9.148 10.117 8.864 1.00 20.69 102 TYR H CA 1
ATOM 5206 C C . TYR D 4 109 ? -9.420 10.960 10.107 1.00 21.37 102 TYR H C 1
ATOM 5207 O O . TYR D 4 109 ? -10.092 10.520 11.041 1.00 19.89 102 TYR H O 1
ATOM 5216 N N . TRP D 4 110 ? -8.904 12.186 10.113 1.00 19.98 103 TRP H N 1
ATOM 5217 C CA . TRP D 4 110 ? -8.982 13.064 11.275 1.00 21.63 103 TRP H CA 1
ATOM 5218 C C . TRP D 4 110 ? -10.041 14.140 11.081 1.00 24.23 103 TRP H C 1
ATOM 5219 O O . TRP D 4 110 ? -10.225 14.657 9.975 1.00 20.12 103 TRP H O 1
ATOM 5230 N N . GLY D 4 111 ? -10.732 14.477 12.165 1.00 26.26 104 GLY H N 1
ATOM 5231 C CA . GLY D 4 111 ? -11.486 15.712 12.201 1.00 25.84 104 GLY H CA 1
ATOM 5232 C C . GLY D 4 111 ? -10.555 16.911 12.255 1.00 23.44 104 GLY H C 1
ATOM 5233 O O . GLY D 4 111 ? -9.343 16.791 12.436 1.00 20.37 104 GLY H O 1
ATOM 5234 N N . GLN D 4 112 ? -11.135 18.101 12.084 1.00 28.48 105 GLN H N 1
ATOM 5235 C CA . GLN D 4 112 ? -10.335 19.322 12.102 1.00 23.52 105 GLN H CA 1
ATOM 5236 C C . GLN D 4 112 ? -9.962 19.760 13.510 1.00 22.33 105 GLN H C 1
ATOM 5237 O O . GLN D 4 112 ? -9.107 20.638 13.659 1.00 29.16 105 GLN H O 1
ATOM 5243 N N . GLY D 4 113 ? -10.565 19.177 14.531 1.00 26.02 106 GLY H N 1
ATOM 5244 C CA . GLY D 4 113 ? -10.223 19.499 15.901 1.00 23.98 106 GLY H CA 1
ATOM 5245 C C . GLY D 4 113 ? -11.184 20.499 16.520 1.00 29.28 106 GLY H C 1
ATOM 5246 O O . GLY D 4 113 ? -11.736 21.380 15.849 1.00 28.60 106 GLY H O 1
ATOM 5247 N N . THR D 4 114 ? -11.394 20.355 17.828 1.00 27.41 107 THR H N 1
ATOM 5248 C CA . THR D 4 114 ? -12.190 21.281 18.621 1.00 21.85 107 THR H CA 1
ATOM 5249 C C . THR D 4 114 ? -11.330 21.794 19.764 1.00 28.55 107 THR H C 1
ATOM 5250 O O . THR D 4 114 ? -10.827 21.003 20.570 1.00 25.81 107 THR H O 1
ATOM 5254 N N . LEU D 4 115 ? -11.163 23.108 19.833 1.00 24.39 108 LEU H N 1
ATOM 5255 C CA . LEU D 4 115 ? -10.436 23.732 20.927 1.00 25.79 108 LEU H CA 1
ATOM 5256 C C . LEU D 4 115 ? -11.382 23.966 22.095 1.00 22.62 108 LEU H C 1
ATOM 5257 O O . LEU D 4 115 ? -12.447 24.566 21.926 1.00 22.57 108 LEU H O 1
ATOM 5262 N N . VAL D 4 116 ? -10.999 23.476 23.271 1.00 24.70 109 VAL H N 1
ATOM 5263 C CA . VAL D 4 116 ? -11.692 23.774 24.519 1.00 20.38 109 VAL H CA 1
ATOM 5264 C C . VAL D 4 116 ? -10.769 24.633 25.368 1.00 30.11 109 VAL H C 1
ATOM 5265 O O . VAL D 4 116 ? -9.620 24.254 25.625 1.00 26.38 109 VAL H O 1
ATOM 5269 N N . THR D 4 117 ? -11.266 25.793 25.793 1.00 28.35 110 THR H N 1
ATOM 5270 C CA . THR D 4 117 ? -10.522 26.705 26.651 1.00 27.20 110 THR H CA 1
ATOM 5271 C C . THR D 4 117 ? -11.238 26.802 27.988 1.00 27.61 110 THR H C 1
ATOM 5272 O O . THR D 4 117 ? -12.388 27.250 28.046 1.00 29.25 110 THR H O 1
ATOM 5276 N N . VAL D 4 118 ? -10.565 26.386 29.054 1.00 26.72 111 VAL H N 1
ATOM 5277 C CA . VAL D 4 118 ? -11.109 26.466 30.404 1.00 26.49 111 VAL H CA 1
ATOM 5278 C C . VAL D 4 118 ? -10.578 27.737 31.046 1.00 32.69 111 VAL H C 1
ATOM 5279 O O . VAL D 4 118 ? -9.362 27.906 31.200 1.00 29.82 111 VAL H O 1
ATOM 5283 N N . SER D 4 119 ? -11.485 28.629 31.428 1.00 28.46 112 SER H N 1
ATOM 5284 C CA . SER D 4 119 ? -11.079 29.938 31.907 1.00 38.35 112 SER H CA 1
ATOM 5285 C C . SER D 4 119 ? -12.128 30.481 32.863 1.00 35.88 112 SER H C 1
ATOM 5286 O O . SER D 4 119 ? -13.328 30.285 32.659 1.00 36.07 112 SER H O 1
ATOM 5289 N N . SER D 4 120 ? -11.660 31.146 33.914 1.00 41.68 113 SER H N 1
ATOM 5290 C CA . SER D 4 120 ? -12.526 31.876 34.826 1.00 42.96 113 SER H CA 1
ATOM 5291 C C . SER D 4 120 ? -12.730 33.322 34.394 1.00 43.02 113 SER H C 1
ATOM 5292 O O . SER D 4 120 ? -13.436 34.068 35.081 1.00 48.64 113 SER H O 1
ATOM 5295 N N . ALA D 4 121 ? -12.127 33.730 33.283 1.00 33.43 114 ALA H N 1
ATOM 5296 C CA . ALA D 4 121 ? -12.280 35.078 32.761 1.00 38.40 114 ALA H CA 1
ATOM 5297 C C . ALA D 4 121 ? -13.530 35.170 31.891 1.00 41.60 114 ALA H C 1
ATOM 5298 O O . ALA D 4 121 ? -14.113 34.164 31.484 1.00 38.50 114 ALA H O 1
ATOM 5300 N N . SER D 4 122 ? -13.941 36.399 31.605 1.00 47.86 115 SER H N 1
ATOM 5301 C CA . SER D 4 122 ? -15.048 36.655 30.697 1.00 52.62 115 SER H CA 1
ATOM 5302 C C . SER D 4 122 ? -14.576 37.556 29.563 1.00 44.50 115 SER H C 1
ATOM 5303 O O . SER D 4 122 ? -13.510 38.173 29.633 1.00 47.97 115 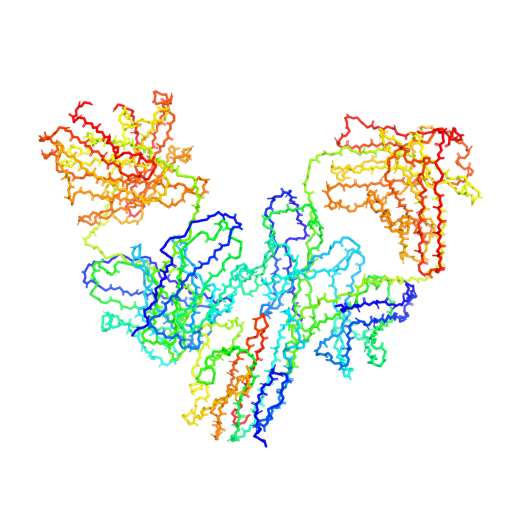SER H O 1
ATOM 5306 N N . THR D 4 123 ? -15.390 37.614 28.509 1.00 41.06 116 THR H N 1
ATOM 5307 C CA . THR D 4 123 ? -15.043 38.356 27.302 1.00 38.88 116 THR H CA 1
ATOM 5308 C C . THR D 4 123 ? -14.681 39.801 27.627 1.00 41.01 116 THR H C 1
ATOM 5309 O O . THR D 4 123 ? -15.406 40.491 28.349 1.00 38.39 116 THR H O 1
ATOM 5313 N N . LYS D 4 124 ? -13.546 40.252 27.092 1.00 34.96 117 LYS H N 1
ATOM 5314 C CA . LYS D 4 124 ? -13.072 41.609 27.319 1.00 34.02 117 LYS H CA 1
ATOM 5315 C C . LYS D 4 124 ? -12.204 42.041 26.145 1.00 37.59 117 LYS H C 1
ATOM 5316 O O . LYS D 4 124 ? -11.363 41.274 25.668 1.00 38.28 117 LYS H O 1
ATOM 5322 N N . GLY D 4 125 ? -12.418 43.270 25.684 1.00 37.60 118 GLY H N 1
ATOM 5323 C CA . GLY D 4 125 ? -11.616 43.836 24.627 1.00 32.45 118 GLY H CA 1
ATOM 5324 C C . GLY D 4 125 ? -10.238 44.227 25.118 1.00 37.27 118 GLY H C 1
ATOM 5325 O O . GLY D 4 125 ? -10.022 44.471 26.309 1.00 41.58 118 GLY H O 1
ATOM 5326 N N . PRO D 4 126 ? -9.276 44.295 24.205 1.00 43.33 119 PRO H N 1
ATOM 5327 C CA . PRO D 4 126 ? -7.902 44.611 24.597 1.00 39.24 119 PRO H CA 1
ATOM 5328 C C . PRO D 4 126 ? -7.673 46.106 24.753 1.00 37.23 119 PRO H C 1
ATOM 5329 O O . PRO D 4 126 ? -8.391 46.942 24.201 1.00 38.46 119 PRO H O 1
ATOM 5333 N N . SER D 4 127 ? -6.643 46.426 25.528 1.00 35.59 120 SER H N 1
ATOM 5334 C CA . SER D 4 127 ? -6.049 47.753 25.535 1.00 42.03 120 SER H CA 1
ATOM 5335 C C . SER D 4 127 ? -4.826 47.737 24.629 1.00 41.04 120 SER H C 1
ATOM 5336 O O . SER D 4 127 ? -4.025 46.798 24.670 1.00 43.26 120 SER H O 1
ATOM 5339 N N . VAL D 4 128 ? -4.692 48.769 23.803 1.00 35.07 121 VAL H N 1
ATOM 5340 C CA . VAL D 4 128 ? -3.639 48.835 22.797 1.00 34.75 121 VAL H CA 1
ATOM 5341 C C . VAL D 4 128 ? -2.675 49.945 23.194 1.00 37.80 121 VAL H C 1
ATOM 5342 O O . VAL D 4 128 ? -3.006 51.135 23.111 1.00 37.22 121 VAL H O 1
ATOM 5346 N N . PHE D 4 129 ? -1.480 49.558 23.625 1.00 35.53 122 PHE H N 1
ATOM 5347 C CA . PHE D 4 129 ? -0.453 50.510 23.998 1.00 32.29 122 PHE H CA 1
ATOM 5348 C C . PHE D 4 129 ? 0.654 50.528 22.953 1.00 40.58 122 PHE H C 1
ATOM 5349 O O . PHE D 4 129 ? 1.010 49.475 22.411 1.00 39.46 122 PHE H O 1
ATOM 5357 N N . PRO D 4 130 ? 1.205 51.696 22.637 1.00 33.52 123 PRO H N 1
ATOM 5358 C CA . PRO D 4 130 ? 2.245 51.761 21.611 1.00 42.36 123 PRO H CA 1
ATOM 5359 C C . PRO D 4 130 ? 3.577 51.228 22.112 1.00 38.64 123 PRO H C 1
ATOM 5360 O O . PRO D 4 130 ? 3.916 51.320 23.294 1.00 37.81 123 PRO H O 1
ATOM 5364 N N . LEU D 4 131 ? 4.332 50.652 21.183 1.00 31.65 124 LEU H N 1
ATOM 5365 C CA . LEU D 4 131 ? 5.735 50.318 21.395 1.00 34.72 124 LEU H CA 1
ATOM 5366 C C . LEU D 4 131 ? 6.523 51.309 20.544 1.00 39.19 124 LEU H C 1
ATOM 5367 O O . LEU D 4 131 ? 6.942 51.015 19.423 1.00 38.24 124 LEU H O 1
ATOM 5372 N N . ALA D 4 132 ? 6.699 52.512 21.090 1.00 35.92 125 ALA H N 1
ATOM 5373 C CA . ALA D 4 132 ? 7.164 53.634 20.294 1.00 34.26 125 ALA H CA 1
ATOM 5374 C C . ALA D 4 132 ? 8.621 53.440 19.886 1.00 38.35 125 ALA H C 1
ATOM 5375 O O . ALA D 4 132 ? 9.450 53.024 20.703 1.00 33.10 125 ALA H O 1
ATOM 5377 N N . PRO D 4 133 ? 8.963 53.735 18.635 1.00 36.40 126 PRO H N 1
ATOM 5378 C CA . PRO D 4 133 ? 10.370 53.692 18.233 1.00 38.71 126 PRO H CA 1
ATOM 5379 C C . PRO D 4 133 ? 11.150 54.760 18.980 1.00 46.29 126 PRO H C 1
ATOM 5380 O O . PRO D 4 133 ? 10.767 55.933 19.007 1.00 50.23 126 PRO H O 1
ATOM 5384 N N . SER D 4 134 ? 12.229 54.336 19.623 1.00 40.96 127 SER H N 1
ATOM 5385 C CA . SER D 4 134 ? 13.130 55.227 20.328 1.00 37.53 127 SER H CA 1
ATOM 5386 C C . SER D 4 134 ? 14.551 54.887 19.909 1.00 42.96 127 SER H C 1
ATOM 5387 O O . SER D 4 134 ? 14.781 53.988 19.095 1.00 45.59 127 SER H O 1
ATOM 5390 N N . SER D 4 135 ? 15.516 55.618 20.468 1.00 45.90 128 SER H N 1
ATOM 5391 C CA . SER D 4 135 ? 16.912 55.289 20.206 1.00 48.22 128 SER H CA 1
ATOM 5392 C C . SER D 4 135 ? 17.281 53.920 20.764 1.00 47.13 128 SER H C 1
ATOM 5393 O O . SER D 4 135 ? 18.225 53.289 20.278 1.00 46.90 128 SER H O 1
ATOM 5396 N N . LYS D 4 136 ? 16.553 53.447 21.770 1.00 40.03 129 LYS H N 1
ATOM 5397 C CA . LYS D 4 136 ? 16.798 52.128 22.340 1.00 47.17 129 LYS H CA 1
ATOM 5398 C C . LYS D 4 136 ? 16.177 50.996 21.528 1.00 45.09 129 LYS H C 1
ATOM 5399 O O . LYS D 4 136 ? 16.318 49.828 21.914 1.00 39.54 129 LYS H O 1
ATOM 5405 N N . SER D 4 137 ? 15.498 51.302 20.426 1.00 45.43 130 SER H N 1
ATOM 5406 C CA . SER D 4 137 ? 14.950 50.289 19.531 1.00 46.00 130 SER H CA 1
ATOM 5407 C C . SER D 4 137 ? 15.430 50.521 18.104 1.00 43.97 130 SER H C 1
ATOM 5408 O O . SER D 4 137 ? 14.672 50.377 17.138 1.00 37.03 130 SER H O 1
ATOM 5411 N N . THR D 4 138 ? 16.703 50.890 17.956 1.00 37.97 131 THR H N 1
ATOM 5412 C CA . THR D 4 138 ? 17.366 50.984 16.663 1.00 37.89 131 THR H CA 1
ATOM 5413 C C . THR D 4 138 ? 18.558 50.036 16.644 1.00 42.32 131 THR H C 1
ATOM 5414 O O . THR D 4 138 ? 19.284 49.916 17.636 1.00 44.91 131 THR H O 1
ATOM 5418 N N . SER D 4 139 ? 18.756 49.362 15.508 1.00 41.67 132 SER H N 1
ATOM 5419 C CA . SER D 4 139 ? 19.879 48.445 15.301 1.00 43.04 132 SER H CA 1
ATOM 5420 C C . SER D 4 139 ? 20.533 48.840 13.982 1.00 47.33 132 SER H C 1
ATOM 5421 O O . SER D 4 139 ? 20.273 48.241 12.938 1.00 62.06 132 SER H O 1
ATOM 5424 N N . GLY D 4 140 ? 21.394 49.848 14.035 1.00 41.87 133 GLY H N 1
ATOM 5425 C CA . GLY D 4 140 ? 21.989 50.366 12.824 1.00 42.47 133 GLY H CA 1
ATOM 5426 C C . GLY D 4 140 ? 21.031 51.267 12.075 1.00 47.98 133 GLY H C 1
ATOM 5427 O O . GLY D 4 140 ? 20.542 52.255 12.629 1.00 49.13 133 GLY H O 1
ATOM 5428 N N . GLY D 4 141 ? 20.738 50.927 10.825 1.00 45.57 134 GLY H N 1
ATOM 5429 C CA . GLY D 4 141 ? 19.898 51.741 9.975 1.00 42.15 134 GLY H CA 1
ATOM 5430 C C . GLY D 4 141 ? 18.415 51.442 10.020 1.00 45.42 134 GLY H C 1
ATOM 5431 O O . GLY D 4 141 ? 17.659 52.022 9.233 1.00 56.17 134 GLY H O 1
ATOM 5432 N N . THR D 4 142 ? 17.962 50.566 10.913 1.00 39.51 135 THR H N 1
ATOM 5433 C CA . THR D 4 142 ? 16.554 50.205 10.984 1.00 41.76 135 THR H CA 1
ATOM 5434 C C . THR D 4 142 ? 16.031 50.414 12.399 1.00 40.79 135 THR H C 1
ATOM 5435 O O . THR D 4 142 ? 16.787 50.359 13.373 1.00 43.08 135 THR H O 1
ATOM 5439 N N . ALA D 4 143 ? 14.726 50.650 12.502 1.00 35.79 136 ALA H N 1
ATOM 5440 C CA . ALA D 4 143 ? 14.063 50.856 13.781 1.00 35.30 136 ALA H CA 1
ATOM 5441 C C . ALA D 4 143 ? 12.910 49.875 13.945 1.00 39.20 136 ALA H C 1
ATOM 5442 O O . ALA D 4 143 ? 12.267 49.468 12.971 1.00 34.33 136 ALA H O 1
ATOM 5444 N N . ALA D 4 144 ? 12.652 49.501 15.193 1.00 37.88 137 ALA H N 1
ATOM 5445 C CA . ALA D 4 144 ? 11.542 48.628 15.537 1.00 33.05 137 ALA H CA 1
ATOM 5446 C C . ALA D 4 144 ? 10.479 49.422 16.283 1.00 35.48 137 ALA H C 1
ATOM 5447 O O . ALA D 4 144 ? 10.794 50.268 17.127 1.00 31.99 137 ALA H O 1
ATOM 5449 N N . LEU D 4 145 ? 9.222 49.153 15.949 1.00 30.20 138 LEU H N 1
ATOM 5450 C CA . LEU D 4 145 ? 8.085 49.769 16.609 1.00 36.92 138 LEU H CA 1
ATOM 5451 C C . LEU D 4 145 ? 6.958 48.751 16.618 1.00 34.22 138 LEU H C 1
ATOM 5452 O O . LEU D 4 145 ? 6.990 47.761 15.883 1.00 34.23 138 LEU H O 1
ATOM 5457 N N . GLY D 4 146 ? 5.963 48.985 17.460 1.00 32.15 139 GLY H N 1
ATOM 5458 C CA . GLY D 4 146 ? 4.916 47.996 17.551 1.00 33.16 139 GLY H CA 1
ATOM 5459 C C . GLY D 4 146 ? 3.754 48.448 18.401 1.00 36.51 139 GLY H C 1
ATOM 5460 O O . GLY D 4 146 ? 3.656 49.609 18.803 1.00 30.98 139 GLY H O 1
ATOM 5461 N N . CYS D 4 147 ? 2.868 47.493 18.661 1.00 28.76 140 CYS H N 1
ATOM 5462 C CA . CYS D 4 147 ? 1.712 47.706 19.510 1.00 33.00 140 CYS H CA 1
ATOM 5463 C C . CYS D 4 147 ? 1.600 46.557 20.495 1.00 31.08 140 CYS H C 1
ATOM 5464 O O . CYS D 4 147 ? 1.720 45.390 20.112 1.00 26.96 140 CYS H O 1
ATOM 5467 N N . LEU D 4 148 ? 1.361 46.895 21.760 1.00 33.83 141 LEU H N 1
ATOM 5468 C CA . LEU D 4 148 ? 1.143 45.916 22.818 1.00 34.54 141 LEU H CA 1
ATOM 5469 C C . LEU D 4 148 ? -0.362 45.757 22.998 1.00 32.35 141 LEU H C 1
ATOM 5470 O O . LEU D 4 148 ? -1.047 46.701 23.409 1.00 31.72 141 LEU H O 1
ATOM 5475 N N . VAL D 4 149 ? -0.875 44.574 22.670 1.00 30.31 142 VAL H N 1
ATOM 5476 C CA . VAL D 4 149 ? -2.302 44.275 22.722 1.00 30.53 142 VAL H CA 1
ATOM 5477 C C . VAL D 4 149 ? -2.541 43.492 24.007 1.00 32.99 142 VAL H C 1
ATOM 5478 O O . VAL D 4 149 ? -2.307 42.282 24.064 1.00 27.80 142 VAL H O 1
ATOM 5482 N N . LYS D 4 150 ? -3.019 44.178 25.045 1.00 34.42 143 LYS H N 1
ATOM 5483 C CA . LYS D 4 150 ? -2.983 43.653 26.403 1.00 35.06 143 LYS H CA 1
ATOM 5484 C C . LYS D 4 150 ? -4.381 43.423 26.963 1.00 39.81 143 LYS H C 1
ATOM 5485 O O . LYS D 4 150 ? -5.293 44.233 26.750 1.00 30.61 143 LYS H O 1
ATOM 5491 N N . ASP D 4 151 ? -4.527 42.305 27.682 1.00 38.12 144 ASP H N 1
ATOM 5492 C CA . ASP D 4 151 ? -5.665 42.020 28.553 1.00 36.73 144 ASP H CA 1
ATOM 5493 C C . ASP D 4 151 ? -6.966 41.805 27.789 1.00 30.26 144 ASP H C 1
ATOM 5494 O O . ASP D 4 151 ? -7.967 42.472 28.068 1.00 34.34 144 ASP H O 1
ATOM 5499 N N . TYR D 4 152 ? -6.978 40.868 26.846 1.00 28.74 145 TYR H N 1
ATOM 5500 C CA . TYR D 4 152 ? -8.188 40.539 26.110 1.00 34.96 145 TYR H CA 1
ATOM 5501 C C . TYR D 4 152 ? -8.553 39.076 26.322 1.00 38.66 145 TYR H C 1
ATOM 5502 O O . TYR D 4 152 ? -7.736 38.262 26.759 1.00 36.66 145 TYR H O 1
ATOM 5511 N N . PHE D 4 153 ? -9.808 38.756 26.000 1.00 39.08 146 PHE H N 1
ATOM 5512 C CA . PHE D 4 153 ? -10.320 37.402 26.129 1.00 37.60 146 PHE H CA 1
ATOM 5513 C C . PHE D 4 153 ? -11.626 37.305 25.363 1.00 39.15 146 PHE H C 1
ATOM 5514 O O . PHE D 4 153 ? -12.456 38.216 25.470 1.00 38.31 146 PHE H O 1
ATOM 5522 N N . PRO D 4 154 ? -11.849 36.234 24.588 1.00 39.54 147 PRO H N 1
ATOM 5523 C CA . PRO D 4 154 ? -10.877 35.163 24.355 1.00 33.40 147 PRO H CA 1
ATOM 5524 C C . PRO D 4 154 ? -10.017 35.427 23.119 1.00 34.07 147 PRO H C 1
ATOM 5525 O O . PRO D 4 154 ? -10.017 36.548 22.601 1.00 29.50 147 PRO H O 1
ATOM 5529 N N . GLU D 4 155 ? -9.288 34.411 22.662 1.00 27.09 148 GLU H N 1
ATOM 5530 C CA . GLU D 4 155 ? -8.597 34.505 21.389 1.00 32.11 148 GLU H CA 1
ATOM 5531 C C . GLU D 4 155 ? -9.616 34.489 20.250 1.00 32.57 148 GLU H C 1
ATOM 5532 O O . GLU D 4 155 ? -10.728 33.980 20.409 1.00 33.68 148 GLU H O 1
ATOM 5538 N N . PRO D 4 156 ? -9.265 35.056 19.083 1.00 31.09 149 PRO H N 1
ATOM 5539 C CA . PRO D 4 156 ? -8.013 35.734 18.757 1.00 34.27 149 PRO H CA 1
ATOM 5540 C C . PRO D 4 156 ? -8.157 37.244 18.600 1.00 38.56 149 PRO H C 1
ATOM 5541 O O . PRO D 4 156 ? -9.270 37.774 18.588 1.00 37.59 149 PRO H O 1
ATOM 5545 N N . VAL D 4 157 ? -7.026 37.929 18.475 1.00 35.76 150 VAL H N 1
ATOM 5546 C CA . VAL D 4 157 ? -6.997 39.271 17.913 1.00 41.66 150 VAL H CA 1
ATOM 5547 C C . VAL D 4 157 ? -6.240 39.186 16.600 1.00 42.76 150 VAL H C 1
ATOM 5548 O O . VAL D 4 157 ? -5.381 38.317 16.409 1.00 43.97 150 VAL H O 1
ATOM 5552 N N . THR D 4 158 ? -6.585 40.074 15.678 1.00 36.96 151 THR H N 1
ATOM 5553 C CA . THR D 4 158 ? -5.846 40.235 14.438 1.00 36.19 151 THR H CA 1
ATOM 5554 C C . THR D 4 158 ? -5.245 41.630 14.421 1.00 38.43 151 THR H C 1
ATOM 5555 O O . THR D 4 158 ? -5.867 42.589 14.890 1.00 39.09 151 THR H O 1
ATOM 5559 N N . VAL D 4 159 ? -4.021 41.738 13.914 1.00 38.08 152 VAL H N 1
ATOM 5560 C CA . VAL D 4 159 ? -3.320 43.012 13.839 1.00 35.42 152 VAL H CA 1
ATOM 5561 C C . VAL D 4 159 ? -2.825 43.209 12.414 1.00 35.09 152 VAL H C 1
ATOM 5562 O O . VAL D 4 159 ? -2.208 42.308 11.835 1.00 35.46 152 VAL H O 1
ATOM 5566 N N . SER D 4 160 ? -3.109 44.375 11.851 1.00 33.39 153 SER H N 1
ATOM 5567 C CA . SER D 4 160 ? -2.515 44.826 10.605 1.00 32.24 153 SER H CA 1
ATOM 5568 C C . SER D 4 160 ? -1.840 46.169 10.850 1.00 35.40 153 SER H C 1
ATOM 5569 O O . SER D 4 160 ? -1.945 46.757 11.929 1.00 40.00 153 SER H O 1
ATOM 5572 N N . TRP D 4 161 ? -1.132 46.654 9.838 1.00 35.19 154 TRP H N 1
ATOM 5573 C CA . TRP D 4 161 ? -0.427 47.924 9.931 1.00 35.73 154 TRP H CA 1
ATOM 5574 C C . TRP D 4 161 ? -0.774 48.771 8.718 1.00 38.70 154 TRP H C 1
ATOM 5575 O O . TRP D 4 161 ? -0.649 48.307 7.581 1.00 43.21 154 TRP H O 1
ATOM 5586 N N . ASN D 4 162 ? -1.217 50.003 8.968 1.00 38.56 155 ASN H N 1
ATOM 5587 C CA . ASN D 4 162 ? -1.643 50.922 7.913 1.00 37.98 155 ASN H CA 1
ATOM 5588 C C . ASN D 4 162 ? -2.707 50.281 7.022 1.00 40.48 155 ASN H C 1
ATOM 5589 O O . ASN D 4 162 ? -2.644 50.341 5.792 1.00 44.63 155 ASN H O 1
ATOM 5594 N N . SER D 4 163 ? -3.688 49.646 7.667 1.00 36.54 156 SER H N 1
ATOM 5595 C CA . SER D 4 163 ? -4.824 49.021 6.986 1.00 36.92 156 SER H CA 1
ATOM 5596 C C . SER D 4 163 ? -4.377 47.988 5.955 1.00 48.06 156 SER H C 1
ATOM 5597 O O . SER D 4 163 ? -5.026 47.806 4.922 1.00 50.57 156 SER H O 1
ATOM 5600 N N . GLY D 4 164 ? -3.266 47.302 6.226 1.00 49.69 157 GLY H N 1
ATOM 5601 C CA . GLY D 4 164 ? -2.760 46.265 5.354 1.00 43.79 157 GLY H CA 1
ATOM 5602 C C . GLY D 4 164 ? -1.692 46.715 4.380 1.00 41.05 157 GLY H C 1
ATOM 5603 O O . GLY D 4 164 ? -1.102 45.865 3.702 1.00 43.02 157 GLY H O 1
ATOM 5604 N N . ALA D 4 165 ? -1.424 48.021 4.292 1.00 39.12 158 ALA H N 1
ATOM 5605 C CA . ALA D 4 165 ? -0.415 48.522 3.365 1.00 39.40 158 ALA H CA 1
ATOM 5606 C C . ALA D 4 165 ? 1.004 48.176 3.799 1.00 44.18 158 ALA H C 1
ATOM 5607 O O . ALA D 4 165 ? 1.916 48.210 2.966 1.00 47.57 158 ALA H O 1
ATOM 5609 N N . LEU D 4 166 ? 1.213 47.854 5.074 1.00 38.91 159 LEU H N 1
ATOM 5610 C CA . LEU D 4 166 ? 2.537 47.551 5.616 1.00 42.21 159 LEU H CA 1
ATOM 5611 C C . LEU D 4 166 ? 2.548 46.095 6.070 1.00 39.18 159 LEU H C 1
ATOM 5612 O O . LEU D 4 166 ? 1.983 45.756 7.114 1.00 36.19 159 LEU H O 1
ATOM 5617 N N . THR D 4 167 ? 3.200 45.238 5.286 1.00 39.03 160 THR H N 1
ATOM 5618 C CA . THR D 4 167 ? 3.300 43.814 5.575 1.00 41.58 160 THR H CA 1
ATOM 5619 C C . THR D 4 167 ? 4.726 43.330 5.793 1.00 42.65 160 THR H C 1
ATOM 5620 O O . THR D 4 167 ? 4.932 42.397 6.573 1.00 33.97 160 THR H O 1
ATOM 5624 N N . SER D 4 168 ? 5.707 43.932 5.127 1.00 42.60 161 SER H N 1
ATOM 5625 C CA . SER D 4 168 ? 7.080 43.457 5.215 1.00 43.25 161 SER H CA 1
ATOM 5626 C C . SER D 4 168 ? 7.676 43.779 6.580 1.00 35.54 161 SER H C 1
ATOM 5627 O O . SER D 4 168 ? 7.496 44.876 7.114 1.00 39.43 161 SER H O 1
ATOM 5630 N N . GLY D 4 169 ? 8.381 42.805 7.149 1.00 35.42 162 GLY H N 1
ATOM 5631 C CA . GLY D 4 169 ? 9.003 42.980 8.443 1.00 32.56 162 GLY H CA 1
ATOM 5632 C C . GLY D 4 169 ? 8.059 42.981 9.622 1.00 36.55 162 GLY H C 1
ATOM 5633 O O . GLY D 4 169 ? 8.460 43.405 10.711 1.00 35.25 162 GLY H O 1
ATOM 5634 N N . VAL D 4 170 ? 6.821 42.526 9.449 1.00 36.17 163 VAL H N 1
ATOM 5635 C CA . VAL D 4 170 ? 5.862 42.453 10.544 1.00 33.53 163 VAL H CA 1
ATOM 5636 C C . VAL D 4 170 ? 5.984 41.091 11.212 1.00 31.37 163 VAL H C 1
ATOM 5637 O O . VAL D 4 170 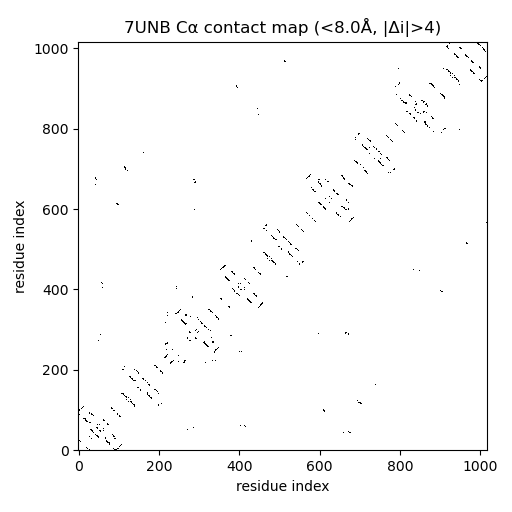? 6.001 40.056 10.536 1.00 32.79 163 VAL H O 1
ATOM 5641 N N . HIS D 4 171 ? 6.080 41.089 12.539 1.00 32.43 164 HIS H N 1
ATOM 5642 C CA . HIS D 4 171 ? 5.979 39.872 13.339 1.00 28.20 164 HIS H CA 1
ATOM 5643 C C . HIS D 4 171 ? 4.875 40.089 14.364 1.00 30.14 164 HIS H C 1
ATOM 5644 O O . HIS D 4 171 ? 5.029 40.900 15.284 1.00 30.74 164 HIS H O 1
ATOM 5651 N N . THR D 4 172 ? 3.760 39.383 14.200 1.00 25.26 165 THR H N 1
ATOM 5652 C CA . THR D 4 172 ? 2.719 39.324 15.215 1.00 28.54 165 THR H CA 1
ATOM 5653 C C . THR D 4 172 ? 2.902 38.027 15.993 1.00 31.64 165 THR H C 1
ATOM 5654 O O . THR D 4 172 ? 2.821 36.935 15.419 1.00 29.54 165 THR H O 1
ATOM 5658 N N . PHE D 4 173 ? 3.171 38.151 17.272 1.00 29.78 166 PHE H N 1
ATOM 5659 C CA . PHE D 4 173 ? 3.601 37.054 18.118 1.00 24.31 166 PHE H CA 1
ATOM 5660 C C . PHE D 4 173 ? 2.410 36.279 18.669 1.00 34.29 166 PHE H C 1
ATOM 5661 O O . PHE D 4 173 ? 1.322 36.839 18.851 1.00 29.78 166 PHE H O 1
ATOM 5669 N N . PRO D 4 174 ? 2.600 34.985 18.926 1.00 28.05 167 PRO H N 1
ATOM 5670 C CA . PRO D 4 174 ? 1.572 34.221 19.641 1.00 32.46 167 PRO H CA 1
ATOM 5671 C C . PRO D 4 174 ? 1.254 34.873 20.979 1.00 35.12 167 PRO H C 1
ATOM 5672 O O . PRO D 4 174 ? 2.130 35.436 21.641 1.00 27.74 167 PRO H O 1
ATOM 5676 N N . ALA D 4 175 ? -0.015 34.801 21.368 1.00 30.31 168 ALA H N 1
ATOM 5677 C CA . ALA D 4 175 ? -0.424 35.379 22.636 1.00 32.05 168 ALA H CA 1
ATOM 5678 C C . ALA D 4 175 ? 0.092 34.537 23.795 1.00 31.99 168 ALA H C 1
ATOM 5679 O O . ALA D 4 175 ? 0.323 33.332 23.664 1.00 31.23 168 ALA H O 1
ATOM 5681 N N . VAL D 4 176 ? 0.290 35.189 24.936 1.00 37.23 169 VAL H N 1
ATOM 5682 C CA . VAL D 4 176 ? 0.621 34.501 26.177 1.00 41.60 169 VAL H CA 1
ATOM 5683 C C . VAL D 4 176 ? -0.530 34.701 27.152 1.00 38.86 169 VAL H C 1
ATOM 5684 O O . VAL D 4 176 ? -1.265 35.695 27.088 1.00 37.57 169 VAL H O 1
ATOM 5688 N N . LEU D 4 177 ? -0.694 33.738 28.054 1.00 37.78 170 LEU H N 1
ATOM 5689 C CA . LEU D 4 177 ? -1.783 33.744 29.024 1.00 34.22 170 LEU H CA 1
ATOM 5690 C C . LEU D 4 177 ? -1.238 34.220 30.365 1.00 40.27 170 LEU H C 1
ATOM 5691 O O . LEU D 4 177 ? -0.422 33.536 30.992 1.00 41.64 170 LEU H O 1
ATOM 5696 N N . GLN D 4 178 ? -1.684 35.395 30.798 1.00 42.00 171 GLN H N 1
ATOM 5697 C CA . GLN D 4 178 ? -1.274 35.917 32.089 1.00 45.69 171 GLN H CA 1
ATOM 5698 C C . GLN D 4 178 ? -1.960 35.142 33.212 1.00 43.51 171 GLN H C 1
ATOM 5699 O O . GLN D 4 178 ? -2.915 34.390 32.996 1.00 37.52 171 GLN H O 1
ATOM 5705 N N . SER D 4 179 ? -1.452 35.334 34.433 1.00 46.93 172 SER H N 1
ATOM 5706 C CA . SER D 4 179 ? -2.052 34.685 35.595 1.00 51.36 172 SER H CA 1
ATOM 5707 C C . SER D 4 179 ? -3.494 35.128 35.800 1.00 46.74 172 SER H C 1
ATOM 5708 O O . SER D 4 179 ? -4.300 34.382 36.367 1.00 45.51 172 SER H O 1
ATOM 5711 N N . SER D 4 180 ? -3.836 36.333 35.343 1.00 44.03 173 SER H N 1
ATOM 5712 C CA . SER D 4 180 ? -5.195 36.848 35.433 1.00 42.61 173 SER H CA 1
ATOM 5713 C C . SER D 4 180 ? -6.188 36.073 34.577 1.00 42.11 173 SER H C 1
ATOM 5714 O O . SER D 4 180 ? -7.396 36.228 34.775 1.00 51.89 173 SER H O 1
ATOM 5717 N N . GLY D 4 181 ? -5.717 35.256 33.636 1.00 33.29 174 GLY H N 1
ATOM 5718 C CA . GLY D 4 181 ? -6.586 34.582 32.697 1.00 28.54 174 GLY H CA 1
ATOM 5719 C C . GLY D 4 181 ? -6.838 35.334 31.406 1.00 36.31 174 GLY H C 1
ATOM 5720 O O . GLY D 4 181 ? -7.492 34.786 30.506 1.00 35.41 174 GLY H O 1
ATOM 5721 N N . LEU D 4 182 ? -6.349 36.565 31.284 1.00 28.22 175 LEU H N 1
ATOM 5722 C CA . LEU D 4 182 ? -6.479 37.357 30.070 1.00 41.35 175 LEU H CA 1
ATOM 5723 C C . LEU D 4 182 ? -5.236 37.201 29.202 1.00 40.98 175 LEU H C 1
ATOM 5724 O O . LEU D 4 182 ? -4.127 36.993 29.703 1.00 42.83 175 LEU H O 1
ATOM 5729 N N . TYR D 4 183 ? -5.430 37.310 27.893 1.00 38.68 176 TYR H N 1
ATOM 5730 C CA . TYR D 4 183 ? -4.336 37.188 26.944 1.00 34.86 176 TYR H CA 1
ATOM 5731 C C . TYR D 4 183 ? -3.698 38.545 26.678 1.00 37.60 176 TYR H C 1
ATOM 5732 O O . TYR D 4 183 ? -4.318 39.599 26.844 1.00 33.87 176 TYR H O 1
ATOM 5741 N N . SER D 4 184 ? -2.437 38.506 26.259 1.00 35.35 177 SER H N 1
ATOM 5742 C CA . SER D 4 184 ? -1.749 39.710 25.820 1.00 40.87 177 SER H CA 1
ATOM 5743 C C . SER D 4 184 ? -0.765 39.323 24.726 1.00 39.83 177 SER H C 1
ATOM 5744 O O . SER D 4 184 ? -0.115 38.278 24.808 1.00 37.39 177 SER H O 1
ATOM 5747 N N . LEU D 4 185 ? -0.661 40.179 23.712 1.00 34.65 178 LEU H N 1
ATOM 5748 C CA . LEU D 4 185 ? 0.044 39.871 22.478 1.00 33.37 178 LEU H CA 1
ATOM 5749 C C . LEU D 4 185 ? 0.851 41.088 22.044 1.00 36.67 178 LEU H C 1
ATOM 5750 O O . LEU D 4 185 ? 0.474 42.231 22.318 1.00 32.15 178 LEU H O 1
ATOM 5755 N N . SER D 4 186 ? 1.965 40.835 21.362 1.00 33.18 179 SER H N 1
ATOM 5756 C CA . SER D 4 186 ? 2.796 41.887 20.796 1.00 37.00 179 SER H CA 1
ATOM 5757 C C . SER D 4 186 ? 2.828 41.764 19.280 1.00 35.80 179 SER H C 1
ATOM 5758 O O . SER D 4 186 ? 2.916 40.657 18.738 1.00 33.94 179 SER H O 1
ATOM 5761 N N . SER D 4 187 ? 2.758 42.905 18.599 1.00 29.94 180 SER H N 1
ATOM 5762 C CA . SER D 4 187 ? 2.958 42.969 17.157 1.00 25.94 180 SER H CA 1
ATOM 5763 C C . SER D 4 187 ? 3.966 44.068 16.872 1.00 28.33 180 SER H C 1
ATOM 5764 O O . SER D 4 187 ? 3.756 45.219 17.264 1.00 30.85 180 SER H O 1
ATOM 5767 N N . VAL D 4 188 ? 5.059 43.713 16.201 1.00 28.68 181 VAL H N 1
ATOM 5768 C CA . VAL D 4 188 ? 6.138 44.648 15.928 1.00 29.20 181 VAL H CA 1
ATOM 5769 C C . VAL D 4 188 ? 6.407 44.668 14.431 1.00 33.02 181 VAL H C 1
ATOM 5770 O O . VAL D 4 188 ? 6.004 43.771 13.686 1.00 34.26 181 VAL H O 1
ATOM 5774 N N . VAL D 4 189 ? 7.093 45.719 13.998 1.00 28.45 182 VAL H N 1
ATOM 5775 C CA . VAL D 4 189 ? 7.513 45.851 12.609 1.00 31.55 182 VAL H CA 1
ATOM 5776 C C . VAL D 4 189 ? 8.827 46.618 12.586 1.00 33.21 182 VAL H C 1
ATOM 5777 O O . VAL D 4 189 ? 9.026 47.557 13.364 1.00 32.58 182 VAL H O 1
ATOM 5781 N N . THR D 4 190 ? 9.742 46.194 11.719 1.00 30.28 183 THR H N 1
ATOM 5782 C CA . THR D 4 190 ? 10.999 46.898 11.516 1.00 31.16 183 THR H CA 1
ATOM 5783 C C . THR D 4 190 ? 10.898 47.733 10.246 1.00 32.12 183 THR H C 1
ATOM 5784 O O . THR D 4 190 ? 10.471 47.233 9.200 1.00 35.76 183 THR H O 1
ATOM 5788 N N . VAL D 4 191 ? 11.252 49.009 10.352 1.00 32.46 184 VAL H N 1
ATOM 5789 C CA . VAL D 4 191 ? 11.187 49.943 9.228 1.00 33.30 184 VAL H CA 1
ATOM 5790 C C . VAL D 4 191 ? 12.462 50.775 9.210 1.00 40.82 184 VAL H C 1
ATOM 5791 O O . VAL D 4 191 ? 13.206 50.820 10.199 1.00 34.12 184 VAL H O 1
ATOM 5795 N N . PRO D 4 192 ? 12.754 51.425 8.082 1.00 37.64 185 PRO H N 1
ATOM 5796 C CA . PRO D 4 192 ? 13.965 52.256 8.016 1.00 41.90 185 PRO H CA 1
ATOM 5797 C C . PRO D 4 192 ? 13.944 53.386 9.036 1.00 39.62 185 PRO H C 1
ATOM 5798 O O . PRO D 4 192 ? 12.927 54.053 9.234 1.00 40.29 185 PRO H O 1
ATOM 5802 N N . SER D 4 193 ? 15.088 53.589 9.695 1.00 50.14 186 SER H N 1
ATOM 5803 C CA . SER D 4 193 ? 15.266 54.776 10.523 1.00 58.74 186 SER H CA 1
ATOM 5804 C C . SER D 4 193 ? 15.060 56.058 9.727 1.00 66.72 186 SER H C 1
ATOM 5805 O O . SER D 4 193 ? 14.738 57.096 10.313 1.00 64.20 186 SER H O 1
ATOM 5808 N N . SER D 4 194 ? 15.235 55.999 8.404 1.00 79.10 187 SER H N 1
ATOM 5809 C CA . SER D 4 194 ? 15.049 57.162 7.545 1.00 80.78 187 SER H CA 1
ATOM 5810 C C . SER D 4 194 ? 13.604 57.647 7.512 1.00 77.64 187 SER H C 1
ATOM 5811 O O . SER D 4 194 ? 13.364 58.816 7.194 1.00 81.15 187 SER H O 1
ATOM 5814 N N . SER D 4 195 ? 12.642 56.790 7.842 1.00 71.42 188 SER H N 1
ATOM 5815 C CA . SER D 4 195 ? 11.230 57.082 7.636 1.00 69.67 188 SER H CA 1
ATOM 5816 C C . SER D 4 195 ? 10.510 57.561 8.891 1.00 63.90 188 SER H C 1
ATOM 5817 O O . SER D 4 195 ? 9.303 57.820 8.830 1.00 64.11 188 SER H O 1
ATOM 5820 N N . LEU D 4 196 ? 11.210 57.696 10.019 1.00 55.82 189 LEU H N 1
ATOM 5821 C CA . LEU D 4 196 ? 10.520 57.882 11.294 1.00 57.16 189 LEU H CA 1
ATOM 5822 C C . LEU D 4 196 ? 9.866 59.257 11.387 1.00 58.62 189 LEU H C 1
ATOM 5823 O O . LEU D 4 196 ? 8.710 59.378 11.810 1.00 57.19 189 LEU H O 1
ATOM 5828 N N . GLY D 4 197 ? 10.587 60.309 11.001 1.00 59.59 190 GLY H N 1
ATOM 5829 C CA . GLY D 4 197 ? 10.003 61.637 11.050 1.00 62.50 190 GLY H CA 1
ATOM 5830 C C . GLY D 4 197 ? 8.975 61.902 9.970 1.00 61.97 190 GLY H C 1
ATOM 5831 O O . GLY D 4 197 ? 8.207 62.862 10.085 1.00 57.20 190 GLY H O 1
ATOM 5832 N N . THR D 4 198 ? 8.927 61.065 8.937 1.00 65.96 191 THR H N 1
ATOM 5833 C CA . THR D 4 198 ? 8.127 61.337 7.748 1.00 68.62 191 THR H CA 1
ATOM 5834 C C . THR D 4 198 ? 6.960 60.382 7.552 1.00 67.36 191 THR H C 1
ATOM 5835 O O . THR D 4 198 ? 5.892 60.812 7.111 1.00 68.92 191 THR H O 1
ATOM 5839 N N . GLN D 4 199 ? 7.125 59.100 7.859 1.00 65.23 192 GLN H N 1
ATOM 5840 C CA . GLN D 4 199 ? 6.084 58.111 7.624 1.00 61.79 192 GLN H CA 1
ATOM 5841 C C . GLN D 4 199 ? 5.282 57.871 8.898 1.00 57.21 192 GLN H C 1
ATOM 5842 O O . GLN D 4 199 ? 5.841 57.812 9.998 1.00 59.55 192 GLN H O 1
ATOM 5848 N N . THR D 4 200 ? 3.968 57.743 8.739 1.00 49.87 193 THR H N 1
ATOM 5849 C CA . THR D 4 200 ? 3.075 57.449 9.849 1.00 48.30 193 THR H CA 1
ATOM 5850 C C . THR D 4 200 ? 2.835 55.945 9.938 1.00 47.16 193 THR H C 1
ATOM 5851 O O . THR D 4 200 ? 2.771 55.251 8.920 1.00 48.34 193 THR H O 1
ATOM 5855 N N . TYR D 4 201 ? 2.715 55.443 11.166 1.00 44.81 194 TYR H N 1
ATOM 5856 C CA . TYR D 4 201 ? 2.556 54.015 11.422 1.00 42.69 194 TYR H CA 1
ATOM 5857 C C . TYR D 4 201 ? 1.396 53.804 12.381 1.00 46.40 194 TYR H C 1
ATOM 5858 O O . TYR D 4 201 ? 1.401 54.344 13.492 1.00 45.35 194 TYR H O 1
ATOM 5867 N N . ILE D 4 202 ? 0.410 53.017 11.956 1.00 45.99 195 ILE H N 1
ATOM 5868 C CA . ILE D 4 202 ? -0.784 52.744 12.747 1.00 38.78 195 ILE H CA 1
ATOM 5869 C C . ILE D 4 202 ? -0.993 51.237 12.798 1.00 40.31 195 ILE H C 1
ATOM 5870 O O . ILE D 4 202 ? -0.972 50.571 11.757 1.00 41.82 195 ILE H O 1
ATOM 5875 N N . CYS D 4 203 ? -1.210 50.700 13.995 1.00 35.68 196 CYS H N 1
ATOM 5876 C CA . CYS D 4 203 ? -1.645 49.318 14.109 1.00 35.73 196 CYS H CA 1
ATOM 5877 C C . CYS D 4 203 ? -3.168 49.277 14.152 1.00 35.39 196 CYS H C 1
ATOM 5878 O O . CYS D 4 203 ? -3.813 50.152 14.734 1.00 38.07 196 CYS H O 1
ATOM 5881 N N . ASN D 4 204 ? -3.736 48.280 13.480 1.00 41.23 197 ASN H N 1
ATOM 5882 C CA . ASN D 4 204 ? -5.177 48.081 13.373 1.00 40.35 197 ASN H CA 1
ATOM 5883 C C . ASN D 4 204 ? -5.508 46.796 14.126 1.00 42.60 197 ASN H C 1
ATOM 5884 O O . ASN D 4 204 ? -5.303 45.692 13.614 1.00 34.82 197 ASN H O 1
ATOM 5889 N N . VAL D 4 205 ? -6.014 46.945 15.347 1.00 44.40 198 VAL H N 1
ATOM 5890 C CA . VAL D 4 205 ? -6.258 45.826 16.248 1.00 42.49 198 VAL H CA 1
ATOM 5891 C C . VAL D 4 205 ? -7.746 45.509 16.231 1.00 45.64 198 VAL H C 1
ATOM 5892 O O . VAL D 4 205 ? -8.580 46.389 16.484 1.00 47.17 198 VAL H O 1
ATOM 5896 N N . ASN D 4 206 ? -8.081 44.253 15.937 1.00 39.25 199 ASN H N 1
ATOM 5897 C CA . ASN D 4 206 ? -9.464 43.802 15.850 1.00 47.42 199 ASN H CA 1
ATOM 5898 C C . ASN D 4 206 ? -9.662 42.612 16.778 1.00 41.41 199 ASN H C 1
ATOM 5899 O O . ASN D 4 206 ? -8.976 41.593 16.641 1.00 39.29 199 ASN H O 1
ATOM 5904 N N . HIS D 4 207 ? -10.593 42.746 17.720 1.00 40.88 200 HIS H N 1
ATOM 5905 C CA . HIS D 4 207 ? -10.998 41.661 18.612 1.00 39.30 200 HIS H CA 1
ATOM 5906 C C . HIS D 4 207 ? -12.480 41.397 18.358 1.00 42.43 200 HIS H C 1
ATOM 5907 O O . HIS D 4 207 ? -13.351 41.960 19.030 1.00 38.53 200 HIS H O 1
ATOM 5914 N N . LYS D 4 208 ? -12.755 40.532 17.383 1.00 44.89 201 LYS H N 1
ATOM 5915 C CA . LYS D 4 208 ? -14.137 40.252 17.009 1.00 50.98 201 LYS H CA 1
ATOM 5916 C C . LYS D 4 208 ? -14.975 39.602 18.110 1.00 48.09 201 LYS H C 1
ATOM 5917 O O . LYS D 4 208 ? -16.188 39.869 18.139 1.00 44.18 201 LYS H O 1
ATOM 5923 N N . PRO D 4 209 ? -14.440 38.753 19.001 1.00 52.05 202 PRO H N 1
ATOM 5924 C CA . PRO D 4 209 ? -15.279 38.249 20.104 1.00 45.03 202 PRO H CA 1
ATOM 5925 C C . PRO D 4 209 ? -15.941 39.340 20.929 1.00 45.81 202 PRO H C 1
ATOM 5926 O O . PRO D 4 209 ? -17.044 39.124 21.447 1.00 51.01 202 PRO H O 1
ATOM 5930 N N . SER D 4 210 ? -15.311 40.507 21.067 1.00 44.10 203 SER H N 1
ATOM 5931 C CA . SER D 4 210 ? -15.902 41.629 21.787 1.00 39.20 203 SER H CA 1
ATOM 5932 C C . SER D 4 210 ? -16.248 42.799 20.871 1.00 45.69 203 SER H C 1
ATOM 5933 O O . SER D 4 210 ? -16.640 43.863 21.365 1.00 47.18 203 SER H O 1
ATOM 5936 N N . ASN D 4 211 ? -16.120 42.623 19.554 1.00 47.06 204 ASN H N 1
ATOM 5937 C CA . ASN D 4 211 ? -16.359 43.686 18.574 1.00 49.14 204 ASN H CA 1
ATOM 5938 C C . ASN D 4 211 ? -15.585 44.952 18.937 1.00 49.91 204 ASN H C 1
ATOM 5939 O O . ASN D 4 211 ? -16.116 46.065 18.927 1.00 47.44 204 ASN H O 1
ATOM 5944 N N . THR D 4 212 ? -14.310 44.765 19.276 1.00 54.68 205 THR H N 1
ATOM 5945 C CA . THR D 4 212 ? -13.405 45.862 19.591 1.00 53.27 205 THR H CA 1
ATOM 5946 C C . THR D 4 212 ? -12.475 46.082 18.407 1.00 49.74 205 THR H C 1
ATOM 5947 O O . THR D 4 212 ? -11.706 45.186 18.039 1.00 45.34 205 THR H O 1
ATOM 5951 N N . LYS D 4 213 ? -12.553 47.267 17.810 1.00 48.97 206 LYS H N 1
ATOM 5952 C CA . LYS D 4 213 ? -11.658 47.677 16.737 1.00 45.22 206 LYS H CA 1
ATOM 5953 C C . LYS D 4 213 ? -10.934 48.932 17.196 1.00 43.80 206 LYS H C 1
ATOM 5954 O O . LYS D 4 213 ? -11.574 49.953 17.465 1.00 40.72 206 LYS H O 1
ATOM 5960 N N . VAL D 4 214 ? -9.609 48.855 17.302 1.00 45.06 207 VAL H N 1
ATOM 5961 C CA . VAL D 4 214 ? -8.802 49.973 17.780 1.00 40.87 207 VAL H CA 1
ATOM 5962 C C . VAL D 4 214 ? -7.694 50.239 16.772 1.00 36.86 207 VAL H C 1
ATOM 5963 O O . VAL D 4 214 ? -6.923 49.332 16.439 1.00 32.25 207 VAL H O 1
ATOM 5967 N N . ASP D 4 215 ? -7.624 51.479 16.285 1.00 35.08 208 ASP H N 1
ATOM 5968 C CA . ASP D 4 215 ? -6.517 51.953 15.464 1.00 40.72 208 ASP H CA 1
ATOM 5969 C C . ASP D 4 215 ? -5.630 52.837 16.331 1.00 40.72 208 ASP H C 1
ATOM 5970 O O . ASP D 4 215 ? -6.098 53.841 16.879 1.00 39.33 208 ASP H O 1
ATOM 5975 N N . LYS D 4 216 ? -4.358 52.465 16.457 1.00 38.03 209 LYS H N 1
ATOM 5976 C CA . LYS D 4 216 ? -3.435 53.135 17.365 1.00 43.35 209 LYS H CA 1
ATOM 5977 C C . LYS D 4 216 ? -2.261 53.695 16.579 1.00 43.57 209 LYS H C 1
ATOM 5978 O O . LYS D 4 216 ? -1.542 52.946 15.906 1.00 43.13 209 LYS H O 1
ATOM 5984 N N . LYS D 4 217 ? -2.063 55.007 16.676 1.00 39.07 210 LYS H N 1
ATOM 5985 C CA . LYS D 4 217 ? -0.919 55.660 16.057 1.00 38.50 210 LYS H CA 1
ATOM 5986 C C . LYS D 4 217 ? 0.306 55.530 16.956 1.00 44.50 210 LYS H C 1
ATOM 5987 O O . LYS D 4 217 ? 0.238 55.808 18.158 1.00 49.74 210 LYS H O 1
ATOM 5993 N N . VAL D 4 218 ? 1.424 55.109 16.371 1.00 45.50 211 VAL H N 1
ATOM 5994 C CA . VAL D 4 218 ? 2.677 54.900 17.090 1.00 40.97 211 VAL H CA 1
ATOM 5995 C C . VAL D 4 218 ? 3.684 55.905 16.552 1.00 39.55 211 VAL H C 1
ATOM 5996 O O . VAL D 4 218 ? 4.158 55.770 15.416 1.00 40.39 211 VAL H O 1
ATOM 6000 N N . GLU D 4 219 ? 4.013 56.909 17.357 1.00 41.67 212 GLU H N 1
ATOM 6001 C CA . GLU D 4 219 ? 4.920 57.966 16.943 1.00 46.58 212 GLU H CA 1
ATOM 6002 C C . GLU D 4 219 ? 6.231 57.892 17.715 1.00 44.41 212 GLU H C 1
ATOM 6003 O O . GLU D 4 219 ? 6.282 57.352 18.826 1.00 42.33 212 GLU H O 1
ATOM 6009 N N . PRO D 4 220 ? 7.328 58.423 17.143 1.00 42.15 213 PRO H N 1
ATOM 6010 C CA . PRO D 4 220 ? 8.650 58.256 17.768 1.00 49.93 213 PRO H CA 1
ATOM 6011 C C . PRO D 4 220 ? 8.800 58.955 19.112 1.00 65.06 213 PRO H C 1
ATOM 6012 O O . PRO D 4 220 ? 7.815 59.405 19.705 1.00 67.99 213 PRO H O 1
ATOM 6016 N N . LYS D 4 221 ? 10.042 59.048 19.588 1.00 79.17 214 LYS H N 1
ATOM 6017 C CA . LYS D 4 221 ? 10.366 59.558 20.924 1.00 90.96 214 LYS H CA 1
ATOM 6018 C C . LYS D 4 221 ? 9.764 58.672 22.013 1.00 89.97 214 LYS H C 1
ATOM 6019 O O . LYS D 4 221 ? 10.438 57.793 22.550 1.00 86.64 214 LYS H O 1
ATOM 6025 N N . GLN E 5 1 ? 15.366 -6.351 -19.776 1.00 55.23 1 GLN F N 1
ATOM 6026 C CA . GLN E 5 1 ? 15.687 -6.340 -21.197 1.00 55.48 1 GLN F CA 1
ATOM 6027 C C . GLN E 5 1 ? 14.515 -6.931 -21.996 1.00 48.38 1 GLN F C 1
ATOM 6028 O O . GLN E 5 1 ? 14.678 -7.424 -23.113 1.00 49.91 1 GLN F O 1
ATOM 6034 N N . LEU E 5 2 ? 13.318 -6.877 -21.421 1.00 38.53 2 LEU F N 1
ATOM 6035 C CA . LEU E 5 2 ? 12.129 -7.191 -22.199 1.00 31.86 2 LEU F CA 1
ATOM 6036 C C . LEU E 5 2 ? 11.949 -6.143 -23.290 1.00 27.52 2 LEU F C 1
ATOM 6037 O O . LEU E 5 2 ? 12.110 -4.944 -23.051 1.00 30.18 2 LEU F O 1
ATOM 6042 N N . GLN E 5 3 ? 11.638 -6.600 -24.501 1.00 26.04 3 GLN F N 1
ATOM 6043 C CA . GLN E 5 3 ? 11.434 -5.704 -25.630 1.00 27.17 3 GLN F CA 1
ATOM 6044 C C . GLN E 5 3 ? 10.242 -6.177 -26.444 1.00 28.92 3 GLN F C 1
ATOM 6045 O O . GLN E 5 3 ? 10.078 -7.378 -26.679 1.00 21.25 3 GLN F O 1
ATOM 6051 N N . LEU E 5 4 ? 9.411 -5.227 -26.868 1.00 26.56 4 LEU F N 1
ATOM 6052 C CA . LEU E 5 4 ? 8.240 -5.501 -27.689 1.00 34.96 4 LEU F CA 1
ATOM 6053 C C . LEU E 5 4 ? 8.419 -4.799 -29.026 1.00 32.48 4 LEU F C 1
ATOM 6054 O O . LEU E 5 4 ? 8.813 -3.629 -29.069 1.00 33.44 4 LEU F O 1
ATOM 6059 N N . GLN E 5 5 ? 8.140 -5.517 -30.110 1.00 30.06 5 GLN F N 1
ATOM 6060 C CA . GLN E 5 5 ? 8.394 -5.021 -31.460 1.00 35.04 5 GLN F CA 1
ATOM 6061 C C . GLN E 5 5 ? 7.191 -5.365 -32.328 1.00 33.23 5 GLN F C 1
ATOM 6062 O O . GLN E 5 5 ? 6.933 -6.544 -32.592 1.00 27.24 5 GLN F O 1
ATOM 6068 N N . GLU E 5 6 ? 6.452 -4.342 -32.757 1.00 25.83 6 GLU F N 1
ATOM 6069 C CA . GLU E 5 6 ? 5.311 -4.546 -33.636 1.00 28.52 6 GLU F CA 1
ATOM 6070 C C . GLU E 5 6 ? 5.771 -4.788 -35.069 1.00 31.61 6 GLU F C 1
ATOM 6071 O O . GLU E 5 6 ? 6.841 -4.339 -35.490 1.00 32.78 6 GLU F O 1
ATOM 6077 N N . SER E 5 7 ? 4.941 -5.507 -35.820 1.00 27.12 7 SER F N 1
ATOM 6078 C CA . SER E 5 7 ? 5.152 -5.700 -37.246 1.00 37.36 7 SER F CA 1
ATOM 6079 C C . SER E 5 7 ? 3.794 -5.847 -37.915 1.00 41.53 7 SER F C 1
ATOM 6080 O O . SER E 5 7 ? 2.799 -6.194 -37.274 1.00 34.60 7 SER F O 1
ATOM 6083 N N . GLY E 5 8 ? 3.763 -5.570 -39.215 1.00 50.42 8 GLY F N 1
ATOM 6084 C CA . GLY E 5 8 ? 2.534 -5.597 -39.970 1.00 43.89 8 GLY F CA 1
ATOM 6085 C C . GLY E 5 8 ? 2.460 -4.463 -40.971 1.00 54.50 8 GLY F C 1
ATOM 6086 O O . GLY E 5 8 ? 3.149 -3.443 -40.842 1.00 54.11 8 GLY F O 1
ATOM 6087 N N . PRO E 5 9 ? 1.612 -4.618 -41.987 1.00 59.70 9 PRO F N 1
ATOM 6088 C CA . PRO E 5 9 ? 1.586 -3.639 -43.081 1.00 53.36 9 PRO F CA 1
ATOM 6089 C C . PRO E 5 9 ? 1.081 -2.280 -42.627 1.00 46.75 9 PRO F C 1
ATOM 6090 O O . PRO E 5 9 ? 0.286 -2.162 -41.691 1.00 45.63 9 PRO F O 1
ATOM 6094 N N . GLY E 5 10 ? 1.568 -1.241 -43.307 1.00 42.96 10 GLY F N 1
ATOM 6095 C CA . GLY E 5 10 ? 1.166 0.121 -43.028 1.00 25.28 10 GLY F CA 1
ATOM 6096 C C . GLY E 5 10 ? -0.055 0.601 -43.778 1.00 29.72 10 GLY F C 1
ATOM 6097 O O . GLY E 5 10 ? -0.604 1.652 -43.434 1.00 33.92 10 GLY F O 1
ATOM 6098 N N . LEU E 5 11 ? -0.505 -0.143 -44.788 1.00 21.77 11 LEU F N 1
ATOM 6099 C CA . LEU E 5 11 ? -1.626 0.255 -45.632 1.00 24.27 11 LEU F CA 1
ATOM 6100 C C . LEU E 5 11 ? -2.668 -0.855 -45.666 1.00 29.36 11 LEU F C 1
ATOM 6101 O O . LEU E 5 11 ? -2.329 -2.020 -45.902 1.00 24.44 11 LEU F O 1
ATOM 6106 N N . VAL E 5 12 ? -3.928 -0.493 -45.421 1.00 25.93 12 VAL F N 1
ATOM 6107 C CA . VAL E 5 12 ? -5.059 -1.412 -45.515 1.00 20.09 12 VAL F CA 1
ATOM 6108 C C . VAL E 5 12 ? -6.208 -0.677 -46.197 1.00 31.10 12 VAL F C 1
ATOM 6109 O O . VAL E 5 12 ? -6.400 0.524 -45.982 1.00 26.91 12 VAL F O 1
ATOM 6113 N N . LYS E 5 13 ? -6.992 -1.420 -47.065 1.00 20.89 13 LYS F N 1
ATOM 6114 C CA . LYS E 5 13 ? -8.116 -0.768 -47.721 1.00 27.60 13 LYS F CA 1
ATOM 6115 C C . LYS E 5 13 ? -9.351 -0.795 -46.823 1.00 21.29 13 LYS F C 1
ATOM 6116 O O . LYS E 5 13 ? -9.476 -1.666 -45.957 1.00 21.13 13 LYS F O 1
ATOM 6122 N N . PRO E 5 14 ? -10.260 0.169 -46.989 1.00 29.67 14 PRO F N 1
ATOM 6123 C CA . PRO E 5 14 ? -11.492 0.158 -46.191 1.00 21.60 14 PRO F CA 1
ATOM 6124 C C . PRO E 5 14 ? -12.251 -1.152 -46.356 1.00 27.29 14 PRO F C 1
ATOM 6125 O O . PRO E 5 14 ? -12.229 -1.777 -47.418 1.00 24.46 14 PRO F O 1
ATOM 6129 N N . SER E 5 15 ? -12.907 -1.563 -45.268 1.00 21.81 15 SER F N 1
ATOM 6130 C CA . SER E 5 15 ? -13.689 -2.787 -45.081 1.00 24.26 15 SER F CA 1
ATOM 6131 C C . SER E 5 15 ? -12.819 -4.033 -44.939 1.00 25.58 15 SER F C 1
ATOM 6132 O O . SER E 5 15 ? -13.362 -5.129 -44.765 1.00 22.06 15 SER F O 1
ATOM 6135 N N . GLU E 5 16 ? -11.497 -3.910 -44.999 1.00 21.52 16 GLU F N 1
ATOM 6136 C CA . GLU E 5 16 ? -10.630 -5.064 -44.839 1.00 28.34 16 GLU F CA 1
ATOM 6137 C C . GLU E 5 16 ? -10.265 -5.244 -43.369 1.00 20.88 16 GLU F C 1
ATOM 6138 O O . GLU E 5 16 ? -10.670 -4.471 -42.500 1.00 20.66 16 GLU F O 1
ATOM 6144 N N . THR E 5 17 ? -9.482 -6.280 -43.085 1.00 20.76 17 THR F N 1
ATOM 6145 C CA . THR E 5 17 ? -9.040 -6.573 -41.728 1.00 25.21 17 THR F CA 1
ATOM 6146 C C . THR E 5 17 ? -7.607 -6.092 -41.538 1.00 25.72 17 THR F C 1
ATOM 6147 O O . THR E 5 17 ? -6.721 -6.427 -42.332 1.00 27.69 17 THR F O 1
ATOM 6151 N N . LEU E 5 18 ? -7.392 -5.302 -40.489 1.00 25.36 18 LEU F N 1
ATOM 6152 C CA . LEU E 5 18 ? -6.059 -4.855 -40.108 1.00 25.11 18 LEU F CA 1
ATOM 6153 C C . LEU E 5 18 ? -5.389 -5.927 -39.254 1.00 24.10 18 LEU F C 1
ATOM 6154 O O . LEU E 5 18 ? -5.969 -6.391 -38.270 1.00 27.92 18 LEU F O 1
ATOM 6159 N N . SER E 5 19 ? -4.157 -6.299 -39.610 1.00 25.65 19 SER F N 1
ATOM 6160 C CA . SER E 5 19 ? -3.432 -7.363 -38.923 1.00 22.90 19 SER F CA 1
ATOM 6161 C C . SER E 5 19 ? -2.054 -6.882 -38.494 1.00 20.10 19 SER F C 1
ATOM 6162 O O . SER E 5 19 ? -1.282 -6.384 -39.320 1.00 27.71 19 SER F O 1
ATOM 6165 N N . LEU E 5 20 ? -1.742 -7.052 -37.210 1.00 23.25 20 LEU F N 1
ATOM 6166 C CA . LEU E 5 20 ? -0.433 -6.710 -36.669 1.00 22.89 20 LEU F CA 1
ATOM 6167 C C . LEU E 5 20 ? 0.028 -7.808 -35.720 1.00 27.08 20 LEU F C 1
ATOM 6168 O O . LEU E 5 20 ? -0.786 -8.493 -35.092 1.00 30.59 20 LEU F O 1
ATOM 6173 N N . THR E 5 21 ? 1.347 -7.962 -35.618 1.00 27.57 21 THR F N 1
ATOM 6174 C CA . THR E 5 21 ? 1.968 -8.923 -34.719 1.00 22.81 21 THR F CA 1
ATOM 6175 C C . THR E 5 21 ? 2.971 -8.207 -33.827 1.00 24.64 21 THR F C 1
ATOM 6176 O O . THR E 5 21 ? 3.667 -7.290 -34.272 1.00 29.68 21 THR F O 1
ATOM 6180 N N . CYS E 5 22 ? 3.025 -8.612 -32.561 1.00 20.52 22 CYS F N 1
ATOM 6181 C CA . CYS E 5 22 ? 3.991 -8.101 -31.595 1.00 21.34 22 CYS F CA 1
ATOM 6182 C C . CYS E 5 22 ? 4.918 -9.244 -31.205 1.00 23.07 22 CYS F C 1
ATOM 6183 O O . CYS E 5 22 ? 4.447 -10.296 -30.760 1.00 20.91 22 CYS F O 1
ATOM 6186 N N . THR E 5 23 ? 6.223 -9.049 -31.381 1.00 23.85 23 THR F N 1
ATOM 6187 C CA . THR E 5 23 ? 7.212 -10.067 -31.039 1.00 31.76 23 THR F CA 1
ATOM 6188 C C . THR E 5 23 ? 7.907 -9.673 -29.739 1.00 29.48 23 THR F C 1
ATOM 6189 O O . THR E 5 23 ? 8.470 -8.577 -29.635 1.00 30.23 23 THR F O 1
ATOM 6193 N N . VAL E 5 24 ? 7.849 -10.559 -28.750 1.00 23.57 24 VAL F N 1
ATOM 6194 C CA . VAL E 5 24 ? 8.450 -10.331 -27.442 1.00 26.03 24 VAL F CA 1
ATOM 6195 C C . VAL E 5 24 ? 9.823 -10.986 -27.410 1.00 27.29 24 VAL F C 1
ATOM 6196 O O . VAL E 5 24 ? 9.999 -12.116 -27.883 1.00 30.50 24 VAL F O 1
ATOM 6200 N N . SER E 5 25 ? 10.803 -10.273 -26.858 1.00 22.97 25 SER F N 1
ATOM 6201 C CA . SER E 5 25 ? 12.130 -10.825 -26.637 1.00 27.12 25 SER F CA 1
ATOM 6202 C C . SER E 5 25 ? 12.627 -10.366 -25.274 1.00 30.74 25 SER F C 1
ATOM 6203 O O . SER E 5 25 ? 12.168 -9.359 -24.732 1.00 36.85 25 SER F O 1
ATOM 6206 N N . GLY E 5 26 ? 13.573 -11.120 -24.720 1.00 29.66 26 GLY F N 1
ATOM 6207 C CA . GLY E 5 26 ? 14.068 -10.851 -23.385 1.00 27.77 26 GLY F CA 1
ATOM 6208 C C . GLY E 5 26 ? 13.256 -11.469 -22.270 1.00 33.12 26 GLY F C 1
ATOM 6209 O O . GLY E 5 26 ? 13.459 -11.110 -21.102 1.00 41.33 26 GLY F O 1
ATOM 6210 N N . GLY E 5 27 ? 12.351 -12.387 -22.590 1.00 28.66 27 GLY F N 1
ATOM 6211 C CA . GLY E 5 27 ? 11.495 -13.034 -21.618 1.00 25.14 27 GLY F CA 1
ATOM 6212 C C . GLY E 5 27 ? 10.437 -13.846 -22.333 1.00 26.37 27 GLY F C 1
ATOM 6213 O O . GLY E 5 27 ? 10.180 -13.619 -23.518 1.00 34.67 27 GLY F O 1
ATOM 6214 N N . SER E 5 28 ? 9.811 -14.789 -21.639 1.00 24.01 28 SER F N 1
ATOM 6215 C CA . SER E 5 28 ? 8.879 -15.719 -22.259 1.00 32.15 28 SER F CA 1
ATOM 6216 C C . SER E 5 28 ? 7.445 -15.353 -21.897 1.00 35.02 28 SER F C 1
ATOM 6217 O O . SER E 5 28 ? 7.138 -15.099 -20.727 1.00 35.33 28 SER F O 1
ATOM 6220 N N . ILE E 5 29 ? 6.574 -15.338 -22.908 1.00 31.49 29 ILE F N 1
ATOM 6221 C CA . ILE E 5 29 ? 5.148 -15.112 -22.679 1.00 26.66 29 ILE F CA 1
ATOM 6222 C C . ILE E 5 29 ? 4.550 -16.241 -21.845 1.00 24.37 29 ILE F C 1
ATOM 6223 O O . ILE E 5 29 ? 3.755 -16.001 -20.927 1.00 21.17 29 ILE F O 1
ATOM 6228 N N . SER E 5 30 ? 4.933 -17.490 -22.141 1.00 27.41 30 SER F N 1
ATOM 6229 C CA . SER E 5 30 ? 4.298 -18.646 -21.512 1.00 36.06 30 SER F CA 1
ATOM 6230 C C . SER E 5 30 ? 4.613 -18.763 -20.025 1.00 33.65 30 SER F C 1
ATOM 6231 O O . SER E 5 30 ? 3.860 -19.419 -19.298 1.00 36.57 30 SER F O 1
ATOM 6234 N N . ARG E 5 31 ? 5.696 -18.150 -19.557 1.00 35.50 31 ARG F N 1
ATOM 6235 C CA . ARG E 5 31 ? 6.036 -18.142 -18.141 1.00 44.58 31 ARG F CA 1
ATOM 6236 C C . ARG E 5 31 ? 5.547 -16.891 -17.422 1.00 37.30 31 ARG F C 1
ATOM 6237 O O . ARG E 5 31 ? 5.828 -16.727 -16.231 1.00 38.65 31 ARG F O 1
ATOM 6245 N N . SER E 5 32 ? 4.814 -16.019 -18.104 1.00 29.33 32 SER F N 1
ATOM 6246 C CA . SER E 5 32 ? 4.527 -14.729 -17.496 1.00 20.37 32 SER F CA 1
ATOM 6247 C C . SER E 5 32 ? 3.108 -14.686 -16.946 1.00 25.33 32 SER F C 1
ATOM 6248 O O . SER E 5 32 ? 2.178 -15.198 -17.581 1.00 22.39 32 SER F O 1
ATOM 6251 N N . PRO E 5 33 ? 2.923 -14.092 -15.769 1.00 26.61 33 PRO F N 1
ATOM 6252 C CA . PRO E 5 33 ? 1.571 -13.844 -15.250 1.00 25.31 33 PRO F CA 1
ATOM 6253 C C . PRO E 5 33 ? 0.932 -12.555 -15.748 1.00 23.04 33 PRO F C 1
ATOM 6254 O O . PRO E 5 33 ? -0.155 -12.209 -15.276 1.00 25.83 33 PRO F O 1
ATOM 6258 N N . TYR E 5 34 ? 1.569 -11.852 -16.681 1.00 20.80 34 TYR F N 1
ATOM 6259 C CA . TYR E 5 34 ? 1.070 -10.582 -17.178 1.00 25.57 34 TYR F CA 1
ATOM 6260 C C . TYR E 5 34 ? 0.076 -10.807 -18.312 1.00 29.93 34 TYR F C 1
ATOM 6261 O O . TYR E 5 34 ? -0.181 -11.934 -18.741 1.00 27.00 34 TYR F O 1
ATOM 6270 N N . TYR E 5 35 ? -0.482 -9.708 -18.812 1.00 21.82 35 TYR F N 1
ATOM 6271 C CA . TYR E 5 35 ? -1.378 -9.724 -19.955 1.00 21.26 35 TYR F CA 1
ATOM 6272 C C . TYR E 5 35 ? -0.738 -8.944 -21.093 1.00 24.53 35 TYR F C 1
ATOM 6273 O O . TYR E 5 35 ? 0.086 -8.054 -20.868 1.00 24.60 35 TYR F O 1
ATOM 6282 N N . TRP E 5 36 A -1.118 -9.290 -22.320 1.00 20.83 35 TRP F N 1
ATOM 6283 C CA . TRP E 5 36 A -0.471 -8.771 -23.521 1.00 18.17 35 TRP F CA 1
ATOM 6284 C C . TRP E 5 36 A -1.532 -8.093 -24.373 1.00 23.94 35 TRP F C 1
ATOM 6285 O O . TRP E 5 36 A -2.387 -8.762 -24.966 1.00 17.28 35 TRP F O 1
ATOM 6296 N N . GLY E 5 37 B -1.473 -6.760 -24.427 1.00 20.83 35 GLY F N 1
ATOM 6297 C CA . GLY E 5 37 B -2.570 -5.958 -24.910 1.00 23.91 35 GLY F CA 1
ATOM 6298 C C . GLY E 5 37 B -2.174 -5.031 -26.048 1.00 24.11 35 GLY F C 1
ATOM 6299 O O . GLY E 5 37 B -1.001 -4.916 -26.424 1.00 19.10 35 GLY F O 1
ATOM 6300 N N . TRP E 5 38 ? -3.189 -4.368 -26.596 1.00 17.03 36 TRP F N 1
ATOM 6301 C CA . TRP E 5 38 ? -3.023 -3.443 -27.704 1.00 18.05 36 TRP F CA 1
ATOM 6302 C C . TRP E 5 38 ? -3.706 -2.126 -27.366 1.00 23.67 36 TRP F C 1
ATOM 6303 O O . TRP E 5 38 ? -4.831 -2.110 -26.856 1.00 23.95 36 TRP F O 1
ATOM 6314 N N . ILE E 5 39 ? -3.010 -1.029 -27.648 1.00 20.48 37 ILE F N 1
ATOM 6315 C CA . ILE E 5 39 ? -3.505 0.323 -27.430 1.00 20.68 37 ILE F CA 1
ATOM 6316 C C . ILE E 5 39 ? -3.248 1.112 -28.706 1.00 20.86 37 ILE F C 1
ATOM 6317 O O . ILE E 5 39 ? -2.198 0.955 -29.338 1.00 23.88 37 ILE F O 1
ATOM 6322 N N . ARG E 5 40 ? -4.206 1.944 -29.102 1.00 21.12 38 ARG F N 1
ATOM 6323 C CA . ARG E 5 40 ? -4.059 2.712 -30.327 1.00 21.19 38 ARG F CA 1
ATOM 6324 C C . ARG E 5 40 ? -4.197 4.208 -30.056 1.00 22.62 38 ARG F C 1
ATOM 6325 O O . ARG E 5 40 ? -4.746 4.640 -29.036 1.00 17.84 38 ARG F O 1
ATOM 6333 N N . GLN E 5 41 ? -3.673 4.994 -30.993 1.00 22.95 39 GLN F N 1
ATOM 6334 C CA . GLN E 5 41 ? -3.636 6.451 -30.881 1.00 17.66 39 GLN F CA 1
ATOM 6335 C C . GLN E 5 41 ? -3.841 7.022 -32.278 1.00 22.69 39 GLN F C 1
ATOM 6336 O O . GLN E 5 41 ? -2.887 7.099 -33.069 1.00 22.74 39 GLN F O 1
ATOM 6342 N N . PRO E 5 42 ? -5.070 7.405 -32.627 1.00 24.36 40 PRO F N 1
ATOM 6343 C CA . PRO E 5 42 ? -5.286 8.032 -33.924 1.00 23.32 40 PRO F CA 1
ATOM 6344 C C . PRO E 5 42 ? -4.548 9.349 -33.996 1.00 30.99 40 PRO F C 1
ATOM 6345 O O . PRO E 5 42 ? -4.291 9.996 -32.962 1.00 28.61 40 PRO F O 1
ATOM 6349 N N . PRO E 5 43 ? -4.177 9.794 -35.199 1.00 39.81 41 PRO F N 1
ATOM 6350 C CA . PRO E 5 43 ? -3.219 10.910 -35.321 1.00 45.17 41 PRO F CA 1
ATOM 6351 C C . PRO E 5 43 ? -3.733 12.185 -34.670 1.00 37.75 41 PRO F C 1
ATOM 6352 O O . PRO E 5 43 ? -4.760 12.736 -35.067 1.00 43.33 41 PRO F O 1
ATOM 6356 N N . GLY E 5 44 ? -3.003 12.653 -33.660 1.00 39.50 42 GLY F N 1
ATOM 6357 C CA . GLY E 5 44 ? -3.358 13.873 -32.968 1.00 43.63 42 GLY F CA 1
ATOM 6358 C C . GLY E 5 44 ? -4.364 13.723 -31.851 1.00 48.19 42 GLY F C 1
ATOM 6359 O O . GLY E 5 44 ? -4.841 14.739 -31.334 1.00 46.95 42 GLY F O 1
ATOM 6360 N N . LYS E 5 45 ? -4.703 12.500 -31.455 1.00 49.46 43 LYS F N 1
ATOM 6361 C CA . LYS E 5 45 ? -5.695 12.270 -30.411 1.00 46.41 43 LYS F CA 1
ATOM 6362 C C . LYS E 5 45 ? -5.095 11.413 -29.291 1.00 38.64 43 LYS F C 1
ATOM 6363 O O . LYS E 5 45 ? -3.880 11.198 -29.221 1.00 32.29 43 LYS F O 1
ATOM 6369 N N . GLY E 5 46 ? -5.962 10.929 -28.407 1.00 28.72 44 GLY F N 1
ATOM 6370 C CA . GLY E 5 46 ? -5.546 10.252 -27.197 1.00 29.09 44 GLY F CA 1
ATOM 6371 C C . GLY E 5 46 ? -5.342 8.761 -27.371 1.00 30.84 44 GLY F C 1
ATOM 6372 O O . GLY E 5 46 ? -5.187 8.247 -28.482 1.00 28.75 44 GLY F O 1
ATOM 6373 N N . LEU E 5 47 ? -5.344 8.059 -26.244 1.00 23.25 45 LEU F N 1
ATOM 6374 C CA . LEU E 5 47 ? -5.055 6.634 -26.204 1.00 29.49 45 LEU F CA 1
ATOM 6375 C C . LEU E 5 47 ? -6.320 5.847 -25.889 1.00 30.54 45 LEU F C 1
ATOM 6376 O O . LEU E 5 47 ? -7.098 6.227 -25.008 1.00 31.20 45 LEU F O 1
ATOM 6381 N N . GLU E 5 48 ? -6.516 4.746 -26.609 1.00 23.07 46 GLU F N 1
ATOM 6382 C CA . GLU E 5 48 ? -7.643 3.855 -26.384 1.00 25.40 46 GLU F CA 1
ATOM 6383 C C . GLU E 5 48 ? -7.160 2.411 -26.307 1.00 20.27 46 GLU F C 1
ATOM 6384 O O . GLU E 5 48 ? -6.354 1.968 -27.131 1.00 22.42 46 GLU F O 1
ATOM 6390 N N . TRP E 5 49 ? -7.668 1.682 -25.318 1.00 21.30 47 TRP F N 1
ATOM 6391 C CA . TRP E 5 49 ? -7.306 0.288 -25.099 1.00 26.68 47 TRP F CA 1
ATOM 6392 C C . TRP E 5 49 ? -8.193 -0.620 -25.944 1.00 24.78 47 TRP F C 1
ATOM 6393 O O . TRP E 5 49 ? -9.423 -0.529 -25.882 1.00 20.31 47 TRP F O 1
ATOM 6404 N N . PHE E 5 50 ? -7.568 -1.492 -26.732 1.00 21.66 48 PHE F N 1
ATOM 6405 C CA . PHE E 5 50 ? -8.321 -2.389 -27.599 1.00 24.55 48 PHE F CA 1
ATOM 6406 C C . PHE E 5 50 ? -8.646 -3.716 -26.922 1.00 26.43 48 PHE F C 1
ATOM 6407 O O . PHE E 5 50 ? -9.777 -4.200 -27.023 1.00 30.50 48 PHE F O 1
ATOM 6415 N N . GLY E 5 51 ? -7.687 -4.305 -26.228 1.00 21.61 49 GLY F N 1
ATOM 6416 C CA . GLY E 5 51 ? -7.901 -5.585 -25.585 1.00 17.76 49 GLY F CA 1
ATOM 6417 C C . GLY E 5 51 ? -6.579 -6.188 -25.166 1.00 22.70 49 GLY F C 1
ATOM 6418 O O . GLY E 5 51 ? -5.518 -5.595 -25.346 1.00 23.10 49 GLY F O 1
ATOM 6419 N N . SER E 5 52 ? -6.667 -7.395 -24.610 1.00 19.85 50 SER F N 1
ATOM 6420 C CA . SER E 5 52 ? -5.485 -8.096 -24.124 1.00 23.62 50 SER F CA 1
ATOM 6421 C C . SER E 5 52 ? -5.692 -9.598 -24.259 1.00 23.12 50 SER F C 1
ATOM 6422 O O . SER E 5 52 ? -6.800 -10.076 -24.513 1.00 23.60 50 SER F O 1
ATOM 6425 N N . VAL E 5 53 ? -4.601 -10.343 -24.089 1.00 24.10 51 VAL F N 1
ATOM 6426 C CA . VAL E 5 53 ? -4.636 -11.802 -24.113 1.00 20.04 51 VAL F CA 1
ATOM 6427 C C . VAL E 5 53 ? -3.673 -12.331 -23.057 1.00 23.09 51 VAL F C 1
ATOM 6428 O O . VAL E 5 53 ? -2.570 -11.801 -22.880 1.00 26.78 51 VAL F O 1
ATOM 6432 N N . TYR E 5 54 ? -4.107 -13.357 -22.335 1.00 28.57 52 TYR F N 1
ATOM 6433 C CA . TYR E 5 54 ? -3.246 -14.102 -21.428 1.00 30.64 52 TYR F CA 1
ATOM 6434 C C . TYR E 5 54 ? -2.567 -15.242 -22.191 1.00 25.71 52 TYR F C 1
ATOM 6435 O O . TYR E 5 54 ? -2.959 -15.584 -23.309 1.00 25.06 52 TYR F O 1
ATOM 6444 N N . ASN E 5 55 ? -1.529 -15.828 -21.582 1.00 27.13 53 ASN F N 1
ATOM 6445 C CA . ASN E 5 55 ? -0.737 -16.824 -22.304 1.00 30.02 53 ASN F CA 1
ATOM 6446 C C . ASN E 5 55 ? -1.503 -18.123 -22.550 1.00 28.38 53 ASN F C 1
ATOM 6447 O O . ASN E 5 55 ? -1.071 -18.934 -23.378 1.00 30.79 53 ASN F O 1
ATOM 6452 N N . ASN E 5 56 ? -2.616 -18.340 -21.839 1.00 24.45 54 ASN F N 1
ATOM 6453 C CA . ASN E 5 56 ? -3.527 -19.459 -22.063 1.00 22.70 54 ASN F CA 1
ATOM 6454 C C . ASN E 5 56 ? -4.362 -19.291 -23.326 1.00 22.88 54 ASN F C 1
ATOM 6455 O O . ASN E 5 56 ? -5.008 -20.251 -23.755 1.00 19.18 54 ASN F O 1
ATOM 6460 N N . GLY E 5 57 ? -4.411 -18.087 -23.900 1.00 21.09 55 GLY F N 1
ATOM 6461 C CA . GLY E 5 57 ? -5.290 -17.797 -25.010 1.00 18.75 55 GLY F CA 1
ATOM 6462 C C . GLY E 5 57 ? -6.596 -17.123 -24.633 1.00 24.91 55 GLY F C 1
ATOM 6463 O O . GLY E 5 57 ? -7.370 -16.772 -25.531 1.00 27.59 55 GLY F O 1
ATOM 6464 N N . SER E 5 58 ? -6.873 -16.946 -23.341 1.00 19.28 56 SER F N 1
ATOM 6465 C CA . SER E 5 58 ? -8.037 -16.173 -22.927 1.00 23.69 56 SER F CA 1
ATOM 6466 C C . SER E 5 58 ? -7.879 -14.716 -23.343 1.00 27.71 56 SER F C 1
ATOM 6467 O O . SER E 5 58 ? -6.796 -14.135 -23.227 1.00 32.17 56 SER F O 1
ATOM 6470 N N . THR E 5 59 ? -8.969 -14.126 -23.827 1.00 24.73 57 THR F N 1
ATOM 6471 C CA . THR E 5 59 ? -8.956 -12.783 -24.383 1.00 24.39 57 THR F CA 1
ATOM 6472 C C . THR E 5 59 ? -9.952 -11.889 -23.658 1.00 28.68 57 THR F C 1
ATOM 6473 O O . THR E 5 59 ? -10.919 -12.356 -23.051 1.00 23.83 57 THR F O 1
ATOM 6477 N N . TYR E 5 60 ? -9.689 -10.586 -23.730 1.00 24.02 58 TYR F N 1
ATOM 6478 C CA . TYR E 5 60 ? -10.489 -9.570 -23.055 1.00 26.46 58 TYR F CA 1
ATOM 6479 C C . TYR E 5 60 ? -10.551 -8.358 -23.966 1.00 27.95 58 TYR F C 1
ATOM 6480 O O . TYR E 5 60 ? -9.508 -7.840 -24.372 1.00 26.54 58 TYR F O 1
ATOM 6489 N N . TYR E 5 61 ? -11.761 -7.918 -24.298 1.00 28.67 59 TYR F N 1
ATOM 6490 C CA . TYR E 5 61 ? -11.966 -6.901 -25.317 1.00 29.87 59 TYR F CA 1
ATOM 6491 C C . TYR E 5 61 ? -12.705 -5.699 -24.750 1.00 30.18 59 TYR F C 1
ATOM 6492 O O . TYR E 5 61 ? -13.544 -5.827 -23.854 1.00 28.16 59 TYR F O 1
ATOM 6501 N N . ASN E 5 62 ? -12.377 -4.532 -25.285 1.00 26.46 60 ASN F N 1
ATOM 6502 C CA . ASN E 5 62 ? -13.132 -3.317 -25.003 1.00 21.87 60 ASN F CA 1
ATOM 6503 C C . ASN E 5 62 ? -14.501 -3.424 -25.663 1.00 22.55 60 ASN F C 1
ATOM 6504 O O . ASN E 5 62 ? -14.576 -3.509 -26.898 1.00 23.15 60 ASN F O 1
ATOM 6509 N N . PRO E 5 63 ? -15.599 -3.437 -24.900 1.00 22.56 61 PRO F N 1
ATOM 6510 C CA . PRO E 5 63 ? -16.928 -3.541 -25.530 1.00 24.27 61 PRO F CA 1
ATOM 6511 C C . PRO E 5 63 ? -17.243 -2.402 -26.479 1.00 25.74 61 PRO F C 1
ATOM 6512 O O . PRO E 5 63 ? -18.062 -2.583 -27.388 1.00 23.44 61 PRO F O 1
ATOM 6516 N N . SER E 5 64 ? -16.622 -1.234 -26.312 1.00 28.87 62 SER F N 1
ATOM 6517 C CA . SER E 5 64 ? -16.859 -0.162 -27.268 1.00 26.74 62 SER F CA 1
ATOM 6518 C C . SER E 5 64 ? -16.314 -0.486 -28.653 1.00 28.49 62 SER F C 1
ATOM 6519 O O . SER E 5 64 ? -16.628 0.231 -29.605 1.00 26.99 62 SER F O 1
ATOM 6522 N N . LEU E 5 65 ? -15.519 -1.541 -28.806 1.00 30.45 63 LEU F N 1
ATOM 6523 C CA . LEU E 5 65 ? -15.058 -1.915 -30.135 1.00 23.84 63 LEU F CA 1
ATOM 6524 C C . LEU E 5 65 ? -16.026 -2.849 -30.848 1.00 26.12 63 LEU F C 1
ATOM 6525 O O . LEU E 5 65 ? -15.780 -3.203 -32.006 1.00 28.16 63 LEU F O 1
ATOM 6530 N N . LYS E 5 66 ? -17.115 -3.251 -30.183 1.00 29.28 64 LYS F N 1
ATOM 6531 C CA . LYS E 5 66 ? -18.238 -3.942 -30.825 1.00 34.96 64 LYS F CA 1
ATOM 6532 C C . LYS E 5 66 ? -17.787 -5.202 -31.561 1.00 32.55 64 LYS F C 1
ATOM 6533 O O . LYS E 5 66 ? -18.224 -5.476 -32.681 1.00 33.60 64 LYS F O 1
ATOM 6539 N N . SER E 5 67 ? -16.899 -5.968 -30.929 1.00 26.59 65 SER F N 1
ATOM 6540 C CA . SER E 5 67 ? -16.396 -7.249 -31.418 1.00 26.97 65 SER F CA 1
ATOM 6541 C C . SER E 5 67 ? -15.538 -7.124 -32.669 1.00 25.30 65 SER F C 1
ATOM 6542 O O . SER E 5 67 ? -15.242 -8.138 -33.307 1.00 26.13 65 SER F O 1
ATOM 6545 N N . ARG E 5 68 ? -15.113 -5.914 -33.034 1.00 27.95 66 ARG F N 1
ATOM 6546 C CA . ARG E 5 68 ? -14.248 -5.751 -34.194 1.00 21.52 66 ARG F CA 1
ATOM 6547 C C . ARG E 5 68 ? -12.813 -6.181 -33.929 1.00 21.13 66 ARG F C 1
ATOM 6548 O O . ARG E 5 68 ? -12.038 -6.310 -34.882 1.00 19.67 66 ARG F O 1
ATOM 6556 N N . VAL E 5 69 ? -12.445 -6.406 -32.670 1.00 18.99 67 VAL F N 1
ATOM 6557 C CA . VAL E 5 69 ? -11.080 -6.734 -32.280 1.00 24.48 67 VAL F CA 1
ATOM 6558 C C . VAL E 5 69 ? -11.000 -8.219 -31.950 1.00 23.87 67 VAL F C 1
ATOM 6559 O O . VAL E 5 69 ? -11.803 -8.732 -31.160 1.00 21.00 67 VAL F O 1
ATOM 6563 N N . THR E 5 70 ? -10.029 -8.902 -32.551 1.00 20.07 68 THR F N 1
ATOM 6564 C CA . THR E 5 70 ? -9.650 -10.259 -32.180 1.00 21.39 68 THR F CA 1
ATOM 6565 C C . THR E 5 70 ? -8.161 -10.279 -31.860 1.00 24.75 68 THR F C 1
ATOM 6566 O O . THR E 5 70 ? -7.354 -9.696 -32.590 1.00 23.98 68 THR F O 1
ATOM 6570 N N . ILE E 5 71 ? -7.795 -10.940 -30.764 1.00 18.43 69 ILE F N 1
ATOM 6571 C CA . ILE E 5 71 ? -6.404 -11.030 -30.335 1.00 22.29 69 ILE F CA 1
ATOM 6572 C C . ILE E 5 71 ? -6.041 -12.496 -30.148 1.00 24.21 69 ILE F C 1
ATOM 6573 O O . ILE E 5 71 ? -6.837 -13.279 -29.619 1.00 26.43 69 ILE F O 1
ATOM 6578 N N . SER E 5 72 ? -4.842 -12.867 -30.597 1.00 21.59 70 SER F N 1
ATOM 6579 C CA . SER E 5 72 ? -4.346 -14.231 -30.502 1.00 29.30 70 SER F CA 1
ATOM 6580 C C . SER E 5 72 ? -2.957 -14.213 -29.882 1.00 26.49 70 SER F C 1
ATOM 6581 O O . SER E 5 72 ? -2.281 -13.183 -29.861 1.00 21.49 70 SER F O 1
ATOM 6584 N N . VAL E 5 73 ? -2.527 -15.367 -29.379 1.00 25.20 71 VAL F N 1
ATOM 6585 C CA . VAL E 5 73 ? -1.192 -15.504 -28.807 1.00 24.76 71 VAL F CA 1
ATOM 6586 C C . VAL E 5 73 ? -0.567 -16.801 -29.311 1.00 28.33 71 VAL F C 1
ATOM 6587 O O . VAL E 5 73 ? -1.245 -17.826 -29.443 1.00 32.51 71 VAL F O 1
ATOM 6591 N N . ASP E 5 74 ? 0.728 -16.746 -29.613 1.00 28.81 72 ASP F N 1
ATOM 6592 C CA . ASP E 5 74 ? 1.498 -17.910 -30.051 1.00 29.53 72 ASP F CA 1
ATOM 6593 C C . ASP E 5 74 ? 2.723 -18.010 -29.145 1.00 25.88 72 ASP F C 1
ATOM 6594 O O . ASP E 5 74 ? 3.740 -17.358 -29.397 1.00 25.58 72 ASP F O 1
ATOM 6599 N N . THR E 5 75 ? 2.627 -18.835 -28.098 1.00 26.90 73 THR F N 1
ATOM 6600 C CA . THR E 5 75 ? 3.718 -18.941 -27.135 1.00 30.10 73 THR F CA 1
ATOM 6601 C C . THR E 5 75 ? 4.963 -19.593 -27.721 1.00 29.70 73 THR F C 1
ATOM 6602 O O . THR E 5 75 ? 6.063 -19.369 -27.205 1.00 32.84 73 THR F O 1
ATOM 6606 N N . SER E 5 76 ? 4.821 -20.395 -28.777 1.00 28.56 74 SER F N 1
ATOM 6607 C CA . SER E 5 76 ? 5.975 -21.042 -29.388 1.00 27.82 74 SER F CA 1
ATOM 6608 C C . SER E 5 76 ? 6.815 -20.079 -30.216 1.00 29.57 74 SER F C 1
ATOM 6609 O O . SER E 5 76 ? 7.985 -20.370 -30.481 1.00 31.74 74 SER F O 1
ATOM 6612 N N . LYS E 5 77 ? 6.248 -18.949 -30.634 1.00 30.70 75 LYS F N 1
ATOM 6613 C CA . LYS E 5 77 ? 7.000 -17.907 -31.316 1.00 25.44 75 LYS F CA 1
ATOM 6614 C C . LYS E 5 77 ? 7.209 -16.676 -30.447 1.00 29.29 75 LYS F C 1
ATOM 6615 O O . LYS E 5 77 ? 7.847 -15.717 -30.897 1.00 22.05 75 LYS F O 1
ATOM 6621 N N . ASN E 5 78 ? 6.688 -16.678 -29.219 1.00 28.55 76 ASN F N 1
ATOM 6622 C CA . ASN E 5 78 ? 6.743 -15.512 -28.339 1.00 24.66 76 ASN F CA 1
ATOM 6623 C C . ASN E 5 78 ? 6.104 -14.294 -29.008 1.00 29.37 76 ASN F C 1
ATOM 6624 O O . ASN E 5 78 ? 6.617 -13.175 -28.939 1.00 26.89 76 ASN F O 1
ATOM 6629 N N . GLN E 5 79 ? 4.971 -14.521 -29.667 1.00 23.42 77 GLN F N 1
ATOM 6630 C CA . GLN E 5 79 ? 4.251 -13.482 -30.382 1.00 23.24 77 GLN F CA 1
ATOM 6631 C C . GLN E 5 79 ? 2.804 -13.448 -29.918 1.00 25.07 77 GLN F C 1
ATOM 6632 O O . GLN E 5 79 ? 2.267 -14.445 -29.429 1.00 21.76 77 GLN F O 1
ATOM 6638 N N . PHE E 5 80 ? 2.180 -12.281 -30.060 1.00 25.03 78 PHE F N 1
ATOM 6639 C CA . PHE E 5 80 ? 0.733 -12.167 -29.974 1.00 19.35 78 PHE F CA 1
ATOM 6640 C C . PHE E 5 80 ? 0.277 -11.154 -31.014 1.00 22.76 78 PHE F C 1
ATOM 6641 O O . PHE E 5 80 ? 1.044 -10.280 -31.422 1.00 27.98 78 PHE F O 1
ATOM 6649 N N . SER E 5 81 ? -0.969 -11.294 -31.465 1.00 23.89 79 SER F N 1
ATOM 6650 C CA . SER E 5 81 ? -1.427 -10.645 -32.687 1.00 24.44 79 SER F CA 1
ATOM 6651 C C . SER E 5 81 ? -2.725 -9.883 -32.459 1.00 24.65 79 SER F C 1
ATOM 6652 O O . SER E 5 81 ? -3.485 -10.162 -31.529 1.00 25.56 79 SER F O 1
ATOM 6655 N N . LEU E 5 82 ? -2.976 -8.920 -33.348 1.00 21.80 80 LEU F N 1
ATOM 6656 C CA . LEU E 5 82 ? -4.198 -8.127 -33.346 1.00 18.93 80 LEU F CA 1
ATOM 6657 C C . LEU E 5 82 ? -4.844 -8.190 -34.722 1.00 19.90 80 LEU F C 1
ATOM 6658 O O . LEU E 5 82 ? -4.165 -8.014 -35.740 1.00 20.84 80 LEU F O 1
ATOM 6663 N N . LYS E 5 83 ? -6.151 -8.435 -34.751 1.00 18.59 81 LYS F N 1
ATOM 6664 C CA . LYS E 5 83 ? -6.942 -8.339 -35.971 1.00 18.90 81 LYS F CA 1
ATOM 6665 C C . LYS E 5 83 ? -8.117 -7.412 -35.703 1.00 25.85 81 LYS F C 1
ATOM 6666 O O . LYS E 5 83 ? -8.891 -7.645 -34.768 1.00 23.55 81 LYS F O 1
ATOM 6672 N N . LEU E 5 84 ? -8.238 -6.358 -36.511 1.00 21.61 82 LEU F N 1
ATOM 6673 C CA . LEU E 5 84 ? -9.348 -5.412 -36.451 1.00 20.74 82 LEU F CA 1
ATOM 6674 C C . LEU E 5 84 ? -10.096 -5.473 -37.775 1.00 24.58 82 LEU F C 1
ATOM 6675 O O . LEU E 5 84 ? -9.532 -5.138 -38.824 1.00 21.05 82 LEU F O 1
ATOM 6680 N N . SER E 5 85 A -11.362 -5.890 -37.727 1.00 22.57 82 SER F N 1
ATOM 6681 C CA . SER E 5 85 A -12.123 -6.179 -38.935 1.00 22.21 82 SER F CA 1
ATOM 6682 C C . SER E 5 85 A -12.832 -4.933 -39.468 1.00 25.83 82 SER F C 1
ATOM 6683 O O . SER E 5 85 A -13.043 -3.949 -38.754 1.00 20.23 82 SER F O 1
ATOM 6686 N N . SER E 5 86 B -13.191 -5.002 -40.755 1.00 20.84 82 SER F N 1
ATOM 6687 C CA . SER E 5 86 B -13.840 -3.934 -41.516 1.00 21.14 82 SER F CA 1
ATOM 6688 C C . SER E 5 86 B -13.386 -2.537 -41.112 1.00 21.50 82 SER F C 1
ATOM 6689 O O . SER E 5 86 B -14.170 -1.767 -40.547 1.00 21.71 82 SER F O 1
ATOM 6692 N N . VAL E 5 87 C -12.134 -2.189 -41.407 1.00 20.56 82 VAL F N 1
ATOM 6693 C CA . VAL E 5 87 C -11.616 -0.895 -40.984 1.00 23.37 82 VAL F CA 1
ATOM 6694 C C . VAL E 5 87 C -12.227 0.218 -41.831 1.00 25.25 82 VAL F C 1
ATOM 6695 O O . VAL E 5 87 C -12.631 0.010 -42.985 1.00 28.47 82 VAL F O 1
ATOM 6699 N N . THR E 5 88 ? -12.310 1.411 -41.246 1.00 20.47 83 THR F N 1
ATOM 6700 C CA . THR E 5 88 ? -12.671 2.639 -41.948 1.00 20.75 83 THR F CA 1
ATOM 6701 C C . THR E 5 88 ? -11.516 3.631 -41.842 1.00 20.42 83 THR F C 1
ATOM 6702 O O . THR E 5 88 ? -10.486 3.351 -41.225 1.00 20.24 83 THR F O 1
ATOM 6706 N N . ALA E 5 89 ? -11.702 4.811 -42.446 1.00 24.57 84 ALA F N 1
ATOM 6707 C CA . ALA E 5 89 ? -10.711 5.878 -42.316 1.00 23.58 84 ALA F CA 1
ATOM 6708 C C . ALA E 5 89 ? -10.485 6.260 -40.858 1.00 20.03 84 ALA F C 1
ATOM 6709 O O . ALA E 5 89 ? -9.399 6.730 -40.500 1.00 30.24 84 ALA F O 1
ATOM 6711 N N . ALA E 5 90 ? -11.488 6.056 -40.003 1.00 20.12 85 ALA F N 1
ATOM 6712 C CA . ALA E 5 90 ? -11.352 6.338 -38.579 1.00 22.33 85 ALA F CA 1
ATOM 6713 C C . ALA E 5 90 ? -10.358 5.418 -37.878 1.00 28.38 85 ALA F C 1
ATOM 6714 O O . ALA E 5 90 ? -9.955 5.721 -36.750 1.00 23.71 85 ALA F O 1
ATOM 6716 N N . ASP E 5 91 ? -9.947 4.316 -38.506 1.00 23.78 86 ASP F N 1
ATOM 6717 C CA . ASP E 5 91 ? -8.999 3.400 -37.885 1.00 19.31 86 ASP F CA 1
ATOM 6718 C C . ASP E 5 91 ? -7.551 3.685 -38.266 1.00 20.99 86 ASP F C 1
ATOM 6719 O O . ASP E 5 91 ? -6.649 3.002 -37.767 1.00 20.45 86 ASP F O 1
ATOM 6724 N N . THR E 5 92 ? -7.299 4.666 -39.128 1.00 23.71 87 THR F N 1
ATOM 6725 C CA . THR E 5 92 ? -5.932 5.135 -39.319 1.00 23.32 87 THR F CA 1
ATOM 6726 C C . THR E 5 92 ? -5.387 5.620 -37.985 1.00 21.08 87 THR F C 1
ATOM 6727 O O . THR E 5 92 ? -5.951 6.533 -37.375 1.00 24.70 87 THR F O 1
ATOM 6731 N N . ALA E 5 93 ? -4.303 5.003 -37.522 1.00 25.63 88 ALA F N 1
ATOM 6732 C CA . ALA E 5 93 ? -3.841 5.260 -36.165 1.00 21.84 88 ALA F CA 1
ATOM 6733 C C . ALA E 5 93 ? -2.461 4.651 -35.965 1.00 23.28 88 ALA F C 1
ATOM 6734 O O . ALA E 5 93 ? -1.994 3.826 -36.755 1.00 25.79 88 ALA F O 1
ATOM 6736 N N . LEU E 5 94 ? -1.823 5.074 -34.880 1.00 21.61 89 LEU F N 1
ATOM 6737 C CA . LEU E 5 94 ? -0.639 4.419 -34.349 1.00 26.65 89 LEU F CA 1
ATOM 6738 C C . LEU E 5 94 ? -1.088 3.309 -33.405 1.00 28.82 89 LEU F C 1
ATOM 6739 O O . LEU E 5 94 ? -1.903 3.545 -32.508 1.00 26.50 89 LEU F O 1
ATOM 6744 N N . TYR E 5 95 ? -0.573 2.101 -33.615 1.00 27.86 90 TYR F N 1
ATOM 6745 C CA . TYR E 5 95 ? -0.939 0.946 -32.805 1.00 21.77 90 TYR F CA 1
ATOM 6746 C C . TYR E 5 95 ? 0.252 0.499 -31.969 1.00 24.99 90 TYR F C 1
ATOM 6747 O O . TYR E 5 95 ? 1.349 0.293 -32.501 1.00 21.93 90 TYR F O 1
ATOM 6756 N N . TYR E 5 96 ? 0.030 0.363 -30.664 1.00 24.02 91 TYR F N 1
ATOM 6757 C CA . TYR E 5 96 ? 1.038 -0.100 -29.723 1.00 22.78 91 TYR F CA 1
ATOM 6758 C C . TYR E 5 96 ? 0.654 -1.463 -29.163 1.00 24.33 91 TYR F C 1
ATOM 6759 O O . TYR E 5 96 ? -0.518 -1.717 -28.860 1.00 16.95 91 TYR F O 1
ATOM 6768 N N . CYS E 5 97 ? 1.646 -2.329 -29.010 1.00 22.71 92 CYS F N 1
ATOM 6769 C CA . CYS E 5 97 ? 1.516 -3.480 -28.134 1.00 24.36 92 CYS F CA 1
ATOM 6770 C C . CYS E 5 97 ? 2.199 -3.163 -26.809 1.00 30.38 92 CYS F C 1
ATOM 6771 O O . CYS E 5 97 ? 3.104 -2.325 -26.743 1.00 16.93 92 CYS F O 1
ATOM 6774 N N . ALA E 5 98 ? 1.726 -3.809 -25.743 1.00 18.73 93 ALA F N 1
ATOM 6775 C CA . ALA E 5 98 ? 2.223 -3.504 -24.410 1.00 17.69 93 ALA F CA 1
ATOM 6776 C C . ALA E 5 98 ? 1.978 -4.689 -23.490 1.00 21.47 93 ALA F C 1
ATOM 6777 O O . ALA E 5 98 ? 1.081 -5.505 -23.719 1.00 21.42 93 ALA F O 1
ATOM 6779 N N . ARG E 5 99 ? 2.800 -4.771 -22.446 1.00 21.70 94 ARG F N 1
ATOM 6780 C CA . ARG E 5 99 ? 2.586 -5.691 -21.338 1.00 24.82 94 ARG F CA 1
ATOM 6781 C C . ARG E 5 99 ? 1.867 -4.943 -20.222 1.00 25.08 94 ARG F C 1
ATOM 6782 O O . ARG E 5 99 ? 2.240 -3.814 -19.891 1.00 20.46 94 ARG F O 1
ATOM 6790 N N . HIS E 5 100 ? 0.831 -5.556 -19.658 1.00 20.58 95 HIS F N 1
ATOM 6791 C CA . HIS E 5 100 ? 0.137 -4.948 -18.528 1.00 20.66 95 HIS F CA 1
ATOM 6792 C C . HIS E 5 100 ? -0.576 -6.044 -17.744 1.00 25.66 95 HIS F C 1
ATOM 6793 O O . HIS E 5 100 ? -0.400 -7.239 -18.009 1.00 18.29 95 HIS F O 1
ATOM 6800 N N . GLY E 5 101 ? -1.386 -5.632 -16.768 1.00 25.42 96 GLY F N 1
ATOM 6801 C CA . GLY E 5 101 ? -2.051 -6.551 -15.874 1.00 17.16 96 GLY F CA 1
ATOM 6802 C C . GLY E 5 101 ? -3.463 -6.894 -16.317 1.00 23.03 96 GLY F C 1
ATOM 6803 O O . GLY E 5 101 ? -3.890 -6.620 -17.441 1.00 17.07 96 GLY F O 1
ATOM 6804 N N . GLY E 5 102 ? -4.189 -7.521 -15.405 1.00 25.00 97 GLY F N 1
ATOM 6805 C CA . GLY E 5 102 ? -5.553 -7.929 -15.630 1.00 18.41 97 GLY F CA 1
ATOM 6806 C C . GLY E 5 102 ? -6.545 -6.947 -15.053 1.00 22.62 97 GLY F C 1
ATOM 6807 O O . GLY E 5 102 ? -6.276 -5.745 -14.948 1.00 26.53 97 GLY F O 1
ATOM 6808 N N . SER E 5 103 ? -7.701 -7.467 -14.653 1.00 23.47 98 SER F N 1
ATOM 6809 C CA . SER E 5 103 ? -8.835 -6.656 -14.234 1.00 25.23 98 SER F CA 1
ATOM 6810 C C . SER E 5 103 ? -9.263 -7.042 -12.826 1.00 25.89 98 SER F C 1
ATOM 6811 O O . SER E 5 103 ? -9.398 -8.233 -12.520 1.00 23.37 98 SER F O 1
ATOM 6814 N N . THR E 5 104 ? -9.478 -6.036 -11.978 1.00 24.50 99 THR F N 1
ATOM 6815 C CA . THR E 5 104 ? -10.032 -6.282 -10.653 1.00 26.22 99 THR F CA 1
ATOM 6816 C C . THR E 5 104 ? -11.372 -6.995 -10.787 1.00 29.15 99 THR F C 1
ATOM 6817 O O . THR E 5 104 ? -12.243 -6.571 -11.551 1.00 28.63 99 THR F O 1
ATOM 6821 N N . GLY E 5 105 ? -11.526 -8.096 -10.049 1.00 29.24 100 GLY F N 1
ATOM 6822 C CA . GLY E 5 105 ? -12.652 -9.002 -10.194 1.00 25.32 100 GLY F CA 1
ATOM 6823 C C . GLY E 5 105 ? -12.238 -10.394 -10.632 1.00 24.05 100 GLY F C 1
ATOM 6824 O O . GLY E 5 105 ? -12.940 -11.367 -10.337 1.00 24.81 100 GLY F O 1
ATOM 6825 N N . MET E 5 106 A -11.112 -10.504 -11.330 1.00 22.97 100 MET F N 1
ATOM 6826 C CA . MET E 5 106 A -10.544 -11.808 -11.626 1.00 24.93 100 MET F CA 1
ATOM 6827 C C . MET E 5 106 A -10.019 -12.441 -10.345 1.00 24.57 100 MET F C 1
ATOM 6828 O O . MET E 5 106 A -9.664 -11.751 -9.385 1.00 26.26 100 MET F O 1
ATOM 6833 N N . LYS E 5 107 B -9.973 -13.774 -10.337 1.00 22.73 100 LYS F N 1
ATOM 6834 C CA . LYS E 5 107 B -9.781 -14.502 -9.086 1.00 24.68 100 LYS F CA 1
ATOM 6835 C C . LYS E 5 107 B -8.352 -14.363 -8.565 1.00 25.62 100 LYS F C 1
ATOM 6836 O O . LYS E 5 107 B -8.141 -14.013 -7.400 1.00 23.05 100 LYS F O 1
ATOM 6842 N N . VAL E 5 108 C -7.362 -14.664 -9.404 1.00 24.82 100 VAL F N 1
ATOM 6843 C CA . VAL E 5 108 C -5.945 -14.512 -9.077 1.00 23.29 100 VAL F CA 1
ATOM 6844 C C . VAL E 5 108 C -5.320 -13.758 -10.242 1.00 28.30 100 VAL F C 1
ATOM 6845 O O . VAL E 5 108 C -5.223 -14.301 -11.351 1.00 26.22 100 VAL F O 1
ATOM 6849 N N . VAL E 5 109 D -4.905 -12.514 -10.010 1.00 25.49 100 VAL F N 1
ATOM 6850 C CA . VAL E 5 109 D -4.613 -11.626 -11.129 1.00 21.39 100 VAL F CA 1
ATOM 6851 C C . VAL E 5 109 D -3.543 -10.618 -10.734 1.00 24.79 100 VAL F C 1
ATOM 6852 O O . VAL E 5 109 D -3.488 -10.159 -9.589 1.00 20.40 100 VAL F O 1
ATOM 6856 N N . VAL E 5 110 E -2.679 -10.294 -11.699 1.00 30.00 100 VAL F N 1
ATOM 6857 C CA . VAL E 5 110 E -1.720 -9.199 -11.588 1.00 21.19 100 VAL F CA 1
ATOM 6858 C C . VAL E 5 110 E -2.407 -7.914 -12.030 1.00 22.91 100 VAL F C 1
ATOM 6859 O O . VAL E 5 110 E -2.965 -7.849 -13.131 1.00 21.79 100 VAL F O 1
ATOM 6863 N N . ILE E 5 111 F -2.370 -6.895 -11.177 1.00 17.58 100 ILE F N 1
ATOM 6864 C CA . ILE E 5 111 F -2.918 -5.576 -11.479 1.00 17.93 100 ILE F CA 1
ATOM 6865 C C . ILE E 5 111 F -1.734 -4.642 -11.700 1.00 19.18 100 ILE F C 1
ATOM 6866 O O . ILE E 5 111 F -0.991 -4.338 -10.759 1.00 22.47 100 ILE F O 1
ATOM 6871 N N . ALA E 5 112 G -1.551 -4.187 -12.937 1.00 24.17 100 ALA F N 1
ATOM 6872 C CA . ALA E 5 112 G -0.346 -3.458 -13.305 1.00 27.13 100 ALA F CA 1
ATOM 6873 C C . ALA E 5 112 G -0.638 -2.548 -14.486 1.00 23.75 100 ALA F C 1
ATOM 6874 O O . ALA E 5 112 G -1.439 -2.907 -15.358 1.00 23.41 100 ALA F O 1
ATOM 6876 N N . PRO E 5 113 H -0.000 -1.382 -14.557 1.00 22.28 100 PRO F N 1
ATOM 6877 C CA . PRO E 5 113 H -0.184 -0.505 -15.717 1.00 20.46 100 PRO F CA 1
ATOM 6878 C C . PRO E 5 113 H 0.709 -0.938 -16.864 1.00 21.29 100 PRO F C 1
ATOM 6879 O O . PRO E 5 113 H 1.749 -1.577 -16.641 1.00 17.20 100 PRO F O 1
ATOM 6883 N N . PRO E 5 114 I 0.338 -0.615 -18.106 1.00 17.02 100 PRO F N 1
ATOM 6884 C CA . PRO E 5 114 I 1.247 -0.858 -19.236 1.00 19.27 100 PRO F CA 1
ATOM 6885 C C . PRO E 5 114 I 2.637 -0.279 -18.997 1.00 22.24 100 PRO F C 1
ATOM 6886 O O . PRO E 5 114 I 2.784 0.940 -18.860 1.00 24.04 100 PRO F O 1
ATOM 6890 N N . ASP E 5 115 ? 3.661 -1.132 -18.926 1.00 18.84 101 ASP F N 1
ATOM 6891 C CA . ASP E 5 115 ? 5.017 -0.672 -18.643 1.00 23.40 101 ASP F CA 1
ATOM 6892 C C . ASP E 5 115 ? 5.958 -0.818 -19.831 1.00 25.33 101 ASP F C 1
ATOM 6893 O O . ASP E 5 115 ? 6.582 0.165 -20.245 1.00 31.65 101 ASP F O 1
ATOM 6898 N N . TYR E 5 116 ? 6.080 -2.013 -20.399 1.00 19.68 102 TYR F N 1
ATOM 6899 C CA . TYR E 5 116 ? 6.835 -2.208 -21.632 1.00 22.90 102 TYR F CA 1
ATOM 6900 C C . TYR E 5 116 ? 5.905 -1.978 -22.816 1.00 27.92 102 TYR F C 1
ATOM 6901 O O . TYR E 5 116 ? 4.861 -2.628 -22.924 1.00 32.26 102 TYR F O 1
ATOM 6910 N N . TRP E 5 117 ? 6.276 -1.048 -23.689 1.00 23.32 103 TRP F N 1
ATOM 6911 C CA . TRP E 5 117 ? 5.513 -0.744 -24.888 1.00 19.91 103 TRP F CA 1
ATOM 6912 C C . TRP E 5 117 ? 6.340 -1.073 -26.123 1.00 26.96 103 TRP F C 1
ATOM 6913 O O . TRP E 5 117 ? 7.570 -0.969 -26.113 1.00 27.02 103 TRP F O 1
ATOM 6924 N N . GLY E 5 118 ? 5.655 -1.455 -27.195 1.00 27.47 104 GLY F N 1
ATOM 6925 C CA . GLY E 5 118 ? 6.271 -1.414 -28.503 1.00 29.13 104 GLY F CA 1
ATOM 6926 C C . GLY E 5 118 ? 6.531 0.021 -28.940 1.00 29.87 104 GLY F C 1
ATOM 6927 O O . GLY E 5 118 ? 6.106 0.992 -28.311 1.00 27.68 104 GLY F O 1
ATOM 6928 N N . GLN E 5 119 ? 7.257 0.159 -30.047 1.00 27.34 105 GLN F N 1
ATOM 6929 C CA . GLN E 5 119 ? 7.557 1.486 -30.568 1.00 28.87 105 GLN F CA 1
ATOM 6930 C C . GLN E 5 119 ? 6.367 2.121 -31.272 1.00 32.39 105 GLN F C 1
ATOM 6931 O O . GLN E 5 119 ? 6.390 3.329 -31.526 1.00 31.45 105 GLN F O 1
ATOM 6937 N N . GLY E 5 120 ? 5.333 1.343 -31.578 1.00 30.05 106 GLY F N 1
ATOM 6938 C CA . GLY E 5 120 ? 4.198 1.850 -32.314 1.00 25.63 106 GLY F CA 1
ATOM 6939 C C . GLY E 5 120 ? 4.352 1.655 -33.807 1.00 29.38 106 GLY F C 1
ATOM 6940 O O . GLY E 5 120 ? 5.428 1.888 -34.363 1.00 33.06 106 GLY F O 1
ATOM 6941 N N . THR E 5 121 ? 3.286 1.214 -34.464 1.00 27.95 107 THR F N 1
ATOM 6942 C CA . THR E 5 121 ? 3.267 1.069 -35.911 1.00 31.88 107 THR F CA 1
ATOM 6943 C C . THR E 5 121 ? 2.066 1.818 -36.460 1.00 26.21 107 THR F C 1
ATOM 6944 O O . THR E 5 121 ? 0.952 1.676 -35.947 1.00 22.46 107 THR F O 1
ATOM 6948 N N . LEU E 5 122 ? 2.299 2.610 -37.500 1.00 23.57 108 LEU F N 1
ATOM 6949 C CA . LEU E 5 122 ? 1.249 3.395 -38.124 1.00 22.44 108 LEU F CA 1
ATOM 6950 C C . LEU E 5 122 ? 0.571 2.571 -39.212 1.00 21.45 108 LEU F C 1
ATOM 6951 O O . LEU E 5 122 ? 1.238 2.045 -40.109 1.00 20.30 108 LEU F O 1
ATOM 6956 N N . VAL E 5 123 ? -0.751 2.450 -39.129 1.00 19.56 109 VAL F N 1
ATOM 6957 C CA . VAL E 5 123 ? -1.532 1.816 -40.181 1.00 23.09 109 VAL F CA 1
ATOM 6958 C C . VAL E 5 123 ? -2.482 2.849 -40.766 1.00 26.53 109 VAL F C 1
ATOM 6959 O O . VAL E 5 123 ? -3.249 3.485 -40.032 1.00 30.36 109 VAL F O 1
ATOM 6963 N N . THR E 5 124 ? -2.440 2.998 -42.085 1.00 21.17 110 THR F N 1
ATOM 6964 C CA . THR E 5 124 ? -3.272 3.948 -42.808 1.00 25.66 110 THR F CA 1
ATOM 6965 C C . THR E 5 124 ? -4.345 3.193 -43.582 1.00 30.30 110 THR F C 1
ATOM 6966 O O . THR E 5 124 ? -4.035 2.269 -44.342 1.00 26.43 110 THR F O 1
ATOM 6970 N N . VAL E 5 125 ? -5.600 3.580 -43.378 1.00 26.00 111 VAL F N 1
ATOM 6971 C CA . VAL E 5 125 ? -6.734 2.986 -44.074 1.00 22.65 111 VAL F CA 1
ATOM 6972 C C . VAL E 5 125 ? -7.077 3.888 -45.253 1.00 24.16 111 VAL F C 1
ATOM 6973 O O . VAL E 5 125 ? -7.553 5.012 -45.068 1.00 26.83 111 VAL F O 1
ATOM 6977 N N . SER E 5 126 ? -6.841 3.396 -46.468 1.00 20.43 112 SER F N 1
ATOM 6978 C CA . SER E 5 126 ? -7.047 4.190 -47.670 1.00 30.60 112 SER F CA 1
ATOM 6979 C C . SER E 5 126 ? -7.082 3.265 -4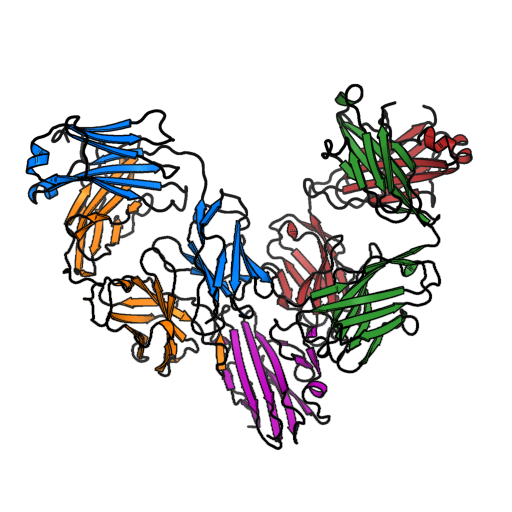8.877 1.00 31.81 112 SER F C 1
ATOM 6980 O O . SER E 5 126 ? -6.504 2.174 -48.859 1.00 29.15 112 SER F O 1
ATOM 6983 N N . SER E 5 127 ? -7.772 3.715 -49.923 1.00 30.63 113 SER F N 1
ATOM 6984 C CA . SER E 5 127 ? -7.824 2.993 -51.184 1.00 26.29 113 SER F CA 1
ATOM 6985 C C . SER E 5 127 ? -6.651 3.314 -52.098 1.00 27.26 113 SER F C 1
ATOM 6986 O O . SER E 5 127 ? -6.471 2.631 -53.111 1.00 36.86 113 SER F O 1
ATOM 6989 N N . ALA E 5 128 ? -5.858 4.331 -51.772 1.00 30.20 114 ALA F N 1
ATOM 6990 C CA . ALA E 5 128 ? -4.731 4.706 -52.612 1.00 31.45 114 ALA F CA 1
ATOM 6991 C C . ALA E 5 128 ? -3.612 3.674 -52.496 1.00 33.31 114 ALA F C 1
ATOM 6992 O O . ALA E 5 128 ? -3.530 2.908 -51.532 1.00 31.49 114 ALA F O 1
ATOM 6994 N N . SER E 5 129 ? -2.744 3.658 -53.501 1.00 31.30 115 SER F N 1
ATOM 6995 C CA . SER E 5 129 ? -1.682 2.667 -53.563 1.00 26.80 115 SER F CA 1
ATOM 6996 C C . SER E 5 129 ? -0.396 3.195 -52.937 1.00 21.29 115 SER F C 1
ATOM 6997 O O . SER E 5 129 ? -0.183 4.402 -52.810 1.00 26.92 115 SER F O 1
ATOM 7000 N N . THR E 5 130 ? 0.463 2.258 -52.542 1.00 24.15 116 THR F N 1
ATOM 7001 C CA . THR E 5 130 ? 1.779 2.594 -52.018 1.00 28.51 116 THR F CA 1
ATOM 7002 C C . THR E 5 130 ? 2.630 3.270 -53.088 1.00 31.87 116 THR F C 1
ATOM 7003 O O . THR E 5 130 ? 2.575 2.912 -54.267 1.00 29.28 116 THR F O 1
ATOM 7007 N N . LYS E 5 131 ? 3.418 4.260 -52.672 1.00 25.67 117 LYS F N 1
ATOM 7008 C CA . LYS E 5 131 ? 4.386 4.890 -53.559 1.00 27.74 117 LYS F CA 1
ATOM 7009 C C . LYS E 5 131 ? 5.637 5.247 -52.771 1.00 32.76 117 LYS F C 1
ATOM 7010 O O . LYS E 5 131 ? 5.550 5.866 -51.705 1.00 27.81 117 LYS F O 1
ATOM 7016 N N . GLY E 5 132 ? 6.794 4.851 -53.293 1.00 31.59 118 GLY F N 1
ATOM 7017 C CA . GLY E 5 132 ? 8.057 5.180 -52.682 1.00 23.61 118 GLY F CA 1
ATOM 7018 C C . GLY E 5 132 ? 8.458 6.617 -52.953 1.00 30.54 118 GLY F C 1
ATOM 7019 O O . GLY E 5 132 ? 8.122 7.200 -53.991 1.00 26.78 118 GLY F O 1
ATOM 7020 N N . PRO E 5 133 ? 9.197 7.212 -52.025 1.00 30.61 119 PRO F N 1
ATOM 7021 C CA . PRO E 5 133 ? 9.544 8.628 -52.150 1.00 28.17 119 PRO F CA 1
ATOM 7022 C C . PRO E 5 133 ? 10.723 8.856 -53.083 1.00 29.41 119 PRO F C 1
ATOM 7023 O O . PRO E 5 133 ? 11.530 7.966 -53.350 1.00 26.40 119 PRO F O 1
ATOM 7027 N N . SER E 5 134 ? 10.800 10.085 -53.582 1.00 29.96 120 SER F N 1
ATOM 7028 C CA . SER E 5 134 ? 12.006 10.604 -54.206 1.00 31.36 120 SER F CA 1
ATOM 7029 C C . SER E 5 134 ? 12.753 11.446 -53.181 1.00 30.20 120 SER F C 1
ATOM 7030 O O . SER E 5 134 ? 12.139 12.204 -52.425 1.00 28.05 120 SER F O 1
ATOM 7033 N N . VAL E 5 135 ? 14.074 11.295 -53.140 1.00 23.75 121 VAL F N 1
ATOM 7034 C CA . VAL E 5 135 ? 14.916 11.978 -52.163 1.00 25.68 121 VAL F CA 1
ATOM 7035 C C . VAL E 5 135 ? 15.793 12.974 -52.906 1.00 24.95 121 VAL F C 1
ATOM 7036 O O . VAL E 5 135 ? 16.606 12.587 -53.754 1.00 29.89 121 VAL F O 1
ATOM 7040 N N . PHE E 5 136 ? 15.634 14.255 -52.586 1.00 24.71 122 PHE F N 1
ATOM 7041 C CA . PHE E 5 136 ? 16.405 15.298 -53.233 1.00 23.87 122 PHE F CA 1
ATOM 7042 C C . PHE E 5 136 ? 17.252 16.043 -52.210 1.00 24.05 122 PHE F C 1
ATOM 7043 O O . PHE E 5 136 ? 16.808 16.260 -51.079 1.00 24.87 122 PHE F O 1
ATOM 7051 N N . PRO E 5 137 ? 18.468 16.436 -52.566 1.00 24.29 123 PRO F N 1
ATOM 7052 C CA . PRO E 5 137 ? 19.309 17.167 -51.617 1.00 27.48 123 PRO F CA 1
ATOM 7053 C C . PRO E 5 137 ? 18.874 18.616 -51.453 1.00 25.40 123 PRO F C 1
ATOM 7054 O O . PRO E 5 137 ? 18.338 19.248 -52.365 1.00 24.62 123 PRO F O 1
ATOM 7058 N N . LEU E 5 138 ? 19.082 19.123 -50.245 1.00 22.48 124 LEU F N 1
ATOM 7059 C CA . LEU E 5 138 ? 19.008 20.546 -49.936 1.00 22.19 124 LEU F CA 1
ATOM 7060 C C . LEU E 5 138 ? 20.451 20.952 -49.647 1.00 19.97 124 LEU F C 1
ATOM 7061 O O . LEU E 5 138 ? 20.925 20.850 -48.515 1.00 25.92 124 LEU F O 1
ATOM 7066 N N . ALA E 5 139 ? 21.153 21.381 -50.687 1.00 20.19 125 ALA F N 1
ATOM 7067 C CA . ALA E 5 139 ? 22.596 21.570 -50.582 1.00 20.36 125 ALA F CA 1
ATOM 7068 C C . ALA E 5 139 ? 22.920 22.838 -49.795 1.00 23.61 125 ALA F C 1
ATOM 7069 O O . ALA E 5 139 ? 22.258 23.864 -49.967 1.00 29.01 125 ALA F O 1
ATOM 7071 N N . PRO E 5 140 ? 23.929 22.796 -48.930 1.00 27.17 126 PRO F N 1
ATOM 7072 C CA . PRO E 5 140 ? 24.356 24.019 -48.245 1.00 27.77 126 PRO F CA 1
ATOM 7073 C C . PRO E 5 140 ? 25.019 24.981 -49.216 1.00 22.74 126 PRO F C 1
ATOM 7074 O O . PRO E 5 140 ? 25.630 24.585 -50.211 1.00 21.78 126 PRO F O 1
ATOM 7078 N N . SER E 5 141 ? 24.882 26.263 -48.915 1.00 25.57 127 SER F N 1
ATOM 7079 C CA . SER E 5 141 ? 25.411 27.319 -49.763 1.00 24.74 127 SER F CA 1
ATOM 7080 C C . SER E 5 141 ? 25.507 28.581 -48.918 1.00 23.43 127 SER F C 1
ATOM 7081 O O . SER E 5 141 ? 25.169 28.580 -47.730 1.00 23.17 127 SER F O 1
ATOM 7084 N N . SER E 5 142 ? 25.967 29.668 -49.542 1.00 27.09 128 SER F N 1
ATOM 7085 C CA . SER E 5 142 ? 25.993 30.945 -48.838 1.00 27.11 128 SER F CA 1
ATOM 7086 C C . SER E 5 142 ? 24.590 31.376 -48.428 1.00 27.51 128 SER F C 1
ATOM 7087 O O . SER E 5 142 ? 24.427 32.095 -47.435 1.00 30.23 128 SER F O 1
ATOM 7090 N N . LYS E 5 143 ? 23.568 30.928 -49.162 1.00 28.50 129 LYS F N 1
ATOM 7091 C CA . LYS E 5 143 ? 22.178 31.237 -48.846 1.00 28.90 129 LYS F CA 1
ATOM 7092 C C . LYS E 5 143 ? 21.607 30.367 -47.732 1.00 29.81 129 LYS F C 1
ATOM 7093 O O . LYS E 5 143 ? 20.443 30.553 -47.360 1.00 29.71 129 LYS F O 1
ATOM 7099 N N . SER E 5 144 ? 22.382 29.423 -47.199 1.00 24.96 130 SER F N 1
ATOM 7100 C CA . SER E 5 144 ? 21.962 28.620 -46.056 1.00 27.06 130 SER F CA 1
ATOM 7101 C C . SER E 5 144 ? 22.986 28.691 -44.928 1.00 29.29 130 SER F C 1
ATOM 7102 O O . SER E 5 144 ? 23.072 27.782 -44.100 1.00 25.17 130 SER F O 1
ATOM 7105 N N . THR E 5 145 ? 23.757 29.775 -44.876 1.00 28.76 131 THR F N 1
ATOM 7106 C CA . THR E 5 145 ? 24.879 29.910 -43.957 1.00 35.05 131 THR F CA 1
ATOM 7107 C C . THR E 5 145 ? 24.713 31.158 -43.101 1.00 34.10 131 THR F C 1
ATOM 7108 O O . THR E 5 145 ? 24.215 32.184 -43.571 1.00 31.25 131 THR F O 1
ATOM 7112 N N . SER E 5 146 ? 25.121 31.058 -41.838 1.00 35.86 132 SER F N 1
ATOM 7113 C CA . SER E 5 146 ? 25.126 32.201 -40.932 1.00 32.48 132 SER F CA 1
ATOM 7114 C C . SER E 5 146 ? 26.263 32.002 -39.944 1.00 35.86 132 SER F C 1
ATOM 7115 O O . SER E 5 146 ? 26.273 31.014 -39.201 1.00 32.02 132 SER F O 1
ATOM 7118 N N . GLY E 5 147 ? 27.217 32.928 -39.939 1.00 37.88 133 GLY F N 1
ATOM 7119 C CA . GLY E 5 147 ? 28.384 32.757 -39.088 1.00 38.75 133 GLY F CA 1
ATOM 7120 C C . GLY E 5 147 ? 29.155 31.517 -39.492 1.00 36.61 133 GLY F C 1
ATOM 7121 O O . GLY E 5 147 ? 29.396 31.266 -40.678 1.00 36.83 133 GLY F O 1
ATOM 7122 N N . GLY E 5 148 ? 29.538 30.718 -38.500 1.00 35.23 134 GLY F N 1
ATOM 7123 C CA . GLY E 5 148 ? 30.228 29.471 -38.769 1.00 38.38 134 GLY F CA 1
ATOM 7124 C C . GLY E 5 148 ? 29.283 28.290 -38.854 1.00 37.44 134 GLY F C 1
ATOM 7125 O O . GLY E 5 148 ? 29.690 27.143 -38.653 1.00 35.35 134 GLY F O 1
ATOM 7126 N N . THR E 5 149 ? 28.018 28.566 -39.164 1.00 38.34 135 THR F N 1
ATOM 7127 C CA . THR E 5 149 ? 26.959 27.567 -39.193 1.00 34.85 135 THR F CA 1
ATOM 7128 C C . THR E 5 149 ? 26.407 27.449 -40.606 1.00 33.09 135 THR F C 1
ATOM 7129 O O . THR E 5 149 ? 26.145 28.465 -41.260 1.00 31.36 135 THR F O 1
ATOM 7133 N N . ALA E 5 150 ? 26.233 26.214 -41.076 1.00 28.09 136 ALA F N 1
ATOM 7134 C CA . ALA E 5 150 ? 25.620 25.950 -42.369 1.00 23.55 136 ALA F CA 1
ATOM 7135 C C . ALA E 5 150 ? 24.484 24.953 -42.202 1.00 29.03 136 ALA F C 1
ATOM 7136 O O . ALA E 5 150 ? 24.621 23.958 -41.482 1.00 26.63 136 ALA F O 1
ATOM 7138 N N . ALA E 5 151 ? 23.366 25.224 -42.872 1.00 20.51 137 ALA F N 1
ATOM 7139 C CA . ALA E 5 151 ? 22.215 24.333 -42.878 1.00 20.20 137 ALA F CA 1
ATOM 7140 C C . ALA E 5 151 ? 22.167 23.542 -44.181 1.00 20.10 137 ALA F C 1
ATOM 7141 O O . ALA E 5 151 ? 22.458 24.075 -45.255 1.00 20.24 137 ALA F O 1
ATOM 7143 N N . LEU E 5 152 ? 21.801 22.267 -44.076 1.00 19.89 138 LEU F N 1
ATOM 7144 C CA . LEU E 5 152 ? 21.620 21.401 -45.233 1.00 23.43 138 LEU F CA 1
ATOM 7145 C C . LEU E 5 152 ? 20.523 20.400 -44.903 1.00 22.67 138 LEU F C 1
ATOM 7146 O O . LEU E 5 152 ? 20.045 20.328 -43.769 1.00 29.47 138 LEU F O 1
ATOM 7151 N N . GLY E 5 153 ? 20.125 19.621 -45.902 1.00 23.39 139 GLY F N 1
ATOM 7152 C CA . GLY E 5 153 ? 19.098 18.629 -45.664 1.00 19.28 139 GLY F CA 1
ATOM 7153 C C . GLY E 5 153 ? 18.761 17.829 -46.903 1.00 23.58 139 GLY F C 1
ATOM 7154 O O . GLY E 5 153 ? 19.489 17.833 -47.901 1.00 19.47 139 GLY F O 1
ATOM 7155 N N . CYS E 5 154 ? 17.631 17.129 -46.803 1.00 19.14 140 CYS F N 1
ATOM 7156 C CA . CYS E 5 154 ? 17.088 16.320 -47.881 1.00 23.36 140 CYS F CA 1
ATOM 7157 C C . CYS E 5 154 ? 15.590 16.552 -47.951 1.00 25.22 140 CYS F C 1
ATOM 7158 O O . CYS E 5 154 ? 14.918 16.605 -46.918 1.00 20.30 140 CYS F O 1
ATOM 7161 N N . LEU E 5 155 ? 15.068 16.657 -49.166 1.00 27.74 141 LEU F N 1
ATOM 7162 C CA . LEU E 5 155 ? 13.633 16.736 -49.395 1.00 27.14 141 LEU F CA 1
ATOM 7163 C C . LEU E 5 155 ? 13.139 15.354 -49.802 1.00 23.34 141 LEU F C 1
ATOM 7164 O O . LEU E 5 155 ? 13.657 14.764 -50.756 1.00 22.29 141 LEU F O 1
ATOM 7169 N N . VAL E 5 156 ? 12.159 14.835 -49.069 1.00 21.52 142 VAL F N 1
ATOM 7170 C CA . VAL E 5 156 ? 11.601 13.505 -49.296 1.00 19.06 142 VAL F CA 1
ATOM 7171 C C . VAL E 5 156 ? 10.197 13.701 -49.854 1.00 22.98 142 VAL F C 1
ATOM 7172 O O . VAL E 5 156 ? 9.251 13.980 -49.109 1.00 22.59 142 VAL F O 1
ATOM 7176 N N . LYS E 5 157 ? 10.043 13.527 -51.162 1.00 25.18 143 LYS F N 1
ATOM 7177 C CA . LYS E 5 157 ? 8.847 13.965 -51.863 1.00 27.18 143 LYS F CA 1
ATOM 7178 C C . LYS E 5 157 ? 8.064 12.798 -52.453 1.00 27.08 143 LYS F C 1
ATOM 7179 O O . LYS E 5 157 ? 8.644 11.798 -52.890 1.00 23.42 143 LYS F O 1
ATOM 7185 N N . ASP E 5 158 ? 6.736 12.943 -52.445 1.00 29.07 144 ASP F N 1
ATOM 7186 C CA . ASP E 5 158 ? 5.804 12.135 -53.227 1.00 29.15 144 ASP F CA 1
ATOM 7187 C C . ASP E 5 158 ? 5.793 10.671 -52.808 1.00 29.88 144 ASP F C 1
ATOM 7188 O O . ASP E 5 158 ? 6.094 9.783 -53.613 1.00 27.65 144 ASP F O 1
ATOM 7193 N N . TYR E 5 159 ? 5.419 10.409 -51.559 1.00 19.75 145 TYR F N 1
ATOM 7194 C CA . TYR E 5 159 ? 5.307 9.052 -51.054 1.00 24.36 145 TYR F CA 1
ATOM 7195 C C . TYR E 5 159 ? 3.951 8.859 -50.388 1.00 25.08 145 TYR F C 1
ATOM 7196 O O . TYR E 5 159 ? 3.268 9.816 -50.017 1.00 28.74 145 TYR F O 1
ATOM 7205 N N . PHE E 5 160 ? 3.574 7.597 -50.242 1.00 27.19 146 PHE F N 1
ATOM 7206 C CA . PHE E 5 160 ? 2.324 7.194 -49.614 1.00 20.78 146 PHE F CA 1
ATOM 7207 C C . PHE E 5 160 ? 2.407 5.708 -49.294 1.00 22.79 146 PHE F C 1
ATOM 7208 O O . PHE E 5 160 ? 2.891 4.926 -50.120 1.00 25.88 146 PHE F O 1
ATOM 7216 N N . PRO E 5 161 ? 1.968 5.278 -48.104 1.00 28.07 147 PRO F N 1
ATOM 7217 C CA . PRO E 5 161 ? 1.458 6.148 -47.043 1.00 22.80 147 PRO F CA 1
ATOM 7218 C C . PRO E 5 161 ? 2.578 6.651 -46.143 1.00 28.50 147 PRO F C 1
ATOM 7219 O O . PRO E 5 161 ? 3.749 6.413 -46.438 1.00 29.82 147 PRO F O 1
ATOM 7223 N N . GLU E 5 162 ? 2.219 7.344 -45.066 1.00 18.64 148 GLU F N 1
ATOM 7224 C CA . GLU E 5 162 ? 3.177 7.616 -44.015 1.00 20.83 148 GLU F CA 1
ATOM 7225 C C . GLU E 5 162 ? 3.556 6.304 -43.326 1.00 28.72 148 GLU F C 1
ATOM 7226 O O . GLU E 5 162 ? 2.826 5.314 -43.419 1.00 25.74 148 GLU F O 1
ATOM 7232 N N . PRO E 5 163 ? 4.700 6.265 -42.625 1.00 26.19 149 PRO F N 1
ATOM 7233 C CA . PRO E 5 163 ? 5.697 7.320 -42.464 1.00 23.47 149 PRO F CA 1
ATOM 7234 C C . PRO E 5 163 ? 6.973 7.032 -43.238 1.00 27.59 149 PRO F C 1
ATOM 7235 O O . PRO E 5 163 ? 7.142 5.941 -43.782 1.00 25.35 149 PRO F O 1
ATOM 7239 N N . VAL E 5 164 ? 7.864 8.010 -43.289 1.00 28.10 150 VAL F N 1
ATOM 7240 C CA . VAL E 5 164 ? 9.253 7.757 -43.629 1.00 27.85 150 VAL F CA 1
ATOM 7241 C C . VAL E 5 164 ? 10.079 8.032 -42.381 1.00 25.21 150 VAL F C 1
ATOM 7242 O O . VAL E 5 164 ? 9.651 8.731 -41.458 1.00 32.98 150 VAL F O 1
ATOM 7246 N N . THR E 5 165 ? 11.263 7.440 -42.339 1.00 27.08 151 THR F N 1
ATOM 7247 C CA . THR E 5 165 ? 12.235 7.729 -41.300 1.00 25.34 151 THR F CA 1
ATOM 7248 C C . THR E 5 165 ? 13.467 8.330 -41.955 1.00 25.59 151 THR F C 1
ATOM 7249 O O . THR E 5 165 ? 13.876 7.903 -43.040 1.00 23.40 151 THR F O 1
ATOM 7253 N N . VAL E 5 166 ? 14.039 9.338 -41.309 1.00 20.09 152 VAL F N 1
ATOM 7254 C CA . VAL E 5 166 ? 15.242 9.991 -41.801 1.00 24.45 152 VAL F CA 1
ATOM 7255 C C . VAL E 5 166 ? 16.275 9.972 -40.685 1.00 26.47 152 VAL F C 1
ATOM 7256 O O . VAL E 5 166 ? 16.003 10.440 -39.573 1.00 31.84 152 VAL F O 1
ATOM 7260 N N . SER E 5 167 ? 17.446 9.427 -40.975 1.00 18.49 153 SER F N 1
ATOM 7261 C CA . SER E 5 167 ? 18.603 9.578 -40.110 1.00 26.94 153 SER F CA 1
ATOM 7262 C C . SER E 5 167 ? 19.721 10.248 -40.898 1.00 21.66 153 SER F C 1
ATOM 7263 O O . SER E 5 167 ? 19.667 10.370 -42.125 1.00 22.17 153 SER F O 1
ATOM 7266 N N . TRP E 5 168 ? 20.742 10.695 -40.180 1.00 18.98 154 TRP F N 1
ATOM 7267 C CA . TRP E 5 168 ? 21.891 11.335 -40.800 1.00 19.23 154 TRP F CA 1
ATOM 7268 C C . TRP E 5 168 ? 23.149 10.573 -40.428 1.00 24.22 154 TRP F C 1
ATOM 7269 O O . TRP E 5 168 ? 23.421 10.350 -39.242 1.00 19.54 154 TRP F O 1
ATOM 7280 N N . ASN E 5 169 ? 23.897 10.166 -41.453 1.00 26.45 155 ASN F N 1
ATOM 7281 C CA . ASN E 5 169 ? 25.132 9.407 -41.285 1.00 20.07 155 ASN F CA 1
ATOM 7282 C C . ASN E 5 169 ? 24.892 8.156 -40.444 1.00 20.05 155 ASN F C 1
ATOM 7283 O O . ASN E 5 169 ? 25.658 7.830 -39.533 1.00 26.00 155 ASN F O 1
ATOM 7288 N N . SER E 5 170 ? 23.787 7.466 -40.747 1.00 19.82 156 SER F N 1
ATOM 7289 C CA . SER E 5 170 ? 23.433 6.184 -40.131 1.00 28.25 156 SER F CA 1
ATOM 7290 C C . SER E 5 170 ? 23.260 6.303 -38.620 1.00 26.65 156 SER F C 1
ATOM 7291 O O . SER E 5 170 ? 23.579 5.375 -37.874 1.00 26.02 156 SER F O 1
ATOM 7294 N N . GLY E 5 171 ? 22.752 7.445 -38.157 1.00 25.74 157 GLY F N 1
ATOM 7295 C CA . GLY E 5 171 ? 22.553 7.684 -36.746 1.00 19.40 157 GLY F CA 1
ATOM 7296 C C . GLY E 5 171 ? 23.690 8.393 -36.044 1.00 21.19 157 GLY F C 1
ATOM 7297 O O . GLY E 5 171 ? 23.508 8.834 -34.903 1.00 23.97 157 GLY F O 1
ATOM 7298 N N . ALA E 5 172 ? 24.853 8.528 -36.686 1.00 19.97 158 ALA F N 1
ATOM 7299 C CA . ALA E 5 172 ? 25.988 9.174 -36.041 1.00 21.96 158 ALA F CA 1
ATOM 7300 C C . ALA E 5 172 ? 25.803 10.678 -35.886 1.00 29.13 158 ALA F C 1
ATOM 7301 O O . ALA E 5 172 ? 26.501 11.288 -35.072 1.00 33.75 158 ALA F O 1
ATOM 7303 N N . LEU E 5 173 ? 24.890 11.290 -36.639 1.00 26.26 159 LEU F N 1
ATOM 7304 C CA . LEU E 5 173 ? 24.649 12.730 -36.566 1.00 28.26 159 LEU F CA 1
ATOM 7305 C C . LEU E 5 173 ? 23.204 12.961 -36.140 1.00 28.05 159 LEU F C 1
ATOM 7306 O O . LEU E 5 173 ? 22.275 12.694 -36.911 1.00 25.40 159 LEU F O 1
ATOM 7311 N N . THR E 5 174 ? 23.017 13.467 -34.918 1.00 20.92 160 THR F N 1
ATOM 7312 C CA . THR E 5 174 ? 21.678 13.659 -34.370 1.00 23.55 160 THR F CA 1
ATOM 7313 C C . THR E 5 174 ? 21.463 15.085 -33.876 1.00 26.99 160 THR F C 1
ATOM 7314 O O . THR E 5 174 ? 20.330 15.579 -33.863 1.00 25.81 160 THR F O 1
ATOM 7318 N N . SER E 5 175 ? 22.534 15.757 -33.463 1.00 26.78 161 SER F N 1
ATOM 7319 C CA . SER E 5 175 ? 22.391 17.090 -32.895 1.00 31.61 161 SER F CA 1
ATOM 7320 C C . SER E 5 175 ? 22.090 18.104 -33.992 1.00 28.16 161 SER F C 1
ATOM 7321 O O . SER E 5 175 ? 22.778 18.150 -35.016 1.00 23.63 161 SER F O 1
ATOM 7324 N N . GLY E 5 176 ? 21.058 18.916 -33.773 1.00 27.11 162 GLY F N 1
ATOM 7325 C CA . GLY E 5 176 ? 20.683 19.939 -34.725 1.00 26.31 162 GLY F CA 1
ATOM 7326 C C . GLY E 5 176 ? 19.824 19.465 -35.874 1.00 29.29 162 GLY F C 1
ATOM 7327 O O . GLY E 5 176 ? 19.602 20.232 -36.818 1.00 27.18 162 GLY F O 1
ATOM 7328 N N . VAL E 5 177 ? 19.329 18.232 -35.827 1.00 27.87 163 VAL F N 1
ATOM 7329 C CA . VAL E 5 177 ? 18.496 17.689 -36.893 1.00 22.79 163 VAL F CA 1
ATOM 7330 C C . VAL E 5 177 ? 17.050 18.094 -36.650 1.00 22.17 163 VAL F C 1
ATOM 7331 O O . VAL E 5 177 ? 16.543 17.987 -35.528 1.00 22.92 163 VAL F O 1
ATOM 7335 N N . HIS E 5 178 ? 16.384 18.569 -37.701 1.00 25.25 164 HIS F N 1
ATOM 7336 C CA . HIS E 5 178 ? 14.957 18.874 -37.664 1.00 19.94 164 HIS F CA 1
ATOM 7337 C C . HIS E 5 178 ? 14.294 18.137 -38.818 1.00 21.51 164 HIS F C 1
ATOM 7338 O O . HIS E 5 178 ? 14.487 18.501 -39.982 1.00 25.75 164 HIS F O 1
ATOM 7345 N N . THR E 5 179 ? 13.537 17.091 -38.499 1.00 18.29 165 THR F N 1
ATOM 7346 C CA . THR E 5 179 ? 12.761 16.345 -39.481 1.00 23.79 165 THR F CA 1
ATOM 7347 C C . THR E 5 179 ? 11.304 16.755 -39.310 1.00 26.72 165 THR F C 1
ATOM 7348 O O . THR E 5 179 ? 10.668 16.414 -38.307 1.00 33.24 165 THR F O 1
ATOM 7352 N N . PHE E 5 180 ? 10.790 17.490 -40.276 1.00 26.19 166 PHE F N 1
ATOM 7353 C CA . PHE E 5 180 ? 9.513 18.162 -40.137 1.00 23.10 166 PHE F CA 1
ATOM 7354 C C . PHE E 5 180 ? 8.351 17.190 -40.324 1.00 31.60 166 PHE F C 1
ATOM 7355 O O . PHE E 5 180 ? 8.491 16.161 -40.991 1.00 21.76 166 PHE F O 1
ATOM 7363 N N . PRO E 5 181 ? 7.202 17.480 -39.713 1.00 29.49 167 PRO F N 1
ATOM 7364 C CA . PRO E 5 181 ? 6.000 16.701 -40.017 1.00 25.46 167 PRO F CA 1
ATOM 7365 C C . PRO E 5 181 ? 5.722 16.728 -41.511 1.00 30.45 167 PRO F C 1
ATOM 7366 O O . PRO E 5 181 ? 5.908 17.750 -42.177 1.00 29.68 167 PRO F O 1
ATOM 7370 N N . ALA E 5 182 ? 5.302 15.580 -42.036 1.00 26.89 168 ALA F N 1
ATOM 7371 C CA . ALA E 5 182 ? 4.921 15.494 -43.437 1.00 20.59 168 ALA F CA 1
ATOM 7372 C C . ALA E 5 182 ? 3.700 16.363 -43.706 1.00 20.65 168 ALA F C 1
ATOM 7373 O O . ALA E 5 182 ? 2.882 16.614 -42.820 1.00 24.18 168 ALA F O 1
ATOM 7375 N N . VAL E 5 183 ? 3.582 16.830 -44.943 1.00 26.06 169 VAL F N 1
ATOM 7376 C CA . VAL E 5 183 ? 2.398 17.546 -45.391 1.00 31.13 169 VAL F CA 1
ATOM 7377 C C . VAL E 5 183 ? 1.772 16.764 -46.534 1.00 31.55 169 VAL F C 1
ATOM 7378 O O . VAL E 5 183 ? 2.475 16.257 -47.415 1.00 29.22 169 VAL F O 1
ATOM 7382 N N . LEU E 5 184 ? 0.447 16.644 -46.496 1.00 29.31 170 LEU F N 1
ATOM 7383 C CA . LEU E 5 184 ? -0.309 15.999 -47.561 1.00 28.13 170 LEU F CA 1
ATOM 7384 C C . LEU E 5 184 ? -0.465 16.991 -48.707 1.00 27.41 170 LEU F C 1
ATOM 7385 O O . LEU E 5 184 ? -1.116 18.027 -48.555 1.00 27.86 170 LEU F O 1
ATOM 7390 N N . GLN E 5 185 ? 0.137 16.681 -49.851 1.00 29.41 171 GLN F N 1
ATOM 7391 C CA . GLN E 5 185 ? 0.075 17.576 -50.994 1.00 29.18 171 GLN F CA 1
ATOM 7392 C C . GLN E 5 185 ? -1.272 17.451 -51.701 1.00 38.87 171 GLN F C 1
ATOM 7393 O O . GLN E 5 185 ? -2.090 16.576 -51.399 1.00 36.98 171 GLN F O 1
ATOM 7399 N N . SER E 5 186 ? -1.496 18.350 -52.664 1.00 34.69 172 SER F N 1
ATOM 7400 C CA . SER E 5 186 ? -2.731 18.331 -53.439 1.00 36.71 172 SER F CA 1
ATOM 7401 C C . SER E 5 186 ? -2.910 17.027 -54.207 1.00 38.68 172 SER F C 1
ATOM 7402 O O . SER E 5 186 ? -4.045 16.661 -54.533 1.00 44.27 172 SER F O 1
ATOM 7405 N N . SER E 5 187 ? -1.822 16.316 -54.490 1.00 33.43 173 SER F N 1
ATOM 7406 C CA . SER E 5 187 ? -1.862 15.072 -55.247 1.00 31.67 173 SER F CA 1
ATOM 7407 C C . SER E 5 187 ? -2.237 13.863 -54.401 1.00 26.25 173 SER F C 1
ATOM 7408 O O . SER E 5 187 ? -2.337 12.759 -54.945 1.00 30.52 173 SER F O 1
ATOM 7411 N N . GLY E 5 188 ? -2.436 14.027 -53.098 1.00 28.62 174 GLY F N 1
ATOM 7412 C CA . GLY E 5 188 ? -2.617 12.886 -52.228 1.00 24.81 174 GLY F CA 1
ATOM 7413 C C . GLY E 5 188 ? -1.337 12.190 -51.820 1.00 26.64 174 GLY F C 1
ATOM 7414 O O . GLY E 5 188 ? -1.399 11.169 -51.124 1.00 26.87 174 GLY F O 1
ATOM 7415 N N . LEU E 5 189 ? -0.182 12.700 -52.228 1.00 24.82 175 LEU F N 1
ATOM 7416 C CA . LEU E 5 189 ? 1.103 12.158 -51.816 1.00 26.16 175 LEU F CA 1
ATOM 7417 C C . LEU E 5 189 ? 1.739 13.070 -50.774 1.00 29.61 175 LEU F C 1
ATOM 7418 O O . LEU E 5 189 ? 1.567 14.292 -50.803 1.00 28.36 175 LEU F O 1
ATOM 7423 N N . TYR E 5 190 ? 2.470 12.464 -49.845 1.00 19.72 176 TYR F N 1
ATOM 7424 C CA . TYR E 5 190 ? 3.110 13.208 -48.772 1.00 19.45 176 TYR F CA 1
ATOM 7425 C C . TYR E 5 190 ? 4.472 13.735 -49.207 1.00 27.05 176 TYR F C 1
ATOM 7426 O O . TYR E 5 190 ? 5.093 13.240 -50.152 1.00 19.52 176 TYR F O 1
ATOM 7435 N N . SER E 5 191 ? 4.928 14.758 -48.490 1.00 22.01 177 SER F N 1
ATOM 7436 C CA . SER E 5 191 ? 6.237 15.351 -48.700 1.00 22.91 177 SER F CA 1
ATOM 7437 C C . SER E 5 191 ? 6.735 15.881 -47.366 1.00 24.74 177 SER F C 1
ATOM 7438 O O . SER E 5 191 ? 5.950 16.397 -46.566 1.00 27.24 177 SER F O 1
ATOM 7441 N N . LEU E 5 192 ? 8.035 15.737 -47.121 1.00 23.81 178 LEU F N 1
ATOM 7442 C CA . LEU E 5 192 ? 8.637 16.321 -45.933 1.00 24.51 178 LEU F CA 1
ATOM 7443 C C . LEU E 5 192 ? 10.083 16.674 -46.228 1.00 25.68 178 LEU F C 1
ATOM 7444 O O . LEU E 5 192 ? 10.639 16.321 -47.270 1.00 24.82 178 LEU F O 1
ATOM 7449 N N . SER E 5 193 ? 10.686 17.380 -45.281 1.00 22.37 179 SER F N 1
ATOM 7450 C CA . SER E 5 193 ? 12.101 17.685 -45.330 1.00 23.78 179 SER F CA 1
ATOM 7451 C C . SER E 5 193 ? 12.723 17.378 -43.981 1.00 18.59 179 SER F C 1
ATOM 7452 O O . SER E 5 193 ? 12.056 17.420 -42.942 1.00 25.04 179 SER F O 1
ATOM 7455 N N . SER E 5 194 ? 14.002 17.041 -44.016 1.00 18.62 180 SER F N 1
ATOM 7456 C CA . SER E 5 194 ? 14.815 16.883 -42.823 1.00 18.56 180 SER F CA 1
ATOM 7457 C C . SER E 5 194 ? 16.051 17.735 -43.034 1.00 24.31 180 SER F C 1
ATOM 7458 O O . SER E 5 194 ? 16.710 17.623 -44.071 1.00 22.77 180 SER F O 1
ATOM 7461 N N . VAL E 5 195 ? 16.341 18.611 -42.078 1.00 23.31 181 VAL F N 1
ATOM 7462 C CA . VAL E 5 195 ? 17.461 19.530 -42.191 1.00 22.99 181 VAL F CA 1
ATOM 7463 C C . VAL E 5 195 ? 18.346 19.371 -40.966 1.00 24.99 181 VAL F C 1
ATOM 7464 O O . VAL E 5 195 ? 17.927 18.847 -39.932 1.00 24.12 181 VAL F O 1
ATOM 7468 N N . VAL E 5 196 ? 19.588 19.829 -41.098 1.00 23.99 182 VAL F N 1
ATOM 7469 C CA . VAL E 5 196 ? 20.552 19.779 -40.003 1.00 23.36 182 VAL F CA 1
ATOM 7470 C C . VAL E 5 196 ? 21.513 20.947 -40.171 1.00 25.65 182 VAL F C 1
ATOM 7471 O O . VAL E 5 196 ? 21.861 21.323 -41.294 1.00 22.87 182 VAL F O 1
ATOM 7475 N N . THR E 5 197 ? 21.923 21.534 -39.052 1.00 19.81 183 THR F N 1
ATOM 7476 C CA . THR E 5 197 ? 22.893 22.618 -39.042 1.00 24.16 183 THR F CA 1
ATOM 7477 C C . THR E 5 197 ? 24.227 22.078 -38.550 1.00 24.26 183 THR F C 1
ATOM 7478 O O . THR E 5 197 ? 24.287 21.400 -37.520 1.00 23.86 183 THR F O 1
ATOM 7482 N N . VAL E 5 198 ? 25.287 22.375 -39.295 1.00 25.25 184 VAL F N 1
ATOM 7483 C CA . VAL E 5 198 ? 26.625 21.849 -39.032 1.00 22.02 184 VAL F CA 1
ATOM 7484 C C . VAL E 5 198 ? 27.626 22.984 -39.151 1.00 24.23 184 VAL F C 1
ATOM 7485 O O . VAL E 5 198 ? 27.324 24.038 -39.732 1.00 29.95 184 VAL F O 1
ATOM 7489 N N . PRO E 5 199 ? 28.827 22.811 -38.599 1.00 23.82 185 PRO F N 1
ATOM 7490 C CA . PRO E 5 199 ? 29.870 23.828 -38.784 1.00 24.16 185 PRO F CA 1
ATOM 7491 C C . PRO E 5 199 ? 30.200 24.028 -40.258 1.00 25.91 185 PRO F C 1
ATOM 7492 O O . PRO E 5 199 ? 30.388 23.065 -41.008 1.00 23.08 185 PRO F O 1
ATOM 7496 N N . SER E 5 200 ? 30.263 25.299 -40.670 1.00 23.77 186 SER F N 1
ATOM 7497 C CA . SER E 5 200 ? 30.624 25.618 -42.050 1.00 27.53 186 SER F CA 1
ATOM 7498 C C . SER E 5 200 ? 32.006 25.083 -42.403 1.00 26.12 186 SER F C 1
ATOM 7499 O O . SER E 5 200 ? 32.244 24.658 -43.539 1.00 33.31 186 SER F O 1
ATOM 7502 N N . SER E 5 201 ? 32.931 25.100 -41.442 1.00 24.20 187 SER F N 1
ATOM 7503 C CA . SER E 5 201 ? 34.294 24.657 -41.709 1.00 33.00 187 SER F CA 1
ATOM 7504 C C . SER E 5 201 ? 34.370 23.168 -42.025 1.00 41.02 187 SER F C 1
ATOM 7505 O O . SER E 5 201 ? 35.357 22.724 -42.622 1.00 48.20 187 SER F O 1
ATOM 7508 N N . SER E 5 202 ? 33.357 22.394 -41.647 1.00 36.39 188 SER F N 1
ATOM 7509 C CA . SER E 5 202 ? 33.364 20.954 -41.860 1.00 37.39 188 SER F CA 1
ATOM 7510 C C . SER E 5 202 ? 32.849 20.546 -43.235 1.00 29.10 188 SER F C 1
ATOM 7511 O O . SER E 5 202 ? 32.956 19.367 -43.589 1.00 35.29 188 SER F O 1
ATOM 7514 N N . LEU E 5 203 ? 32.314 21.487 -44.018 1.00 25.19 189 LEU F N 1
ATOM 7515 C CA . LEU E 5 203 ? 31.635 21.129 -45.260 1.00 30.28 189 LEU F CA 1
ATOM 7516 C C . LEU E 5 203 ? 32.584 20.495 -46.269 1.00 35.95 189 LEU F C 1
ATOM 7517 O O . LEU E 5 203 ? 32.157 19.681 -47.095 1.00 36.58 189 LEU F O 1
ATOM 7522 N N . GLY E 5 204 ? 33.864 20.849 -46.224 1.00 33.98 190 GLY F N 1
ATOM 7523 C CA . GLY E 5 204 ? 34.817 20.231 -47.122 1.00 35.05 190 GLY F CA 1
ATOM 7524 C C . GLY E 5 204 ? 35.455 18.961 -46.613 1.00 33.46 190 GLY F C 1
ATOM 7525 O O . GLY E 5 204 ? 36.106 18.254 -47.387 1.00 35.75 190 GLY F O 1
ATOM 7526 N N . THR E 5 205 ? 35.278 18.642 -45.334 1.00 34.83 191 THR F N 1
ATOM 7527 C CA . THR E 5 205 ? 35.960 17.517 -44.712 1.00 37.36 191 THR F CA 1
ATOM 7528 C C . THR E 5 205 ? 35.031 16.425 -44.207 1.00 35.59 191 THR F C 1
ATOM 7529 O O . THR E 5 205 ? 35.449 15.268 -44.138 1.00 37.64 191 THR F O 1
ATOM 7533 N N . GLN E 5 206 ? 33.794 16.750 -43.849 1.00 33.13 192 GLN F N 1
ATOM 7534 C CA . GLN E 5 206 ? 32.859 15.775 -43.306 1.00 30.88 192 GLN F CA 1
ATOM 7535 C C . GLN E 5 206 ? 31.742 15.520 -44.308 1.00 27.28 192 GLN F C 1
ATOM 7536 O O . GLN E 5 206 ? 31.109 16.463 -44.793 1.00 27.46 192 GLN F O 1
ATOM 7542 N N . THR E 5 207 ? 31.509 14.247 -44.612 1.00 28.64 193 THR F N 1
ATOM 7543 C CA . THR E 5 207 ? 30.445 13.851 -45.522 1.00 25.03 193 THR F CA 1
ATOM 7544 C C . THR E 5 207 ? 29.110 13.819 -44.786 1.00 21.11 193 THR F C 1
ATOM 7545 O O . THR E 5 207 ? 29.027 13.350 -43.649 1.00 22.69 193 THR F O 1
ATOM 7549 N N . TYR E 5 208 ? 28.060 14.323 -45.436 1.00 26.55 194 TYR F N 1
ATOM 7550 C CA . TYR E 5 208 ? 26.723 14.366 -44.850 1.00 25.08 194 TYR F CA 1
ATOM 7551 C C . TYR E 5 208 ? 25.752 13.614 -45.746 1.00 22.50 194 TYR F C 1
ATOM 7552 O O . TYR E 5 208 ? 25.557 13.979 -46.911 1.00 20.34 194 TYR F O 1
ATOM 7561 N N . ILE E 5 209 ? 25.145 12.567 -45.197 1.00 20.15 195 ILE F N 1
ATOM 7562 C CA . ILE E 5 209 ? 24.298 11.655 -45.952 1.00 21.27 195 ILE F CA 1
ATOM 7563 C C . ILE E 5 209 ? 22.994 11.479 -45.191 1.00 21.12 195 ILE F C 1
ATOM 7564 O O . ILE E 5 209 ? 23.011 11.111 -44.012 1.00 24.38 195 ILE F O 1
ATOM 7569 N N . CYS E 5 210 ? 21.870 11.732 -45.856 1.00 19.55 196 CYS F N 1
ATOM 7570 C CA . CYS E 5 210 ? 20.585 11.397 -45.269 1.00 19.28 196 CYS F CA 1
ATOM 7571 C C . CYS E 5 210 ? 20.206 9.974 -45.669 1.00 19.31 196 CYS F C 1
ATOM 7572 O O . CYS E 5 210 ? 20.386 9.564 -46.821 1.00 21.98 196 CYS F O 1
ATOM 7575 N N . ASN E 5 211 ? 19.713 9.214 -44.690 1.00 23.86 197 ASN F N 1
ATOM 7576 C CA . ASN E 5 211 ? 19.256 7.836 -44.865 1.00 23.68 197 ASN F CA 1
ATOM 7577 C C . ASN E 5 211 ? 17.738 7.827 -44.726 1.00 24.04 197 ASN F C 1
ATOM 7578 O O . ASN E 5 211 ? 17.209 8.017 -43.624 1.00 21.85 197 ASN F O 1
ATOM 7583 N N . VAL E 5 212 ? 17.045 7.583 -45.832 1.00 22.85 198 VAL F N 1
ATOM 7584 C CA . VAL E 5 212 ? 15.592 7.669 -45.900 1.00 25.07 198 VAL F CA 1
ATOM 7585 C C . VAL E 5 212 ? 15.038 6.266 -46.098 1.00 22.24 198 VAL F C 1
ATOM 7586 O O . VAL E 5 212 ? 15.409 5.572 -47.053 1.00 23.92 198 VAL F O 1
ATOM 7590 N N . ASN E 5 213 ? 14.152 5.845 -45.203 1.00 23.34 199 ASN F N 1
ATOM 7591 C CA . ASN E 5 213 ? 13.497 4.548 -45.314 1.00 32.66 199 ASN F CA 1
ATOM 7592 C C . ASN E 5 213 ? 11.986 4.733 -45.343 1.00 30.85 199 ASN F C 1
ATOM 7593 O O . ASN E 5 213 ? 11.422 5.419 -44.483 1.00 26.38 199 ASN F O 1
ATOM 7598 N N . HIS E 5 214 ? 11.341 4.124 -46.335 1.00 30.59 200 HIS F N 1
ATOM 7599 C CA . HIS E 5 214 ? 9.884 4.064 -46.454 1.00 25.64 200 HIS F CA 1
ATOM 7600 C C . HIS E 5 214 ? 9.514 2.583 -46.425 1.00 27.46 200 HIS F C 1
ATOM 7601 O O . HIS E 5 214 ? 9.496 1.909 -47.459 1.00 22.08 200 HIS F O 1
ATOM 7608 N N . LYS E 5 215 ? 9.243 2.079 -45.224 1.00 28.46 201 LYS F N 1
ATOM 7609 C CA . LYS E 5 215 ? 8.918 0.665 -45.071 1.00 32.80 201 LYS F CA 1
ATOM 7610 C C . LYS E 5 215 ? 7.714 0.220 -45.897 1.00 33.04 201 LYS F C 1
ATOM 7611 O O . LYS E 5 215 ? 7.783 -0.876 -46.480 1.00 31.31 201 LYS F O 1
ATOM 7617 N N . PRO E 5 216 ? 6.611 0.977 -45.995 1.00 27.13 202 PRO F N 1
ATOM 7618 C CA . PRO E 5 216 ? 5.491 0.504 -46.829 1.00 26.89 202 PRO F CA 1
ATOM 7619 C C . PRO E 5 216 ? 5.875 0.219 -48.270 1.00 34.18 202 PRO F C 1
ATOM 7620 O O . PRO E 5 216 ? 5.237 -0.618 -48.916 1.00 36.64 202 PRO F O 1
ATOM 7624 N N . SER E 5 217 ? 6.900 0.883 -48.792 1.00 33.99 203 SER F N 1
ATOM 7625 C CA . SER E 5 217 ? 7.355 0.678 -50.159 1.00 35.67 203 SER F CA 1
ATOM 7626 C C . SER E 5 217 ? 8.639 -0.134 -50.250 1.00 39.77 203 SER F C 1
ATOM 7627 O O . SER E 5 217 ? 9.093 -0.424 -51.363 1.00 34.30 203 SER F O 1
ATOM 7630 N N . ASN E 5 218 ? 9.245 -0.492 -49.115 1.00 35.63 204 ASN F N 1
ATOM 7631 C CA . ASN E 5 218 ? 10.514 -1.218 -49.093 1.00 42.97 204 ASN F CA 1
ATOM 7632 C C . ASN E 5 218 ? 11.604 -0.459 -49.846 1.00 42.85 204 ASN F C 1
ATOM 7633 O O . ASN E 5 218 ? 12.445 -1.055 -50.518 1.00 45.93 204 ASN F O 1
ATOM 7638 N N . THR E 5 219 ? 11.583 0.869 -49.748 1.00 41.64 205 THR F N 1
ATOM 7639 C CA . THR E 5 219 ? 12.623 1.701 -50.336 1.00 42.14 205 THR F CA 1
ATOM 7640 C C . THR E 5 219 ? 13.581 2.200 -49.264 1.00 43.30 205 THR F C 1
ATOM 7641 O O . THR E 5 219 ? 13.164 2.625 -48.180 1.00 37.43 205 THR F O 1
ATOM 7645 N N . LYS E 5 220 ? 14.869 2.145 -49.582 1.00 41.45 206 LYS F N 1
ATOM 7646 C CA . LYS E 5 220 ? 15.918 2.721 -48.755 1.00 38.25 206 LYS F CA 1
ATOM 7647 C C . LYS E 5 22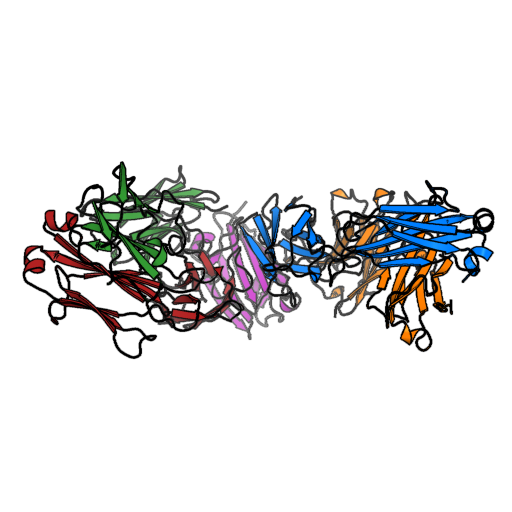0 ? 16.796 3.567 -49.663 1.00 33.53 206 LYS F C 1
ATOM 7648 O O . LYS E 5 220 ? 17.339 3.060 -50.649 1.00 39.17 206 LYS F O 1
ATOM 7654 N N . VAL E 5 221 ? 16.906 4.855 -49.357 1.00 31.92 207 VAL F N 1
ATOM 7655 C CA . VAL E 5 221 ? 17.725 5.778 -50.133 1.00 25.58 207 VAL F CA 1
ATOM 7656 C C . VAL E 5 221 ? 18.745 6.417 -49.202 1.00 27.10 207 VAL F C 1
ATOM 7657 O O . VAL E 5 221 ? 18.390 6.892 -48.117 1.00 24.88 207 VAL F O 1
ATOM 7661 N N . ASP E 5 222 ? 20.010 6.400 -49.616 1.00 30.22 208 ASP F N 1
ATOM 7662 C CA . ASP E 5 222 ? 21.067 7.201 -49.012 1.00 22.46 208 ASP F CA 1
ATOM 7663 C C . ASP E 5 222 ? 21.441 8.288 -50.010 1.00 30.53 208 ASP F C 1
ATOM 7664 O O . ASP E 5 222 ? 21.855 7.984 -51.134 1.00 35.18 208 ASP F O 1
ATOM 7669 N N . LYS E 5 223 ? 21.296 9.544 -49.607 1.00 20.03 209 LYS F N 1
ATOM 7670 C CA . LYS E 5 223 ? 21.602 10.676 -50.475 1.00 23.85 209 LYS F CA 1
ATOM 7671 C C . LYS E 5 223 ? 22.705 11.500 -49.825 1.00 22.08 209 LYS F C 1
ATOM 7672 O O . LYS E 5 223 ? 22.495 12.104 -48.768 1.00 25.51 209 LYS F O 1
ATOM 7678 N N . LYS E 5 224 ? 23.881 11.505 -50.448 1.00 22.69 210 LYS F N 1
ATOM 7679 C CA . LYS E 5 224 ? 24.947 12.409 -50.039 1.00 26.32 210 LYS F CA 1
ATOM 7680 C C . LYS E 5 224 ? 24.620 13.823 -50.507 1.00 23.27 210 LYS F C 1
ATOM 7681 O O . LYS E 5 224 ? 24.255 14.032 -51.668 1.00 24.51 210 LYS F O 1
ATOM 7687 N N . VAL E 5 225 ? 24.737 14.791 -49.603 1.00 23.27 211 VAL F N 1
ATOM 7688 C CA . VAL E 5 225 ? 24.399 16.183 -49.891 1.00 24.25 211 VAL F CA 1
ATOM 7689 C C . VAL E 5 225 ? 25.685 16.938 -50.205 1.00 24.20 211 VAL F C 1
ATOM 7690 O O . VAL E 5 225 ? 26.554 17.093 -49.339 1.00 25.60 211 VAL F O 1
ATOM 7694 N N . GLU E 5 226 ? 25.799 17.415 -51.442 1.00 22.18 212 GLU F N 1
ATOM 7695 C CA . GLU E 5 226 ? 27.025 18.036 -51.926 1.00 27.82 212 GLU F CA 1
ATOM 7696 C C . GLU E 5 226 ? 27.002 19.532 -51.641 1.00 25.10 212 GLU F C 1
ATOM 7697 O O . GLU E 5 226 ? 26.073 20.218 -52.086 1.00 29.42 212 GLU F O 1
ATOM 7703 N N . PRO E 5 227 ? 27.986 20.077 -50.926 1.00 28.10 213 PRO F N 1
ATOM 7704 C CA . PRO E 5 227 ? 28.004 21.527 -50.691 1.00 28.77 213 PRO F CA 1
ATOM 7705 C C . PRO E 5 227 ? 28.331 22.302 -51.958 1.00 24.52 213 PRO F C 1
ATOM 7706 O O . PRO E 5 227 ? 29.035 21.823 -52.851 1.00 23.71 213 PRO F O 1
ATOM 7710 N N . LYS E 5 228 ? 27.799 23.517 -52.030 1.00 29.81 214 LYS F N 1
ATOM 7711 C CA . LYS E 5 228 ? 28.032 24.407 -53.157 1.00 32.29 214 LYS F CA 1
ATOM 7712 C C . LYS E 5 228 ? 29.027 25.490 -52.763 1.00 36.09 214 LYS F C 1
ATOM 7713 O O . LYS E 5 228 ? 28.979 26.021 -51.650 1.00 31.52 214 LYS F O 1
ATOM 7719 N N . SER E 5 229 ? 29.936 25.803 -53.676 1.00 37.50 215 SER F N 1
ATOM 7720 C CA . SER E 5 229 ? 30.928 26.852 -53.456 1.00 44.15 215 SER F CA 1
ATOM 7721 C C . SER E 5 229 ? 30.434 28.177 -54.030 1.00 45.03 215 SER F C 1
ATOM 7722 O O . SER E 5 229 ? 31.032 28.744 -54.936 1.00 51.99 215 SER F O 1
ATOM 7725 N N . CYS E 5 230 ? 29.317 28.655 -53.489 1.00 35.58 216 CYS F N 1
ATOM 7726 C CA . CYS E 5 230 ? 28.674 29.876 -53.977 1.00 38.67 216 CYS F CA 1
ATOM 7727 C C . CYS E 5 230 ? 27.621 30.317 -52.981 1.00 39.63 216 CYS F C 1
ATOM 7728 O O . CYS E 5 230 ? 27.559 29.768 -51.891 1.00 37.48 216 CYS F O 1
#

Foldseek 3Di:
DKAKAKPDQEAEEAFFAKDKTKIFIPWWFPQQQKWKWWDAPPDDTDTQDGSQFHGDPPHDPQWGKDDGIGMIMIMRHGDDLVRQTKMKMWGDRDPPTDIYPIHGYAYDDDFFFWDKDKDWADPVVVVVFKTKIKIKTPFGPDPDKDKWKQFQNRTDDDQKDKDKDDQDSPRRGIMMMMIGMDTSVVVVVTFKIWIWMDDPVDPDTDIDIGTVPD/DDEAAWEEQDPDDDPVYDYPYYDPVVVDDLVDAAEAEGEAEDQWDFHKYKYKALADKPDPPPQWFFFDDPDDTDVVRIDGPCVQQVDNDKAKDWDDDPSITMIIITGTTFGPAWGKTWMWHDDPSYIYIYMYIYHGHD/DKEKAKDDQEAEEAFFAKDKIKIFIPDFLQQQKWKWWADPPDDTDTADGSQFHGDPPHDPQWGKDDDGGMIMIMRNGDALLSQTKMKMWRPSDPPIYIYPIYGYAYDDDFDFWDWDKDWADPVVVVVFKTKIKIKTHFGDDPDKDKWKAFQNRTDDDQKDKDKDAQDSHRGGIMMMMIGMDTSVVVVVTFKIWIWMDDPNDPDIDIDIGTPPPD/DWAKAKDEAAEAAAQAKDKIKIFIDDDQLQQFKKWKWKFAVPGDIDTAKMAASNPGDIDGDPVCPPQKDKDADNVRSMIMIMGGRDDQRVFTWMKMATAGNPDGDGDPHIYPTYTYGHFPDDFDFWDKDWQAWEPVQDDPFKGKIWIKTDFGDDDDKDKDKPVPPDDPQKDKDDWDQDPNRGTITIIMGMGTPVCQVPDWIWMWIADVVVRDTDIGTHHHD/DKAKAKDAAQEDAAQAKGKMKIAIPPDFQLPDQWWKFKWWFAPPGDIDTAWTAHQVFDIGGDCVLVPQWDKGDDRVRRMIMIIGGRDDQVPFTWMKMFIAWDDPPDDDIDHGDTDHIHPTDTHGHHPDDWDAWDKAWFAWDPVQDDDQKTKIWIKTDFGDDDDKDKDKPVPPDDPQKDKDDWDQDPVRGIITMIMGMDGNVCLVPDWIWIWMADVNVRDTDIDIHHHDHD

Solvent-accessible surface area: 41786 Å² total; per-residue (Å²): 138,3,79,10,76,16,67,66,47,61,39,46,14,42,57,24,80,161,2,76,0,35,0,119,10,75,100,67,6,79,46,52,4,0,1,0,0,5,17,55,97,90,101,28,5,104,12,0,0,9,5,1,31,26,40,10,62,12,3,15,36,28,1,58,10,60,29,60,24,40,65,1,31,0,19,0,46,124,2,40,128,81,1,39,9,44,0,11,0,0,0,11,10,40,76,51,8,15,23,2,66,12,0,52,2,6,5,122,80,106,72,20,45,10,36,10,2,0,2,50,16,16,115,86,2,26,171,82,34,53,0,2,0,0,0,0,0,7,52,0,11,25,95,120,28,117,26,35,5,43,4,63,120,52,102,47,105,86,42,50,72,86,14,21,14,108,38,38,89,184,58,7,5,1,0,3,6,2,24,0,55,21,54,74,68,76,7,74,162,67,116,40,0,7,0,26,0,37,14,128,32,38,128,63,81,51,72,48,37,12,62,86,83,175,155,130,76,0,46,0,0,10,0,6,84,105,114,5,96,92,21,62,25,74,11,66,24,33,3,70,94,4,62,67,8,5,12,0,17,1,46,9,114,11,61,80,92,154,4,117,35,32,0,0,0,1,0,14,16,56,23,15,0,31,5,6,96,4,0,1,10,54,46,89,37,33,28,12,1,0,0,4,2,66,0,60,39,14,0,86,28,79,98,13,98,80,98,132,41,64,42,72,88,14,84,0,48,6,0,44,0,70,18,58,4,80,77,75,12,32,1,5,0,8,0,34,60,110,125,30,27,0,48,2,32,0,41,0,23,28,72,115,114,12,95,0,61,12,43,51,73,76,24,55,5,42,74,44,59,140,8,62,1,27,0,110,14,71,97,54,0,26,23,20,0,0,0,0,11,21,61,70,91,94,22,4,115,6,2,0,8,53,2,7,8,26,52,113,79,15,58,61,53,6,20,0,32,17,77,37,62,94,0,13,0,13,0,34,41,0,61,26,48,3,23,4,25,0,10,0,0,0,1,34,17,37,14,2,20,16,2,101,6,0,124,1,73,1,100,81,100,71,21,46,10,46,18,5,1,2,23,12,14,82,78,2,25,158,80,33,37,0,2,0,0,0,0,0,7,55,0,30,24,83,121,21,118,17,67,3,47,4,62,120,54,94,41,94,90,40,48,70,70,13,31,18,102,9,41,51,156,58,3,6,35,0,0,7,2,21,0,47,24,55,81,60,64,6,75,150,66,125,51,0,8,0,42,0,64,8,127,28,35,130,62,101,49,83,56,29,16,48,88,79,126,52,153,23,88,8,74,9,33,53,83,44,74,60,142,55,55,37,49,3,117,0,23,0,54,0,37,44,25,76,6,57,60,4,0,0,0,0,0,8,24,30,88,86,110,28,13,62,12,0,0,7,9,1,18,112,66,49,84,60,47,30,16,172,138,0,115,53,62,1,48,21,80,39,56,69,98,72,104,9,0,51,0,56,0,90,68,4,46,120,101,1,26,0,43,0,10,0,0,0,0,0,16,28,18,17,3,0,0,31,46,30,1,104,13,1,71,0,14,7,10,81,20,87,79,88,20,12,46,10,19,28,5,31,2,26,88,83,0,44,47,72,57,63,0,0,0,0,0,4,0,14,30,0,4,24,79,81,12,83,25,42,1,36,102,39,92,35,105,91,33,41,25,57,3,68,24,32,92,31,129,71,15,27,22,11,12,6,0,0,0,34,6,77,44,104,20,31,82,124,88,68,11,56,0,27,0,24,0,133,57,35,138,31,138,46,97,45,100,4,100,58,198,167,25,108,12,102,9,56,36,80,11,37,12,96,64,83,83,64,1,37,3,33,0,48,5,54,46,36,31,0,62,192,15,11,2,14,3,0,1,0,22,18,25,73,88,117,25,16,60,0,0,0,0,0,53,34,100,37,47,47,58,78,9,81,58,11,164,102,63,3,76,7,62,34,54,57,104,133,28,49,1,29,0,109,0,47,60,1,73,78,75,1,28,0,52,0,1,0,0,22,0,0,0,13,59,74,44,115,46,4,1,1,1,0,0,23,77,31,1,92,13,26,34,0,16,10,26,82,47,87,58,88,22,14,44,12,21,17,4,16,1,9,73,74,0,44,60,74,58,55,0,0,0,0,0,4,0,12,33,0,15,0,51,58,15,74,24,43,1,31,98,39,94,36,103,92,34,39,24,56,3,69,22,30,97,28,130,77,32,38,40,8,16,3,0,0,0,34,6,78,32,102,20,35,78,124,90,57,16,50,0,14,1,43,0,156,39,28,141,40,121,45,83,52,90,3,103,57,72,125,62

Nearest PDB structures (foldseek):
  7unb-assembly1_L  TM=1.005E+00  e=3.912E-45  Homo sapiens
  7coe-assembly2_C  TM=9.780E-01  e=1.006E-41  Homo sapiens
  6wos-assembly1_L  TM=9.790E-01  e=1.473E-41  Homo sapiens
  6mtp-assembly2_B  TM=9.797E-01  e=3.931E-41  Homo sapiens
  4xcn-assembly2_B  TM=9.857E-01  e=5.452E-41  Homo sapiens